Protein AF-M7ZWJ0-F1 (afdb_monomer_lite)

Foldseek 3Di:
DVVVVVVVVLVPPDDDDDDDDDDDDDDPPPDDVVVCVVVPPPPVFKDWPPPPPVPDDDPDDDDADAQKTKIWTDCVLLVVLVVLVVVLLVLLVVLLVVLVVFDDPVCNPLLVLLSVLSVVVSLLVCLQCLLQSTFMAMAGDLVSLCVVAPLLQAFAEEEEEEDEDCFLPPLLLLLLQVQQVQQFPHQQLRYAYEYEYLQLDVLNVVLVLLSVVLSLLLNLLCQVQVQFPSRPVVRVPDPDDPRPDPCVPLNVVSVVVNNVVVVVSVVCSVCSVVVQVVVQVVLQVVDPDDPDRFRADPVGDGRQEAGPPGDACRHNQHGAKDKDWSAARDDSDFDFDDQADPVRNDGRRSTRSDTHIYMYIYFHGDPPFDCQPPQNSQQLVLLLCLLAFLTQKYFYAYSFKHFRRSCLVVQCCSQLVGPPCNQQAFKEAEQEAEPLADPLNLQLQRVLCCRLRVQSSQQSPQHGFFQRHSMMGRSVLLQLDAGPVPDDPDPPCVVQVQQQFDQPSSSVSVVVSNDNSHGTDRDDDDPVSVVSSSLSRHSCRCPSHCRLPRHHFHGPFLRSRRLSRLSSQLSQGGHHYYDDPPGGMYGHTQQAPVLSLLVLLSQLLSLQVCCPDPNNLVNRDPSHTPSNSSNSNSSSCVLVSLVSLLSVLQVLLCLVPDLDDDSTPVRVVSLVSVVVSVVSVVVSVVSSCSNSVHDPSSVLSVLLSSLLCSQQRSVLSVVQSVCCVVPVDGDDRDNRRRDDPPPDPDSNLVHLDDDDDNSCVRVVVSLLSLLLSLLSLLLSCVQVPCPDPSNVSSVSVNVVSVVSNVSCLSVLLSNNRPCSVPSVVVVVVSVVSSPVSSVVSNVVRPDDDPPCPVVVVVVVVVVVVVVVVVVPPPDDDQPKDWDWDQDPNDTHDIDIDRDDDDPPPPCRQVVQVVLVLVLVVLVVVCLVVVLFAAPDCVVPPRHDAWDDDRLDIDGGGDPDVSSVVSSVVSQVVSCVVSVDDDDPVPDDDDDDDVVVVPVVPDPDDDDPDDDDDDPVQQCDDVVSVHVVDPDVVVVVLVVLLVVVQCLQVVVVDPNNVVCCVPFAPPHDPVPTDDDPPDGPSVVVSNVSVVVSQLQWEWDDDLQQRAFQAQGHHFPNHGNCVVCVVQCVQWPCRRDTPNQQPPDPVGPTDGVDDDPPPPVSVCVQPRDDDDDHPDDDDDDDDDDDDDPDGIHIDGDDD

pLDDT: mean 77.12, std 19.59, range [24.27, 98.12]

InterPro domains:
  IPR000477 Reverse transcriptase domain [PF00078] (886-990)
  IPR005150 Cellulose synthase [PF03552] (157-488)
  IPR005150 Cellulose synthase [PF03552] (498-846)
  IPR029044 Nucleotide-diphospho-sugar transferases [G3DSA:3.90.550.10] (343-510)
  IPR029044 Nucleotide-diphospho-sugar transferases [SSF53448] (172-653)
  IPR043502 DNA/RNA polymerase superfamily [SSF56672] (878-1023)

Radius of gyration: 44.46 Å; chains: 1; bounding box: 144×100×91 Å

Structure (mmCIF, N/CA/C/O backbone):
data_AF-M7ZWJ0-F1
#
_entry.id   AF-M7ZWJ0-F1
#
loop_
_atom_site.group_PDB
_atom_site.id
_atom_site.type_symbol
_atom_site.label_atom_id
_atom_site.label_alt_id
_atom_site.label_comp_id
_atom_site.label_asym_id
_atom_site.label_entity_id
_atom_site.label_seq_id
_atom_site.pdbx_PDB_ins_code
_atom_site.Cartn_x
_atom_site.Cartn_y
_atom_site.Cartn_z
_atom_site.occupancy
_atom_site.B_iso_or_equiv
_atom_site.auth_seq_id
_atom_site.auth_comp_id
_atom_site.auth_asym_id
_atom_site.auth_atom_id
_atom_site.pdbx_PDB_model_num
ATOM 1 N N . MET A 1 1 ? -34.391 -1.812 -7.771 1.00 27.19 1 MET A N 1
ATOM 2 C CA . MET A 1 1 ? -35.458 -2.843 -7.856 1.00 27.19 1 MET A CA 1
ATOM 3 C C . MET A 1 1 ? -35.209 -4.067 -6.967 1.00 27.19 1 MET A C 1
ATOM 5 O O . MET A 1 1 ? -36.185 -4.701 -6.596 1.00 27.19 1 MET A O 1
ATOM 9 N N . ALA A 1 2 ? -33.975 -4.344 -6.517 1.00 25.00 2 ALA A N 1
ATOM 10 C CA . ALA A 1 2 ? -33.710 -5.312 -5.437 1.00 25.00 2 ALA A CA 1
ATOM 11 C C . ALA A 1 2 ? -34.428 -4.961 -4.111 1.00 25.00 2 ALA A C 1
ATOM 13 O O . ALA A 1 2 ? -34.865 -5.850 -3.394 1.00 25.00 2 ALA A O 1
ATOM 14 N N . ALA A 1 3 ? -34.687 -3.668 -3.865 1.00 27.38 3 ALA A N 1
ATOM 15 C CA . ALA A 1 3 ? -35.490 -3.176 -2.741 1.00 27.38 3 ALA A CA 1
ATOM 16 C C . ALA A 1 3 ? -36.972 -3.618 -2.746 1.00 27.38 3 ALA A C 1
ATOM 18 O O . ALA A 1 3 ? -37.657 -3.429 -1.748 1.00 27.38 3 ALA A O 1
ATOM 19 N N . ALA A 1 4 ? -37.505 -4.166 -3.847 1.00 24.27 4 ALA A N 1
ATOM 20 C CA . ALA A 1 4 ? -38.908 -4.593 -3.911 1.00 24.27 4 ALA A CA 1
ATOM 21 C C . ALA A 1 4 ? -39.130 -6.006 -3.339 1.00 24.27 4 ALA A C 1
ATOM 23 O O . ALA A 1 4 ? -40.212 -6.289 -2.832 1.00 24.27 4 ALA A O 1
ATOM 24 N N . VAL A 1 5 ? -38.106 -6.867 -3.370 1.00 27.47 5 VAL A N 1
ATOM 25 C CA . VAL A 1 5 ? -38.174 -8.232 -2.818 1.00 27.47 5 VAL A CA 1
ATOM 26 C C . VAL A 1 5 ? -37.976 -8.202 -1.297 1.00 27.47 5 VAL A C 1
ATOM 28 O O . VAL A 1 5 ? -38.700 -8.875 -0.572 1.00 27.47 5 VAL A O 1
ATOM 31 N N . THR A 1 6 ? -37.119 -7.308 -0.793 1.00 32.00 6 THR A N 1
ATOM 32 C CA . THR A 1 6 ? -36.912 -7.072 0.649 1.00 32.00 6 THR A CA 1
ATOM 33 C C . THR A 1 6 ? -38.078 -6.340 1.326 1.00 32.00 6 THR A C 1
ATOM 35 O O . THR A 1 6 ? -38.303 -6.512 2.521 1.00 32.00 6 THR A O 1
ATOM 38 N N . ARG A 1 7 ? -38.876 -5.561 0.578 1.00 32.38 7 ARG A N 1
ATOM 39 C CA . ARG A 1 7 ? -40.046 -4.842 1.126 1.00 32.38 7 ARG A CA 1
ATOM 40 C C . ARG A 1 7 ? -41.186 -5.757 1.564 1.00 32.38 7 ARG A C 1
ATOM 42 O O . ARG A 1 7 ? -41.945 -5.374 2.447 1.00 32.38 7 ARG A O 1
ATOM 49 N N . ARG A 1 8 ? -41.328 -6.944 0.966 1.00 27.11 8 ARG A N 1
ATOM 50 C CA . ARG A 1 8 ? -42.468 -7.828 1.257 1.00 27.11 8 ARG A CA 1
ATOM 51 C C . ARG A 1 8 ? -42.261 -8.687 2.509 1.00 27.11 8 ARG A C 1
ATOM 53 O O . ARG A 1 8 ? -43.244 -9.033 3.145 1.00 27.11 8 ARG A O 1
ATOM 60 N N . ALA A 1 9 ? -41.013 -8.961 2.897 1.00 28.17 9 ALA A N 1
ATOM 61 C CA . ALA A 1 9 ? -40.705 -9.745 4.097 1.00 28.17 9 ALA A CA 1
ATOM 62 C C . ALA A 1 9 ? -40.868 -8.939 5.403 1.00 28.17 9 ALA A C 1
ATOM 64 O O . ALA A 1 9 ? -41.347 -9.478 6.395 1.00 28.17 9 ALA A O 1
ATOM 65 N N . ASN A 1 10 ? -40.556 -7.636 5.395 1.00 28.95 10 ASN A N 1
ATOM 66 C CA . ASN A 1 10 ? -40.705 -6.787 6.588 1.00 28.95 10 ASN A CA 1
ATOM 67 C C . ASN A 1 10 ? -42.113 -6.187 6.751 1.00 28.95 10 ASN A C 1
ATOM 69 O O . ASN A 1 10 ? -42.495 -5.855 7.866 1.00 28.95 10 ASN A O 1
ATOM 73 N N . ALA A 1 11 ? -42.912 -6.105 5.680 1.00 26.47 11 ALA A N 1
ATOM 74 C CA . ALA A 1 11 ? -44.313 -5.672 5.759 1.00 26.47 11 ALA A CA 1
ATOM 75 C C . ALA A 1 11 ? -45.277 -6.766 6.274 1.00 26.47 11 ALA A C 1
ATOM 77 O O . ALA A 1 11 ? -46.427 -6.463 6.562 1.00 26.47 11 ALA A O 1
ATOM 78 N N . LEU A 1 12 ? -44.821 -8.020 6.399 1.00 27.42 12 LEU A N 1
ATOM 79 C CA . LEU A 1 12 ? -45.609 -9.155 6.910 1.00 27.42 12 LEU A CA 1
ATOM 80 C C . LEU A 1 12 ? -45.294 -9.515 8.376 1.00 27.42 12 LEU A C 1
ATOM 82 O O . LEU A 1 12 ? -45.782 -10.523 8.871 1.00 27.42 12 LEU A O 1
ATOM 86 N N . ARG A 1 13 ? -44.470 -8.727 9.084 1.00 32.22 13 ARG A N 1
ATOM 87 C CA . ARG A 1 13 ? -44.009 -9.050 10.452 1.00 32.22 13 ARG A CA 1
ATOM 88 C C . ARG A 1 13 ? -44.774 -8.340 11.578 1.00 32.22 13 ARG A C 1
ATOM 90 O O . ARG A 1 13 ? -44.349 -8.412 12.727 1.00 32.22 13 ARG A O 1
ATOM 97 N N . VAL A 1 14 ? -45.906 -7.707 11.263 1.00 32.34 14 VAL A N 1
ATOM 98 C CA . VAL A 1 14 ? -46.846 -7.151 12.249 1.00 32.34 14 VAL A CA 1
ATOM 99 C C . VAL A 1 14 ? -48.243 -7.701 11.967 1.00 32.34 14 VAL A C 1
ATOM 101 O O . VAL A 1 14 ? -49.055 -7.022 11.355 1.00 32.34 14 VAL A O 1
ATOM 104 N N . GLU A 1 15 ? -48.530 -8.926 12.405 1.00 27.92 15 GLU A N 1
ATOM 105 C CA . GLU A 1 15 ? -49.907 -9.329 12.716 1.00 27.92 15 GLU A CA 1
ATOM 106 C C . GLU A 1 15 ? -49.937 -10.069 14.059 1.00 27.92 15 GLU A C 1
ATOM 108 O O . GLU A 1 15 ? -49.074 -10.891 14.374 1.00 27.92 15 GLU A O 1
ATOM 113 N N . ALA A 1 16 ? -50.905 -9.649 14.872 1.00 26.70 16 ALA A N 1
ATOM 114 C CA . ALA A 1 16 ? -51.219 -10.082 16.227 1.00 26.70 16 ALA A CA 1
ATOM 115 C C . ALA A 1 16 ? -51.865 -11.494 16.235 1.00 26.70 16 ALA A C 1
ATOM 117 O O . ALA A 1 16 ? -52.125 -12.047 15.165 1.00 26.70 16 ALA A O 1
ATOM 118 N N . PRO A 1 17 ? -52.102 -12.113 17.409 1.00 36.69 17 PRO A N 1
ATOM 119 C CA . PRO A 1 17 ? -52.532 -13.503 17.502 1.00 36.69 17 PRO A CA 1
ATOM 120 C C . PRO A 1 17 ? -54.035 -13.629 17.221 1.00 36.69 17 PRO A C 1
ATOM 122 O O . PRO A 1 17 ? -54.795 -12.785 17.680 1.00 36.69 17 PRO A O 1
ATOM 125 N N . ASP A 1 18 ? -54.446 -14.658 16.473 1.00 29.25 18 ASP A N 1
ATOM 126 C CA . ASP A 1 18 ? -55.583 -15.541 16.796 1.00 29.25 18 ASP A CA 1
ATOM 127 C C . ASP A 1 18 ? -55.954 -16.481 15.627 1.00 29.25 18 ASP A C 1
ATOM 129 O O . ASP A 1 18 ? -56.027 -16.076 14.472 1.00 29.25 18 ASP A O 1
ATOM 133 N N . GLY A 1 19 ? -56.232 -17.745 15.976 1.00 28.97 19 GLY A N 1
ATOM 134 C CA . GLY A 1 19 ? -57.338 -18.552 15.433 1.00 28.97 19 GLY A CA 1
ATOM 135 C C . GLY A 1 19 ? -57.305 -19.080 13.988 1.00 28.97 19 GLY A C 1
ATOM 136 O O . GLY A 1 19 ? -57.609 -18.363 13.048 1.00 28.97 19 GLY A O 1
ATOM 137 N N . ASN A 1 20 ? -57.108 -20.402 13.861 1.00 31.39 20 ASN A N 1
ATOM 138 C CA . ASN A 1 20 ? -57.691 -21.331 12.870 1.00 31.39 20 ASN A CA 1
ATOM 139 C C . ASN A 1 20 ? -58.040 -20.827 11.449 1.00 31.39 20 ASN A C 1
ATOM 141 O O . ASN A 1 20 ? -59.098 -20.236 11.252 1.00 31.39 20 ASN A O 1
ATOM 145 N N . ALA A 1 21 ? -57.306 -21.307 10.434 1.00 26.92 21 ALA A N 1
ATOM 146 C CA . ALA A 1 21 ? -57.909 -21.887 9.221 1.00 26.92 21 ALA A CA 1
ATOM 147 C C . ALA A 1 21 ? -56.872 -22.667 8.387 1.00 26.92 21 ALA A C 1
ATOM 149 O O . ALA A 1 21 ? -55.772 -22.185 8.121 1.00 26.92 21 ALA A O 1
ATOM 150 N N . GLU A 1 22 ? -57.243 -23.877 7.974 1.00 29.84 22 GLU A N 1
ATOM 151 C CA . GLU A 1 22 ? -56.468 -24.791 7.135 1.00 29.84 22 GLU A CA 1
ATOM 152 C C . GLU A 1 22 ? -56.309 -24.334 5.674 1.00 29.84 22 GLU A C 1
ATOM 154 O O . GLU A 1 22 ? -57.192 -23.723 5.082 1.00 29.84 22 GLU A O 1
ATOM 159 N N . SER A 1 23 ? -55.204 -24.806 5.085 1.00 34.62 23 SER A N 1
ATOM 160 C CA . SER A 1 23 ? -54.999 -25.199 3.681 1.00 34.62 23 SER A CA 1
ATOM 161 C C . SER A 1 23 ? -55.284 -24.185 2.558 1.00 34.62 23 SER A C 1
ATOM 163 O O . SER A 1 23 ? -56.415 -23.828 2.252 1.00 34.62 23 SER A O 1
ATOM 165 N N . GLY A 1 24 ? -54.220 -23.848 1.819 1.00 31.36 24 GLY A N 1
ATOM 166 C CA . GLY A 1 24 ? -54.336 -23.352 0.446 1.00 31.36 24 GLY A CA 1
ATOM 167 C C . GLY A 1 24 ? -53.503 -22.114 0.140 1.00 31.36 24 GLY A C 1
ATOM 168 O O . GLY A 1 24 ? -54.063 -21.044 -0.070 1.00 31.36 24 GLY A O 1
ATOM 169 N N . ARG A 1 25 ? -52.169 -22.241 0.055 1.00 26.36 25 ARG A N 1
ATOM 170 C CA . ARG A 1 25 ? -51.322 -21.266 -0.669 1.00 26.36 25 ARG A CA 1
ATOM 171 C C . ARG A 1 25 ? -49.925 -21.811 -0.990 1.00 26.36 25 ARG A C 1
ATOM 173 O O . ARG A 1 25 ? -48.910 -21.307 -0.532 1.00 26.36 25 ARG A O 1
ATOM 180 N N . ALA A 1 26 ? -49.880 -22.821 -1.854 1.00 28.41 26 ALA A N 1
ATOM 181 C CA . ALA A 1 26 ? -48.689 -23.184 -2.620 1.00 28.41 26 ALA A CA 1
ATOM 182 C C . ALA A 1 26 ? -49.004 -22.957 -4.106 1.00 28.41 26 ALA A C 1
ATOM 184 O O . ALA A 1 26 ? -49.601 -23.824 -4.728 1.00 28.41 26 ALA A O 1
ATOM 185 N N . SER A 1 27 ? -48.705 -21.765 -4.649 1.00 26.45 27 SER A N 1
ATOM 186 C CA . SER A 1 27 ? -48.689 -21.538 -6.116 1.00 26.45 27 SER A CA 1
ATOM 187 C C . SER A 1 27 ? -48.268 -20.131 -6.592 1.00 26.45 27 SER A C 1
ATOM 189 O O . SER A 1 27 ? -48.014 -19.977 -7.781 1.00 26.45 27 SER A O 1
ATOM 191 N N . LEU A 1 28 ? -48.141 -19.099 -5.746 1.00 25.66 28 LEU A N 1
ATOM 192 C CA . LEU A 1 28 ? -48.001 -17.708 -6.245 1.00 25.66 28 LEU A CA 1
ATOM 193 C C . LEU A 1 28 ? -46.632 -17.032 -6.027 1.00 25.66 28 LEU A C 1
ATOM 195 O O . LEU A 1 28 ? -46.498 -15.837 -6.280 1.00 25.66 28 LEU A O 1
ATOM 199 N N . ALA A 1 29 ? -45.601 -17.768 -5.601 1.00 26.94 29 ALA A N 1
ATOM 200 C CA . ALA A 1 29 ? -44.259 -17.210 -5.374 1.00 26.94 29 ALA A CA 1
ATOM 201 C C . ALA A 1 29 ? -43.279 -17.369 -6.560 1.00 26.94 29 ALA A C 1
ATOM 203 O O . ALA A 1 29 ? -42.190 -16.802 -6.518 1.00 26.94 29 ALA A O 1
ATOM 204 N N . ALA A 1 30 ? -43.647 -18.098 -7.623 1.00 25.75 30 ALA A N 1
ATOM 205 C CA . ALA A 1 30 ? -42.714 -18.473 -8.696 1.00 25.75 30 ALA A CA 1
ATOM 206 C C . ALA A 1 30 ? -42.725 -17.566 -9.948 1.00 25.75 30 ALA A C 1
ATOM 208 O O . ALA A 1 30 ? -41.811 -17.663 -10.763 1.00 25.75 30 ALA A O 1
ATOM 209 N N . ASP A 1 31 ? -43.685 -16.647 -10.101 1.00 24.95 31 ASP A N 1
ATOM 210 C CA . ASP A 1 31 ? -43.834 -15.851 -11.333 1.00 24.95 31 ASP A CA 1
ATOM 211 C C . ASP A 1 31 ? -43.717 -14.336 -11.104 1.00 24.95 31 ASP A C 1
ATOM 213 O O . ASP A 1 31 ? -44.630 -13.552 -11.351 1.00 24.95 31 ASP A O 1
ATOM 217 N N . SER A 1 32 ? -42.534 -13.898 -10.663 1.00 29.27 32 SER A N 1
ATOM 218 C CA . SER A 1 32 ? -42.113 -12.499 -10.806 1.00 29.27 32 SER A CA 1
ATOM 219 C C . SER A 1 32 ? -41.276 -12.333 -12.087 1.00 29.27 32 SER A C 1
ATOM 221 O O . SER A 1 32 ? -40.164 -12.870 -12.156 1.00 29.27 32 SER A O 1
ATOM 223 N N . PRO A 1 33 ? -41.722 -11.537 -13.083 1.00 26.84 33 PRO A N 1
ATOM 224 C CA . PRO A 1 33 ? -40.969 -11.278 -14.319 1.00 26.84 33 PRO A CA 1
ATOM 225 C C . PRO A 1 33 ? -39.592 -10.629 -14.084 1.00 26.84 33 PRO A C 1
ATOM 227 O O . PRO A 1 33 ? -38.728 -10.658 -14.957 1.00 26.84 33 PRO A O 1
ATOM 230 N N . ALA A 1 34 ? -39.373 -10.033 -12.906 1.00 29.20 34 ALA A N 1
ATOM 231 C CA . ALA A 1 34 ? -38.130 -9.359 -12.539 1.00 29.20 34 ALA A CA 1
ATOM 232 C C . ALA A 1 34 ? -37.066 -10.312 -11.961 1.00 29.20 34 ALA A C 1
ATOM 234 O O . ALA A 1 34 ? -35.877 -10.077 -12.169 1.00 29.20 34 ALA A O 1
ATOM 235 N N . ALA A 1 35 ? -37.478 -11.397 -11.289 1.00 28.06 35 ALA A N 1
ATOM 236 C CA . ALA A 1 35 ? -36.564 -12.449 -10.832 1.00 28.06 35 ALA A CA 1
ATOM 237 C C . ALA A 1 35 ? -36.045 -13.279 -12.017 1.00 28.06 35 ALA A C 1
ATOM 239 O O . ALA A 1 35 ? -34.858 -13.590 -12.072 1.00 28.06 35 ALA A O 1
ATOM 240 N N . LYS A 1 36 ? -36.906 -13.509 -13.022 1.00 26.97 36 LYS A N 1
ATOM 241 C CA . LYS A 1 36 ? -36.486 -14.011 -14.338 1.00 26.97 36 LYS A CA 1
ATOM 242 C C . LYS A 1 36 ? -35.532 -13.027 -15.028 1.00 26.97 36 LYS A C 1
ATOM 244 O O . LYS A 1 36 ? -34.427 -13.418 -15.346 1.00 26.97 36 LYS A O 1
ATOM 249 N N . ARG A 1 37 ? -35.822 -11.719 -15.112 1.00 26.23 37 ARG A N 1
ATOM 250 C CA . ARG A 1 37 ? -34.929 -10.744 -15.795 1.00 26.23 37 ARG A CA 1
ATOM 251 C C . ARG A 1 37 ? -33.526 -10.537 -15.197 1.00 26.23 37 ARG A C 1
ATOM 253 O O . ARG A 1 37 ? -32.631 -10.176 -15.954 1.00 26.23 37 ARG A O 1
ATOM 260 N N . ALA A 1 38 ? -33.311 -10.726 -13.893 1.00 31.05 38 ALA A N 1
ATOM 261 C CA . ALA A 1 38 ? -31.968 -10.635 -13.296 1.00 31.05 38 ALA A CA 1
ATOM 262 C C . ALA A 1 38 ? -31.160 -11.939 -13.445 1.00 31.05 38 ALA A C 1
ATOM 264 O O . ALA A 1 38 ? -29.934 -11.892 -13.491 1.00 31.05 38 ALA A O 1
ATOM 265 N N . ALA A 1 39 ? -31.845 -13.081 -13.559 1.00 29.83 39 ALA A N 1
ATOM 266 C CA . ALA A 1 39 ? -31.244 -14.365 -13.918 1.00 29.83 39 ALA A CA 1
ATOM 267 C C . ALA A 1 39 ? -31.079 -14.539 -15.448 1.00 29.83 39 ALA A C 1
ATOM 269 O O . ALA A 1 39 ? -30.184 -15.255 -15.882 1.00 29.83 39 ALA A O 1
ATOM 270 N N . ASP A 1 40 ? -31.892 -13.838 -16.250 1.00 27.02 40 ASP A N 1
ATOM 271 C CA . ASP A 1 40 ? -31.950 -13.905 -17.721 1.00 27.02 40 ASP A CA 1
ATOM 272 C C . ASP A 1 40 ? -31.157 -12.799 -18.432 1.00 27.02 40 ASP A C 1
ATOM 274 O O . ASP A 1 40 ? -31.117 -12.758 -19.666 1.00 27.02 40 ASP A O 1
ATOM 278 N N . ALA A 1 41 ? -30.478 -11.908 -17.703 1.00 35.12 41 ALA A N 1
ATOM 279 C CA . ALA A 1 41 ? -29.359 -11.195 -18.302 1.00 35.12 41 ALA A CA 1
ATOM 280 C C . ALA A 1 41 ? -28.272 -12.246 -18.541 1.00 35.12 41 ALA A C 1
ATOM 282 O O . ALA A 1 41 ? -27.483 -12.521 -17.643 1.00 35.12 41 ALA A O 1
ATOM 283 N N . LYS A 1 42 ? -28.292 -12.891 -19.718 1.00 41.19 42 LYS A N 1
ATOM 284 C CA . LYS A 1 42 ? -27.230 -13.791 -20.179 1.00 41.19 42 LYS A CA 1
ATOM 285 C C . LYS A 1 42 ? -25.901 -13.087 -19.918 1.00 41.19 42 LYS A C 1
ATOM 287 O O . LYS A 1 42 ? -25.524 -12.189 -20.665 1.00 41.19 42 LYS A O 1
ATOM 292 N N . ASP A 1 43 ? -25.214 -13.463 -18.841 1.00 61.47 43 ASP A N 1
ATOM 293 C CA . ASP A 1 43 ? -23.853 -13.008 -18.615 1.00 61.47 43 ASP A CA 1
ATOM 294 C C . ASP A 1 43 ? -23.053 -13.606 -19.770 1.00 61.47 43 ASP A C 1
ATOM 296 O O . ASP A 1 43 ? -22.934 -14.828 -19.937 1.00 61.47 43 ASP A O 1
ATOM 300 N N . ASP A 1 44 ? -22.604 -12.739 -20.673 1.00 72.31 44 ASP A N 1
ATOM 301 C CA . ASP A 1 44 ? -21.959 -13.171 -21.901 1.00 72.31 44 ASP A CA 1
ATOM 302 C C . ASP A 1 44 ? -20.601 -13.832 -21.640 1.00 72.31 44 ASP A C 1
ATOM 304 O O . ASP A 1 44 ? -20.058 -14.460 -22.552 1.00 72.31 44 ASP A O 1
ATOM 308 N N . VAL A 1 45 ? -20.101 -13.800 -20.399 1.00 87.00 45 VAL A N 1
ATOM 309 C CA . VAL A 1 45 ? -18.774 -14.287 -20.021 1.00 87.00 45 VAL A CA 1
ATOM 310 C C . VAL A 1 45 ? -18.813 -15.412 -18.985 1.00 87.00 45 VAL A C 1
ATOM 312 O O . VAL A 1 45 ? -18.048 -16.370 -19.120 1.00 87.00 45 VAL A O 1
ATOM 315 N N . TRP A 1 46 ? -19.683 -15.341 -17.979 1.00 89.56 46 TRP A N 1
ATOM 316 C CA . TRP A 1 46 ? -19.730 -16.314 -16.880 1.00 89.56 46 TRP A CA 1
ATOM 317 C C . TRP A 1 46 ? -20.863 -17.337 -17.055 1.00 89.56 46 TRP A C 1
ATOM 319 O O . TRP A 1 46 ? -21.962 -16.992 -17.472 1.00 89.56 46 TRP A O 1
ATOM 329 N N . VAL A 1 47 ? -20.603 -18.610 -16.737 1.00 90.56 47 VAL A N 1
ATOM 330 C CA . VAL A 1 47 ? -21.595 -19.706 -16.761 1.00 90.56 47 VAL A CA 1
ATOM 331 C C . VAL A 1 47 ? -21.604 -20.415 -15.415 1.00 90.56 47 VAL A C 1
ATOM 333 O O . VAL A 1 47 ? -20.546 -20.618 -14.811 1.00 90.56 47 VAL A O 1
ATOM 336 N N . ALA A 1 48 ? -22.797 -20.768 -14.935 1.00 86.19 48 ALA A N 1
ATOM 337 C CA . ALA A 1 48 ? -22.962 -21.519 -13.699 1.00 86.19 48 ALA A CA 1
ATOM 338 C C . ALA A 1 48 ? -22.251 -22.875 -13.811 1.00 86.19 48 ALA A C 1
ATOM 340 O O . ALA A 1 48 ? -22.383 -23.587 -14.802 1.00 86.19 48 ALA A O 1
ATOM 341 N N . ALA A 1 49 ? -21.468 -23.230 -12.797 1.00 79.88 49 ALA A N 1
ATOM 342 C CA . ALA A 1 49 ? -20.771 -24.511 -12.759 1.00 79.88 49 ALA A CA 1
ATOM 343 C C . ALA A 1 49 ? -21.725 -25.690 -12.476 1.00 79.88 49 ALA A C 1
ATOM 345 O O . ALA A 1 49 ? -21.353 -26.833 -12.724 1.00 79.88 49 ALA A O 1
ATOM 346 N N . ASP A 1 50 ? -22.927 -25.402 -11.970 1.00 56.50 50 ASP A N 1
ATOM 347 C CA . ASP A 1 50 ? -23.819 -26.357 -11.303 1.00 56.50 50 ASP A CA 1
ATOM 348 C C . ASP A 1 50 ? -24.796 -27.106 -12.247 1.00 56.50 50 ASP A C 1
ATOM 350 O O . ASP A 1 50 ? -25.618 -27.880 -11.768 1.00 56.50 50 ASP A O 1
ATOM 354 N N . GLU A 1 51 ? -24.709 -26.939 -13.575 1.00 47.12 51 GLU A N 1
ATOM 355 C CA . GLU A 1 51 ? -25.593 -27.635 -14.542 1.00 47.12 51 GLU A CA 1
ATOM 356 C C . GLU A 1 51 ? -25.046 -28.986 -15.067 1.00 47.12 51 GLU A C 1
ATOM 358 O O . GLU A 1 51 ? -25.755 -29.677 -15.793 1.00 47.12 51 GLU A O 1
ATOM 363 N N . GLY A 1 52 ? -23.814 -29.394 -14.720 1.00 38.00 52 GLY A N 1
ATOM 364 C CA . GLY A 1 52 ? -23.155 -30.557 -15.352 1.00 38.00 52 GLY A CA 1
ATOM 365 C C . GLY A 1 52 ? -22.588 -31.663 -14.450 1.00 38.00 52 GLY A C 1
ATOM 366 O O . GLY A 1 52 ? -22.303 -32.736 -14.966 1.00 38.00 52 GLY A O 1
ATOM 367 N N . ASP A 1 53 ? -22.421 -31.443 -13.139 1.00 33.81 53 ASP A N 1
ATOM 368 C CA . ASP A 1 53 ? -21.719 -32.388 -12.235 1.00 33.81 53 ASP A CA 1
ATOM 369 C C . ASP A 1 53 ? -22.607 -32.961 -11.103 1.00 33.81 53 ASP A C 1
ATOM 371 O O . ASP A 1 53 ? -22.146 -33.726 -10.254 1.00 33.81 53 ASP A O 1
ATOM 375 N N . THR A 1 54 ? -23.907 -32.650 -11.087 1.00 34.94 54 THR A N 1
ATOM 376 C CA . THR A 1 54 ? -24.885 -33.102 -10.072 1.00 34.94 54 THR A CA 1
ATOM 377 C C . THR A 1 54 ? -25.405 -34.531 -10.269 1.00 34.94 54 THR A C 1
ATOM 379 O O . THR A 1 54 ? -26.389 -34.919 -9.648 1.00 34.94 54 THR A O 1
ATOM 382 N N . SER A 1 55 ? -24.737 -35.356 -11.077 1.00 31.92 55 SER A N 1
ATOM 383 C CA . SER A 1 55 ? -25.032 -36.794 -11.190 1.00 31.92 55 SER A CA 1
ATOM 384 C C . SER A 1 55 ? -24.072 -37.694 -10.394 1.00 31.92 55 SER A C 1
ATOM 386 O O . SER A 1 55 ? -24.183 -38.913 -10.487 1.00 31.92 55 SER A O 1
ATOM 388 N N . GLY A 1 56 ? -23.133 -37.133 -9.615 1.00 35.25 56 GLY A N 1
ATOM 389 C CA . GLY A 1 56 ? -22.022 -37.911 -9.043 1.00 35.25 56 GLY A CA 1
ATOM 390 C C . GLY A 1 56 ? -21.882 -38.015 -7.519 1.00 35.25 56 GLY A C 1
ATOM 391 O O . GLY A 1 56 ? -21.162 -38.904 -7.071 1.00 35.25 56 GLY A O 1
ATOM 392 N N . ALA A 1 57 ? -22.497 -37.161 -6.694 1.00 35.12 57 ALA A N 1
ATOM 393 C CA . ALA A 1 57 ? -22.252 -37.227 -5.249 1.00 35.12 57 ALA A CA 1
ATOM 394 C C . ALA A 1 57 ? -23.402 -36.684 -4.393 1.00 35.12 57 ALA A C 1
ATOM 396 O O . ALA A 1 57 ? -23.885 -35.579 -4.618 1.00 35.12 57 ALA A O 1
ATOM 397 N N . ILE A 1 58 ? -23.693 -37.450 -3.334 1.00 37.25 58 ILE A N 1
ATOM 398 C CA . ILE A 1 58 ? -24.607 -37.201 -2.208 1.00 37.25 58 ILE A CA 1
ATOM 399 C C . ILE A 1 58 ? -26.043 -37.707 -2.434 1.00 37.25 58 ILE A C 1
ATOM 401 O O . ILE A 1 58 ? -26.984 -36.961 -2.685 1.00 37.25 58 ILE A O 1
ATOM 405 N N . ALA A 1 59 ? -26.203 -39.020 -2.250 1.00 36.72 59 ALA A N 1
ATOM 406 C CA . ALA A 1 59 ? -27.396 -39.565 -1.613 1.00 36.72 59 ALA A CA 1
ATOM 407 C C . ALA A 1 59 ? -27.210 -39.448 -0.082 1.00 36.72 59 ALA A C 1
ATOM 409 O O . ALA A 1 59 ? -26.263 -40.019 0.456 1.00 36.72 59 ALA A O 1
ATOM 410 N N . GLY A 1 60 ? -28.100 -38.693 0.578 1.00 36.62 60 GLY A N 1
ATOM 411 C CA . GLY A 1 60 ? -28.127 -38.404 2.026 1.00 36.62 60 GLY A CA 1
ATOM 412 C C . GLY A 1 60 ? -27.346 -37.130 2.372 1.00 36.62 60 GLY A C 1
ATOM 413 O O . GLY A 1 60 ? -26.131 -37.176 2.481 1.00 36.62 60 GLY A O 1
ATOM 414 N N . ASP A 1 61 ? -27.924 -35.933 2.457 1.00 36.72 61 ASP A N 1
ATOM 415 C CA . ASP A 1 61 ? -29.102 -35.502 3.219 1.00 36.72 61 ASP A CA 1
ATOM 416 C C . ASP A 1 61 ? -29.898 -34.424 2.431 1.00 36.72 61 ASP A C 1
ATOM 418 O O . ASP A 1 61 ? -29.344 -33.698 1.606 1.00 36.72 61 ASP A O 1
ATOM 422 N N . GLY A 1 62 ? -31.218 -34.379 2.607 1.00 41.25 62 GLY A N 1
ATOM 423 C CA . GLY A 1 62 ? -32.198 -33.925 1.607 1.00 41.25 62 GLY A CA 1
ATOM 424 C C . GLY A 1 62 ? -32.228 -32.438 1.190 1.00 41.25 62 GLY A C 1
ATOM 425 O O . GLY A 1 62 ? -32.312 -31.530 2.008 1.00 41.25 62 GLY A O 1
ATOM 426 N N . ASN A 1 63 ? -32.337 -32.225 -0.129 1.00 48.88 63 ASN A N 1
ATOM 427 C CA . ASN A 1 63 ? -33.197 -31.248 -0.830 1.00 48.88 63 ASN A CA 1
ATOM 428 C C . ASN A 1 63 ? -33.054 -29.729 -0.578 1.00 48.88 63 ASN A C 1
ATOM 430 O O . ASN A 1 63 ? -33.916 -28.971 -1.030 1.00 48.88 63 ASN A O 1
ATOM 434 N N . ARG A 1 64 ? -32.010 -29.245 0.103 1.00 63.59 64 ARG A N 1
ATOM 435 C CA . ARG A 1 64 ? -31.848 -27.800 0.350 1.00 63.59 64 ARG A CA 1
ATOM 436 C C . ARG A 1 64 ? -30.965 -27.097 -0.699 1.00 63.59 64 ARG A C 1
ATOM 438 O O . ARG A 1 64 ? -29.959 -27.667 -1.122 1.00 63.59 64 ARG A O 1
ATOM 445 N N . PRO A 1 65 ? -31.314 -25.867 -1.130 1.00 73.38 65 PRO A N 1
ATOM 446 C CA . PRO A 1 65 ? -30.563 -25.144 -2.156 1.00 73.38 65 PRO A CA 1
ATOM 447 C C . PRO A 1 65 ? -29.160 -24.735 -1.666 1.00 73.38 65 PRO A C 1
ATOM 449 O O . PRO A 1 65 ? -28.993 -24.406 -0.493 1.00 73.38 65 PRO A O 1
ATOM 452 N N . PRO A 1 66 ? -28.137 -24.702 -2.539 1.00 84.50 66 PRO A N 1
ATOM 453 C CA . PRO A 1 66 ? -26.800 -24.255 -2.152 1.00 84.50 66 PRO A CA 1
ATOM 454 C C . PRO A 1 66 ? -26.811 -22.786 -1.699 1.00 84.50 66 PRO A C 1
ATOM 456 O O . PRO A 1 66 ? -27.444 -21.943 -2.333 1.00 84.50 66 PRO A O 1
ATOM 459 N N . LEU A 1 67 ? -26.054 -22.457 -0.644 1.00 89.06 67 LEU A N 1
ATOM 460 C CA . LEU A 1 67 ? -26.001 -21.096 -0.083 1.00 89.06 67 LEU A CA 1
ATOM 461 C C . LEU A 1 67 ? -25.223 -20.102 -0.957 1.00 89.06 67 LEU A C 1
ATOM 463 O O . LEU A 1 67 ? -25.315 -18.890 -0.774 1.00 89.06 67 LEU A O 1
ATOM 467 N N . PHE A 1 68 ? -24.438 -20.589 -1.914 1.00 91.06 68 PHE A N 1
ATOM 468 C CA . PHE A 1 68 ? -23.772 -19.758 -2.909 1.00 91.06 68 PHE A CA 1
ATOM 469 C C . PHE A 1 68 ? -23.654 -20.492 -4.242 1.00 91.06 68 PHE A C 1
ATOM 471 O O . PHE A 1 68 ? -23.518 -21.720 -4.293 1.00 91.06 68 PHE A O 1
ATOM 478 N N . ARG A 1 69 ? -23.627 -19.709 -5.322 1.00 89.38 69 ARG A N 1
ATOM 479 C CA . ARG A 1 69 ? -23.483 -20.197 -6.697 1.00 89.38 69 ARG A CA 1
ATOM 480 C C . ARG A 1 69 ? -22.066 -19.975 -7.193 1.00 89.38 69 ARG A C 1
ATOM 482 O O . ARG A 1 69 ? -21.452 -18.935 -6.927 1.00 89.38 69 ARG A O 1
ATOM 489 N N . THR A 1 70 ? -21.548 -20.952 -7.929 1.00 90.69 70 THR A N 1
ATOM 490 C CA . THR A 1 70 ? -20.209 -20.881 -8.522 1.00 90.69 70 THR A CA 1
ATOM 491 C C . THR A 1 70 ? -20.317 -20.656 -10.021 1.00 90.69 70 THR A C 1
ATOM 493 O O . THR A 1 70 ? -21.025 -21.375 -10.714 1.00 90.69 70 THR A O 1
ATOM 496 N N . PHE A 1 71 ? -19.566 -19.688 -10.533 1.00 91.81 71 PHE A N 1
ATOM 497 C CA . PHE A 1 71 ? -19.505 -19.355 -11.947 1.00 91.81 71 PHE A CA 1
ATOM 498 C C . PHE A 1 71 ? -18.083 -19.533 -12.479 1.00 91.81 71 PHE A C 1
ATOM 500 O O . PHE A 1 71 ? -17.105 -19.081 -11.873 1.00 91.81 71 PHE A O 1
ATOM 507 N N . LYS A 1 72 ? -17.973 -20.177 -13.640 1.00 93.38 72 LYS A N 1
ATOM 508 C CA . LYS A 1 72 ? -16.729 -20.351 -14.397 1.00 93.38 72 LYS A CA 1
ATOM 509 C C . LYS A 1 72 ? -16.786 -19.506 -15.668 1.00 93.38 72 LYS A C 1
ATOM 511 O O . LYS A 1 72 ? -17.862 -19.237 -16.200 1.00 93.38 72 LYS A O 1
ATOM 516 N N . VAL A 1 73 ? -15.625 -19.090 -16.165 1.00 93.31 73 VAL A N 1
ATOM 517 C CA . VAL A 1 73 ? -15.530 -18.397 -17.458 1.00 93.31 73 VAL A CA 1
ATOM 518 C C . VAL A 1 73 ? -15.961 -19.352 -18.576 1.00 93.31 73 VAL A C 1
ATOM 520 O O . VAL A 1 73 ? -15.537 -20.510 -18.593 1.00 93.31 73 VAL A O 1
ATOM 523 N N . LYS A 1 74 ? -16.773 -18.876 -19.528 1.00 93.44 74 LYS A N 1
ATOM 524 C CA . LYS A 1 74 ? -17.198 -19.650 -20.706 1.00 93.44 74 LYS A CA 1
ATOM 525 C C . LYS A 1 74 ? -16.007 -20.277 -21.423 1.00 93.44 74 LYS A C 1
ATOM 527 O O . LYS A 1 74 ? -15.020 -19.597 -21.713 1.00 93.44 74 LYS A O 1
ATOM 532 N N . GLY A 1 75 ? -16.143 -21.548 -21.804 1.00 91.25 75 GLY A N 1
ATOM 533 C CA . GLY A 1 75 ? -15.112 -22.278 -22.550 1.00 91.25 75 GLY A CA 1
ATOM 534 C C . GLY A 1 75 ? -14.683 -21.570 -23.842 1.00 91.25 75 GLY A C 1
ATOM 535 O O . GLY A 1 75 ? -13.496 -21.543 -24.159 1.00 91.25 75 GLY A O 1
ATOM 536 N N . SER A 1 76 ? -15.610 -20.897 -24.534 1.00 91.94 76 SER A N 1
ATOM 537 C CA . SER A 1 76 ? -15.324 -20.113 -25.747 1.00 91.94 76 SER A CA 1
ATOM 538 C C . SER A 1 76 ? -14.369 -18.932 -25.529 1.00 91.94 76 SER A C 1
ATOM 540 O O . SER A 1 76 ? -13.743 -18.480 -26.481 1.00 91.94 76 SER A O 1
ATOM 542 N N . ILE A 1 77 ? -14.228 -18.437 -24.296 1.00 93.38 77 ILE A N 1
ATOM 543 C CA . ILE A 1 77 ? -13.274 -17.382 -23.919 1.00 93.38 77 ILE A CA 1
ATOM 544 C C . ILE A 1 77 ? -12.038 -18.010 -23.262 1.00 93.38 77 ILE A C 1
ATOM 546 O O . ILE A 1 77 ? -10.905 -17.649 -23.579 1.00 93.38 77 ILE A O 1
ATOM 550 N N . LEU A 1 78 ? -12.248 -18.985 -22.372 1.00 94.25 78 LEU A N 1
ATOM 551 C CA . LEU A 1 78 ? -11.196 -19.585 -21.555 1.00 94.25 78 LEU A CA 1
ATOM 552 C C . LEU A 1 78 ? -10.229 -20.472 -22.356 1.00 94.25 78 LEU A C 1
ATOM 554 O O . LEU A 1 78 ? -9.023 -20.422 -22.110 1.00 94.25 78 LEU A O 1
ATOM 558 N N . HIS A 1 79 ? -10.712 -21.279 -23.310 1.00 95.31 79 HIS A N 1
ATOM 559 C CA . HIS A 1 79 ? -9.839 -22.155 -24.103 1.00 95.31 79 HIS A CA 1
ATOM 560 C C . HIS A 1 79 ? -8.912 -21.367 -25.044 1.00 95.31 79 HIS A C 1
ATOM 562 O O . HIS A 1 79 ? -7.706 -21.624 -24.995 1.00 95.31 79 HIS A O 1
ATOM 568 N N . PRO A 1 80 ? -9.389 -20.368 -25.822 1.00 96.50 80 PRO A N 1
ATOM 569 C CA . PRO A 1 80 ? -8.499 -19.506 -26.600 1.00 96.50 80 PRO A CA 1
ATOM 570 C C . PRO A 1 80 ? -7.502 -18.736 -25.730 1.00 96.50 80 PRO A C 1
ATOM 572 O O . PRO A 1 80 ? -6.330 -18.656 -26.082 1.00 96.50 80 PRO A O 1
ATOM 575 N N . TYR A 1 81 ? -7.926 -18.237 -24.563 1.00 96.00 81 TYR A N 1
ATOM 576 C CA . TYR A 1 81 ? -7.032 -17.583 -23.604 1.00 96.00 81 TYR A CA 1
ATOM 577 C C . TYR A 1 81 ? -5.877 -18.502 -23.169 1.00 96.00 81 TYR A C 1
ATOM 579 O O . TYR A 1 81 ? -4.707 -18.134 -23.290 1.00 96.00 81 TYR A O 1
ATOM 587 N N . ARG A 1 82 ? -6.186 -19.735 -22.740 1.00 96.00 82 ARG A N 1
ATOM 588 C CA . ARG A 1 82 ? -5.176 -20.740 -22.358 1.00 96.00 82 ARG A CA 1
ATOM 589 C C . ARG A 1 82 ? -4.269 -21.126 -23.527 1.00 96.00 82 ARG A C 1
ATOM 591 O O . ARG A 1 82 ? -3.061 -21.259 -23.342 1.00 96.00 82 ARG A O 1
ATOM 598 N N . PHE A 1 83 ? -4.833 -21.273 -24.725 1.00 96.19 83 PHE A N 1
ATOM 599 C CA . PHE A 1 83 ? -4.062 -21.561 -25.932 1.00 96.19 83 PHE A CA 1
ATOM 600 C C . PHE A 1 83 ? -3.076 -20.432 -26.251 1.00 96.19 83 PHE A C 1
ATOM 602 O O . PHE A 1 83 ? -1.900 -20.700 -26.476 1.00 96.19 83 PHE A O 1
ATOM 609 N N . MET A 1 84 ? -3.501 -19.168 -26.177 1.00 96.00 84 MET A N 1
ATOM 610 C CA . MET A 1 84 ? -2.613 -18.023 -26.400 1.00 96.00 84 MET A CA 1
ATOM 611 C C . MET A 1 84 ? -1.491 -17.932 -25.356 1.00 96.00 84 MET A C 1
ATOM 613 O O . MET A 1 84 ? -0.366 -17.576 -25.706 1.00 96.00 84 MET A O 1
ATOM 617 N N . ILE A 1 85 ? -1.749 -18.302 -24.095 1.00 95.69 85 ILE A N 1
ATOM 618 C CA . ILE A 1 85 ? -0.701 -18.416 -23.065 1.00 95.69 85 ILE A CA 1
ATOM 619 C C . ILE A 1 85 ? 0.329 -19.487 -23.448 1.00 95.69 85 ILE A C 1
ATOM 621 O O . ILE A 1 85 ? 1.531 -19.245 -23.330 1.00 95.69 85 ILE A O 1
ATOM 625 N N . LEU A 1 86 ? -0.118 -20.645 -23.945 1.00 95.56 86 LEU A N 1
ATOM 626 C CA . LEU A 1 86 ? 0.775 -21.705 -24.419 1.00 95.56 86 LEU A CA 1
ATOM 627 C C . LEU A 1 86 ? 1.593 -21.255 -25.639 1.00 95.56 86 LEU A C 1
ATOM 629 O O . LEU A 1 86 ? 2.808 -21.437 -25.657 1.00 95.56 86 LEU A O 1
ATOM 633 N N . VAL A 1 87 ? 0.957 -20.611 -26.623 1.00 95.69 87 VAL A N 1
ATOM 634 C CA . VAL A 1 87 ? 1.639 -20.031 -27.794 1.00 95.69 87 VAL A CA 1
ATOM 635 C C . VAL A 1 87 ? 2.712 -19.041 -27.350 1.00 95.69 87 VAL A C 1
ATOM 637 O O . VAL A 1 87 ? 3.838 -19.082 -27.846 1.00 95.69 87 VAL A O 1
ATOM 640 N N . ARG A 1 88 ? 2.407 -18.189 -26.365 1.00 94.75 88 ARG A N 1
ATOM 641 C CA . ARG A 1 88 ? 3.382 -17.259 -25.793 1.00 94.75 88 ARG A CA 1
ATOM 642 C C . ARG A 1 88 ? 4.547 -17.980 -25.125 1.00 94.75 88 ARG A C 1
ATOM 644 O O . ARG A 1 88 ? 5.687 -17.571 -25.320 1.00 94.75 88 ARG A O 1
ATOM 651 N N . LEU A 1 89 ? 4.277 -19.030 -24.351 1.00 94.44 89 LEU A N 1
ATOM 652 C CA . LEU A 1 89 ? 5.320 -19.825 -23.706 1.00 94.44 89 LEU A CA 1
ATOM 653 C C . LEU A 1 89 ? 6.276 -20.419 -24.751 1.00 94.44 89 LEU A C 1
ATOM 655 O O . LEU A 1 89 ? 7.489 -20.275 -24.618 1.00 94.44 89 LEU A O 1
ATOM 659 N N . VAL A 1 90 ? 5.736 -21.009 -25.822 1.00 94.81 90 VAL A N 1
ATOM 660 C CA . VAL A 1 90 ? 6.530 -21.549 -26.939 1.00 94.81 90 VAL A CA 1
ATOM 661 C C . VAL A 1 90 ? 7.337 -20.446 -27.626 1.00 94.81 90 VAL A C 1
ATOM 663 O O . VAL A 1 90 ? 8.529 -20.628 -27.869 1.00 94.81 90 VAL A O 1
ATOM 666 N N . ALA A 1 91 ? 6.732 -19.283 -27.886 1.00 93.56 91 ALA A N 1
ATOM 667 C CA . ALA A 1 91 ? 7.421 -18.143 -28.488 1.00 93.56 91 ALA A CA 1
ATOM 668 C C . ALA A 1 91 ? 8.581 -17.630 -27.615 1.00 93.56 91 ALA A C 1
ATOM 670 O O . ALA A 1 91 ? 9.647 -17.327 -28.144 1.00 93.56 91 ALA A O 1
ATOM 671 N N . ILE A 1 92 ? 8.407 -17.582 -26.289 1.00 93.19 92 ILE A N 1
ATOM 672 C CA . ILE A 1 92 ? 9.456 -17.198 -25.332 1.00 93.19 92 ILE A CA 1
ATOM 673 C C . ILE A 1 92 ? 10.596 -18.227 -25.326 1.00 93.19 92 ILE A C 1
ATOM 675 O O . ILE A 1 92 ? 11.764 -17.846 -25.382 1.00 93.19 92 ILE A O 1
ATOM 679 N N . VAL A 1 93 ? 10.286 -19.527 -25.309 1.00 93.38 93 VAL A N 1
ATOM 680 C CA . VAL A 1 93 ? 11.307 -20.589 -25.372 1.00 93.38 93 VAL A CA 1
ATOM 681 C C . VAL A 1 93 ? 12.080 -20.527 -26.692 1.00 93.38 93 VAL A C 1
ATOM 683 O O . VAL A 1 93 ? 13.309 -20.582 -26.687 1.00 93.38 93 VAL A O 1
ATOM 686 N N . ALA A 1 94 ? 11.383 -20.345 -27.816 1.00 93.69 94 ALA A N 1
ATOM 687 C CA . ALA A 1 94 ? 12.005 -20.175 -29.127 1.00 93.69 94 ALA A CA 1
ATOM 688 C C . ALA A 1 94 ? 12.881 -18.914 -29.183 1.00 93.69 94 ALA A C 1
ATOM 690 O O . ALA A 1 94 ? 13.994 -18.964 -29.705 1.00 93.69 94 ALA A O 1
ATOM 691 N N . PHE A 1 95 ? 12.413 -17.806 -28.602 1.00 93.00 95 PHE A N 1
ATOM 692 C CA . PHE A 1 95 ? 13.179 -16.569 -28.477 1.00 93.00 95 PHE A CA 1
ATOM 693 C C . PHE A 1 95 ? 14.470 -16.782 -27.681 1.00 93.00 95 PHE A C 1
ATOM 695 O O . PHE A 1 95 ? 15.536 -16.375 -28.142 1.00 93.00 95 PHE A O 1
ATOM 702 N N . PHE A 1 96 ? 14.417 -17.474 -26.538 1.00 92.81 96 PHE A N 1
ATOM 703 C CA . PHE A 1 96 ? 15.611 -17.785 -25.750 1.00 92.81 96 PHE A CA 1
ATOM 704 C C . PHE A 1 96 ? 16.581 -18.709 -26.483 1.00 92.81 96 PHE A C 1
ATOM 706 O O . PHE A 1 96 ? 17.775 -18.413 -26.539 1.00 92.81 96 PHE A O 1
ATOM 713 N N . ALA A 1 97 ? 16.084 -19.785 -27.097 1.00 92.62 97 ALA A N 1
ATOM 714 C CA . ALA A 1 97 ? 16.911 -20.688 -27.893 1.00 92.62 97 ALA A CA 1
ATOM 715 C C . ALA A 1 97 ? 17.610 -19.936 -29.038 1.00 92.62 97 ALA A C 1
ATOM 717 O O . ALA A 1 97 ? 18.811 -20.101 -29.266 1.00 92.62 97 ALA A O 1
ATOM 718 N N . TRP A 1 98 ? 16.880 -19.045 -29.715 1.00 94.25 98 TRP A N 1
ATOM 719 C CA . TRP A 1 98 ? 17.431 -18.192 -30.760 1.00 94.25 98 TRP A CA 1
ATOM 720 C C . TRP A 1 98 ? 18.481 -17.207 -30.219 1.00 94.25 98 TRP A C 1
ATOM 722 O O . TRP A 1 98 ? 19.560 -17.102 -30.809 1.00 94.25 98 TRP A O 1
ATOM 732 N N . ARG A 1 99 ? 18.217 -16.538 -29.085 1.00 91.75 99 ARG A N 1
ATOM 733 C CA . ARG A 1 99 ? 19.144 -15.587 -28.439 1.00 91.75 99 ARG A CA 1
ATOM 734 C C . ARG A 1 99 ? 20.460 -16.245 -28.027 1.00 91.75 99 ARG A C 1
ATOM 736 O O . ARG A 1 99 ? 21.515 -15.647 -28.226 1.00 91.75 99 ARG A O 1
ATOM 743 N N . VAL A 1 100 ? 20.402 -17.459 -27.471 1.00 90.62 100 VAL A N 1
ATOM 744 C CA . VAL A 1 100 ? 21.587 -18.243 -27.073 1.00 90.62 100 VAL A CA 1
ATOM 745 C C . VAL A 1 100 ? 22.390 -18.680 -28.297 1.00 90.62 100 VAL A C 1
ATOM 747 O O . VAL A 1 100 ? 23.614 -18.561 -28.293 1.00 90.62 100 VAL A O 1
ATOM 750 N N . LYS A 1 101 ? 21.716 -19.120 -29.368 1.00 91.38 101 LYS A N 1
ATOM 751 C CA . LYS A 1 101 ? 22.369 -19.528 -30.622 1.00 91.38 101 LYS A CA 1
ATOM 752 C C . LYS A 1 101 ? 23.090 -18.371 -31.325 1.00 91.38 101 LYS A C 1
ATOM 754 O O . LYS A 1 101 ? 24.129 -18.594 -31.935 1.00 91.38 101 LYS A O 1
ATOM 759 N N . HIS A 1 102 ? 22.564 -17.150 -31.237 1.00 88.94 102 HIS A N 1
ATOM 760 C CA . HIS A 1 102 ? 23.111 -15.971 -31.921 1.00 88.94 102 HIS A CA 1
ATOM 761 C C . HIS A 1 102 ? 23.812 -15.015 -30.950 1.00 88.94 102 HIS A C 1
ATOM 763 O O . HIS A 1 102 ? 23.546 -13.817 -30.939 1.00 88.94 102 HIS A O 1
ATOM 769 N N . LYS A 1 103 ? 24.681 -15.529 -30.079 1.00 84.69 103 LYS A N 1
ATOM 770 C CA . LYS A 1 103 ? 25.364 -14.712 -29.068 1.00 84.69 103 LYS A CA 1
ATOM 771 C C . LYS A 1 103 ? 26.104 -13.521 -29.700 1.00 84.69 103 LYS A C 1
ATOM 773 O O . LYS A 1 103 ? 26.858 -13.681 -30.656 1.00 84.69 103 LYS A O 1
ATOM 778 N N . ASN A 1 104 ? 25.921 -12.325 -29.134 1.00 81.69 104 ASN A N 1
ATOM 779 C CA . ASN A 1 104 ? 26.691 -11.154 -29.549 1.00 81.69 104 ASN A CA 1
ATOM 780 C C . ASN A 1 104 ? 28.083 -11.183 -28.893 1.00 81.69 104 ASN A C 1
ATOM 782 O O . ASN A 1 104 ? 28.208 -10.956 -27.688 1.00 81.69 104 ASN A O 1
ATOM 786 N N . HIS A 1 105 ? 29.115 -11.480 -29.684 1.00 79.25 105 HIS A N 1
ATOM 787 C CA . HIS A 1 105 ? 30.501 -11.566 -29.216 1.00 79.25 105 HIS A CA 1
ATOM 788 C C . HIS A 1 105 ? 31.156 -10.193 -29.006 1.00 79.25 105 HIS A C 1
ATOM 790 O O . HIS A 1 105 ? 32.027 -10.076 -28.150 1.00 79.25 105 HIS A O 1
ATOM 796 N N . ASP A 1 106 ? 30.689 -9.152 -29.697 1.00 77.50 106 ASP A N 1
ATOM 797 C CA . ASP A 1 106 ? 31.267 -7.802 -29.612 1.00 77.50 106 ASP A CA 1
ATOM 798 C C . ASP A 1 106 ? 30.868 -7.084 -28.307 1.00 77.50 106 ASP A C 1
ATOM 800 O O . ASP A 1 106 ? 31.554 -6.184 -27.832 1.00 77.50 106 ASP A O 1
ATOM 804 N N . GLY A 1 107 ? 29.746 -7.494 -27.704 1.00 78.12 107 GLY A N 1
ATOM 805 C CA . GLY A 1 107 ? 29.141 -6.868 -26.525 1.00 78.12 107 GLY A CA 1
ATOM 806 C C . GLY A 1 107 ? 28.685 -7.884 -25.482 1.00 78.12 107 GLY A C 1
ATOM 807 O O . GLY A 1 107 ? 27.542 -7.821 -25.026 1.00 78.12 107 GLY A O 1
ATOM 808 N N . VAL A 1 108 ? 29.554 -8.833 -25.111 1.00 83.12 108 VAL A N 1
ATOM 809 C CA . VAL A 1 108 ? 29.201 -9.984 -24.251 1.00 83.12 108 VAL A CA 1
ATOM 810 C C . VAL A 1 108 ? 28.549 -9.565 -22.932 1.00 83.12 108 VAL A C 1
ATOM 812 O O . VAL A 1 108 ? 27.580 -10.195 -22.519 1.00 83.12 108 VAL A O 1
ATOM 815 N N . TRP A 1 109 ? 29.032 -8.499 -22.289 1.00 82.44 109 TRP A N 1
ATOM 816 C CA . TRP A 1 109 ? 28.477 -8.012 -21.021 1.00 82.44 109 TRP A CA 1
ATOM 817 C C . TRP A 1 109 ? 27.057 -7.457 -21.161 1.00 82.44 109 TRP A C 1
ATOM 819 O O . TRP A 1 109 ? 26.187 -7.787 -20.361 1.00 82.44 109 TRP A O 1
ATOM 829 N N . LEU A 1 110 ? 26.792 -6.660 -22.201 1.00 82.31 110 LEU A N 1
ATOM 830 C CA . LEU A 1 110 ? 25.453 -6.131 -22.484 1.00 82.31 110 LEU A CA 1
ATOM 831 C C . LEU A 1 110 ? 24.484 -7.256 -22.850 1.00 82.31 110 LEU A C 1
ATOM 833 O O . LEU A 1 110 ? 23.361 -7.309 -22.347 1.00 82.31 110 LEU A O 1
ATOM 837 N N . TRP A 1 111 ? 24.945 -8.194 -23.679 1.00 87.75 111 TRP A N 1
ATOM 838 C CA . TRP A 1 111 ? 24.181 -9.381 -24.026 1.00 87.75 111 TRP A CA 1
ATOM 839 C C . TRP A 1 111 ? 23.854 -10.220 -22.786 1.00 87.75 111 TRP A C 1
ATOM 841 O O . TRP A 1 111 ? 22.689 -10.550 -22.573 1.00 87.75 111 TRP A O 1
ATOM 851 N N . ALA A 1 112 ? 24.841 -10.506 -21.932 1.00 87.62 112 ALA A N 1
ATOM 852 C CA . ALA A 1 112 ? 24.656 -11.297 -20.718 1.00 87.62 112 ALA A CA 1
ATOM 853 C C . ALA A 1 112 ? 23.659 -10.634 -19.759 1.00 87.62 112 ALA A C 1
ATOM 855 O O . ALA A 1 112 ? 22.713 -11.285 -19.322 1.00 87.62 112 ALA A O 1
ATOM 856 N N . THR A 1 113 ? 23.802 -9.330 -19.507 1.00 86.94 113 THR A N 1
ATOM 857 C CA . THR A 1 113 ? 22.864 -8.566 -18.670 1.00 86.94 113 THR A CA 1
ATOM 858 C C . THR A 1 113 ? 21.446 -8.604 -19.239 1.00 86.94 113 THR A C 1
ATOM 860 O O . THR A 1 113 ? 20.499 -8.885 -18.506 1.00 86.94 113 THR A O 1
ATOM 863 N N . SER A 1 114 ? 21.289 -8.399 -20.553 1.00 89.00 114 SER A N 1
ATOM 864 C CA . SER A 1 114 ? 19.982 -8.504 -21.216 1.00 89.00 114 SER A CA 1
ATOM 865 C C . SER A 1 114 ? 19.385 -9.913 -21.097 1.00 89.00 114 SER A C 1
ATOM 867 O O . SER A 1 114 ? 18.181 -10.063 -20.925 1.00 89.00 114 SER A O 1
ATOM 869 N N . MET A 1 115 ? 20.214 -10.962 -21.181 1.00 91.19 115 MET A N 1
ATOM 870 C CA . MET A 1 115 ? 19.770 -12.357 -21.104 1.00 91.19 115 MET A CA 1
ATOM 871 C C . MET A 1 115 ? 19.240 -12.691 -19.715 1.00 91.19 115 MET A C 1
ATOM 873 O O . MET A 1 115 ? 18.150 -13.242 -19.596 1.00 91.19 115 MET A O 1
ATOM 877 N N . VAL A 1 116 ? 19.972 -12.316 -18.664 1.00 91.81 116 VAL A N 1
ATOM 878 C CA . VAL A 1 116 ? 19.527 -12.518 -17.277 1.00 91.81 116 VAL A CA 1
ATOM 879 C C . VAL A 1 116 ? 18.212 -11.778 -17.022 1.00 91.81 116 VAL A C 1
ATOM 881 O O . VAL A 1 116 ? 17.286 -12.342 -16.439 1.00 91.81 116 VAL A O 1
ATOM 884 N N . ALA A 1 117 ? 18.110 -10.540 -17.502 1.00 91.94 117 ALA A N 1
ATOM 885 C CA . ALA A 1 117 ? 16.906 -9.737 -17.370 1.00 91.94 117 ALA A CA 1
ATOM 886 C C . ALA A 1 117 ? 15.701 -10.356 -18.101 1.00 91.94 117 ALA A C 1
ATOM 888 O O . ALA A 1 117 ? 14.630 -10.475 -17.508 1.00 91.94 117 ALA A O 1
ATOM 889 N N . ASP A 1 118 ? 15.872 -10.840 -19.334 1.00 92.12 118 ASP A N 1
ATOM 890 C CA . ASP A 1 118 ? 14.783 -11.501 -20.061 1.00 92.12 118 ASP A CA 1
ATOM 891 C C . ASP A 1 118 ? 14.358 -12.817 -19.405 1.00 92.12 118 ASP A C 1
ATOM 893 O O . ASP A 1 118 ? 13.162 -13.102 -19.333 1.00 92.12 118 ASP A O 1
ATOM 897 N N . VAL A 1 119 ? 15.307 -13.611 -18.892 1.00 92.75 119 VAL A N 1
ATOM 898 C CA . VAL A 1 119 ? 14.999 -14.831 -18.128 1.00 92.75 119 VAL A CA 1
ATOM 899 C C . VAL A 1 119 ? 14.159 -14.485 -16.902 1.00 92.75 119 VAL A C 1
ATOM 901 O O . VAL A 1 119 ? 13.149 -15.145 -16.650 1.00 92.75 119 VAL A O 1
ATOM 904 N N . TRP A 1 120 ? 14.512 -13.419 -16.178 1.00 93.56 120 TRP A N 1
ATOM 905 C CA . TRP A 1 120 ? 13.713 -12.952 -15.049 1.00 93.56 120 TRP A CA 1
ATOM 906 C C . TRP A 1 120 ? 12.323 -12.474 -15.477 1.00 93.56 120 TRP A C 1
ATOM 908 O O . TRP A 1 120 ? 11.340 -12.797 -14.814 1.00 93.56 120 TRP A O 1
ATOM 918 N N . PHE A 1 121 ? 12.197 -11.748 -16.591 1.00 92.62 121 PHE A N 1
ATOM 919 C CA . PHE A 1 121 ? 10.891 -11.334 -17.111 1.00 92.62 121 PHE A CA 1
ATOM 920 C C . PHE A 1 121 ? 10.027 -12.523 -17.525 1.00 92.62 121 PHE A C 1
ATOM 922 O O . PHE A 1 121 ? 8.842 -12.548 -17.196 1.00 92.62 121 PHE A O 1
ATOM 929 N N . GLY A 1 122 ? 10.609 -13.526 -18.187 1.00 92.62 122 GLY A N 1
ATOM 930 C CA . GLY A 1 122 ? 9.927 -14.774 -18.524 1.00 92.62 122 GLY A CA 1
ATOM 931 C C . GLY A 1 122 ? 9.469 -15.531 -17.276 1.00 92.62 122 GLY A C 1
ATOM 932 O O . GLY A 1 122 ? 8.321 -15.968 -17.207 1.00 92.62 122 GLY A O 1
ATOM 933 N N . PHE A 1 123 ? 10.329 -15.620 -16.260 1.00 92.56 123 PHE A N 1
ATOM 934 C CA . PHE A 1 123 ? 10.007 -16.243 -14.979 1.00 92.56 123 PHE A CA 1
ATOM 935 C C . PHE A 1 123 ? 8.902 -15.490 -14.224 1.00 92.56 123 PHE A C 1
ATOM 937 O O . PHE A 1 123 ? 7.891 -16.089 -13.868 1.00 92.56 123 PHE A O 1
ATOM 944 N N . SER A 1 124 ? 9.043 -14.174 -14.044 1.00 92.94 124 SER A N 1
ATOM 945 C CA . SER A 1 124 ? 8.055 -13.304 -13.387 1.00 92.94 124 SER A CA 1
ATOM 946 C C . SER A 1 124 ? 6.695 -13.355 -14.090 1.00 92.94 124 SER A C 1
ATOM 948 O O . SER A 1 124 ? 5.652 -13.524 -13.456 1.00 92.94 124 SER A O 1
ATOM 950 N N . TRP A 1 125 ? 6.697 -13.315 -15.426 1.00 93.62 125 TRP A N 1
ATOM 951 C CA . TRP A 1 125 ? 5.490 -13.494 -16.225 1.00 93.62 125 TRP A CA 1
ATOM 952 C C . TRP A 1 125 ? 4.816 -14.843 -15.955 1.00 93.62 125 TRP A C 1
ATOM 954 O O . TRP A 1 125 ? 3.602 -14.884 -15.741 1.00 93.62 125 TRP A O 1
ATOM 964 N N . LEU A 1 126 ? 5.586 -15.933 -15.949 1.00 93.75 126 LEU A N 1
ATOM 965 C CA . LEU A 1 126 ? 5.062 -17.273 -15.716 1.00 93.75 126 LEU A CA 1
ATOM 966 C C . LEU A 1 126 ? 4.470 -17.399 -14.305 1.00 93.75 126 LEU A C 1
ATOM 968 O O . LEU A 1 126 ? 3.359 -17.910 -14.155 1.00 93.75 126 LEU A O 1
ATOM 972 N N . LEU A 1 127 ? 5.161 -16.872 -13.288 1.00 94.31 127 LEU A N 1
ATOM 973 C CA . LEU A 1 127 ? 4.660 -16.830 -11.912 1.00 94.31 127 LEU A CA 1
ATOM 974 C C . LEU A 1 127 ? 3.325 -16.078 -11.803 1.00 94.31 127 LEU A C 1
ATOM 976 O O . LEU A 1 127 ? 2.446 -16.494 -11.051 1.00 94.31 127 LEU A O 1
ATOM 980 N N . ASN A 1 128 ? 3.154 -14.993 -12.562 1.00 93.25 128 ASN A N 1
ATOM 981 C CA . ASN A 1 128 ? 1.918 -14.214 -12.576 1.00 93.25 128 ASN A CA 1
ATOM 982 C C . ASN A 1 128 ? 0.784 -14.882 -13.371 1.00 93.25 128 ASN A C 1
ATOM 984 O O . ASN A 1 128 ? -0.381 -14.753 -12.999 1.00 93.25 128 ASN A O 1
ATOM 988 N N . GLN A 1 129 ? 1.098 -15.581 -14.467 1.00 94.31 129 GLN A N 1
ATOM 989 C CA . GLN A 1 129 ? 0.082 -16.161 -15.350 1.00 94.31 129 GLN A CA 1
ATOM 990 C C . GLN A 1 129 ? -0.436 -17.527 -14.907 1.00 94.31 129 GLN A C 1
ATOM 992 O O . GLN A 1 129 ? -1.624 -17.801 -15.062 1.00 94.31 129 GLN A O 1
ATOM 997 N N . LEU A 1 130 ? 0.409 -18.395 -14.345 1.00 94.69 130 LEU A N 1
ATOM 998 C CA . LEU A 1 130 ? -0.021 -19.744 -13.957 1.00 94.69 130 LEU A CA 1
ATOM 999 C C . LEU A 1 130 ? -1.218 -19.754 -12.983 1.00 94.69 130 LEU A C 1
ATOM 1001 O O . LEU A 1 130 ? -2.139 -20.548 -13.197 1.00 94.69 130 LEU A O 1
ATOM 1005 N N . PRO A 1 131 ? -1.292 -18.874 -11.962 1.00 94.38 131 PRO A N 1
ATOM 1006 C CA . PRO A 1 131 ? -2.460 -18.807 -11.086 1.00 94.38 131 PRO A CA 1
ATOM 1007 C C . PRO A 1 131 ? -3.749 -18.345 -11.787 1.00 94.38 131 PRO A C 1
ATOM 1009 O O . PRO A 1 131 ? -4.835 -18.638 -11.295 1.00 94.38 131 PRO A O 1
ATOM 1012 N N . LYS A 1 132 ? -3.650 -17.659 -12.936 1.00 94.12 132 LYS A N 1
ATOM 1013 C CA . LYS A 1 132 ? -4.782 -17.109 -13.707 1.00 94.12 132 LYS A CA 1
ATOM 1014 C C . LYS A 1 132 ? -5.439 -18.097 -14.667 1.00 94.12 132 LYS A C 1
ATOM 1016 O O . LYS A 1 132 ? -6.415 -17.764 -15.330 1.00 94.12 132 LYS A O 1
ATOM 1021 N N . LEU A 1 133 ? -4.954 -19.337 -14.732 1.00 92.69 133 LEU A N 1
ATOM 1022 C CA . LEU A 1 133 ? -5.460 -20.323 -15.689 1.00 92.69 133 LEU A CA 1
ATOM 1023 C C . LEU A 1 133 ? -6.909 -20.756 -15.428 1.00 9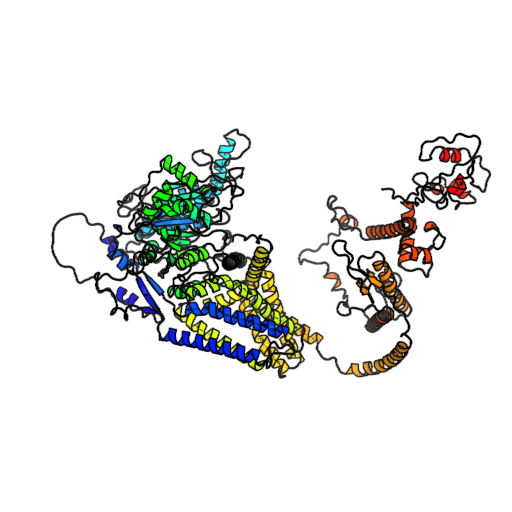2.69 133 LEU A C 1
ATOM 1025 O O . LEU A 1 133 ? -7.551 -21.251 -16.354 1.00 92.69 133 LEU A O 1
ATOM 1029 N N . ASN A 1 134 ? -7.438 -20.607 -14.210 1.00 92.12 134 ASN A N 1
ATOM 1030 C CA . ASN A 1 134 ? -8.798 -21.039 -13.870 1.00 92.12 134 ASN A CA 1
ATOM 1031 C C . ASN A 1 134 ? -9.560 -20.021 -12.996 1.00 92.12 134 ASN A C 1
ATOM 1033 O O . ASN A 1 134 ? -9.771 -20.288 -11.812 1.00 92.12 134 ASN A O 1
ATOM 1037 N N . PRO A 1 135 ? -9.981 -18.867 -13.548 1.00 94.00 135 PRO A N 1
ATOM 1038 C CA . PRO A 1 135 ? -10.744 -17.874 -12.797 1.00 94.00 135 PRO A CA 1
ATOM 1039 C C . PRO A 1 135 ? -12.134 -18.381 -12.406 1.00 94.00 135 PRO A C 1
ATOM 1041 O O . PRO A 1 135 ? -12.841 -18.976 -13.224 1.00 94.00 135 PRO A O 1
ATOM 1044 N N . VAL A 1 136 ? -12.536 -18.124 -11.157 1.00 93.31 136 VAL A N 1
ATOM 1045 C CA . VAL A 1 136 ? -13.829 -18.546 -10.601 1.00 93.31 136 VAL A CA 1
ATOM 1046 C C . VAL A 1 136 ? -14.481 -17.399 -9.831 1.00 93.31 136 VAL A C 1
ATOM 1048 O O . VAL A 1 136 ? -13.913 -16.855 -8.881 1.00 93.31 136 VAL A O 1
ATOM 1051 N N . LYS A 1 137 ? -15.724 -17.076 -10.192 1.00 92.56 137 LYS A N 1
ATOM 1052 C CA . LYS A 1 137 ? -16.568 -16.106 -9.487 1.00 92.56 137 LYS A CA 1
ATOM 1053 C C . LYS A 1 137 ? -17.548 -16.860 -8.591 1.00 92.56 137 LYS A C 1
ATOM 1055 O O . LYS A 1 137 ? -18.157 -17.834 -9.021 1.00 92.56 137 LYS A O 1
ATOM 1060 N N . ARG A 1 138 ? -17.698 -16.432 -7.337 1.00 90.25 138 ARG A N 1
ATOM 1061 C CA . ARG A 1 138 ? -18.692 -16.988 -6.409 1.00 90.25 138 ARG A CA 1
ATOM 1062 C C . ARG A 1 138 ? -19.601 -15.877 -5.909 1.00 90.25 138 ARG A C 1
ATOM 1064 O O . ARG A 1 138 ? -19.107 -14.816 -5.528 1.00 90.25 138 ARG A O 1
ATOM 1071 N N . VAL A 1 139 ? -20.904 -16.129 -5.936 1.00 91.62 139 VAL A N 1
ATOM 1072 C CA . VAL A 1 139 ? -21.938 -15.154 -5.569 1.00 91.62 139 VAL A CA 1
ATOM 1073 C C . VAL A 1 139 ? -22.803 -15.756 -4.456 1.00 91.62 139 VAL A C 1
ATOM 1075 O O . VAL A 1 139 ? -23.276 -16.883 -4.629 1.00 91.62 139 VAL A O 1
ATOM 1078 N N . PRO A 1 140 ? -22.984 -15.058 -3.320 1.00 92.69 140 PRO A N 1
ATOM 1079 C CA . PRO A 1 140 ? -23.820 -15.534 -2.220 1.00 92.69 140 PRO A CA 1
ATOM 1080 C C . PRO A 1 140 ? -25.307 -15.522 -2.600 1.00 92.69 140 PRO A C 1
ATOM 1082 O O . PRO A 1 140 ? -25.762 -14.616 -3.300 1.00 92.69 140 PRO A O 1
ATOM 1085 N N . ASP A 1 141 ? -26.069 -16.496 -2.104 1.00 90.25 141 ASP A N 1
ATOM 1086 C CA . ASP A 1 141 ? -27.525 -16.567 -2.242 1.00 90.25 141 ASP A CA 1
ATOM 1087 C C . ASP A 1 141 ? -28.183 -16.225 -0.895 1.00 90.25 141 ASP A C 1
ATOM 1089 O O . ASP A 1 141 ? -28.384 -17.066 -0.018 1.00 90.25 141 ASP A O 1
ATOM 1093 N N . LEU A 1 142 ? -28.481 -14.935 -0.710 1.00 90.00 142 LEU A N 1
ATOM 1094 C CA . LEU A 1 142 ? -29.047 -14.416 0.539 1.00 90.00 142 LEU A CA 1
ATOM 1095 C C . LEU A 1 142 ? -30.461 -14.947 0.820 1.00 90.00 142 LEU A C 1
ATOM 1097 O O . LEU A 1 142 ? -30.857 -15.005 1.982 1.00 90.00 142 LEU A O 1
ATOM 1101 N N . ALA A 1 143 ? -31.213 -15.325 -0.220 1.00 87.56 143 ALA A N 1
ATOM 1102 C CA . ALA A 1 143 ? -32.535 -15.922 -0.054 1.00 87.56 143 ALA A CA 1
ATOM 1103 C C . ALA A 1 143 ? -32.404 -17.347 0.495 1.00 87.56 143 ALA A C 1
ATOM 1105 O O . ALA A 1 143 ? -33.032 -17.673 1.498 1.00 87.56 143 ALA A O 1
ATOM 1106 N N . ALA A 1 144 ? -31.494 -18.145 -0.075 1.00 86.50 144 ALA A N 1
ATOM 1107 C CA . ALA A 1 144 ? -31.199 -19.479 0.440 1.00 86.50 144 ALA A CA 1
ATOM 1108 C C . ALA A 1 144 ? -30.695 -19.447 1.894 1.00 86.50 144 ALA A C 1
ATOM 1110 O O . ALA A 1 144 ? -31.056 -20.325 2.678 1.00 86.50 144 ALA A O 1
ATOM 1111 N N . LEU A 1 145 ? -29.899 -18.436 2.273 1.00 87.56 145 LEU A N 1
ATOM 1112 C CA . LEU A 1 145 ? -29.468 -18.242 3.662 1.00 87.56 145 LEU A CA 1
ATOM 1113 C C . LEU A 1 145 ? -30.650 -17.964 4.597 1.00 87.56 145 LEU A C 1
ATOM 1115 O O . LEU A 1 145 ? -30.706 -18.564 5.666 1.00 87.56 145 LEU A O 1
ATOM 1119 N N . ALA A 1 146 ? -31.576 -17.086 4.202 1.00 84.62 146 ALA A N 1
ATOM 1120 C CA . ALA A 1 146 ? -32.758 -16.768 5.002 1.00 84.62 146 ALA A CA 1
ATOM 1121 C C . ALA A 1 146 ? -33.667 -17.993 5.214 1.00 84.62 146 ALA A C 1
ATOM 1123 O O . ALA A 1 146 ? -34.217 -18.158 6.302 1.00 84.62 146 ALA A O 1
ATOM 1124 N N . ASP A 1 147 ? -33.770 -18.868 4.208 1.00 80.75 147 ASP A N 1
ATOM 1125 C CA . ASP A 1 147 ? -34.536 -20.117 4.289 1.00 80.75 147 ASP A CA 1
ATOM 1126 C C . ASP A 1 147 ? -33.838 -21.184 5.157 1.00 80.75 147 ASP A C 1
ATOM 1128 O O . ASP A 1 147 ? -34.498 -21.920 5.889 1.00 80.75 147 ASP A O 1
ATOM 1132 N N . HIS A 1 148 ? -32.502 -21.284 5.094 1.00 71.88 148 HIS A N 1
ATOM 1133 C CA . HIS A 1 148 ? -31.719 -22.241 5.895 1.00 71.88 148 HIS A CA 1
ATOM 1134 C C . HIS A 1 148 ? -31.630 -21.856 7.366 1.00 71.88 148 HIS A C 1
ATOM 1136 O O . HIS A 1 148 ? -31.761 -22.698 8.257 1.00 71.88 148 HIS A O 1
ATOM 1142 N N . SER A 1 149 ? -31.344 -20.582 7.595 1.00 64.44 149 SER A N 1
ATOM 1143 C CA . SER A 1 149 ? -31.032 -20.015 8.889 1.00 64.44 149 SER A CA 1
ATOM 1144 C C . SER A 1 149 ? -31.874 -18.761 9.034 1.00 64.44 149 SER A C 1
ATOM 1146 O O . SER A 1 149 ? -31.484 -17.682 8.587 1.00 64.44 149 SER A O 1
ATOM 1148 N N . GLY A 1 150 ? -33.030 -18.891 9.689 1.00 64.31 150 GLY A N 1
ATOM 1149 C CA . GLY A 1 150 ? -33.769 -17.715 10.140 1.00 64.31 150 GLY A CA 1
ATOM 1150 C C . GLY A 1 150 ? -32.872 -16.815 11.001 1.00 64.31 150 GLY A C 1
ATOM 1151 O O . GLY A 1 150 ? -31.862 -17.274 11.539 1.00 64.31 150 GLY A O 1
ATOM 1152 N N . ASP A 1 151 ? -33.240 -15.541 11.182 1.00 63.94 151 ASP A N 1
ATOM 1153 C CA . ASP A 1 151 ? -32.436 -14.563 11.946 1.00 63.94 151 ASP A CA 1
ATOM 1154 C C . ASP A 1 151 ? -31.990 -15.105 13.332 1.00 63.94 151 ASP A C 1
ATOM 1156 O O . ASP A 1 151 ? -30.884 -14.825 13.804 1.00 63.94 151 ASP A O 1
ATOM 1160 N N . ALA A 1 152 ? -32.807 -15.965 13.955 1.00 64.19 152 ALA A N 1
ATOM 1161 C CA . ALA A 1 152 ? -32.526 -16.637 15.227 1.00 64.19 152 ALA A CA 1
ATOM 1162 C C . ALA A 1 152 ? -31.359 -17.649 15.190 1.00 64.19 152 ALA A C 1
ATOM 1164 O O . ALA A 1 152 ? -30.718 -17.842 16.219 1.00 64.19 152 ALA A O 1
ATOM 1165 N N . ASN A 1 153 ? -30.997 -18.194 14.026 1.00 76.50 153 ASN A N 1
ATOM 1166 C CA . ASN A 1 153 ? -29.936 -19.202 13.863 1.00 76.50 153 ASN A CA 1
ATOM 1167 C C . ASN A 1 153 ? -28.629 -18.630 13.289 1.00 76.50 153 ASN A C 1
ATOM 1169 O O . ASN A 1 153 ? -27.653 -19.355 13.115 1.00 76.50 153 ASN A O 1
ATOM 1173 N N . LEU A 1 154 ? -28.589 -17.332 12.973 1.00 89.56 154 LEU A N 1
ATOM 1174 C CA . LEU A 1 154 ? -27.355 -16.677 12.537 1.00 89.56 154 LEU A CA 1
ATOM 1175 C C . LEU A 1 154 ? -26.311 -16.634 13.676 1.00 89.56 154 LEU A C 1
ATOM 1177 O O . LEU A 1 154 ? -26.696 -16.465 14.832 1.00 89.56 154 LEU A O 1
ATOM 1181 N N . PRO A 1 155 ? -25.009 -16.773 13.387 1.00 91.44 155 PRO A N 1
ATOM 1182 C CA . PRO A 1 155 ? -23.964 -16.806 14.410 1.00 91.44 155 PRO A CA 1
ATOM 1183 C C . PRO A 1 155 ? -23.531 -15.405 14.866 1.00 91.44 155 PRO A C 1
ATOM 1185 O O . PRO A 1 155 ? -23.791 -14.409 14.185 1.00 91.44 155 PRO A O 1
ATOM 1188 N N . GLY A 1 156 ? -22.835 -15.323 16.002 1.00 92.44 156 GLY A N 1
ATOM 1189 C CA . GLY A 1 156 ? -22.237 -14.074 16.482 1.00 92.44 156 GLY A CA 1
ATOM 1190 C C . GLY A 1 156 ? -21.116 -13.538 15.572 1.00 92.44 156 GLY A C 1
ATOM 1191 O O . GLY A 1 156 ? -20.359 -14.324 14.991 1.00 92.44 156 GLY A O 1
ATOM 1192 N N . ILE A 1 157 ? -20.959 -12.210 15.495 1.00 95.56 157 ILE A N 1
ATOM 1193 C CA . ILE A 1 157 ? -19.882 -11.520 14.760 1.00 95.56 157 ILE A CA 1
ATOM 1194 C C . ILE A 1 157 ? -19.245 -10.411 15.610 1.00 95.56 157 ILE A C 1
ATOM 1196 O O . ILE A 1 157 ? -19.922 -9.470 16.012 1.00 95.56 157 ILE A O 1
ATOM 1200 N N . ASP A 1 158 ? -17.925 -10.433 15.770 1.00 96.69 158 ASP A N 1
ATOM 1201 C CA . ASP A 1 158 ? -17.183 -9.277 16.284 1.00 96.69 158 ASP A CA 1
ATOM 1202 C C . ASP A 1 158 ? -16.606 -8.456 15.140 1.00 96.69 158 ASP A C 1
ATOM 1204 O O . ASP A 1 158 ? -16.000 -9.002 14.223 1.00 96.69 158 ASP A O 1
ATOM 1208 N N . ILE A 1 159 ? -16.771 -7.141 15.180 1.00 97.75 159 ILE A N 1
ATOM 1209 C CA . ILE A 1 159 ? -16.302 -6.227 14.141 1.00 97.75 159 ILE A CA 1
ATOM 1210 C C . ILE A 1 159 ? -15.193 -5.359 14.722 1.00 97.75 159 ILE A C 1
ATOM 1212 O O . ILE A 1 159 ? -15.420 -4.607 15.662 1.00 97.75 159 ILE A O 1
ATOM 1216 N N . PHE A 1 160 ? -13.992 -5.466 14.167 1.00 98.12 160 PHE A N 1
ATOM 1217 C CA . PHE A 1 160 ? -12.794 -4.767 14.616 1.00 98.12 160 PHE A CA 1
ATOM 1218 C C . PHE A 1 160 ? -12.479 -3.603 13.689 1.00 98.12 160 PHE A C 1
ATOM 1220 O O . PHE A 1 160 ? -12.228 -3.809 12.502 1.00 98.12 160 PHE A O 1
ATOM 1227 N N . VAL A 1 161 ? -12.424 -2.400 14.247 1.00 97.31 161 VAL A N 1
ATOM 1228 C CA . VAL A 1 161 ? -12.012 -1.175 13.562 1.00 97.31 161 VAL A CA 1
ATOM 1229 C C . VAL A 1 161 ? -10.743 -0.662 14.229 1.00 97.31 161 VAL A C 1
ATOM 1231 O O . VAL A 1 161 ? -10.689 -0.521 15.449 1.00 97.31 161 VAL A O 1
ATOM 1234 N N . THR A 1 162 ? -9.703 -0.387 13.447 1.00 94.38 162 THR A N 1
ATOM 1235 C CA . THR A 1 162 ? -8.452 0.200 13.955 1.00 94.38 162 THR A CA 1
ATOM 1236 C C . THR A 1 162 ? -8.273 1.621 13.437 1.00 94.38 162 THR A C 1
ATOM 1238 O O . THR A 1 162 ? -8.409 1.833 12.233 1.00 94.38 162 THR A O 1
ATOM 1241 N N . THR A 1 163 ? -7.915 2.550 14.326 1.00 91.56 163 THR A N 1
ATOM 1242 C CA . THR A 1 163 ? -7.536 3.940 14.006 1.00 91.56 163 THR A CA 1
ATOM 1243 C C . THR A 1 163 ? -6.172 4.263 14.615 1.00 91.56 163 THR A C 1
ATOM 1245 O O . THR A 1 163 ? -5.828 3.736 15.678 1.00 91.56 163 THR A O 1
ATOM 1248 N N . VAL A 1 164 ? -5.365 5.081 13.935 1.00 85.56 164 VAL A N 1
ATOM 1249 C CA . VAL A 1 164 ? -3.997 5.404 14.377 1.00 85.56 164 VAL A CA 1
ATOM 1250 C C . VAL A 1 164 ? -3.969 6.580 15.340 1.00 85.56 164 VAL A C 1
ATOM 1252 O O . VAL A 1 164 ? -3.459 6.436 16.446 1.00 85.56 164 VAL A O 1
ATOM 1255 N N . ASP A 1 165 ? -4.433 7.747 14.901 1.00 81.75 165 ASP A N 1
ATOM 1256 C CA . ASP A 1 165 ? -4.551 8.972 15.690 1.00 81.75 165 ASP A CA 1
ATOM 1257 C C . ASP A 1 165 ? -5.410 9.995 14.914 1.00 81.75 165 ASP A C 1
ATOM 1259 O O . ASP A 1 165 ? -5.503 9.897 13.688 1.00 81.75 165 ASP A O 1
ATOM 1263 N N . PRO A 1 166 ? -6.040 10.974 15.595 1.00 79.12 166 PRO A N 1
ATOM 1264 C CA . PRO A 1 166 ? -6.999 11.878 14.955 1.00 79.12 166 PRO A CA 1
ATOM 1265 C C . PRO A 1 166 ? -6.343 12.955 14.070 1.00 79.12 166 PRO A C 1
ATOM 1267 O O . PRO A 1 166 ? -7.048 13.775 13.483 1.00 79.12 166 PRO A O 1
ATOM 1270 N N . VAL A 1 167 ? -5.006 13.008 14.006 1.00 72.75 167 VAL A N 1
ATOM 1271 C CA . VAL A 1 167 ? -4.251 13.945 13.163 1.00 72.75 167 VAL A CA 1
ATOM 1272 C C . VAL A 1 167 ? -3.934 13.288 11.823 1.00 72.75 167 VAL A C 1
ATOM 1274 O O . VAL A 1 167 ? -4.243 13.854 10.776 1.00 72.75 167 VAL A O 1
ATOM 1277 N N . ASP A 1 168 ? -3.330 12.102 11.839 1.00 68.31 168 ASP A N 1
ATOM 1278 C CA . ASP A 1 168 ? -2.952 11.362 10.634 1.00 68.31 168 ASP A CA 1
ATOM 1279 C C . ASP A 1 168 ? -4.185 10.808 9.891 1.00 68.31 168 ASP A C 1
ATOM 1281 O O . ASP A 1 168 ? -4.183 10.738 8.654 1.00 68.31 168 ASP A O 1
ATOM 1285 N N . GLU A 1 169 ? -5.249 10.472 10.630 1.00 74.44 169 GLU A N 1
ATOM 1286 C CA . GLU A 1 169 ? -6.520 9.962 10.111 1.00 74.44 169 GLU A CA 1
ATOM 1287 C C . GLU A 1 169 ? -7.685 10.877 10.539 1.00 74.44 169 GLU A C 1
ATOM 1289 O O . GLU A 1 169 ? -7.955 11.015 11.733 1.00 74.44 169 GLU A O 1
ATOM 1294 N N . PRO A 1 170 ? -8.405 11.515 9.592 1.00 80.81 170 PRO A N 1
ATOM 1295 C CA . PRO A 1 170 ? -9.525 12.385 9.932 1.00 80.81 170 PRO A CA 1
ATOM 1296 C C . PRO A 1 170 ? -10.620 11.653 10.710 1.00 80.81 170 PRO A C 1
ATOM 1298 O O . PRO A 1 170 ? -11.206 10.681 10.228 1.00 80.81 170 PRO A O 1
ATOM 1301 N N . LEU A 1 171 ? -10.952 12.192 11.884 1.00 88.69 171 LEU A N 1
ATOM 1302 C CA . LEU A 1 171 ? -11.959 11.653 12.800 1.00 88.69 171 LEU A CA 1
ATOM 1303 C C . LEU A 1 171 ? -13.317 11.410 12.124 1.00 88.69 171 LEU A C 1
ATOM 1305 O O . LEU A 1 171 ? -13.993 10.426 12.427 1.00 88.69 171 LEU A O 1
ATOM 1309 N N . LEU A 1 172 ? -13.684 12.275 11.170 1.00 90.19 172 LEU A N 1
ATOM 1310 C CA . LEU A 1 172 ? -14.936 12.184 10.423 1.00 90.19 172 LEU A CA 1
ATOM 1311 C C . LEU A 1 172 ? -15.072 10.859 9.649 1.00 90.19 172 LEU A C 1
ATOM 1313 O O . LEU A 1 172 ? -16.177 10.324 9.551 1.00 90.19 172 LEU A O 1
ATOM 1317 N N . TYR A 1 173 ? -13.978 10.296 9.127 1.00 89.81 173 TYR A N 1
ATOM 1318 C CA . TYR A 1 173 ? -14.031 8.997 8.450 1.00 89.81 173 TYR A CA 1
ATOM 1319 C C . TYR A 1 173 ? -14.315 7.872 9.446 1.00 89.81 173 TYR A C 1
ATOM 1321 O O . TYR A 1 173 ? -15.239 7.088 9.230 1.00 89.81 173 TYR A O 1
ATOM 1329 N N . THR A 1 174 ? -13.609 7.860 10.578 1.00 93.06 174 THR A N 1
ATOM 1330 C CA . THR A 1 174 ? -13.784 6.852 11.631 1.00 93.06 174 THR A CA 1
ATOM 1331 C C . THR A 1 174 ? -15.212 6.849 12.177 1.00 93.06 174 THR A C 1
ATOM 1333 O O . THR A 1 174 ? -15.829 5.788 12.265 1.00 93.06 174 THR A O 1
ATOM 1336 N N . VAL A 1 175 ? -15.790 8.017 12.485 1.00 95.56 175 VAL A N 1
ATOM 1337 C CA . VAL A 1 175 ? -17.171 8.089 13.002 1.00 95.56 175 VAL A CA 1
ATOM 1338 C C . VAL A 1 175 ? -18.204 7.603 11.980 1.00 95.56 175 VAL A C 1
ATOM 1340 O O . VAL A 1 175 ? -19.136 6.890 12.347 1.00 95.56 175 VAL A O 1
ATOM 1343 N N . ASN A 1 176 ? -18.023 7.913 10.692 1.00 95.69 176 ASN A N 1
ATOM 1344 C CA . ASN A 1 176 ? -18.916 7.454 9.625 1.00 95.69 176 ASN A CA 1
ATOM 1345 C C . ASN A 1 176 ? -18.803 5.944 9.382 1.00 95.69 176 ASN A C 1
ATOM 1347 O O . ASN A 1 176 ? -19.817 5.273 9.175 1.00 95.69 176 ASN A O 1
ATOM 1351 N N . THR A 1 177 ? -17.590 5.395 9.467 1.00 95.94 177 THR A N 1
ATOM 1352 C CA . THR A 1 177 ? -17.345 3.951 9.437 1.00 95.94 177 THR A CA 1
ATOM 1353 C C . THR A 1 177 ? -18.112 3.252 10.558 1.00 95.94 177 THR A C 1
ATOM 1355 O O . THR A 1 177 ? -18.894 2.340 10.279 1.00 95.94 177 THR A O 1
ATOM 1358 N N . ILE A 1 178 ? -17.986 3.723 11.804 1.00 97.81 178 ILE A N 1
ATOM 1359 C CA . ILE A 1 178 ? -18.697 3.143 12.953 1.00 97.81 178 ILE A CA 1
ATOM 1360 C C . ILE A 1 178 ? -20.216 3.275 12.785 1.00 97.81 178 ILE A C 1
ATOM 1362 O O . ILE A 1 178 ? -20.923 2.278 12.908 1.00 97.81 178 ILE A O 1
ATOM 1366 N N . LEU A 1 179 ? -20.734 4.449 12.407 1.00 98.00 179 LEU A N 1
ATOM 1367 C CA . LEU A 1 179 ? -22.170 4.643 12.149 1.00 98.00 179 LEU A CA 1
ATOM 1368 C C . LEU A 1 179 ? -22.707 3.691 11.072 1.00 98.00 179 LEU A C 1
ATOM 1370 O O . LEU A 1 179 ? -23.805 3.151 11.220 1.00 98.00 179 LEU A O 1
ATOM 1374 N N . SER A 1 180 ? -21.925 3.438 10.017 1.00 97.31 180 SER A N 1
ATOM 1375 C CA . SER A 1 180 ? -22.298 2.481 8.971 1.00 97.31 180 SER A CA 1
ATOM 1376 C C . SER A 1 180 ? -22.381 1.044 9.494 1.00 97.31 180 SER A C 1
ATOM 1378 O O . SER A 1 180 ? -23.287 0.309 9.105 1.00 97.31 180 SER A O 1
ATOM 1380 N N . ILE A 1 181 ? -21.489 0.669 10.420 1.00 97.56 181 ILE A N 1
ATOM 1381 C CA . ILE A 1 181 ? -21.469 -0.643 11.073 1.00 97.56 181 ILE A CA 1
ATOM 1382 C C . ILE A 1 181 ? -22.689 -0.804 11.984 1.00 97.56 181 ILE A C 1
ATOM 1384 O O . ILE A 1 181 ? -23.414 -1.796 11.870 1.00 97.56 181 ILE A O 1
ATOM 1388 N N . LEU A 1 182 ? -22.973 0.191 12.829 1.00 97.25 182 LEU A N 1
ATOM 1389 C CA . LEU A 1 182 ? -24.121 0.173 13.742 1.00 97.25 182 LEU A CA 1
ATOM 1390 C C . LEU A 1 182 ? -25.467 0.084 12.994 1.00 97.25 182 LEU A C 1
ATOM 1392 O O . LEU A 1 182 ? -26.417 -0.494 13.517 1.00 97.25 182 LEU A O 1
ATOM 1396 N N . ALA A 1 183 ? -25.539 0.598 11.761 1.00 96.19 183 ALA A N 1
ATOM 1397 C CA . ALA A 1 183 ? -26.738 0.611 10.915 1.00 96.19 183 ALA A CA 1
ATOM 1398 C C . ALA A 1 183 ? -26.876 -0.593 9.953 1.00 96.19 183 ALA A C 1
ATOM 1400 O O . ALA A 1 183 ? -27.701 -0.557 9.034 1.00 96.19 183 ALA A O 1
ATOM 1401 N N . THR A 1 184 ? -26.072 -1.644 10.124 1.00 94.50 184 THR A N 1
ATOM 1402 C CA . THR A 1 184 ? -26.082 -2.825 9.241 1.00 94.50 184 THR A CA 1
ATOM 1403 C C . THR A 1 184 ? -27.313 -3.707 9.461 1.00 94.50 184 THR A C 1
ATOM 1405 O O . THR A 1 184 ? -27.863 -3.759 10.558 1.00 94.50 184 THR A O 1
ATOM 1408 N N . ASP A 1 185 ? -27.746 -4.430 8.422 1.00 91.75 185 ASP A N 1
ATOM 1409 C CA . ASP A 1 185 ? -28.884 -5.352 8.506 1.00 91.75 185 ASP A CA 1
ATOM 1410 C C . ASP A 1 185 ? -28.422 -6.756 8.934 1.00 91.75 185 ASP A C 1
ATOM 1412 O O . ASP A 1 185 ? -28.257 -7.675 8.127 1.00 91.75 185 ASP A O 1
ATOM 1416 N N . TYR A 1 186 ? -28.155 -6.882 10.232 1.00 92.94 186 TYR A N 1
ATOM 1417 C CA . TYR A 1 186 ? -27.870 -8.131 10.938 1.00 92.94 186 TYR A CA 1
ATOM 1418 C C . TYR A 1 186 ? -28.587 -8.098 12.300 1.00 92.94 186 TYR A C 1
ATOM 1420 O O . TYR A 1 186 ? -28.828 -7.000 12.812 1.00 92.94 186 TYR A O 1
ATOM 1428 N N . PRO A 1 187 ? -28.946 -9.244 12.913 1.00 91.81 187 PRO A N 1
ATOM 1429 C CA . PRO A 1 187 ? -29.567 -9.236 14.236 1.00 91.81 187 PRO A CA 1
ATOM 1430 C C . PRO A 1 187 ? -28.686 -8.509 15.258 1.00 91.81 187 PRO A C 1
ATOM 1432 O O . PRO A 1 187 ? -27.530 -8.874 15.463 1.00 91.81 187 PRO A O 1
ATOM 1435 N N . VAL A 1 188 ? -29.222 -7.452 15.868 1.00 91.06 188 VAL A N 1
ATOM 1436 C CA . VAL A 1 188 ? -28.477 -6.498 16.715 1.00 91.06 188 VAL A CA 1
ATOM 1437 C C . VAL A 1 188 ? -27.829 -7.126 17.943 1.00 91.06 188 VAL A C 1
ATOM 1439 O O . VAL A 1 188 ? -26.803 -6.649 18.406 1.00 91.06 188 VAL A O 1
ATOM 1442 N N . ASP A 1 189 ? -28.413 -8.204 18.453 1.00 89.38 189 ASP A N 1
ATOM 1443 C CA . ASP A 1 189 ? -27.923 -9.009 19.573 1.00 89.38 189 ASP A CA 1
ATOM 1444 C C . ASP A 1 189 ? -26.821 -9.996 19.172 1.00 89.38 189 ASP A C 1
ATOM 1446 O O . ASP A 1 189 ? -26.311 -10.734 20.009 1.00 89.38 189 ASP A O 1
ATOM 1450 N N . LYS A 1 190 ? -26.443 -10.023 17.891 1.00 91.31 190 LYS A N 1
ATOM 1451 C CA . LYS A 1 190 ? -25.490 -10.988 17.337 1.00 91.31 190 LYS A CA 1
ATOM 1452 C C . LYS A 1 190 ? -24.256 -10.359 16.735 1.00 91.31 190 LYS A C 1
ATOM 1454 O O . LYS A 1 190 ? -23.431 -11.082 16.183 1.00 91.31 190 LYS A O 1
ATOM 1459 N N . TYR A 1 191 ? -24.097 -9.045 16.819 1.00 94.06 191 TYR A N 1
ATOM 1460 C CA . TYR A 1 191 ? -22.828 -8.436 16.466 1.00 94.06 191 TYR A CA 1
ATOM 1461 C C . TYR A 1 191 ? -22.419 -7.335 17.430 1.00 94.06 191 TYR A C 1
ATOM 1463 O O . TYR A 1 191 ? -23.252 -6.636 18.005 1.00 94.06 191 TYR A O 1
ATOM 1471 N N . ALA A 1 192 ? -21.109 -7.197 17.592 1.00 95.31 192 ALA A N 1
ATOM 1472 C CA . ALA A 1 192 ? -20.488 -6.210 18.455 1.00 95.31 192 ALA A CA 1
ATOM 1473 C C . ALA A 1 192 ? -19.392 -5.465 17.695 1.00 95.31 192 ALA A C 1
ATOM 1475 O O . ALA A 1 192 ? -18.638 -6.062 16.928 1.00 95.31 192 ALA A O 1
ATOM 1476 N N . CYS A 1 193 ? -19.303 -4.155 17.898 1.00 97.38 193 CYS A N 1
ATOM 1477 C CA . CYS A 1 193 ? -18.320 -3.290 17.264 1.00 97.38 193 CYS A CA 1
ATOM 1478 C C . CYS A 1 193 ? -17.242 -2.882 18.273 1.00 97.38 193 CYS A C 1
ATOM 1480 O O . CYS A 1 193 ? -17.548 -2.358 19.341 1.00 97.38 193 CYS A O 1
ATOM 1482 N N . TYR A 1 194 ? -15.980 -3.074 17.907 1.00 97.88 194 TYR A N 1
ATOM 1483 C CA . TYR A 1 194 ? -14.803 -2.726 18.694 1.00 97.88 194 TYR A CA 1
ATOM 1484 C C . TYR A 1 194 ? -13.969 -1.710 17.921 1.00 97.88 194 TYR A C 1
ATOM 1486 O O . TYR A 1 194 ? -13.512 -2.003 16.815 1.00 97.88 194 TYR A O 1
ATOM 1494 N N . LEU A 1 195 ? -13.750 -0.531 18.500 1.00 97.44 195 LEU A N 1
ATOM 1495 C CA . LEU A 1 195 ? -12.806 0.458 17.986 1.00 97.44 195 LEU A CA 1
ATOM 1496 C C . LEU A 1 195 ? -11.531 0.427 18.829 1.00 97.44 195 LEU A C 1
ATOM 1498 O O . LEU A 1 195 ? -11.579 0.711 20.022 1.00 97.44 195 LEU A O 1
ATOM 1502 N N . SER A 1 196 ? -10.389 0.148 18.204 1.00 95.94 196 SER A N 1
ATOM 1503 C CA . SER A 1 196 ? -9.070 0.297 18.823 1.00 95.94 196 SER A CA 1
ATOM 1504 C C . SER A 1 196 ? -8.407 1.599 18.375 1.00 95.94 196 SER A C 1
ATOM 1506 O O . SER A 1 196 ? -8.016 1.715 17.212 1.00 95.94 196 SER A O 1
ATOM 1508 N N . ASP A 1 197 ? -8.225 2.533 19.311 1.00 94.25 197 ASP A N 1
ATOM 1509 C CA . ASP A 1 197 ? -7.451 3.768 19.148 1.00 94.25 197 ASP A CA 1
ATOM 1510 C C . ASP A 1 197 ? -5.992 3.557 19.563 1.00 94.25 197 ASP A C 1
ATOM 1512 O O . ASP A 1 197 ? -5.660 3.417 20.746 1.00 94.25 197 ASP A O 1
ATOM 1516 N N . ASP A 1 198 ? -5.100 3.562 18.577 1.00 91.62 198 ASP A N 1
ATOM 1517 C CA . ASP A 1 198 ? -3.663 3.454 18.797 1.00 91.62 198 ASP A CA 1
ATOM 1518 C C . ASP A 1 198 ? -3.029 4.771 19.294 1.00 91.62 198 ASP A C 1
ATOM 1520 O O . ASP A 1 198 ? -1.896 4.759 19.785 1.00 91.62 198 ASP A O 1
ATOM 1524 N N . GLY A 1 199 ? -3.729 5.900 19.199 1.00 89.31 199 GLY A N 1
ATOM 1525 C CA . GLY A 1 199 ? -3.301 7.196 19.716 1.00 89.31 199 GLY A CA 1
ATOM 1526 C C . GLY A 1 199 ? -3.623 7.368 21.200 1.00 89.31 199 GLY A C 1
ATOM 1527 O O . GLY A 1 199 ? -2.955 8.148 21.885 1.00 89.31 199 GLY A O 1
ATOM 1528 N N . GLY A 1 200 ? -4.616 6.631 21.703 1.00 92.38 200 GLY A N 1
ATOM 1529 C CA . GLY A 1 200 ? -5.074 6.694 23.091 1.00 92.38 200 GLY A CA 1
ATOM 1530 C C . GLY A 1 200 ? -5.583 8.082 23.482 1.00 92.38 200 GLY A C 1
ATOM 1531 O O . GLY A 1 200 ? -5.365 8.521 24.611 1.00 92.38 200 GLY A O 1
ATOM 1532 N N . THR A 1 201 ? -6.192 8.813 22.547 1.00 92.31 201 THR A N 1
ATOM 1533 C CA . THR A 1 201 ? -6.573 10.223 22.729 1.00 92.31 201 THR A CA 1
ATOM 1534 C C . THR A 1 201 ? -8.000 10.362 23.251 1.00 92.31 201 THR A C 1
ATOM 1536 O O . THR A 1 201 ? -8.905 9.673 22.787 1.00 92.31 201 THR A O 1
ATOM 1539 N N . LEU A 1 202 ? -8.234 11.323 24.152 1.00 94.69 202 LEU A N 1
ATOM 1540 C CA . LEU A 1 202 ? -9.586 11.605 24.659 1.00 94.69 202 LEU A CA 1
ATOM 1541 C C . LEU A 1 202 ? -10.565 12.021 23.542 1.00 94.69 202 LEU A C 1
ATOM 1543 O O . LEU A 1 202 ? -11.754 11.729 23.623 1.00 94.69 202 LEU A O 1
ATOM 1547 N N . VAL A 1 203 ? -10.061 12.652 22.475 1.00 94.25 203 VAL A N 1
ATOM 1548 C CA . VAL A 1 203 ? -10.866 13.092 21.322 1.00 94.25 203 VAL A CA 1
ATOM 1549 C C . VAL A 1 203 ? -11.584 11.916 20.653 1.00 94.25 203 VAL A C 1
ATOM 1551 O O . VAL A 1 203 ? -12.774 12.024 20.374 1.00 94.25 203 VAL A O 1
ATOM 1554 N N . HIS A 1 204 ? -10.906 10.785 20.426 1.00 93.19 204 HIS A N 1
ATOM 1555 C CA . HIS A 1 204 ? -11.546 9.601 19.841 1.00 93.19 204 HIS A CA 1
ATOM 1556 C C . HIS A 1 204 ? -12.620 9.015 20.756 1.00 93.19 204 HIS A C 1
ATOM 1558 O O . HIS A 1 204 ? -13.684 8.630 20.276 1.00 93.19 204 HIS A O 1
ATOM 1564 N N . TYR A 1 205 ? -12.357 8.965 22.063 1.00 95.56 205 TYR A N 1
ATOM 1565 C CA . TYR A 1 205 ? -13.321 8.463 23.037 1.00 95.56 205 TYR A CA 1
ATOM 1566 C C . TYR A 1 205 ? -14.603 9.311 23.063 1.00 95.56 205 TYR A C 1
ATOM 1568 O O . TYR A 1 205 ? -15.694 8.770 22.894 1.00 95.56 205 TYR A O 1
ATOM 1576 N N . GLU A 1 206 ? -14.490 10.639 23.185 1.00 95.88 206 GLU A N 1
ATOM 1577 C CA . GLU A 1 206 ? -15.665 11.526 23.184 1.00 95.88 206 GLU A CA 1
ATOM 1578 C C . GLU A 1 206 ? -16.386 11.542 21.831 1.00 95.88 206 GLU A C 1
ATOM 1580 O O . GLU A 1 206 ? -17.614 11.594 21.787 1.00 95.88 206 GLU A O 1
ATOM 1585 N N . ALA A 1 207 ? -15.661 11.386 20.721 1.00 96.00 207 ALA A N 1
ATOM 1586 C CA . ALA A 1 207 ? -16.283 11.221 19.411 1.00 96.00 207 ALA A CA 1
ATOM 1587 C C . ALA A 1 207 ? -17.142 9.952 19.327 1.00 96.00 207 ALA A C 1
ATOM 1589 O O . ALA A 1 207 ? -18.182 9.962 18.673 1.00 96.00 207 ALA A O 1
ATOM 1590 N N . MET A 1 208 ? -16.748 8.864 19.996 1.00 96.94 208 MET A N 1
ATOM 1591 C CA . MET A 1 208 ? -17.569 7.652 20.053 1.00 96.94 208 MET A CA 1
ATOM 1592 C C . MET A 1 208 ? -18.819 7.819 20.922 1.00 96.94 208 MET A C 1
ATOM 1594 O O . MET A 1 208 ? -19.842 7.203 20.624 1.00 96.94 208 MET A O 1
ATOM 1598 N N . ILE A 1 209 ? -18.778 8.680 21.944 1.00 96.31 209 ILE A N 1
ATOM 1599 C CA . ILE A 1 209 ? -19.976 9.073 22.703 1.00 96.31 209 ILE A CA 1
ATOM 1600 C C . ILE A 1 209 ? -20.935 9.858 21.797 1.00 96.31 209 ILE A C 1
ATOM 1602 O O . ILE A 1 209 ? -22.121 9.542 21.734 1.00 96.31 209 ILE A O 1
ATOM 1606 N N . GLU A 1 210 ? -20.428 10.825 21.027 1.00 96.81 210 GLU A N 1
ATOM 1607 C CA . GLU A 1 210 ? -21.238 11.551 20.038 1.00 96.81 210 GLU A CA 1
ATOM 1608 C C . GLU A 1 210 ? -21.825 10.612 18.971 1.00 96.81 210 GLU A C 1
ATOM 1610 O O . GLU A 1 210 ? -22.988 10.752 18.588 1.00 96.81 210 GLU A O 1
ATOM 1615 N N . VAL A 1 211 ? -21.054 9.615 18.519 1.00 97.81 211 VAL A N 1
ATOM 1616 C CA . VAL A 1 211 ? -21.539 8.566 17.607 1.00 97.81 211 VAL A CA 1
ATOM 1617 C C . VAL A 1 211 ? -22.671 7.770 18.238 1.00 97.81 211 VAL A C 1
ATOM 1619 O O . VAL A 1 211 ? -23.684 7.558 17.578 1.00 97.81 211 VAL A O 1
ATOM 1622 N N . ALA A 1 212 ? -22.530 7.345 19.494 1.00 97.06 212 ALA A N 1
ATOM 1623 C CA . ALA A 1 212 ? -23.572 6.614 20.207 1.00 97.06 212 ALA A CA 1
ATOM 1624 C C . ALA A 1 212 ? -24.867 7.438 20.309 1.00 97.06 212 ALA A C 1
ATOM 1626 O O . ALA A 1 212 ? -25.943 6.918 20.014 1.00 97.06 212 ALA A O 1
ATOM 1627 N N . ASN A 1 213 ? -24.757 8.734 20.616 1.00 96.50 213 ASN A N 1
ATOM 1628 C CA . ASN A 1 213 ? -25.895 9.653 20.679 1.00 96.50 213 ASN A CA 1
ATOM 1629 C C . ASN A 1 213 ? -26.584 9.816 19.315 1.00 96.50 213 ASN A C 1
ATOM 1631 O O . ASN A 1 213 ? -27.808 9.719 19.217 1.00 96.50 213 ASN A O 1
ATOM 1635 N N . PHE A 1 214 ? -25.816 10.020 18.240 1.00 97.50 214 PHE A N 1
ATOM 1636 C CA . PHE A 1 214 ? -26.377 10.171 16.895 1.00 97.50 214 PHE A CA 1
ATOM 1637 C C . PHE A 1 214 ? -26.918 8.848 16.323 1.00 97.50 214 PHE A C 1
ATOM 1639 O O . PHE A 1 214 ? -27.901 8.845 15.576 1.00 97.50 214 PHE A O 1
ATOM 1646 N N . ALA A 1 215 ? -26.338 7.703 16.698 1.00 96.94 215 ALA A N 1
ATOM 1647 C CA . ALA A 1 215 ? -26.774 6.383 16.247 1.00 96.94 215 ALA A CA 1
ATOM 1648 C C . ALA A 1 215 ? -28.225 6.072 16.648 1.00 96.94 215 ALA A C 1
ATOM 1650 O O . ALA A 1 215 ? -28.938 5.446 15.861 1.00 96.94 215 ALA A O 1
ATOM 1651 N N . VAL A 1 216 ? -28.689 6.570 17.804 1.00 94.62 216 VAL A N 1
ATOM 1652 C CA . VAL A 1 216 ? -30.091 6.451 18.259 1.00 94.62 216 VAL A CA 1
ATOM 1653 C C . VAL A 1 216 ? -31.073 7.036 17.237 1.00 94.62 216 VAL A C 1
ATOM 1655 O O . VAL A 1 216 ? -32.190 6.545 17.103 1.00 94.62 216 VAL A O 1
ATOM 1658 N N . LEU A 1 217 ? -30.655 8.049 16.475 1.00 94.69 217 LEU A N 1
ATOM 1659 C CA . LEU A 1 217 ? -31.445 8.643 15.399 1.00 94.69 217 LEU A CA 1
ATOM 1660 C C . LEU A 1 217 ? -31.178 7.971 14.042 1.00 94.69 217 LEU A C 1
ATOM 1662 O O . LEU A 1 217 ? -32.110 7.630 13.308 1.00 94.69 217 LEU A O 1
ATOM 1666 N N . TRP A 1 218 ? -29.902 7.794 13.693 1.00 96.00 218 TRP A N 1
ATOM 1667 C CA . TRP A 1 218 ? -29.479 7.321 12.374 1.00 96.00 218 TRP A CA 1
ATOM 1668 C C . TRP A 1 218 ? -29.886 5.874 12.092 1.00 96.00 218 TRP A C 1
ATOM 1670 O O . TRP A 1 218 ? -30.356 5.565 10.995 1.00 96.00 218 TRP A O 1
ATOM 1680 N N . VAL A 1 219 ? -29.729 4.981 13.072 1.00 95.50 219 VAL A N 1
ATOM 1681 C CA . VAL A 1 219 ? -29.969 3.544 12.892 1.00 95.50 219 VAL A CA 1
ATOM 1682 C C . VAL A 1 219 ? -31.456 3.244 12.653 1.00 95.50 219 VAL A C 1
ATOM 1684 O O . VAL A 1 219 ? -31.760 2.580 11.654 1.00 95.50 219 VAL A O 1
ATOM 1687 N N . PRO A 1 220 ? -32.413 3.763 13.452 1.00 93.31 220 PRO A N 1
ATOM 1688 C CA . PRO A 1 220 ? -33.837 3.590 13.161 1.00 93.31 220 PRO A CA 1
ATOM 1689 C C . PRO A 1 220 ? -34.253 4.221 11.830 1.00 93.31 220 PRO A C 1
ATOM 1691 O O . PRO A 1 220 ? -34.989 3.596 11.068 1.00 93.31 220 PRO A O 1
ATOM 1694 N N . PHE A 1 221 ? -33.732 5.405 11.484 1.00 92.81 221 PHE A N 1
ATOM 1695 C CA . PHE A 1 221 ? -33.971 6.030 10.177 1.00 92.81 221 PHE A CA 1
ATOM 1696 C C . PHE A 1 221 ? -33.508 5.128 9.019 1.00 92.81 221 PHE A C 1
ATOM 1698 O O . PHE A 1 221 ? -34.249 4.885 8.061 1.00 92.81 221 PHE A O 1
ATOM 1705 N N . CYS A 1 222 ? -32.308 4.557 9.147 1.00 92.88 222 CYS A N 1
ATOM 1706 C CA . CYS A 1 222 ? -31.742 3.595 8.211 1.00 92.88 222 CYS A CA 1
ATOM 1707 C C . CYS A 1 222 ? -32.610 2.342 8.040 1.00 92.88 222 CYS A C 1
ATOM 1709 O O . CYS A 1 222 ? -32.769 1.856 6.914 1.00 92.88 222 CYS A O 1
ATOM 1711 N N . ARG A 1 223 ? -33.156 1.807 9.137 1.00 90.38 223 ARG A N 1
ATOM 1712 C CA . ARG A 1 223 ? -34.035 0.627 9.132 1.00 90.38 223 ARG A CA 1
ATOM 1713 C C . ARG A 1 223 ? -35.395 0.944 8.512 1.00 90.38 223 ARG A C 1
ATOM 1715 O O . ARG A 1 223 ? -35.817 0.225 7.609 1.00 90.38 223 ARG A O 1
ATOM 1722 N N . LYS A 1 224 ? -36.020 2.056 8.919 1.00 89.31 224 LYS A N 1
ATOM 1723 C CA . LYS A 1 224 ? -37.333 2.525 8.441 1.00 89.31 224 LYS A CA 1
ATOM 1724 C C . LYS A 1 224 ? -37.371 2.705 6.925 1.00 89.31 224 LYS A C 1
ATOM 1726 O O . LYS A 1 224 ? -38.306 2.257 6.269 1.00 89.31 224 LYS A O 1
ATOM 1731 N N . TYR A 1 225 ? -36.348 3.351 6.367 1.00 88.12 225 TYR A N 1
ATOM 1732 C CA . TYR A 1 225 ? -36.329 3.737 4.953 1.00 88.12 225 TYR A CA 1
ATOM 1733 C C . TYR A 1 225 ? -35.415 2.881 4.071 1.00 88.12 225 TYR A C 1
ATOM 1735 O O . TYR A 1 225 ? -35.320 3.144 2.872 1.00 88.12 225 TYR A O 1
ATOM 1743 N N . CYS A 1 226 ? -34.765 1.858 4.637 1.00 87.75 226 CYS A N 1
ATOM 1744 C CA . CYS A 1 226 ? -33.797 1.000 3.942 1.00 87.75 226 CYS A CA 1
ATOM 1745 C C . CYS A 1 226 ? -32.720 1.814 3.196 1.00 87.75 226 CYS A C 1
ATOM 1747 O O . CYS A 1 226 ? -32.472 1.606 2.009 1.00 87.75 226 CYS A O 1
ATOM 1749 N N . VAL A 1 227 ? -32.127 2.781 3.898 1.00 87.88 227 VAL A N 1
ATOM 1750 C CA . VAL A 1 227 ? -31.149 3.734 3.351 1.00 87.88 227 VAL A CA 1
ATOM 1751 C C . VAL A 1 227 ? -29.859 3.031 2.933 1.00 87.88 227 VAL A C 1
ATOM 1753 O O . VAL A 1 227 ? -29.300 2.279 3.722 1.00 87.88 227 VAL A O 1
ATOM 1756 N N . GLU A 1 228 ? -29.350 3.318 1.734 1.00 89.06 228 GLU A N 1
ATOM 1757 C CA . GLU A 1 228 ? -28.010 2.912 1.292 1.00 89.06 228 GLU A CA 1
ATOM 1758 C C . GLU A 1 228 ? -27.317 4.073 0.550 1.00 89.06 228 GLU A C 1
ATOM 1760 O O . GLU A 1 228 ? -27.991 4.769 -0.220 1.00 89.06 228 GLU A O 1
ATOM 1765 N N . PRO A 1 229 ? -25.998 4.296 0.740 1.00 92.31 229 PRO A N 1
ATOM 1766 C CA . PRO A 1 229 ? -25.094 3.601 1.671 1.00 92.31 229 PRO A CA 1
ATOM 1767 C C . PRO A 1 229 ? -25.402 3.866 3.154 1.00 92.31 229 PRO A C 1
ATOM 1769 O O . PRO A 1 229 ? -26.134 4.795 3.481 1.00 92.31 229 PRO A O 1
ATOM 1772 N N . ARG A 1 230 ? -24.837 3.055 4.065 1.00 93.31 230 ARG A N 1
ATOM 1773 C CA . ARG A 1 230 ? -25.056 3.198 5.523 1.00 93.31 230 ARG A CA 1
ATOM 1774 C C . ARG A 1 230 ? -24.188 4.270 6.186 1.00 93.31 230 ARG A C 1
ATOM 1776 O O . ARG A 1 230 ? -24.448 4.627 7.331 1.00 93.31 230 ARG A O 1
ATOM 1783 N N . SER A 1 231 ? -23.185 4.787 5.477 1.00 94.56 231 SER A N 1
ATOM 1784 C CA . SER A 1 231 ? -22.411 5.960 5.900 1.00 94.56 231 SER A CA 1
ATOM 1785 C C . SER A 1 231 ? -23.214 7.245 5.635 1.00 94.56 231 SER A C 1
ATOM 1787 O O . SER A 1 231 ? -23.543 7.499 4.469 1.00 94.56 231 SER A O 1
ATOM 1789 N N . PRO A 1 232 ? -23.534 8.058 6.662 1.00 94.62 232 PRO A N 1
ATOM 1790 C CA . PRO A 1 232 ? -24.317 9.277 6.477 1.00 94.62 232 PRO A CA 1
ATOM 1791 C C . PRO A 1 232 ? -23.597 10.327 5.619 1.00 94.62 232 PRO A C 1
ATOM 1793 O O . PRO A 1 232 ? -24.249 10.920 4.758 1.00 94.62 232 PRO A O 1
ATOM 1796 N N . GLU A 1 233 ? -22.274 10.505 5.756 1.00 92.88 233 GLU A N 1
ATOM 1797 C CA . GLU A 1 233 ? -21.499 11.422 4.898 1.00 92.88 233 GLU A CA 1
ATOM 1798 C C . GLU A 1 233 ? -21.684 11.083 3.417 1.00 92.88 233 GLU A C 1
ATOM 1800 O O . GLU A 1 233 ? -22.011 11.941 2.593 1.00 92.88 233 GLU A O 1
ATOM 1805 N N . ASN A 1 234 ? -21.521 9.803 3.080 1.00 90.44 234 ASN A N 1
ATOM 1806 C CA . ASN A 1 234 ? -21.626 9.339 1.704 1.00 90.44 234 ASN A CA 1
ATOM 1807 C C . ASN A 1 234 ? -23.075 9.408 1.218 1.00 90.44 234 ASN A C 1
ATOM 1809 O O . ASN A 1 234 ? -23.309 9.848 0.096 1.00 90.44 234 ASN A O 1
ATOM 1813 N N . TYR A 1 235 ? -24.045 9.032 2.054 1.00 91.00 235 TYR A N 1
ATOM 1814 C CA . TYR A 1 235 ? -25.465 9.071 1.710 1.00 91.00 235 TYR A CA 1
ATOM 1815 C C . TYR A 1 235 ? -25.955 10.493 1.396 1.00 91.00 235 TYR A C 1
ATOM 1817 O O . TYR A 1 235 ? -26.558 10.725 0.344 1.00 91.00 235 TYR A O 1
ATOM 1825 N N . PHE A 1 236 ? -25.666 11.465 2.267 1.00 91.69 236 PHE A N 1
ATOM 1826 C CA . PHE A 1 236 ? -26.082 12.856 2.064 1.00 91.69 236 PHE A CA 1
ATOM 1827 C C . PHE A 1 236 ? -25.248 13.590 1.003 1.00 91.69 236 PHE A C 1
ATOM 1829 O O . PHE A 1 236 ? -25.717 14.587 0.445 1.00 91.69 236 PHE A O 1
ATOM 1836 N N . GLY A 1 237 ? -24.049 13.089 0.683 1.00 85.38 237 GLY A N 1
ATOM 1837 C CA . GLY A 1 237 ? -23.190 13.594 -0.390 1.00 85.38 237 GLY A CA 1
ATOM 1838 C C . GLY A 1 237 ? -23.591 13.160 -1.811 1.00 85.38 237 GLY A C 1
ATOM 1839 O O . GLY A 1 237 ? -23.079 13.715 -2.789 1.00 85.38 237 GLY A O 1
ATOM 1840 N N . MET A 1 238 ? -24.501 12.191 -1.973 1.00 81.44 238 MET A N 1
ATOM 1841 C CA . MET A 1 238 ? -24.938 11.717 -3.295 1.00 81.44 238 MET A CA 1
ATOM 1842 C C . MET A 1 238 ? -25.780 12.765 -4.042 1.00 81.44 238 MET A C 1
ATOM 1844 O O . MET A 1 238 ? -26.787 13.256 -3.541 1.00 81.44 238 MET A O 1
ATOM 1848 N N . LYS A 1 239 ? -25.415 13.054 -5.303 1.00 66.75 239 LYS A N 1
ATOM 1849 C CA . LYS A 1 239 ? -26.129 14.024 -6.164 1.00 66.75 239 LYS A CA 1
ATOM 1850 C C . LYS A 1 239 ? -27.509 13.551 -6.635 1.00 66.75 239 LYS A C 1
ATOM 1852 O O . LYS A 1 239 ? -28.344 14.376 -6.992 1.00 66.75 239 LYS A O 1
ATOM 1857 N N . THR A 1 240 ? -27.742 12.241 -6.690 1.00 58.78 240 THR A N 1
ATOM 1858 C CA . THR A 1 240 ? -28.999 11.657 -7.175 1.00 58.78 240 THR A CA 1
ATOM 1859 C C . THR A 1 240 ? -29.453 10.586 -6.199 1.00 58.78 240 THR A C 1
ATOM 1861 O O . THR A 1 240 ? -28.788 9.564 -6.040 1.00 58.78 240 THR A O 1
ATOM 1864 N N . GLN A 1 241 ? -30.583 10.827 -5.543 1.00 62.34 241 GLN A N 1
ATOM 1865 C CA . GLN A 1 241 ? -31.183 9.886 -4.604 1.00 62.34 241 GLN A CA 1
ATOM 1866 C C . GLN A 1 241 ? -32.269 9.082 -5.320 1.00 62.34 241 GLN A C 1
ATOM 1868 O O . GLN A 1 241 ? -33.229 9.644 -5.843 1.00 62.34 241 GLN A O 1
ATOM 1873 N N . GLN A 1 242 ? -32.135 7.757 -5.344 1.00 53.03 242 GLN A N 1
ATOM 1874 C CA . GLN A 1 242 ? -33.190 6.872 -5.839 1.00 53.03 242 GLN A CA 1
ATOM 1875 C C . GLN A 1 242 ? -34.162 6.547 -4.697 1.00 53.03 242 GLN A C 1
ATOM 1877 O O . GLN A 1 242 ? -34.088 5.479 -4.095 1.00 53.03 242 GLN A O 1
ATOM 1882 N N . TYR A 1 243 ? -35.085 7.459 -4.380 1.00 61.00 243 TYR A N 1
ATOM 1883 C CA . TYR A 1 243 ? -36.209 7.125 -3.502 1.00 61.00 243 TYR A CA 1
ATOM 1884 C C . TYR A 1 243 ? -37.338 6.503 -4.328 1.00 61.00 243 TYR A C 1
ATOM 1886 O O . TYR A 1 243 ? -37.937 7.155 -5.176 1.00 61.00 243 TYR A O 1
ATOM 1894 N N . ALA A 1 244 ? -37.628 5.226 -4.082 1.00 50.84 244 ALA A N 1
ATOM 1895 C CA . ALA A 1 244 ? -38.699 4.483 -4.753 1.00 50.84 244 ALA A CA 1
ATOM 1896 C C . ALA A 1 244 ? -39.846 4.115 -3.789 1.00 50.84 244 ALA A C 1
ATOM 1898 O O . ALA A 1 244 ? -40.485 3.078 -3.970 1.00 50.84 244 ALA A O 1
ATOM 1899 N N . GLY A 1 245 ? -40.012 4.848 -2.683 1.00 60.59 245 GLY A N 1
ATOM 1900 C CA . GLY A 1 245 ? -41.031 4.581 -1.658 1.00 60.59 245 GLY A CA 1
ATOM 1901 C C . GLY A 1 245 ? -42.358 5.301 -1.924 1.00 60.59 245 GLY A C 1
ATOM 1902 O O . GLY A 1 245 ? -42.405 6.278 -2.666 1.00 60.59 245 GLY A O 1
ATOM 1903 N N . SER A 1 246 ? -43.441 4.810 -1.317 1.00 51.41 246 SER A N 1
ATOM 1904 C CA . SER A 1 246 ? -44.810 5.335 -1.472 1.00 51.41 246 SER A CA 1
ATOM 1905 C C . SER A 1 246 ? -45.111 6.573 -0.614 1.00 51.41 246 SER A C 1
ATOM 1907 O O . SER A 1 246 ? -46.113 7.240 -0.849 1.00 51.41 246 SER A O 1
ATOM 1909 N N . MET A 1 247 ? -44.254 6.909 0.358 1.00 61.00 247 MET A N 1
ATOM 1910 C CA . MET A 1 247 ? -44.471 7.976 1.348 1.00 61.00 247 MET A CA 1
ATOM 1911 C C . MET A 1 247 ? -43.440 9.103 1.215 1.00 61.00 247 MET A C 1
ATOM 1913 O O . MET A 1 247 ? -42.725 9.445 2.158 1.00 61.00 247 MET A O 1
ATOM 1917 N N . ALA A 1 248 ? -43.367 9.702 0.024 1.00 68.44 248 ALA A N 1
ATOM 1918 C CA . ALA A 1 248 ? -42.385 10.742 -0.285 1.00 68.44 248 ALA A CA 1
ATOM 1919 C C . ALA A 1 248 ? -42.448 11.947 0.678 1.00 68.44 248 ALA A C 1
ATOM 1921 O O . ALA A 1 248 ? -41.412 12.508 1.020 1.00 68.44 248 ALA A O 1
ATOM 1922 N N . GLY A 1 249 ? -43.637 12.332 1.156 1.00 77.12 249 GLY A N 1
ATOM 1923 C CA . GLY A 1 249 ? -43.807 13.492 2.040 1.00 77.12 249 GLY A CA 1
ATOM 1924 C C . GLY A 1 249 ? -43.211 13.313 3.442 1.00 77.12 249 GLY A C 1
ATOM 1925 O O . GLY A 1 249 ? -42.520 14.207 3.927 1.00 77.12 249 GLY A O 1
ATOM 1926 N N . GLU A 1 250 ? -43.455 12.167 4.083 1.00 83.00 250 GLU A N 1
ATOM 1927 C CA . GLU A 1 250 ? -42.890 11.845 5.401 1.00 83.00 250 GLU A CA 1
ATOM 1928 C C . GLU A 1 250 ? -41.384 11.631 5.310 1.00 83.00 250 GLU A C 1
ATOM 1930 O O . GLU A 1 250 ? -40.628 12.288 6.021 1.00 83.00 250 GLU A O 1
ATOM 1935 N N . PHE A 1 251 ? -40.944 10.839 4.328 1.00 85.31 251 PHE A N 1
ATOM 1936 C CA . PHE A 1 251 ? -39.526 10.630 4.069 1.00 85.31 251 PHE A CA 1
ATOM 1937 C C . PHE A 1 251 ? -38.776 11.954 3.871 1.00 85.31 251 PHE A C 1
ATOM 1939 O O . PHE A 1 251 ? -37.732 12.152 4.477 1.00 85.31 251 PHE A O 1
ATOM 1946 N N . MET A 1 252 ? -39.306 12.901 3.087 1.00 84.56 252 MET A N 1
ATOM 1947 C CA . MET A 1 252 ? -38.647 14.196 2.852 1.00 84.56 252 MET A CA 1
ATOM 1948 C C . MET A 1 252 ? -38.601 15.101 4.094 1.00 84.56 252 MET A C 1
ATOM 1950 O O . MET A 1 252 ? -37.729 15.972 4.186 1.00 84.56 252 MET A O 1
ATOM 1954 N N . ARG A 1 253 ? -39.536 14.956 5.042 1.00 86.06 253 ARG A N 1
ATOM 1955 C CA . ARG A 1 253 ? -39.465 15.654 6.338 1.00 86.06 253 ARG A CA 1
ATOM 1956 C C . ARG A 1 253 ? -38.400 15.017 7.223 1.00 86.06 253 ARG A C 1
ATOM 1958 O O . ARG A 1 253 ? -37.495 15.731 7.656 1.00 86.06 253 ARG A O 1
ATOM 1965 N N . ASP A 1 254 ? -38.461 13.700 7.396 1.00 89.69 254 ASP A N 1
ATOM 1966 C CA . ASP A 1 254 ? -37.522 12.931 8.214 1.00 89.69 254 ASP A CA 1
ATOM 1967 C C . ASP A 1 254 ? -36.092 13.096 7.691 1.00 89.69 254 ASP A C 1
ATOM 1969 O O . ASP A 1 254 ? -35.191 13.457 8.439 1.00 89.69 254 ASP A O 1
ATOM 1973 N N . HIS A 1 255 ? -35.898 12.959 6.378 1.00 90.62 255 HIS A N 1
ATOM 1974 C CA . HIS A 1 255 ? -34.616 13.138 5.702 1.00 90.62 255 HIS A CA 1
ATOM 1975 C C . HIS A 1 255 ? -34.018 14.529 5.945 1.00 90.62 255 HIS A C 1
ATOM 1977 O O . HIS A 1 255 ? -32.835 14.642 6.257 1.00 90.62 255 HIS A O 1
ATOM 1983 N N . ARG A 1 256 ? -34.808 15.608 5.815 1.00 90.00 256 ARG A N 1
ATOM 1984 C CA . ARG A 1 256 ? -34.317 16.975 6.075 1.00 90.00 256 ARG A CA 1
ATOM 1985 C C . ARG A 1 256 ? -33.921 17.173 7.534 1.00 90.00 256 ARG A C 1
ATOM 1987 O O . ARG A 1 256 ? -32.935 17.859 7.790 1.00 90.00 256 ARG A O 1
ATOM 1994 N N . ARG A 1 257 ? -34.674 16.586 8.466 1.00 91.12 257 ARG A N 1
ATOM 1995 C CA . ARG A 1 257 ? -34.368 16.658 9.896 1.00 91.12 257 ARG A CA 1
ATOM 1996 C C . ARG A 1 257 ? -33.092 15.888 10.221 1.00 91.12 257 ARG A C 1
ATOM 1998 O O . ARG A 1 257 ? -32.170 16.485 10.754 1.00 91.12 257 ARG A O 1
ATOM 2005 N N . VAL A 1 258 ? -32.997 14.620 9.820 1.00 94.06 258 VAL A N 1
ATOM 2006 C CA . VAL A 1 258 ? -31.809 13.783 10.061 1.00 94.06 258 VAL A CA 1
ATOM 2007 C C . VAL A 1 258 ? -30.565 14.380 9.405 1.00 94.06 258 VAL A C 1
ATOM 2009 O O . VAL A 1 258 ? -29.499 14.357 10.008 1.00 94.06 258 VAL A O 1
ATOM 2012 N N . ARG A 1 259 ? -30.689 14.980 8.213 1.00 94.50 259 ARG A N 1
ATOM 2013 C CA . ARG A 1 259 ? -29.583 15.710 7.580 1.00 94.50 259 ARG A CA 1
ATOM 2014 C C . ARG A 1 259 ? -29.104 16.889 8.428 1.00 94.50 259 ARG A C 1
ATOM 2016 O O . ARG A 1 259 ? -27.904 17.048 8.592 1.00 94.50 259 ARG A O 1
ATOM 2023 N N . ARG A 1 260 ? -30.022 17.692 8.978 1.00 94.62 260 ARG A N 1
ATOM 2024 C CA . ARG A 1 260 ? -29.665 18.809 9.865 1.00 94.62 260 ARG A CA 1
ATOM 2025 C C . ARG A 1 260 ? -28.961 18.315 11.129 1.00 94.62 260 ARG A C 1
ATOM 2027 O O . ARG A 1 260 ? -27.912 18.839 11.469 1.00 94.62 260 ARG A O 1
ATOM 2034 N N . GLU A 1 261 ? -29.506 17.287 11.774 1.00 95.56 261 GLU A N 1
ATOM 2035 C CA . GLU A 1 261 ? -28.902 16.669 12.964 1.00 95.56 261 GLU A CA 1
ATOM 2036 C C . GLU A 1 261 ? -27.509 16.100 12.662 1.00 95.56 261 GLU A C 1
ATOM 2038 O O . GLU A 1 261 ? -26.604 16.187 13.489 1.00 95.56 261 GLU A O 1
ATOM 2043 N N . TYR A 1 262 ? -27.314 15.552 11.458 1.00 96.69 262 TYR A N 1
ATOM 2044 C CA . TYR A 1 262 ? -26.010 15.095 10.991 1.00 96.69 262 TYR A CA 1
ATOM 2045 C C . TYR A 1 262 ? -25.031 16.258 10.775 1.00 96.69 262 TYR A C 1
ATOM 2047 O O . TYR A 1 262 ? -23.884 16.178 11.209 1.00 96.69 262 TYR A O 1
ATOM 2055 N N . ASP A 1 263 ? -25.473 17.353 10.153 1.00 95.94 263 ASP A N 1
ATOM 2056 C CA . ASP A 1 263 ? -24.648 18.553 9.973 1.00 95.94 263 ASP A CA 1
ATOM 2057 C C . ASP A 1 263 ? -24.240 19.154 11.337 1.00 95.94 263 ASP A C 1
ATOM 2059 O O . ASP A 1 263 ? -23.085 19.534 11.529 1.00 95.94 263 ASP A O 1
ATOM 2063 N N . GLU A 1 264 ? -25.142 19.166 12.325 1.00 96.19 264 GLU A N 1
ATOM 2064 C CA . GLU A 1 264 ? -24.836 19.578 13.703 1.00 96.19 264 GLU A CA 1
ATOM 2065 C C . GLU A 1 264 ? -23.884 18.604 14.413 1.00 96.19 264 GLU A C 1
ATOM 2067 O O . GLU A 1 264 ? -22.961 19.032 15.108 1.00 96.19 264 GLU A O 1
ATOM 2072 N N . PHE A 1 265 ? -24.066 17.295 14.214 1.00 96.44 265 PHE A N 1
ATOM 2073 C CA . PHE A 1 265 ? -23.147 16.264 14.696 1.00 96.44 265 PHE A CA 1
ATOM 2074 C C . PHE A 1 265 ? -21.726 16.478 14.155 1.00 96.44 265 PHE A C 1
ATOM 2076 O O . PHE A 1 265 ? -20.775 16.437 14.934 1.00 96.44 265 PHE A O 1
ATOM 2083 N N . LYS A 1 266 ? -21.566 16.786 12.860 1.00 95.00 266 LYS A N 1
ATOM 2084 C CA . LYS A 1 266 ? -20.254 17.101 12.265 1.00 95.00 266 LYS A CA 1
ATOM 2085 C C . LYS A 1 266 ? -19.589 18.283 12.961 1.00 95.00 266 LYS A C 1
ATOM 2087 O O . LYS A 1 266 ? -18.430 18.183 13.348 1.00 95.00 266 LYS A O 1
ATOM 2092 N N . VAL A 1 267 ? -20.336 19.366 13.184 1.00 94.75 267 VAL A N 1
ATOM 2093 C CA . VAL A 1 267 ? -19.827 20.549 13.895 1.00 94.75 267 VAL A CA 1
ATOM 2094 C C . VAL A 1 267 ? -19.384 20.195 15.316 1.00 94.75 267 VAL A C 1
ATOM 2096 O O . VAL A 1 267 ? -18.310 20.627 15.738 1.00 94.75 267 VAL A O 1
ATOM 2099 N N . ARG A 1 268 ? -20.159 19.378 16.048 1.00 94.69 268 ARG A N 1
ATOM 2100 C CA . ARG A 1 268 ? -19.762 18.908 17.385 1.00 94.69 268 ARG A CA 1
ATOM 2101 C C . ARG A 1 268 ? -18.455 18.124 17.327 1.00 94.69 268 ARG A C 1
ATOM 2103 O O . ARG A 1 268 ? -17.526 18.487 18.045 1.00 94.69 268 ARG A O 1
ATOM 2110 N N . VAL A 1 269 ? -18.353 17.139 16.434 1.00 93.69 269 VAL A N 1
ATOM 2111 C CA . VAL A 1 269 ? -17.148 16.315 16.250 1.00 93.69 269 VAL A CA 1
ATOM 2112 C C . VAL A 1 269 ? -15.922 17.163 15.896 1.00 93.69 269 VAL A C 1
ATOM 2114 O O . VAL A 1 269 ? -14.878 17.006 16.528 1.00 93.69 269 VAL A O 1
ATOM 2117 N N . ASP A 1 270 ? -16.046 18.103 14.957 1.00 91.06 270 ASP A N 1
ATOM 2118 C CA . ASP A 1 270 ? -14.946 18.991 14.555 1.00 91.06 270 ASP A CA 1
ATOM 2119 C C . ASP A 1 270 ? -14.501 19.910 15.710 1.00 91.06 270 ASP A C 1
ATOM 2121 O O . ASP A 1 270 ? -13.309 20.180 15.894 1.00 91.06 270 ASP A O 1
ATOM 2125 N N . SER A 1 271 ? -15.448 20.350 16.546 1.00 93.38 271 SER A N 1
ATOM 2126 C CA . SER A 1 271 ? -15.174 21.215 17.698 1.00 93.38 271 SER A CA 1
ATOM 2127 C C . SER A 1 271 ? -14.568 20.490 18.909 1.00 93.38 271 SER A C 1
ATOM 2129 O O . SER A 1 271 ? -13.966 21.155 19.756 1.00 93.38 271 SER A O 1
ATOM 2131 N N . LEU A 1 272 ? -14.652 19.151 18.998 1.00 93.25 272 LEU A N 1
ATOM 2132 C CA . LEU A 1 272 ? -14.224 18.369 20.175 1.00 93.25 272 LEU A CA 1
ATOM 2133 C C . LEU A 1 272 ? -12.796 18.694 20.617 1.00 93.25 272 LEU A C 1
ATOM 2135 O O . LEU A 1 272 ? -12.541 18.904 21.801 1.00 93.25 272 LEU A O 1
ATOM 2139 N N . SER A 1 273 ? -11.866 18.789 19.664 1.00 90.94 273 SER A N 1
ATOM 2140 C CA . SER A 1 273 ? -10.461 19.108 19.946 1.00 90.94 273 SER A CA 1
ATOM 2141 C C . SER A 1 273 ? -10.298 20.436 20.702 1.00 90.94 273 SER A C 1
ATOM 2143 O O . SER A 1 273 ? -9.495 20.538 21.633 1.00 90.94 273 SER A O 1
ATOM 2145 N N . THR A 1 274 ? -11.097 21.443 20.343 1.00 92.38 274 THR A N 1
ATOM 2146 C CA . THR A 1 274 ? -11.098 22.762 20.987 1.00 92.38 274 THR A CA 1
ATOM 2147 C C . THR A 1 274 ? -11.832 22.743 22.324 1.00 92.38 274 THR A C 1
ATOM 2149 O O . THR A 1 274 ? -11.309 23.270 23.307 1.00 92.38 274 THR A O 1
ATOM 2152 N N . THR A 1 275 ? -12.981 22.069 22.395 1.00 93.81 275 THR A N 1
ATOM 2153 C CA . THR A 1 275 ? -13.805 21.949 23.605 1.00 93.81 275 THR A CA 1
ATOM 2154 C C . THR A 1 275 ? -13.057 21.227 24.725 1.00 93.81 275 THR A C 1
ATOM 2156 O O . THR A 1 275 ? -12.994 21.721 25.850 1.00 93.81 275 THR A O 1
ATOM 2159 N N . ILE A 1 276 ? -12.410 20.097 24.418 1.00 94.12 276 ILE A N 1
ATOM 2160 C CA . ILE A 1 276 ? -11.613 19.324 25.383 1.00 94.12 276 ILE A CA 1
ATOM 2161 C C . ILE A 1 276 ? -10.451 20.163 25.919 1.00 94.12 276 ILE A C 1
ATOM 2163 O O . ILE A 1 276 ? -10.154 20.123 27.118 1.00 94.12 276 ILE A O 1
ATOM 2167 N N . ARG A 1 277 ? -9.801 20.949 25.053 1.00 92.94 277 ARG A N 1
ATOM 2168 C CA . ARG A 1 277 ? -8.700 21.833 25.445 1.00 92.94 277 ARG A CA 1
ATOM 2169 C C . ARG A 1 277 ? -9.173 22.928 26.399 1.00 92.94 277 ARG A C 1
ATOM 2171 O O . ARG A 1 277 ? -8.597 23.066 27.472 1.00 92.94 277 ARG A O 1
ATOM 2178 N N . GLN A 1 278 ? -10.246 23.640 26.054 1.00 93.50 278 GLN A N 1
ATOM 2179 C CA . GLN A 1 278 ? -10.825 24.688 26.903 1.00 93.50 278 GLN A CA 1
ATOM 2180 C C . GLN A 1 278 ? -11.284 24.141 28.260 1.00 93.50 278 GLN A C 1
ATOM 2182 O O . GLN A 1 278 ? -10.985 24.730 29.298 1.00 93.50 278 GLN A O 1
ATOM 2187 N N . ARG A 1 279 ? -11.959 22.983 28.266 1.00 94.38 279 ARG A N 1
ATOM 2188 C CA . ARG A 1 279 ? -12.374 22.294 29.495 1.00 94.38 279 ARG A CA 1
ATOM 2189 C C . ARG A 1 279 ? -11.171 21.926 30.359 1.00 94.38 279 ARG A C 1
ATOM 2191 O O . ARG A 1 279 ? -11.172 22.185 31.559 1.00 94.38 279 ARG A O 1
ATOM 2198 N N . SER A 1 280 ? -10.136 21.349 29.752 1.00 93.06 280 SER A N 1
ATOM 2199 C CA . SER A 1 280 ? -8.917 20.963 30.468 1.00 93.06 280 SER A CA 1
ATOM 2200 C C . SER A 1 280 ? -8.195 22.182 31.043 1.00 93.06 280 SER A C 1
ATOM 2202 O O . SER A 1 280 ? -7.753 22.138 32.187 1.00 93.06 280 SER A O 1
ATOM 2204 N N . ASP A 1 281 ? -8.125 23.288 30.298 1.00 91.12 281 ASP A N 1
ATOM 2205 C CA . ASP A 1 281 ? -7.566 24.550 30.785 1.00 91.12 281 ASP A CA 1
ATOM 2206 C C . ASP A 1 281 ? -8.348 25.092 31.990 1.00 91.12 281 ASP A C 1
ATOM 2208 O O . ASP A 1 281 ? -7.733 25.454 32.991 1.00 91.12 281 ASP A O 1
ATOM 2212 N N . ALA A 1 282 ? -9.684 25.059 31.957 1.00 90.38 282 ALA A N 1
ATOM 2213 C CA . ALA A 1 282 ? -10.520 25.480 33.082 1.00 90.38 282 ALA A CA 1
ATOM 2214 C C . ALA A 1 282 ? -10.280 24.634 34.349 1.00 90.38 282 ALA A C 1
ATOM 2216 O O . ALA A 1 282 ? -10.080 25.188 35.434 1.00 90.38 282 ALA A O 1
ATOM 2217 N N . TYR A 1 283 ? -10.229 23.302 34.223 1.00 89.56 283 TYR A N 1
ATOM 2218 C CA . TYR A 1 283 ? -9.926 22.421 35.357 1.00 89.56 283 TYR A CA 1
ATOM 2219 C C . TYR A 1 283 ? -8.513 22.647 35.900 1.00 89.56 283 TYR A C 1
ATOM 2221 O O . TYR A 1 283 ? -8.344 22.783 37.114 1.00 89.56 283 TYR A O 1
ATOM 2229 N N . ASN A 1 284 ? -7.516 22.765 35.020 1.00 89.38 284 ASN A N 1
ATOM 2230 C CA . ASN A 1 284 ? -6.130 23.032 35.409 1.00 89.38 284 ASN A CA 1
ATOM 2231 C C . ASN A 1 284 ? -5.969 24.402 36.091 1.00 89.38 284 ASN A C 1
ATOM 2233 O O . ASN A 1 284 ? -5.195 24.518 37.034 1.00 89.38 284 ASN A O 1
ATOM 2237 N N . SER A 1 285 ? -6.716 25.431 35.677 1.00 85.75 285 SER A N 1
ATOM 2238 C CA . SER A 1 285 ? -6.725 26.733 36.360 1.00 85.75 285 SER A CA 1
ATOM 2239 C C . SER A 1 285 ? -7.422 26.688 37.723 1.00 85.75 285 SER A C 1
ATOM 2241 O O . SER A 1 285 ? -7.040 27.425 38.631 1.00 85.75 285 SER A O 1
ATOM 2243 N N . SER A 1 286 ? -8.436 25.831 37.885 1.00 80.81 286 SER A N 1
ATOM 2244 C CA . SER A 1 286 ? -9.180 25.695 39.145 1.00 80.81 286 SER A CA 1
ATOM 2245 C C . SER A 1 286 ? -8.416 24.920 40.227 1.00 80.81 286 SER A C 1
ATOM 2247 O O . SER A 1 286 ? -8.584 25.191 41.418 1.00 80.81 286 SER A O 1
ATOM 2249 N N . LYS A 1 287 ? -7.558 23.967 39.840 1.00 74.19 287 LYS A N 1
ATOM 2250 C CA . LYS A 1 287 ? -6.790 23.131 40.769 1.00 74.19 287 LYS A CA 1
ATOM 2251 C C . LYS A 1 287 ? -5.360 23.666 40.905 1.00 74.19 287 LYS A C 1
ATOM 2253 O O . LYS A 1 287 ? -4.549 23.509 40.002 1.00 74.19 287 LYS A O 1
ATOM 2258 N N . LYS A 1 288 ? -5.031 24.277 42.052 1.00 57.50 288 LYS A N 1
ATOM 2259 C CA . LYS A 1 288 ? -3.653 24.679 42.407 1.00 57.50 288 LYS A CA 1
ATOM 2260 C C . LYS A 1 288 ? -2.776 23.429 42.603 1.00 57.50 288 LYS A C 1
ATOM 2262 O O . LYS A 1 288 ? -2.720 22.904 43.710 1.00 57.50 288 LYS A O 1
ATOM 2267 N N . GLY A 1 289 ? -2.147 22.935 41.537 1.00 60.34 289 GLY A N 1
ATOM 2268 C CA . GLY A 1 289 ? -1.248 21.770 41.552 1.00 60.34 289 GLY A CA 1
ATOM 2269 C C . GLY A 1 289 ? 0.114 22.039 40.897 1.00 60.34 289 GLY A C 1
ATOM 2270 O O . GLY A 1 289 ? 0.328 23.129 40.369 1.00 60.34 289 GLY A O 1
ATOM 2271 N N . ASP A 1 290 ? 0.996 21.028 40.932 1.00 57.41 290 ASP A N 1
ATOM 2272 C CA . ASP A 1 290 ? 2.449 20.981 40.615 1.00 57.41 290 ASP A CA 1
ATOM 2273 C C . ASP A 1 290 ? 2.901 21.422 39.196 1.00 57.41 290 ASP A C 1
ATOM 2275 O O . ASP A 1 290 ? 3.931 20.988 38.686 1.00 57.41 290 ASP A O 1
ATOM 2279 N N . GLY A 1 291 ? 2.154 22.285 38.505 1.00 66.62 291 GLY A N 1
ATOM 2280 C CA . GLY A 1 291 ? 2.519 22.804 37.181 1.00 66.62 291 GLY A CA 1
ATOM 2281 C C . GLY A 1 291 ? 2.285 21.833 36.016 1.00 66.62 291 GLY A C 1
ATOM 2282 O O . GLY A 1 291 ? 2.492 22.212 34.867 1.00 66.62 291 GLY A O 1
ATOM 2283 N N . VAL A 1 292 ? 1.806 20.614 36.281 1.00 75.81 292 VAL A N 1
ATOM 2284 C CA . VAL A 1 292 ? 1.469 19.617 35.254 1.00 75.81 292 VAL A CA 1
ATOM 2285 C C . VAL A 1 292 ? 0.040 19.836 34.740 1.00 75.81 292 VAL A C 1
ATOM 2287 O O . VAL A 1 292 ? -0.919 19.770 35.510 1.00 75.81 292 VAL A O 1
ATOM 2290 N N . ARG A 1 293 ? -0.125 20.073 33.431 1.00 85.31 293 ARG A N 1
ATOM 2291 C CA . ARG A 1 293 ? -1.439 20.311 32.805 1.00 85.31 293 ARG A CA 1
ATOM 2292 C C . ARG A 1 293 ? -2.080 19.000 32.348 1.00 85.31 293 ARG A C 1
ATOM 2294 O O . ARG A 1 293 ? -1.782 18.484 31.274 1.00 85.31 293 ARG A O 1
ATOM 2301 N N . ALA A 1 294 ? -2.991 18.474 33.162 1.00 89.62 294 ALA A N 1
ATOM 2302 C CA . ALA A 1 294 ? -3.708 17.242 32.852 1.00 89.62 294 ALA A CA 1
ATOM 2303 C C . ALA A 1 294 ? -4.772 17.436 31.761 1.00 89.62 294 ALA A C 1
ATOM 2305 O O . ALA A 1 294 ? -5.316 18.530 31.584 1.00 89.62 294 ALA A O 1
ATOM 2306 N N . THR A 1 295 ? -5.089 16.360 31.035 1.00 92.94 295 THR A N 1
ATOM 2307 C CA . THR A 1 295 ? -6.256 16.317 30.139 1.00 92.94 295 THR A CA 1
ATOM 2308 C C . THR A 1 295 ? -7.451 15.765 30.907 1.00 92.94 295 THR A C 1
ATOM 2310 O O . THR A 1 295 ? -7.380 14.662 31.450 1.00 92.94 295 THR A O 1
ATOM 2313 N N . TRP A 1 296 ? -8.538 16.532 30.964 1.00 93.38 296 TRP A N 1
ATOM 2314 C CA . TRP A 1 296 ? -9.682 16.243 31.831 1.00 93.38 296 TRP A CA 1
ATOM 2315 C C . TRP A 1 296 ? -10.889 15.750 31.044 1.00 93.38 296 TRP A C 1
ATOM 2317 O O . TRP A 1 296 ? -11.240 16.320 30.005 1.00 93.38 296 TRP A O 1
ATOM 2327 N N . MET A 1 297 ? -11.548 14.725 31.576 1.00 93.94 297 MET A N 1
ATOM 2328 C CA . MET A 1 297 ? -12.826 14.205 31.094 1.00 93.94 297 MET A CA 1
ATOM 2329 C C . MET A 1 297 ? -13.994 15.095 31.550 1.00 93.94 297 MET A C 1
ATOM 2331 O O . MET A 1 297 ? -13.838 15.972 32.402 1.00 93.94 297 MET A O 1
ATOM 2335 N N . ALA A 1 298 ? -15.175 14.892 30.962 1.00 90.38 298 ALA A N 1
ATOM 2336 C CA . ALA A 1 298 ? -16.380 15.655 31.300 1.00 90.38 298 ALA A CA 1
ATOM 2337 C C . ALA A 1 298 ? -16.884 15.421 32.740 1.00 90.38 298 ALA A C 1
ATOM 2339 O O . ALA A 1 298 ? -17.525 16.299 33.309 1.00 90.38 298 ALA A O 1
ATOM 2340 N N . ASP A 1 299 ? -16.569 14.273 33.338 1.00 90.56 299 ASP A N 1
ATOM 2341 C CA . ASP A 1 299 ? -16.915 13.917 34.720 1.00 90.56 299 ASP A CA 1
ATOM 2342 C C . ASP A 1 299 ? -15.949 14.502 35.772 1.00 90.56 299 ASP A C 1
ATOM 2344 O O . ASP A 1 299 ? -16.126 14.295 36.972 1.00 90.56 299 ASP A O 1
ATOM 2348 N N . GLY A 1 300 ? -14.926 15.249 35.342 1.00 88.00 300 GLY A N 1
ATOM 2349 C CA . GLY A 1 300 ? -13.913 15.817 36.226 1.00 88.00 300 GLY A CA 1
ATOM 2350 C C . GLY A 1 300 ? -12.816 14.837 36.652 1.00 88.00 300 GLY A C 1
ATOM 2351 O O . GLY A 1 300 ? -12.052 15.167 37.559 1.00 88.00 300 GLY A O 1
ATOM 2352 N N . THR A 1 301 ? -12.698 13.666 36.017 1.00 92.19 301 THR A N 1
ATOM 2353 C CA . THR A 1 301 ? -11.558 12.745 36.173 1.00 92.19 301 THR A CA 1
ATOM 2354 C C . THR A 1 301 ? -10.449 13.024 35.147 1.00 92.19 301 THR A C 1
ATOM 2356 O O . THR A 1 301 ? -10.656 13.698 34.132 1.00 92.19 301 THR A O 1
ATOM 2359 N N . GLN A 1 302 ? -9.228 12.553 35.425 1.00 93.12 302 GLN A N 1
ATOM 2360 C CA . GLN A 1 302 ? -8.096 12.680 34.499 1.00 93.12 302 GLN A CA 1
ATOM 2361 C C . GLN A 1 302 ? -8.108 11.547 33.472 1.00 93.12 302 GLN A C 1
ATOM 2363 O O . GLN A 1 302 ? -8.320 10.388 33.823 1.00 93.12 302 GLN A O 1
ATOM 2368 N N . TRP A 1 303 ? -7.829 11.866 32.207 1.00 94.88 303 TRP A N 1
ATOM 2369 C CA . TRP A 1 303 ? -7.783 10.861 31.148 1.00 94.88 303 TRP A CA 1
ATOM 2370 C C . TRP A 1 303 ? -6.606 9.887 31.357 1.00 94.88 303 TRP A C 1
ATOM 2372 O O . TRP A 1 303 ? -5.466 10.338 31.430 1.00 94.88 303 TRP A O 1
ATOM 2382 N N . PRO A 1 304 ? -6.814 8.559 31.399 1.00 92.75 304 PRO A N 1
ATOM 2383 C CA . PRO A 1 304 ? -5.720 7.602 31.601 1.00 92.75 304 PRO A CA 1
ATOM 2384 C C . PRO A 1 304 ? -4.794 7.436 30.384 1.00 92.75 304 PRO A C 1
ATOM 2386 O O . PRO A 1 304 ? -3.698 6.895 30.517 1.00 92.75 304 PRO A O 1
ATOM 2389 N N . GLY A 1 305 ? -5.220 7.875 29.196 1.00 93.31 305 GLY A N 1
ATOM 2390 C CA . GLY A 1 305 ? -4.460 7.736 27.953 1.00 93.31 305 GLY A CA 1
ATOM 2391 C C . GLY A 1 305 ? -3.489 8.885 27.690 1.00 93.31 305 GLY A C 1
ATOM 2392 O O . GLY A 1 305 ? -2.948 9.503 28.605 1.00 93.31 305 GLY A O 1
ATOM 2393 N N . THR A 1 306 ? -3.287 9.187 26.409 1.00 93.06 306 THR A N 1
ATOM 2394 C CA . THR A 1 306 ? -2.412 10.266 25.941 1.00 93.06 306 THR A CA 1
ATOM 2395 C C . THR A 1 306 ? -3.035 11.635 26.208 1.00 93.06 306 THR A C 1
ATOM 2397 O O . THR A 1 306 ? -4.166 11.907 25.795 1.00 93.06 306 THR A O 1
ATOM 2400 N N . TRP A 1 307 ? -2.277 12.514 26.860 1.00 93.38 307 TRP A N 1
ATOM 2401 C CA . TRP A 1 307 ? -2.679 13.894 27.135 1.00 93.38 307 TRP A CA 1
ATOM 2402 C C . TRP A 1 307 ? -2.343 14.846 25.982 1.00 93.38 307 TRP A C 1
ATOM 2404 O O . TRP A 1 307 ? -1.449 14.578 25.176 1.00 93.38 307 TRP A O 1
ATOM 2414 N N . ILE A 1 308 ? -3.052 15.981 25.922 1.00 89.25 308 ILE A N 1
ATOM 2415 C CA . ILE A 1 308 ? -2.762 17.080 24.983 1.00 89.25 308 ILE A CA 1
ATOM 2416 C C . ILE A 1 308 ? -1.334 17.590 25.208 1.00 89.25 308 ILE A C 1
ATOM 2418 O O . ILE A 1 308 ? -0.554 17.696 24.262 1.00 89.25 308 ILE A O 1
ATOM 2422 N N . GLU A 1 309 ? -0.994 17.878 26.464 1.00 88.31 309 GLU A N 1
ATOM 2423 C CA . GLU A 1 309 ? 0.376 18.138 26.891 1.00 88.31 309 GLU A CA 1
ATOM 2424 C C . GLU A 1 309 ? 0.966 16.831 27.421 1.00 88.31 309 GLU A C 1
ATOM 2426 O O . GLU A 1 309 ? 0.603 16.345 28.490 1.00 88.31 309 GLU A O 1
ATOM 2431 N N . GLN A 1 310 ? 1.811 16.208 26.601 1.00 88.19 310 GLN A N 1
ATOM 2432 C CA . GLN A 1 310 ? 2.328 14.871 26.864 1.00 88.19 310 GLN A CA 1
ATOM 2433 C C . GLN A 1 310 ? 3.321 14.879 28.028 1.00 88.19 310 GLN A C 1
ATOM 2435 O O . GLN A 1 310 ? 4.301 15.621 28.011 1.00 88.19 310 GLN A O 1
ATOM 2440 N N . VAL A 1 311 ? 3.103 13.983 28.988 1.00 88.94 311 VAL A N 1
ATOM 2441 C CA . VAL A 1 311 ? 3.976 13.769 30.151 1.00 88.94 311 VAL A CA 1
ATOM 2442 C C . VAL A 1 311 ? 4.288 12.286 30.319 1.00 88.94 311 VAL A C 1
ATOM 2444 O O . VAL A 1 311 ? 3.689 11.434 29.656 1.00 88.94 311 VAL A O 1
ATOM 2447 N N . ASP A 1 312 ? 5.247 11.950 31.181 1.00 84.88 312 ASP A N 1
ATOM 2448 C CA . ASP A 1 312 ? 5.551 10.549 31.472 1.00 84.88 312 ASP A CA 1
ATOM 2449 C C . ASP A 1 312 ? 4.295 9.821 31.986 1.00 84.88 312 ASP A C 1
ATOM 2451 O O . ASP A 1 312 ? 3.508 10.370 32.752 1.00 84.88 312 ASP A O 1
ATOM 2455 N N . ASN A 1 313 ? 4.085 8.588 31.512 1.00 86.94 313 ASN A N 1
ATOM 2456 C CA . ASN A 1 313 ? 2.866 7.775 31.692 1.00 86.94 313 ASN A CA 1
ATOM 2457 C C . ASN A 1 313 ? 1.589 8.249 30.966 1.00 86.94 313 ASN A C 1
ATOM 2459 O O . ASN A 1 313 ? 0.626 7.487 30.934 1.00 86.94 313 ASN A O 1
ATOM 2463 N N . HIS A 1 314 ? 1.601 9.418 30.315 1.00 91.31 314 HIS A N 1
ATOM 2464 C CA . HIS A 1 314 ? 0.476 9.951 29.527 1.00 91.31 314 HIS A CA 1
ATOM 2465 C C . HIS A 1 314 ? 0.925 10.538 28.178 1.00 91.31 314 HIS A C 1
ATOM 2467 O O . HIS A 1 314 ? 0.419 11.565 27.712 1.00 91.31 314 HIS A O 1
ATOM 2473 N N . ARG A 1 315 ? 1.901 9.898 27.528 1.00 89.88 315 ARG A N 1
ATOM 2474 C CA . ARG A 1 315 ? 2.447 10.334 26.231 1.00 89.88 315 ARG A CA 1
ATOM 2475 C C . ARG A 1 315 ? 2.204 9.301 25.145 1.00 89.88 315 ARG A C 1
ATOM 2477 O O . ARG A 1 315 ? 1.959 8.125 25.416 1.00 89.88 315 ARG A O 1
ATOM 2484 N N . ARG A 1 316 ? 2.342 9.716 23.885 1.00 85.19 316 ARG A N 1
ATOM 2485 C CA . ARG A 1 316 ? 2.179 8.800 22.752 1.00 85.19 316 ARG A CA 1
ATOM 2486 C C . ARG A 1 316 ? 3.205 7.665 22.862 1.00 85.19 316 ARG A C 1
ATOM 2488 O O . ARG A 1 316 ? 4.406 7.911 22.904 1.00 85.19 316 ARG A O 1
ATOM 2495 N N . GLY A 1 317 ? 2.728 6.420 22.904 1.00 86.12 317 GLY A N 1
ATOM 2496 C CA . GLY A 1 317 ? 3.586 5.243 23.103 1.00 86.12 317 GLY A CA 1
ATOM 2497 C C . GLY A 1 317 ? 3.911 4.910 24.567 1.00 86.12 317 GLY A C 1
ATOM 2498 O O . GLY A 1 317 ? 4.673 3.978 24.813 1.00 86.12 317 GLY A O 1
ATOM 2499 N N . GLN A 1 318 ? 3.338 5.629 25.536 1.00 92.12 318 GLN A N 1
ATOM 2500 C CA . GLN A 1 318 ? 3.423 5.307 26.959 1.00 92.12 318 GLN A CA 1
ATOM 2501 C C . GLN A 1 318 ? 2.149 5.741 27.695 1.00 92.12 318 GLN A C 1
ATOM 2503 O O . GLN A 1 318 ? 2.040 6.895 28.110 1.00 92.12 318 GLN A O 1
ATOM 2508 N N . HIS A 1 319 ? 1.215 4.808 27.860 1.00 93.06 319 HIS A N 1
ATOM 2509 C CA . HIS A 1 319 ? -0.013 4.978 28.639 1.00 93.06 319 HIS A CA 1
ATOM 2510 C C . HIS A 1 319 ? -0.608 3.613 29.012 1.00 93.06 319 HIS A C 1
ATOM 2512 O O . HIS A 1 319 ? -0.310 2.596 28.375 1.00 93.06 319 HIS A O 1
ATOM 2518 N N . ALA A 1 320 ? -1.470 3.600 30.030 1.00 91.75 320 ALA A N 1
ATOM 2519 C CA . ALA A 1 320 ? -2.197 2.405 30.447 1.00 91.75 320 ALA A CA 1
ATOM 2520 C C . ALA A 1 320 ? -3.202 1.937 29.378 1.00 91.75 320 ALA A C 1
ATOM 2522 O O . ALA A 1 320 ? -3.602 2.699 28.491 1.00 91.75 320 ALA A O 1
ATOM 2523 N N . GLY A 1 321 ? -3.612 0.670 29.467 1.00 93.12 321 GLY A N 1
ATOM 2524 C CA . GLY A 1 321 ? -4.710 0.136 28.667 1.00 93.12 321 GLY A CA 1
ATOM 2525 C C . GLY A 1 321 ? -6.066 0.710 29.098 1.00 93.12 321 GLY A C 1
ATOM 2526 O O . GLY A 1 321 ? -6.306 0.907 30.284 1.00 93.12 321 GLY A O 1
ATOM 2527 N N . ILE A 1 322 ? -6.952 0.969 28.138 1.00 94.25 322 ILE A N 1
ATOM 2528 C CA . ILE A 1 322 ? -8.290 1.539 28.331 1.00 94.25 322 ILE A CA 1
ATOM 2529 C C . ILE A 1 322 ? -9.315 0.669 27.600 1.00 94.25 322 ILE A C 1
ATOM 2531 O O . ILE A 1 322 ? -9.183 0.459 26.396 1.00 94.25 322 ILE A O 1
ATOM 2535 N N . VAL A 1 323 ? -10.360 0.218 28.294 1.00 93.94 323 VAL A N 1
ATOM 2536 C CA . VAL A 1 323 ? -11.555 -0.401 27.692 1.00 93.94 323 VAL A CA 1
ATOM 2537 C C . VAL A 1 323 ? -12.773 0.301 28.245 1.00 93.94 323 VAL A C 1
ATOM 2539 O O . VAL A 1 323 ? -12.892 0.447 29.457 1.00 93.94 323 VAL A O 1
ATOM 2542 N N . GLN A 1 324 ? -13.669 0.729 27.365 1.00 92.62 324 GLN A N 1
ATOM 2543 C CA . GLN A 1 324 ? -14.934 1.346 27.736 1.00 92.62 324 GLN A CA 1
ATOM 2544 C C . GLN A 1 324 ? -16.048 0.783 26.857 1.00 92.62 324 GLN A C 1
ATOM 2546 O O . GLN A 1 324 ? -15.976 0.851 25.629 1.00 92.62 324 GLN A O 1
ATOM 2551 N N . VAL A 1 325 ? -17.084 0.224 27.481 1.00 93.19 325 VAL A N 1
ATOM 2552 C CA . VAL A 1 325 ? -18.298 -0.212 26.782 1.00 93.19 325 VAL A CA 1
ATOM 2553 C C . VAL A 1 325 ? -19.228 0.995 26.681 1.00 93.19 325 VAL A C 1
ATOM 2555 O O . VAL A 1 325 ? -19.814 1.412 27.673 1.00 93.19 325 VAL A O 1
ATOM 2558 N N . ILE A 1 326 ? -19.326 1.583 25.488 1.00 94.69 326 ILE A N 1
ATOM 2559 C CA . ILE A 1 326 ? -20.094 2.813 25.233 1.00 94.69 326 ILE A CA 1
ATOM 2560 C C . ILE A 1 326 ? -21.572 2.487 25.024 1.00 94.69 326 ILE A C 1
ATOM 2562 O O . ILE A 1 326 ? -22.446 3.140 25.586 1.00 94.69 326 ILE A O 1
ATOM 2566 N N . LEU A 1 327 ? -21.850 1.457 24.223 1.00 93.75 327 LEU A N 1
ATOM 2567 C CA . LEU A 1 327 ? -23.184 0.883 24.071 1.00 93.75 327 LEU A CA 1
ATOM 2568 C C . LEU A 1 327 ? -23.128 -0.548 24.589 1.00 93.75 327 LEU A C 1
ATOM 2570 O O . LEU A 1 327 ? -22.329 -1.339 24.090 1.00 93.75 327 LEU A O 1
ATOM 2574 N N . GLY A 1 328 ? -23.947 -0.865 25.591 1.00 89.38 328 GLY A N 1
ATOM 2575 C CA . GLY A 1 328 ? -24.040 -2.209 26.161 1.00 89.38 328 GLY A CA 1
ATOM 2576 C C . GLY A 1 328 ? -24.668 -3.220 25.201 1.00 89.38 328 GLY A C 1
ATOM 2577 O O . GLY A 1 328 ? -25.239 -2.860 24.171 1.00 89.38 328 GLY A O 1
ATOM 2578 N N . HIS A 1 329 ? -24.582 -4.504 25.550 1.00 87.94 329 HIS A N 1
ATOM 2579 C CA . HIS A 1 329 ? -25.206 -5.556 24.754 1.00 87.94 329 HIS A CA 1
ATOM 2580 C C . HIS A 1 329 ? -26.737 -5.381 24.721 1.00 87.94 329 HIS A C 1
ATOM 2582 O O . HIS A 1 329 ? -27.359 -5.319 25.787 1.00 87.94 329 HIS A O 1
ATOM 2588 N N . PRO A 1 330 ? -27.377 -5.331 23.538 1.00 87.44 330 PRO A N 1
ATOM 2589 C CA . PRO A 1 330 ? -28.826 -5.186 23.465 1.00 87.44 330 PRO A CA 1
ATOM 2590 C C . PRO A 1 330 ? -29.535 -6.457 23.953 1.00 87.44 330 PRO A C 1
ATOM 2592 O O . PRO A 1 330 ? -29.015 -7.568 23.848 1.00 87.44 330 PRO A O 1
ATOM 2595 N N . SER A 1 331 ? -30.757 -6.316 24.471 1.00 83.56 331 SER A N 1
ATOM 2596 C CA . SER A 1 331 ? -31.592 -7.468 24.845 1.00 83.56 331 SER A CA 1
ATOM 2597 C C . SER A 1 331 ? -31.944 -8.311 23.619 1.00 83.56 331 SER A C 1
ATOM 2599 O O . SER A 1 331 ? -32.143 -7.729 22.561 1.00 83.56 331 SER A O 1
ATOM 2601 N N . CYS A 1 332 ? -32.163 -9.625 23.745 1.00 78.62 332 CYS A N 1
ATOM 2602 C CA . CYS A 1 332 ? -32.495 -10.488 22.594 1.00 78.62 332 CYS A CA 1
ATOM 2603 C C . CYS A 1 332 ? -33.856 -10.176 21.935 1.00 78.62 332 CYS A C 1
ATOM 2605 O O . CYS A 1 332 ? -34.059 -10.474 20.759 1.00 78.62 332 CYS A O 1
ATOM 2607 N N . LYS A 1 333 ? -34.799 -9.560 22.663 1.00 82.19 333 LYS A N 1
ATOM 2608 C CA . LYS A 1 333 ? -36.122 -9.189 22.131 1.00 82.19 333 LYS A CA 1
ATOM 2609 C C . LYS A 1 333 ? -36.081 -7.817 21.434 1.00 82.19 333 LYS A C 1
ATOM 2611 O O . LYS A 1 333 ? -35.484 -6.906 22.012 1.00 82.19 333 LYS A O 1
ATOM 2616 N N . PRO A 1 334 ? -36.715 -7.650 20.253 1.00 84.88 334 PRO A N 1
ATOM 2617 C CA . PRO A 1 334 ? -36.893 -6.349 19.600 1.00 84.88 334 PRO A CA 1
ATOM 2618 C C . PRO A 1 334 ? -37.515 -5.305 20.527 1.00 84.88 334 PRO A C 1
ATOM 2620 O O . PRO A 1 334 ? -38.461 -5.619 21.248 1.00 84.88 334 PRO A O 1
ATOM 2623 N N . GLN A 1 335 ? -36.998 -4.074 20.492 1.00 88.50 335 GLN A N 1
ATOM 2624 C CA . GLN A 1 335 ? -37.582 -2.937 21.209 1.00 88.50 335 GLN A CA 1
ATOM 2625 C C . GLN A 1 335 ? -38.054 -1.919 20.179 1.00 88.50 335 GLN A C 1
ATOM 2627 O O . GLN A 1 335 ? -37.247 -1.354 19.445 1.00 88.50 335 GLN A O 1
ATOM 2632 N N . LEU A 1 336 ? -39.368 -1.733 20.091 1.00 89.44 336 LEU A N 1
ATOM 2633 C CA . LEU A 1 336 ? -39.966 -0.784 19.161 1.00 89.44 336 LEU A CA 1
ATOM 2634 C C . LEU A 1 336 ? -39.829 0.649 19.687 1.00 89.44 336 LEU A C 1
ATOM 2636 O O . LEU A 1 336 ? -39.866 0.882 20.896 1.00 89.44 336 LEU A O 1
ATOM 2640 N N . GLY A 1 337 ? -39.636 1.600 18.774 1.00 84.88 337 GLY A N 1
ATOM 2641 C CA . GLY A 1 337 ? -39.505 3.014 19.108 1.00 84.88 337 GLY A CA 1
ATOM 2642 C C . GLY A 1 337 ? -40.813 3.672 19.544 1.00 84.88 337 GLY A C 1
ATOM 2643 O O . GLY A 1 337 ? -41.888 3.079 19.512 1.00 84.88 337 GLY A O 1
ATOM 2644 N N . SER A 1 338 ? -40.718 4.940 19.933 1.00 84.12 338 SER A N 1
ATOM 2645 C CA . SER A 1 338 ? -41.889 5.749 20.275 1.00 84.12 338 SER A CA 1
ATOM 2646 C C . SER A 1 338 ? -42.600 6.277 19.018 1.00 84.12 338 SER A C 1
ATOM 2648 O O . SER A 1 338 ? -41.940 6.521 17.999 1.00 84.12 338 SER A O 1
ATOM 2650 N N . PRO A 1 339 ? -43.928 6.499 19.077 1.00 83.19 339 PRO A N 1
ATOM 2651 C CA . PRO A 1 339 ? -44.642 7.246 18.046 1.00 83.19 339 PRO A CA 1
ATOM 2652 C C . PRO A 1 339 ? -44.194 8.714 18.025 1.00 83.19 339 PRO A C 1
ATOM 2654 O O . PRO A 1 339 ? -43.624 9.216 18.998 1.00 83.19 339 PRO A O 1
ATOM 2657 N N . ALA A 1 340 ? -44.482 9.412 16.924 1.00 80.06 340 ALA A N 1
ATOM 2658 C CA . ALA A 1 340 ? -44.173 10.834 16.802 1.00 80.06 340 ALA A CA 1
ATOM 2659 C C . ALA A 1 340 ? -44.855 11.652 17.919 1.00 80.06 340 ALA A C 1
ATOM 2661 O O . ALA A 1 340 ? -46.056 11.520 18.159 1.00 80.06 340 ALA A O 1
ATOM 2662 N N . SER A 1 341 ? -44.090 12.521 18.579 1.00 79.25 341 SER A N 1
ATOM 2663 C CA . SER A 1 341 ? -44.546 13.418 19.646 1.00 79.25 341 SER A CA 1
ATOM 2664 C C . SER A 1 341 ? -44.174 14.877 19.353 1.00 79.25 341 SER A C 1
ATOM 2666 O O . SER A 1 341 ? -43.485 15.167 18.373 1.00 79.25 341 SER A O 1
ATOM 2668 N N . ALA A 1 342 ? -44.623 15.809 20.205 1.00 67.00 342 ALA A N 1
ATOM 2669 C CA . ALA A 1 342 ? -44.257 17.225 20.097 1.00 67.00 342 ALA A CA 1
ATOM 2670 C C . ALA A 1 342 ? -42.733 17.446 20.207 1.00 67.00 342 ALA A C 1
ATOM 2672 O O . ALA A 1 342 ? -42.184 18.270 19.477 1.00 67.00 342 ALA A O 1
ATOM 2673 N N . ASP A 1 343 ? -42.055 16.657 21.049 1.00 67.00 343 ASP A N 1
ATOM 2674 C CA . ASP A 1 343 ? -40.604 16.733 21.274 1.00 67.00 343 ASP A CA 1
ATOM 2675 C C . ASP A 1 343 ? -39.802 15.902 20.254 1.00 67.00 343 ASP A C 1
ATOM 2677 O O . ASP A 1 343 ? -38.681 16.256 19.880 1.00 67.00 343 ASP A O 1
ATOM 2681 N N . ASN A 1 344 ? -40.381 14.809 19.739 1.00 72.69 344 ASN A N 1
ATOM 2682 C CA . ASN A 1 344 ? -39.781 14.011 18.674 1.00 72.69 344 ASN A CA 1
ATOM 2683 C C . ASN A 1 344 ? -40.783 13.703 17.548 1.00 72.69 344 ASN A C 1
ATOM 2685 O O . ASN A 1 344 ? -41.417 12.650 17.566 1.00 72.69 344 ASN A O 1
ATOM 2689 N N . PRO A 1 345 ? -40.886 14.556 16.512 1.00 74.50 345 PRO A N 1
ATOM 2690 C CA . PRO A 1 345 ? -41.807 14.343 15.393 1.00 74.50 345 PRO A CA 1
ATOM 2691 C C . PRO A 1 345 ? -41.482 13.146 14.478 1.00 74.50 345 PRO A C 1
ATOM 2693 O O . PRO A 1 345 ? -42.156 12.975 13.464 1.00 74.50 345 PRO A O 1
ATOM 2696 N N . LEU A 1 346 ? -40.457 12.340 14.778 1.00 83.31 346 LEU A N 1
ATOM 2697 C CA . LEU A 1 346 ? -40.132 11.131 14.016 1.00 83.31 346 LEU A CA 1
ATOM 2698 C C . LEU A 1 346 ? -40.891 9.933 14.582 1.00 83.31 346 LEU A C 1
ATOM 2700 O O . LEU A 1 346 ? -40.732 9.595 15.751 1.00 83.31 346 LEU A O 1
ATOM 2704 N N . ASP A 1 347 ? -41.675 9.271 13.735 1.00 84.88 347 ASP A N 1
ATOM 2705 C CA . ASP A 1 347 ? -42.372 8.043 14.107 1.00 84.88 347 ASP A CA 1
ATOM 2706 C C . ASP A 1 347 ? -41.468 6.816 13.912 1.00 84.88 347 ASP A C 1
ATOM 2708 O O . ASP A 1 347 ? -41.135 6.453 12.775 1.00 84.88 347 ASP A O 1
ATOM 2712 N N . PHE A 1 348 ? -41.086 6.176 15.020 1.00 88.00 348 PHE A N 1
ATOM 2713 C CA . PHE A 1 348 ? -40.335 4.918 15.047 1.00 88.00 348 PHE A CA 1
ATOM 2714 C C . PHE A 1 348 ? -41.126 3.767 15.691 1.00 88.00 348 PHE A C 1
ATOM 2716 O O . PHE A 1 348 ? -40.538 2.735 16.012 1.00 88.00 348 PHE A O 1
ATOM 2723 N N . SER A 1 349 ? -42.449 3.904 15.832 1.00 86.00 349 SER A N 1
ATOM 2724 C CA . SER A 1 349 ? -43.335 2.920 16.483 1.00 86.00 349 SER A CA 1
ATOM 2725 C C . SER A 1 349 ? -43.244 1.497 15.922 1.00 86.00 349 SER A C 1
ATOM 2727 O O . SER A 1 349 ? -43.426 0.532 16.655 1.00 86.00 349 SER A O 1
ATOM 2729 N N . ASN A 1 350 ? -42.908 1.351 14.638 1.00 85.50 350 ASN A N 1
ATOM 2730 C CA . ASN A 1 350 ? -42.782 0.059 13.952 1.00 85.50 350 ASN A CA 1
ATOM 2731 C C . ASN A 1 350 ? -41.326 -0.329 13.640 1.00 85.50 350 ASN A C 1
ATOM 2733 O O . ASN A 1 350 ? -41.071 -1.155 12.764 1.00 85.50 350 ASN A O 1
ATOM 2737 N N . VAL A 1 351 ? -40.353 0.300 14.302 1.00 88.62 351 VAL A N 1
ATOM 2738 C CA . VAL A 1 351 ? -38.926 0.124 14.015 1.00 88.62 351 VAL A CA 1
ATOM 2739 C C . VAL A 1 351 ? -38.203 -0.325 15.274 1.00 88.62 351 VAL A C 1
ATOM 2741 O O . VAL A 1 351 ? -38.352 0.285 16.327 1.00 88.62 351 VAL A O 1
ATOM 2744 N N . ASP A 1 352 ? -37.383 -1.368 15.151 1.00 89.38 352 ASP A N 1
ATOM 2745 C CA . ASP A 1 352 ? -36.473 -1.771 16.221 1.00 89.38 352 ASP A CA 1
ATOM 2746 C C . ASP A 1 352 ? -35.421 -0.676 16.438 1.00 89.38 352 ASP A C 1
ATOM 2748 O O . ASP A 1 352 ? -34.669 -0.345 15.514 1.00 89.38 352 ASP A O 1
ATOM 2752 N N . THR A 1 353 ? -35.370 -0.106 17.638 1.00 91.69 353 THR A N 1
ATOM 2753 C CA . THR A 1 353 ? -34.470 0.999 18.003 1.00 91.69 353 THR A CA 1
ATOM 2754 C C . THR A 1 353 ? -33.205 0.540 18.715 1.00 91.69 353 THR A C 1
ATOM 2756 O O . THR A 1 353 ? -32.315 1.354 18.961 1.00 91.69 353 THR A O 1
ATOM 2759 N N . ARG A 1 354 ? -33.071 -0.763 18.996 1.00 93.06 354 ARG A N 1
ATOM 2760 C CA . ARG A 1 354 ? -31.876 -1.327 19.635 1.00 93.06 354 ARG A CA 1
ATOM 2761 C C . ARG A 1 354 ? -30.615 -1.055 18.817 1.00 93.06 354 ARG A C 1
ATOM 2763 O O . ARG A 1 354 ? -30.609 -1.188 17.586 1.00 93.06 354 ARG A O 1
ATOM 2770 N N . LEU A 1 355 ? -29.527 -0.768 19.519 1.00 94.75 355 LEU A N 1
ATOM 2771 C CA . LEU A 1 355 ? -28.194 -0.608 18.948 1.00 94.75 355 LEU A CA 1
ATOM 2772 C C . LEU A 1 355 ? -27.316 -1.809 19.326 1.00 94.75 355 LEU A C 1
ATOM 2774 O O . LEU A 1 355 ? -27.475 -2.345 20.423 1.00 94.75 355 LEU A O 1
ATOM 2778 N N . PRO A 1 356 ? -26.412 -2.251 18.438 1.00 94.56 356 PRO A N 1
ATOM 2779 C CA . PRO A 1 356 ? -25.430 -3.277 18.776 1.00 94.56 356 PRO A CA 1
ATOM 2780 C C . PRO A 1 356 ? -24.408 -2.737 19.788 1.00 94.56 356 PRO A C 1
ATOM 2782 O O . PRO A 1 356 ? -24.230 -1.522 19.927 1.00 94.56 356 PRO A O 1
ATOM 2785 N N . MET A 1 357 ? -23.703 -3.649 20.460 1.00 94.94 357 MET A N 1
ATOM 2786 C CA . MET A 1 357 ? -22.664 -3.286 21.425 1.00 94.94 357 MET A CA 1
ATOM 2787 C C . MET A 1 357 ? -21.544 -2.485 20.740 1.00 94.94 357 MET A C 1
ATOM 2789 O O . MET A 1 357 ? -21.086 -2.861 19.659 1.00 94.94 357 MET A O 1
ATOM 2793 N N . LEU A 1 358 ? -21.078 -1.410 21.381 1.00 96.94 358 LEU A N 1
ATOM 2794 C CA . LEU A 1 358 ? -19.951 -0.589 20.927 1.00 96.94 358 LEU A CA 1
ATOM 2795 C C . LEU A 1 358 ? -18.924 -0.473 22.050 1.00 96.94 358 LEU A C 1
ATOM 2797 O O . LEU A 1 358 ? -19.229 0.050 23.121 1.00 96.94 358 LEU A O 1
ATOM 2801 N N . VAL A 1 359 ? -17.703 -0.927 21.786 1.00 96.12 359 VAL A N 1
ATOM 2802 C CA . VAL A 1 359 ? -16.593 -0.925 22.741 1.00 96.12 359 VAL A CA 1
ATOM 2803 C C . VAL A 1 359 ? -15.460 -0.062 22.198 1.00 96.12 359 VAL A C 1
ATOM 2805 O O . VAL A 1 359 ? -14.952 -0.299 21.102 1.00 96.12 359 VAL A O 1
ATOM 2808 N N . TYR A 1 360 ? -15.049 0.932 22.977 1.00 96.88 360 TYR A N 1
ATOM 2809 C CA . TYR A 1 360 ? -13.837 1.702 22.743 1.00 96.88 360 TYR A CA 1
ATOM 2810 C C . TYR A 1 360 ? -12.669 1.061 23.484 1.00 96.88 360 TYR A C 1
ATOM 2812 O O . TYR A 1 360 ? -12.779 0.702 24.658 1.00 96.88 360 TYR A O 1
ATOM 2820 N N . MET A 1 361 ? -11.536 0.938 22.804 1.00 95.81 361 MET A N 1
ATOM 2821 C CA . MET A 1 361 ? -10.331 0.340 23.345 1.00 95.81 361 MET A CA 1
ATOM 2822 C C . MET A 1 361 ? -9.095 1.158 22.986 1.00 95.81 361 MET A C 1
ATOM 2824 O O . MET A 1 361 ? -8.965 1.667 21.878 1.00 95.81 361 MET A O 1
ATOM 2828 N N . SER A 1 362 ? -8.130 1.199 23.895 1.00 95.25 362 SER A N 1
ATOM 2829 C CA . SER A 1 362 ? -6.760 1.609 23.606 1.00 95.25 362 SER A CA 1
ATOM 2830 C C . SER A 1 362 ? -5.813 0.717 24.392 1.00 95.25 362 SER A C 1
ATOM 2832 O O . SER A 1 362 ? -5.892 0.637 25.610 1.00 95.25 362 SER A O 1
ATOM 2834 N N . ARG A 1 363 ? -4.952 -0.024 23.702 1.00 94.75 363 ARG A N 1
ATOM 2835 C CA . ARG A 1 363 ? -4.023 -0.979 24.330 1.00 94.75 363 ARG A CA 1
ATOM 2836 C C . ARG A 1 363 ? -2.943 -0.292 25.160 1.00 94.75 363 ARG A C 1
ATOM 2838 O O . ARG A 1 363 ? -2.578 0.843 24.868 1.00 94.75 363 ARG A O 1
ATOM 2845 N N . GLU A 1 364 ? -2.381 -1.008 26.133 1.00 94.94 364 GLU A N 1
ATOM 2846 C CA . GLU A 1 364 ? -1.243 -0.490 26.890 1.00 94.94 364 GLU A CA 1
ATOM 2847 C C . GLU A 1 364 ? -0.037 -0.277 25.966 1.00 94.94 364 GLU A C 1
ATOM 2849 O O . GLU A 1 364 ? 0.289 -1.113 25.113 1.00 94.94 364 GLU A O 1
ATOM 2854 N N . LYS A 1 365 ? 0.654 0.846 26.160 1.00 93.81 365 LYS A N 1
ATOM 2855 C CA . LYS A 1 365 ? 1.927 1.135 25.503 1.00 93.81 365 LYS A CA 1
ATOM 2856 C C . LYS A 1 365 ? 2.965 1.500 26.554 1.00 93.81 365 LYS A C 1
ATOM 2858 O O . LYS A 1 365 ? 2.663 2.209 27.510 1.00 93.81 365 LYS A O 1
ATOM 2863 N N . ARG A 1 366 ? 4.193 1.014 26.377 1.00 92.19 366 ARG A N 1
ATOM 2864 C CA . ARG A 1 366 ? 5.342 1.280 27.249 1.00 92.19 366 ARG A CA 1
ATOM 2865 C C . ARG A 1 366 ? 6.607 1.480 26.413 1.00 92.19 366 ARG A C 1
ATOM 2867 O O . ARG A 1 366 ? 6.795 0.756 25.431 1.00 92.19 366 ARG A O 1
ATOM 2874 N N . PRO A 1 367 ? 7.516 2.383 26.822 1.00 89.06 367 PRO A N 1
ATOM 2875 C CA . PRO A 1 367 ? 8.816 2.529 26.183 1.00 89.06 367 PRO A CA 1
ATOM 2876 C C . PRO A 1 367 ? 9.583 1.203 26.202 1.00 89.06 367 PRO A C 1
ATOM 2878 O O . PRO A 1 367 ? 9.583 0.494 27.204 1.00 89.06 367 PRO A O 1
ATOM 2881 N N . GLY A 1 368 ? 10.242 0.870 25.092 1.00 84.25 368 GLY A N 1
ATOM 2882 C CA . GLY A 1 368 ? 11.034 -0.358 24.957 1.00 84.25 368 GLY A CA 1
ATOM 2883 C C . GLY A 1 368 ? 10.263 -1.579 24.442 1.00 84.25 368 GLY A C 1
ATOM 2884 O O . GLY A 1 368 ? 10.899 -2.511 23.958 1.00 84.25 368 GLY A O 1
ATOM 2885 N N . TYR A 1 369 ? 8.926 -1.556 24.440 1.00 86.94 369 TYR A N 1
ATOM 2886 C CA . TYR A 1 369 ? 8.110 -2.611 23.831 1.00 86.94 369 TYR A CA 1
ATOM 2887 C C . TYR A 1 369 ? 7.713 -2.232 22.401 1.00 86.94 369 TYR A C 1
ATOM 2889 O O . TYR A 1 369 ? 7.208 -1.141 22.145 1.00 86.94 369 TYR A O 1
ATOM 2897 N N . ASN A 1 370 ? 7.910 -3.140 21.442 1.00 86.69 370 ASN A N 1
ATOM 2898 C CA . ASN A 1 370 ? 7.416 -2.930 20.082 1.00 86.69 370 ASN A CA 1
ATOM 2899 C C . ASN A 1 370 ? 5.927 -3.280 20.013 1.00 86.69 370 ASN A C 1
ATOM 2901 O O . ASN A 1 370 ? 5.553 -4.441 20.134 1.00 86.69 370 ASN A O 1
ATOM 2905 N N . HIS A 1 371 ? 5.082 -2.286 19.751 1.00 87.50 371 HIS A N 1
ATOM 2906 C CA . HIS A 1 371 ? 3.632 -2.472 19.699 1.00 87.50 371 HIS A CA 1
ATOM 2907 C C . HIS A 1 371 ? 3.121 -3.068 18.377 1.00 87.50 371 HIS A C 1
ATOM 2909 O O . HIS A 1 371 ? 1.926 -3.276 18.237 1.00 87.50 371 HIS A O 1
ATOM 2915 N N . GLN A 1 372 ? 3.958 -3.330 17.368 1.00 89.25 372 GLN A N 1
ATOM 2916 C CA . GLN A 1 372 ? 3.539 -4.058 16.151 1.00 89.25 372 GLN A CA 1
ATOM 2917 C C . GLN A 1 372 ? 2.389 -3.406 15.350 1.00 89.25 372 GLN A C 1
ATOM 2919 O O . GLN A 1 372 ? 1.705 -4.075 14.576 1.00 89.25 372 GLN A O 1
ATOM 2924 N N . LYS A 1 373 ? 2.176 -2.089 15.512 1.00 89.12 373 LYS A N 1
ATOM 2925 C CA . LYS A 1 373 ? 1.184 -1.289 14.764 1.00 89.12 373 LYS A CA 1
ATOM 2926 C C . LYS A 1 373 ? -0.196 -1.983 14.732 1.00 89.12 373 LYS A C 1
ATOM 2928 O O . LYS A 1 373 ? -0.645 -2.481 15.763 1.00 89.12 373 LYS A O 1
ATOM 2933 N N . LYS A 1 374 ? -0.852 -2.040 13.569 1.00 91.25 374 LYS A N 1
ATOM 2934 C CA . LYS A 1 374 ? -2.196 -2.598 13.380 1.00 91.25 374 LYS A CA 1
ATOM 2935 C C . LYS A 1 374 ? -2.318 -4.068 13.804 1.00 91.25 374 LYS A C 1
ATOM 2937 O O . LYS A 1 374 ? -3.308 -4.427 14.437 1.00 91.25 374 LYS A O 1
ATOM 2942 N N . ALA A 1 375 ? -1.310 -4.903 13.528 1.00 93.50 375 ALA A N 1
ATOM 2943 C CA . ALA A 1 375 ? -1.320 -6.322 13.899 1.00 93.50 375 ALA A CA 1
ATOM 2944 C C . ALA A 1 375 ? -1.498 -6.516 15.411 1.00 93.50 375 ALA A C 1
ATOM 2946 O O . ALA A 1 375 ? -2.352 -7.286 15.849 1.00 93.50 375 ALA A O 1
ATOM 2947 N N . GLY A 1 376 ? -0.728 -5.773 16.213 1.00 94.38 376 GLY A N 1
ATOM 2948 C CA . GLY A 1 376 ? -0.829 -5.850 17.668 1.00 94.38 376 GLY A CA 1
ATOM 2949 C C . GLY A 1 376 ? -2.163 -5.310 18.199 1.00 94.38 376 GLY A C 1
ATOM 2950 O O . GLY A 1 376 ? -2.698 -5.854 19.158 1.00 94.38 376 GLY A O 1
ATOM 2951 N N . ALA A 1 377 ? -2.737 -4.279 17.566 1.00 95.00 377 ALA A N 1
ATOM 2952 C CA . ALA A 1 377 ? -4.045 -3.747 17.954 1.00 95.00 377 ALA A CA 1
ATOM 2953 C C . ALA A 1 377 ? -5.152 -4.790 17.738 1.00 95.00 377 ALA A C 1
ATOM 2955 O O . ALA A 1 377 ? -5.955 -5.050 18.633 1.00 95.00 377 ALA A O 1
ATOM 2956 N N . MET A 1 378 ? -5.140 -5.464 16.583 1.00 96.50 378 MET A N 1
ATOM 2957 C CA . MET A 1 378 ? -6.091 -6.537 16.280 1.00 96.50 378 MET A CA 1
ATOM 2958 C C . MET A 1 378 ? -5.897 -7.770 17.173 1.00 96.50 378 MET A C 1
ATOM 2960 O O . MET A 1 378 ? -6.884 -8.384 17.572 1.00 96.50 378 MET A O 1
ATOM 2964 N N . ASN A 1 379 ? -4.660 -8.114 17.547 1.00 96.81 379 ASN A N 1
ATOM 2965 C CA . ASN A 1 379 ? -4.398 -9.205 18.492 1.00 96.81 379 ASN A CA 1
ATOM 2966 C C . ASN A 1 379 ? -4.931 -8.906 19.899 1.00 96.81 379 ASN A C 1
ATOM 2968 O O . ASN A 1 379 ? -5.553 -9.776 20.505 1.00 96.81 379 ASN A O 1
ATOM 2972 N N . VAL A 1 380 ? -4.758 -7.677 20.398 1.00 96.44 380 VAL A N 1
ATOM 2973 C CA . VAL A 1 380 ? -5.338 -7.252 21.683 1.00 96.44 380 VAL A CA 1
ATOM 2974 C C . VAL A 1 380 ? -6.870 -7.296 21.629 1.00 96.44 380 VAL A C 1
ATOM 2976 O O . VAL A 1 380 ? -7.491 -7.871 22.522 1.00 96.44 380 VAL A O 1
ATOM 2979 N N . MET A 1 381 ? -7.489 -6.777 20.560 1.00 96.75 381 MET A N 1
ATOM 2980 C CA . MET A 1 381 ? -8.944 -6.877 20.365 1.00 96.75 381 MET A CA 1
ATOM 2981 C C . MET A 1 381 ? -9.422 -8.332 20.304 1.00 96.75 381 MET A C 1
ATOM 2983 O O . MET A 1 381 ? -10.461 -8.660 20.874 1.00 96.75 381 MET A O 1
ATOM 2987 N N . LEU A 1 382 ? -8.663 -9.236 19.676 1.00 96.25 382 LEU A N 1
ATOM 2988 C CA . LEU A 1 382 ? -9.005 -10.660 19.616 1.00 96.25 382 LEU A CA 1
ATOM 2989 C C . LEU A 1 382 ? -9.052 -11.309 21.005 1.00 96.25 382 LEU A C 1
ATOM 2991 O O . LEU A 1 382 ? -9.921 -12.149 21.244 1.00 96.25 382 LEU A O 1
ATOM 2995 N N . ARG A 1 383 ? -8.146 -10.913 21.908 1.00 95.31 383 ARG A N 1
ATOM 2996 C CA . ARG A 1 383 ? -8.127 -11.371 23.306 1.00 95.31 383 ARG A CA 1
ATOM 2997 C C . ARG A 1 383 ? -9.290 -10.798 24.108 1.00 95.31 383 ARG A C 1
ATOM 2999 O O . ARG A 1 383 ? -10.033 -11.552 24.720 1.00 95.31 383 ARG A O 1
ATOM 3006 N N . VAL A 1 384 ? -9.477 -9.482 24.058 1.00 95.12 384 VAL A N 1
ATOM 3007 C CA . VAL A 1 384 ? -10.517 -8.780 24.829 1.00 95.12 384 VAL A CA 1
ATOM 3008 C C . VAL A 1 384 ? -11.925 -9.176 24.383 1.00 95.12 384 VAL A C 1
ATOM 3010 O O . VAL A 1 384 ? -12.773 -9.487 25.215 1.00 95.12 384 VAL A O 1
ATOM 3013 N N . SER A 1 385 ? -12.174 -9.250 23.074 1.00 94.69 385 SER A N 1
ATOM 3014 C CA . SER A 1 385 ? -13.470 -9.701 22.544 1.00 94.69 385 SER A CA 1
ATOM 3015 C C . SER A 1 385 ? -13.818 -11.129 22.963 1.00 94.69 385 SER A C 1
ATOM 3017 O O . SER A 1 385 ? -14.991 -11.421 23.151 1.00 94.69 385 SER A O 1
ATOM 3019 N N . ALA A 1 386 ? -12.833 -12.011 23.178 1.00 92.44 386 ALA A N 1
ATOM 3020 C CA . ALA A 1 386 ? -13.092 -13.377 23.637 1.00 92.44 386 ALA A CA 1
ATOM 3021 C C . ALA A 1 386 ? -13.704 -13.433 25.048 1.00 92.44 386 ALA A C 1
ATOM 3023 O O . ALA A 1 386 ? -14.413 -14.384 25.356 1.00 92.44 386 ALA A O 1
ATOM 3024 N N . LEU A 1 387 ? -13.467 -12.413 25.881 1.00 91.56 387 LEU A N 1
ATOM 3025 C CA . LEU A 1 387 ? -14.087 -12.304 27.203 1.00 91.56 387 LEU A CA 1
ATOM 3026 C C . LEU A 1 387 ? -15.392 -11.496 27.203 1.00 91.56 387 LEU A C 1
ATOM 3028 O O . LEU A 1 387 ? -16.231 -11.712 28.069 1.00 91.56 387 LEU A O 1
ATOM 3032 N N . LEU A 1 388 ? -15.568 -10.571 26.254 1.00 90.94 388 LEU A N 1
ATOM 3033 C CA . LEU A 1 388 ? -16.742 -9.692 26.208 1.00 90.94 388 LEU A CA 1
ATOM 3034 C C . LEU A 1 388 ? -17.914 -10.282 25.414 1.00 90.94 388 LEU A C 1
ATOM 3036 O O . LEU A 1 388 ? -19.042 -10.263 25.891 1.00 90.94 388 LEU A O 1
ATOM 3040 N N . SER A 1 389 ? -17.665 -10.782 24.205 1.00 90.75 389 SER A N 1
ATOM 3041 C CA . SER A 1 389 ? -18.707 -11.257 23.279 1.00 90.75 389 SER A CA 1
ATOM 3042 C C . SER A 1 389 ? -18.487 -12.694 22.805 1.00 90.75 389 SER A C 1
ATOM 3044 O O . SER A 1 389 ? -19.443 -13.437 22.580 1.00 90.75 389 SER A O 1
ATOM 3046 N N . ASN A 1 390 ? -17.218 -13.080 22.657 1.00 91.50 390 ASN A N 1
ATOM 3047 C CA . ASN A 1 390 ? -16.730 -14.374 22.198 1.00 91.50 390 ASN A CA 1
ATOM 3048 C C . ASN A 1 390 ? -17.384 -14.875 20.898 1.00 91.50 390 ASN A C 1
ATOM 3050 O O . ASN A 1 390 ? -17.742 -16.050 20.775 1.00 91.50 390 ASN A O 1
ATOM 3054 N N . ALA A 1 391 ? -17.560 -13.989 19.914 1.00 92.75 391 ALA A N 1
ATOM 3055 C CA . ALA A 1 391 ? -18.212 -14.352 18.662 1.00 92.75 391 ALA A CA 1
ATOM 3056 C C . ALA A 1 391 ? -17.363 -15.335 17.827 1.00 92.75 391 ALA A C 1
ATOM 3058 O O . ALA A 1 391 ? -16.162 -15.114 17.664 1.00 92.75 391 ALA A O 1
ATOM 3059 N N . PRO A 1 392 ? -17.939 -16.378 17.203 1.00 93.25 392 PRO A N 1
ATOM 3060 C CA . PRO A 1 392 ? -17.174 -17.348 16.408 1.00 93.25 392 PRO A CA 1
ATOM 3061 C C . PRO A 1 392 ? -16.553 -16.758 15.127 1.00 93.25 392 PRO A C 1
ATOM 3063 O O . PRO A 1 392 ? -15.607 -17.333 14.568 1.00 93.25 392 PRO A O 1
ATOM 3066 N N . PHE A 1 393 ? -17.055 -15.610 14.663 1.00 96.06 393 PHE A N 1
ATOM 3067 C CA . PHE A 1 393 ? -16.555 -14.898 13.491 1.00 96.06 393 PHE A CA 1
ATOM 3068 C C . PHE A 1 393 ? -16.094 -13.485 13.844 1.00 96.06 393 PHE A C 1
ATOM 3070 O O . PHE A 1 393 ? -16.676 -12.823 14.698 1.00 96.06 393 PHE A O 1
ATOM 3077 N N . VAL A 1 394 ? -15.051 -13.021 13.157 1.00 97.06 394 VAL A N 1
ATOM 3078 C CA . VAL A 1 394 ? -14.449 -11.698 13.355 1.00 97.06 394 VAL A CA 1
ATOM 3079 C C . VAL A 1 394 ? -14.330 -10.998 12.008 1.00 97.06 394 VAL A C 1
ATOM 3081 O O . VAL A 1 394 ? -13.726 -11.548 11.094 1.00 97.06 394 VAL A O 1
ATOM 3084 N N . VAL A 1 395 ? -14.868 -9.794 11.859 1.00 97.44 395 VAL A N 1
ATOM 3085 C CA . VAL A 1 395 ? -14.714 -8.961 10.661 1.00 97.44 395 VAL A CA 1
ATOM 3086 C C . VAL A 1 395 ? -13.773 -7.817 10.970 1.00 97.44 395 VAL A C 1
ATOM 3088 O O . VAL A 1 395 ? -13.898 -7.192 12.013 1.00 97.44 395 VAL A O 1
ATOM 3091 N N . ASN A 1 396 ? -12.845 -7.512 10.073 1.00 96.06 396 ASN A N 1
ATOM 3092 C CA . ASN A 1 396 ? -11.898 -6.428 10.289 1.00 96.06 396 ASN A CA 1
ATOM 3093 C C . ASN A 1 396 ? -12.090 -5.274 9.285 1.00 96.06 396 ASN A C 1
ATOM 3095 O O . ASN A 1 396 ? -12.366 -5.504 8.105 1.00 96.06 396 ASN A O 1
ATOM 3099 N N . PHE A 1 397 ? -11.899 -4.044 9.756 1.00 92.81 397 PHE A N 1
ATOM 3100 C CA . PHE A 1 397 ? -12.037 -2.804 8.998 1.00 92.81 397 PHE A CA 1
ATOM 3101 C C . PHE A 1 397 ? -10.899 -1.830 9.302 1.00 92.81 397 PHE A C 1
ATOM 3103 O O . PHE A 1 397 ? -10.402 -1.740 10.427 1.00 92.81 397 PHE A O 1
ATOM 3110 N N . ASP A 1 398 ? -10.535 -1.063 8.280 1.00 90.62 398 ASP A N 1
ATOM 3111 C CA . ASP A 1 398 ? -9.800 0.190 8.443 1.00 90.62 398 ASP A CA 1
ATOM 3112 C C . ASP A 1 398 ? -10.770 1.322 8.810 1.00 90.62 398 ASP A C 1
ATOM 3114 O O . ASP A 1 398 ? -11.930 1.296 8.394 1.00 90.62 398 ASP A O 1
ATOM 3118 N N . GLY A 1 399 ? -10.299 2.333 9.550 1.00 86.81 399 GLY A N 1
ATOM 3119 C CA . GLY A 1 399 ? -11.117 3.483 9.968 1.00 86.81 399 GLY A CA 1
ATOM 3120 C C . GLY A 1 399 ? -11.727 4.295 8.815 1.00 86.81 399 GLY A C 1
ATOM 3121 O O . GLY A 1 399 ? -12.679 5.043 9.020 1.00 86.81 399 GLY A O 1
ATOM 3122 N N . ASP A 1 400 ? -11.241 4.111 7.590 1.00 86.75 400 ASP A N 1
ATOM 3123 C CA . ASP A 1 400 ? -11.698 4.791 6.378 1.00 86.75 400 ASP A CA 1
ATOM 3124 C C . ASP A 1 400 ? -12.557 3.921 5.442 1.00 86.75 400 ASP A C 1
ATOM 3126 O O . ASP A 1 400 ? -12.848 4.350 4.324 1.00 86.75 400 ASP A O 1
ATOM 3130 N N . HIS A 1 401 ? -12.939 2.709 5.859 1.00 91.50 401 HIS A N 1
ATOM 3131 C CA . HIS A 1 401 ? -13.786 1.801 5.083 1.00 91.50 401 HIS A CA 1
ATOM 3132 C C . HIS A 1 401 ? -15.149 1.612 5.742 1.00 91.50 401 HIS A C 1
ATOM 3134 O O . HIS A 1 401 ? -15.244 1.095 6.849 1.00 91.50 401 HIS A O 1
ATOM 3140 N N . TYR A 1 402 ? -16.217 1.927 5.014 1.00 93.94 402 TYR A N 1
ATOM 3141 C CA . TYR A 1 402 ? -17.589 1.870 5.506 1.00 93.94 402 TYR A CA 1
ATOM 3142 C C . TYR A 1 402 ? -18.427 0.795 4.796 1.00 93.94 402 TYR A C 1
ATOM 3144 O O . TYR A 1 402 ? -18.101 0.308 3.705 1.00 93.94 402 TYR A O 1
ATOM 3152 N N . ILE A 1 403 ? -19.555 0.441 5.416 1.00 95.06 403 ILE A N 1
ATOM 3153 C CA . ILE A 1 403 ? -20.537 -0.495 4.864 1.00 95.06 403 ILE A CA 1
ATOM 3154 C C . ILE A 1 403 ? -21.425 0.227 3.850 1.00 95.06 403 ILE A C 1
ATOM 3156 O O . ILE A 1 403 ? -22.256 1.076 4.181 1.00 95.06 403 ILE A O 1
ATOM 3160 N N . ASN A 1 404 ? -21.237 -0.120 2.580 1.00 93.50 404 ASN A N 1
ATOM 3161 C CA . ASN A 1 404 ? -22.002 0.431 1.470 1.00 93.50 404 ASN A CA 1
ATOM 3162 C C . ASN A 1 404 ? -23.324 -0.328 1.276 1.00 93.50 404 ASN A C 1
ATOM 3164 O O . ASN A 1 404 ? -24.369 0.295 1.129 1.00 93.50 404 ASN A O 1
ATOM 3168 N N . ASN A 1 405 ? -23.290 -1.661 1.325 1.00 92.62 405 ASN A N 1
ATOM 3169 C CA . ASN A 1 405 ? -24.478 -2.510 1.218 1.00 92.62 405 ASN A CA 1
ATOM 3170 C C . ASN A 1 405 ? -24.793 -3.144 2.577 1.00 92.62 405 ASN A C 1
ATOM 3172 O O . ASN A 1 405 ? -23.944 -3.810 3.168 1.00 92.62 405 ASN A O 1
ATOM 3176 N N . SER A 1 406 ? -26.024 -2.985 3.057 1.00 92.12 406 SER A N 1
ATOM 3177 C CA . SER A 1 406 ? -26.418 -3.478 4.386 1.00 92.12 406 SER A CA 1
ATOM 3178 C C . SER A 1 406 ? -26.394 -4.984 4.580 1.00 92.12 406 SER A C 1
ATOM 3180 O O . SER A 1 406 ? -26.335 -5.439 5.718 1.00 92.12 406 SER A O 1
ATOM 3182 N N . GLN A 1 407 ? -26.409 -5.762 3.502 1.00 92.69 407 GLN A N 1
ATOM 3183 C CA . GLN A 1 407 ? -26.335 -7.221 3.577 1.00 92.69 407 GLN A CA 1
ATOM 3184 C C . GLN A 1 407 ? -24.888 -7.734 3.702 1.00 92.69 407 GLN A C 1
ATOM 3186 O O . GLN A 1 407 ? -24.657 -8.944 3.665 1.00 92.69 407 GLN A O 1
ATOM 3191 N N . ALA A 1 408 ? -23.901 -6.842 3.854 1.00 93.62 408 ALA A N 1
ATOM 3192 C CA . ALA A 1 408 ? -22.480 -7.187 3.883 1.00 93.62 408 ALA A CA 1
ATOM 3193 C C . ALA A 1 408 ? -22.081 -8.171 4.998 1.00 93.62 408 ALA A C 1
ATOM 3195 O O . ALA A 1 408 ? -21.099 -8.886 4.828 1.00 93.62 408 ALA A O 1
ATOM 3196 N N . LEU A 1 409 ? -22.827 -8.249 6.109 1.00 94.75 409 LEU A N 1
ATOM 3197 C CA . LEU A 1 409 ? -22.575 -9.225 7.182 1.00 94.75 409 LEU A CA 1
ATOM 3198 C C . LEU A 1 409 ? -23.271 -10.577 6.959 1.00 94.75 409 LEU A C 1
ATOM 3200 O O . LEU A 1 409 ? -22.780 -11.597 7.435 1.00 94.75 409 LEU A O 1
ATOM 3204 N N . ARG A 1 410 ? -24.361 -10.618 6.179 1.00 94.62 410 ARG A N 1
ATOM 3205 C CA . ARG A 1 410 ? -25.062 -11.863 5.803 1.00 94.62 410 ARG A CA 1
ATOM 3206 C C . ARG A 1 410 ? -24.405 -12.569 4.614 1.00 94.62 410 ARG A C 1
ATOM 3208 O O . ARG A 1 410 ? -24.286 -13.790 4.598 1.00 94.62 410 ARG A O 1
ATOM 3215 N N . ALA A 1 411 ? -23.907 -11.811 3.639 1.00 94.38 411 ALA A N 1
ATOM 3216 C CA . ALA A 1 411 ? -23.234 -12.344 2.454 1.00 94.38 411 ALA A CA 1
ATOM 3217 C C . ALA A 1 411 ? -22.082 -13.342 2.737 1.00 94.38 411 ALA A C 1
ATOM 3219 O O . ALA A 1 411 ? -22.054 -14.401 2.112 1.00 94.38 411 ALA A O 1
ATOM 3220 N N . PRO A 1 412 ? -21.137 -13.086 3.663 1.00 95.19 412 PRO A N 1
ATOM 3221 C CA . PRO A 1 412 ? -20.046 -14.013 3.941 1.00 95.19 412 PRO A CA 1
ATOM 3222 C C . PRO A 1 412 ? -20.513 -15.256 4.715 1.00 95.19 412 PRO A C 1
ATOM 3224 O O . PRO A 1 412 ? -19.888 -16.310 4.587 1.00 95.19 412 PRO A O 1
ATOM 3227 N N . MET A 1 413 ? -21.637 -15.179 5.442 1.00 93.88 413 MET A N 1
ATOM 3228 C CA . MET A 1 413 ? -22.226 -16.335 6.134 1.00 93.88 413 MET A CA 1
ATOM 3229 C C . MET A 1 413 ? -22.661 -17.428 5.165 1.00 93.88 413 MET A C 1
ATOM 3231 O O . MET A 1 413 ? -22.511 -18.605 5.478 1.00 93.88 413 MET A O 1
ATOM 3235 N N . CYS A 1 414 ? -23.071 -17.053 3.951 1.00 93.25 414 CYS A N 1
ATOM 3236 C CA . CYS A 1 414 ? -23.362 -18.002 2.877 1.00 93.25 414 CYS A CA 1
ATOM 3237 C C . CYS A 1 414 ? -22.176 -18.930 2.571 1.00 93.25 414 CYS A C 1
ATOM 3239 O O . CYS A 1 414 ? -22.378 -20.069 2.176 1.00 93.25 414 CYS A O 1
ATOM 3241 N N . PHE A 1 415 ? -20.939 -18.459 2.756 1.00 94.19 415 PHE A N 1
ATOM 3242 C CA . PHE A 1 415 ? -19.732 -19.262 2.543 1.00 94.19 415 PHE A CA 1
ATOM 3243 C C . PHE A 1 415 ? -19.278 -19.974 3.816 1.00 94.19 415 PHE A C 1
ATOM 3245 O O . PHE A 1 415 ? -18.814 -21.107 3.748 1.00 94.19 415 PHE A O 1
ATOM 3252 N N . MET A 1 416 ? -19.394 -19.317 4.973 1.00 93.06 416 MET A N 1
ATOM 3253 C CA . MET A 1 416 ? -18.945 -19.866 6.257 1.00 93.06 416 MET A CA 1
ATOM 3254 C C . MET A 1 416 ? -19.817 -21.018 6.763 1.00 93.06 416 MET A C 1
ATOM 3256 O O . MET A 1 416 ? -19.298 -21.904 7.446 1.00 93.06 416 MET A O 1
ATOM 3260 N N . LEU A 1 417 ? -21.113 -20.990 6.438 1.00 90.81 417 LEU A N 1
ATOM 3261 C CA . LEU A 1 417 ? -22.120 -21.959 6.876 1.00 90.81 417 LEU A CA 1
ATOM 3262 C C . LEU A 1 417 ? -22.489 -22.978 5.788 1.00 90.81 417 LEU A C 1
ATOM 3264 O O . LEU A 1 417 ? -23.319 -23.847 6.034 1.00 90.81 417 LEU A O 1
ATOM 3268 N N . ASP A 1 418 ? -21.895 -22.892 4.592 1.00 88.44 418 ASP A N 1
ATOM 3269 C CA . ASP A 1 418 ? -22.192 -23.840 3.515 1.00 88.44 418 ASP A CA 1
ATOM 3270 C C . ASP A 1 418 ? -21.811 -25.274 3.935 1.00 88.44 418 ASP A C 1
ATOM 3272 O O . ASP A 1 418 ? -20.652 -25.506 4.307 1.00 88.44 418 ASP A O 1
ATOM 3276 N N . PRO A 1 419 ? -22.735 -26.250 3.845 1.00 83.12 419 PRO A N 1
ATOM 3277 C CA . PRO A 1 419 ? -22.476 -27.620 4.286 1.00 83.12 419 PRO A CA 1
ATOM 3278 C C . PRO A 1 419 ? -21.327 -28.322 3.548 1.00 83.12 419 PRO A C 1
ATOM 3280 O O . PRO A 1 419 ? -20.739 -29.255 4.089 1.00 83.12 419 PRO A O 1
ATOM 3283 N N . ARG A 1 420 ? -20.983 -27.893 2.323 1.00 84.31 420 ARG A N 1
ATOM 3284 C CA . ARG A 1 420 ? -19.981 -28.571 1.484 1.00 84.31 420 ARG A CA 1
ATOM 3285 C C . ARG A 1 420 ? -18.553 -28.272 1.932 1.00 84.31 420 ARG A C 1
ATOM 3287 O O . ARG A 1 420 ? -17.717 -29.170 1.940 1.00 84.31 420 ARG A O 1
ATOM 3294 N N . ASP A 1 421 ? -18.246 -27.011 2.249 1.00 79.94 421 ASP A N 1
ATOM 3295 C CA . ASP A 1 421 ? -16.862 -26.581 2.535 1.00 79.94 421 ASP A CA 1
ATOM 3296 C C . ASP A 1 421 ? -16.739 -25.435 3.562 1.00 79.94 421 ASP A C 1
ATOM 3298 O O . ASP A 1 421 ? -15.634 -24.957 3.843 1.00 79.94 421 ASP A O 1
ATOM 3302 N N . GLY A 1 422 ? -17.845 -24.984 4.167 1.00 87.62 422 GLY A N 1
ATOM 3303 C CA . GLY A 1 422 ? -17.841 -23.865 5.116 1.00 87.62 422 GLY A CA 1
ATOM 3304 C C . GLY A 1 422 ? -16.946 -24.116 6.334 1.00 87.62 422 GLY A C 1
ATOM 3305 O O . GLY A 1 422 ? -16.180 -23.241 6.751 1.00 87.62 422 GLY A O 1
ATOM 3306 N N . GLN A 1 423 ? -16.918 -25.359 6.824 1.00 88.00 423 GLN A N 1
ATOM 3307 C CA . GLN A 1 423 ? -16.073 -25.812 7.939 1.00 88.00 423 GLN A CA 1
ATOM 3308 C C . GLN A 1 423 ? -14.559 -25.658 7.685 1.00 88.00 423 GLN A C 1
ATOM 3310 O O . GLN A 1 423 ? -13.784 -25.494 8.629 1.00 88.00 423 GLN A O 1
ATOM 3315 N N . ASN A 1 424 ? -14.121 -25.677 6.420 1.00 91.62 424 ASN A N 1
ATOM 3316 C CA . ASN A 1 424 ? -12.710 -25.539 6.031 1.00 91.62 424 ASN A CA 1
ATOM 3317 C C . ASN A 1 424 ? -12.348 -24.125 5.551 1.00 91.62 424 ASN A C 1
ATOM 3319 O O . ASN A 1 424 ? -11.198 -23.877 5.167 1.00 91.62 424 ASN A O 1
ATOM 3323 N N . THR A 1 425 ? -13.308 -23.199 5.566 1.00 95.31 425 THR A N 1
ATOM 3324 C CA . THR A 1 425 ? -13.087 -21.798 5.212 1.00 95.31 425 THR A CA 1
ATOM 3325 C C . THR A 1 425 ? -12.584 -21.041 6.442 1.00 95.31 425 THR A C 1
ATOM 3327 O O . THR A 1 425 ? -13.263 -20.973 7.468 1.00 95.31 425 THR A O 1
ATOM 3330 N N . ALA A 1 426 ? -11.367 -20.497 6.352 1.00 96.25 426 ALA A N 1
ATOM 3331 C CA . ALA A 1 426 ? -10.786 -19.644 7.388 1.00 96.25 426 ALA A CA 1
ATOM 3332 C C . ALA A 1 426 ? -11.276 -18.208 7.278 1.00 96.25 426 ALA A C 1
ATOM 3334 O O . ALA A 1 426 ? -11.519 -17.578 8.302 1.00 96.25 426 ALA A O 1
ATOM 3335 N N . PHE A 1 427 ? -11.383 -17.679 6.058 1.00 97.94 427 PHE A N 1
ATOM 3336 C CA . PHE A 1 427 ? -11.825 -16.308 5.853 1.00 97.94 427 PHE A CA 1
ATOM 3337 C C . PHE A 1 427 ? -12.515 -16.076 4.506 1.00 97.94 427 PHE A C 1
ATOM 3339 O O . PHE A 1 427 ? -12.242 -16.763 3.518 1.00 97.94 427 PHE A O 1
ATOM 3346 N N . VAL A 1 428 ? -13.393 -15.075 4.473 1.00 97.88 428 VAL A N 1
ATOM 3347 C CA . VAL A 1 428 ? -14.074 -14.567 3.279 1.00 97.88 428 VAL A CA 1
ATOM 3348 C C . VAL A 1 428 ? -13.613 -13.131 3.038 1.00 97.88 428 VAL A C 1
ATOM 3350 O O . VAL A 1 428 ? -13.875 -12.252 3.858 1.00 97.88 428 VAL A O 1
ATOM 3353 N N . GLN A 1 429 ? -12.919 -12.900 1.925 1.00 97.50 429 GLN A N 1
ATOM 3354 C CA . GLN A 1 429 ? -12.410 -11.590 1.512 1.00 97.50 429 GLN A CA 1
ATOM 3355 C C . GLN A 1 429 ? -13.405 -10.918 0.562 1.00 97.50 429 GLN A C 1
ATOM 3357 O O . GLN A 1 429 ? -13.862 -11.531 -0.407 1.00 97.50 429 GLN A O 1
ATOM 3362 N N . PHE A 1 430 ? -13.684 -9.637 0.796 1.00 95.69 430 PHE A N 1
ATOM 3363 C CA . PHE A 1 430 ? -14.433 -8.798 -0.138 1.00 95.69 430 PHE A CA 1
ATOM 3364 C C . PHE A 1 430 ? -13.510 -7.966 -1.040 1.00 95.69 430 PHE A C 1
ATOM 3366 O O . PHE A 1 430 ? -12.384 -7.647 -0.645 1.00 95.69 430 PHE A O 1
ATOM 3373 N N . PRO A 1 431 ? -13.962 -7.578 -2.247 1.00 92.50 431 PRO A N 1
ATOM 3374 C CA . PRO A 1 431 ? -13.286 -6.561 -3.046 1.00 92.50 431 PRO A CA 1
ATOM 3375 C C . PRO A 1 431 ? -13.241 -5.223 -2.308 1.00 92.50 431 PRO A C 1
ATOM 3377 O O . PRO A 1 431 ? -14.283 -4.716 -1.894 1.00 92.50 431 PRO A O 1
ATOM 3380 N N . GLN A 1 432 ? -12.061 -4.606 -2.225 1.00 89.94 432 GLN A N 1
ATOM 3381 C CA . GLN A 1 432 ? -11.959 -3.211 -1.800 1.00 89.94 432 GLN A CA 1
ATOM 3382 C C . GLN A 1 432 ? -12.333 -2.311 -2.975 1.00 89.94 432 GLN A C 1
ATOM 3384 O O . GLN A 1 432 ? -11.891 -2.519 -4.111 1.00 89.94 432 GLN A O 1
ATOM 3389 N N . ARG A 1 433 ? -13.186 -1.326 -2.707 1.00 90.94 433 ARG A N 1
ATOM 3390 C CA . ARG A 1 433 ? -13.619 -0.310 -3.667 1.00 90.94 433 ARG A CA 1
ATOM 3391 C C . ARG A 1 433 ? -13.380 1.052 -3.051 1.00 90.94 433 ARG A C 1
ATOM 3393 O O . ARG A 1 433 ? -13.590 1.217 -1.855 1.00 90.94 433 ARG A O 1
ATOM 3400 N N . PHE A 1 434 ? -12.966 2.006 -3.869 1.00 89.50 434 PHE A N 1
ATOM 3401 C CA . PHE A 1 434 ? -12.628 3.337 -3.396 1.00 89.50 434 PHE A CA 1
ATOM 3402 C C . PHE A 1 434 ? -13.551 4.378 -4.012 1.00 89.50 434 PHE A C 1
ATOM 3404 O O . PHE A 1 434 ? -13.857 4.310 -5.203 1.00 89.50 434 PHE A O 1
ATOM 3411 N N . ASP A 1 435 ? -13.983 5.319 -3.184 1.00 84.50 435 ASP A N 1
ATOM 3412 C CA . ASP A 1 435 ? -14.621 6.553 -3.613 1.00 84.50 435 ASP A CA 1
ATOM 3413 C C . ASP A 1 435 ? -13.553 7.619 -3.914 1.00 84.50 435 ASP A C 1
ATOM 3415 O O . ASP A 1 435 ? -12.373 7.467 -3.588 1.00 84.50 435 ASP A O 1
ATOM 3419 N N . ASP A 1 436 ? -13.984 8.704 -4.557 1.00 74.56 436 ASP A N 1
ATOM 3420 C CA . ASP A 1 436 ? -13.196 9.927 -4.774 1.00 74.56 436 ASP A CA 1
ATOM 3421 C C . ASP A 1 436 ? -11.880 9.744 -5.540 1.00 74.56 436 ASP A C 1
ATOM 3423 O O . ASP A 1 436 ? -10.969 10.571 -5.481 1.00 74.56 436 ASP A O 1
ATOM 3427 N N . VAL A 1 437 ? -11.818 8.692 -6.353 1.00 78.62 437 VAL A N 1
ATOM 3428 C CA . VAL A 1 437 ? -10.769 8.510 -7.351 1.00 78.62 437 VAL A CA 1
ATOM 3429 C C . VAL A 1 437 ? -11.014 9.449 -8.537 1.00 78.62 437 VAL A C 1
ATOM 3431 O O . VAL A 1 437 ? -12.148 9.647 -8.978 1.00 78.62 437 VAL A O 1
ATOM 3434 N N . ASP A 1 438 ? -9.935 10.028 -9.064 1.00 75.75 438 ASP A N 1
ATOM 3435 C CA . ASP A 1 438 ? -9.936 10.783 -10.321 1.00 75.75 438 ASP A CA 1
ATOM 3436 C C . ASP A 1 438 ? -10.684 10.019 -11.436 1.00 75.75 438 ASP A C 1
ATOM 3438 O O . ASP A 1 438 ? -10.401 8.836 -11.637 1.00 75.75 438 ASP A O 1
ATOM 3442 N N . PRO A 1 439 ? -11.568 10.670 -12.218 1.00 76.25 439 PRO A N 1
ATOM 3443 C CA . PRO A 1 439 ? -12.256 10.035 -13.344 1.00 76.25 439 PRO A CA 1
ATOM 3444 C C . PRO A 1 439 ? -11.339 9.340 -14.360 1.00 76.25 439 PRO A C 1
ATOM 3446 O O . PRO A 1 439 ? -11.775 8.401 -15.020 1.00 76.25 439 PRO A O 1
ATOM 3449 N N . THR A 1 440 ? -10.085 9.788 -14.516 1.00 80.75 440 THR A N 1
ATOM 3450 C CA . THR A 1 440 ? -9.118 9.144 -15.429 1.00 80.75 440 THR A CA 1
ATOM 3451 C C . THR A 1 440 ? -8.256 8.059 -14.779 1.00 80.75 440 THR A C 1
ATOM 3453 O O . THR A 1 440 ? -7.393 7.489 -15.460 1.00 80.75 440 THR A O 1
ATOM 3456 N N . ASP A 1 441 ? -8.475 7.816 -13.483 1.00 86.00 441 ASP A N 1
ATOM 3457 C CA . ASP A 1 441 ? -7.704 6.965 -12.577 1.00 86.00 441 ASP A CA 1
ATOM 3458 C C . ASP A 1 441 ? -6.195 7.009 -12.850 1.00 86.00 441 ASP A C 1
ATOM 3460 O O . ASP A 1 441 ? -5.530 5.996 -13.087 1.00 86.00 441 ASP A O 1
ATOM 3464 N N . ARG A 1 442 ? -5.644 8.229 -12.874 1.00 85.06 442 ARG A N 1
ATOM 3465 C CA . ARG A 1 442 ? -4.252 8.486 -13.273 1.00 85.06 442 ARG A CA 1
ATOM 3466 C C . ARG A 1 442 ? -3.226 7.630 -12.523 1.00 85.06 442 ARG A C 1
ATOM 3468 O O . ARG A 1 442 ? -2.194 7.290 -13.100 1.00 85.06 442 ARG A O 1
ATOM 3475 N N . TYR A 1 443 ? -3.488 7.312 -11.256 1.00 85.81 443 TYR A N 1
ATOM 3476 C CA . TYR A 1 443 ? -2.582 6.561 -10.378 1.00 85.81 443 TYR A CA 1
ATOM 3477 C C . TYR A 1 443 ? -3.043 5.118 -10.109 1.00 85.81 443 TYR A C 1
ATOM 3479 O O . TYR A 1 443 ? -2.530 4.479 -9.187 1.00 85.81 443 TYR A O 1
ATOM 3487 N N . ALA A 1 444 ? -3.985 4.604 -10.912 1.00 89.56 444 ALA A N 1
ATOM 3488 C CA . ALA A 1 444 ? -4.524 3.246 -10.812 1.00 89.56 444 ALA A CA 1
ATOM 3489 C C . ALA A 1 444 ? -4.966 2.882 -9.378 1.00 89.56 444 ALA A C 1
ATOM 3491 O O . ALA A 1 444 ? -4.676 1.797 -8.862 1.00 89.56 444 ALA A O 1
ATOM 3492 N N . ASN A 1 445 ? -5.637 3.819 -8.707 1.00 87.88 445 ASN A N 1
ATOM 3493 C CA . ASN A 1 445 ? -6.087 3.694 -7.327 1.00 87.88 445 ASN A CA 1
ATOM 3494 C C . ASN A 1 445 ? -7.221 2.675 -7.180 1.00 87.88 445 ASN A C 1
ATOM 3496 O O . ASN A 1 445 ? -7.281 2.005 -6.150 1.00 87.88 445 ASN A O 1
ATOM 3500 N N . HIS A 1 446 ? -8.072 2.476 -8.196 1.00 87.38 446 HIS A N 1
ATOM 3501 C CA . HIS A 1 446 ? -9.096 1.427 -8.117 1.00 87.38 446 HIS A CA 1
ATOM 3502 C C . HIS A 1 446 ? -8.496 0.015 -8.113 1.00 87.38 446 HIS A C 1
ATOM 3504 O O . HIS A 1 446 ? -9.151 -0.921 -7.654 1.00 87.38 446 HIS A O 1
ATOM 3510 N N . ASN A 1 447 ? -7.280 -0.153 -8.651 1.00 89.81 447 ASN A N 1
ATOM 3511 C CA . ASN A 1 447 ? -6.541 -1.418 -8.706 1.00 89.81 447 ASN A CA 1
ATOM 3512 C C . ASN A 1 447 ? -7.389 -2.615 -9.207 1.00 89.81 447 ASN A C 1
ATOM 3514 O O . ASN A 1 447 ? -7.301 -3.739 -8.702 1.00 89.81 447 ASN A O 1
ATOM 3518 N N . ARG A 1 448 ? -8.252 -2.364 -10.205 1.00 90.00 448 ARG A N 1
ATOM 3519 C CA . ARG A 1 448 ? -9.246 -3.324 -10.727 1.00 90.00 448 ARG A CA 1
ATOM 3520 C C . ARG A 1 448 ? -8.607 -4.602 -11.265 1.00 90.00 448 ARG A C 1
ATOM 3522 O O . ARG A 1 448 ? -9.137 -5.682 -11.044 1.00 90.00 448 ARG A O 1
ATOM 3529 N N . VAL A 1 449 ? -7.439 -4.510 -11.906 1.00 92.06 449 VAL A N 1
ATOM 3530 C CA . VAL A 1 449 ? -6.710 -5.682 -12.432 1.00 92.06 449 VAL A CA 1
ATOM 3531 C C . VAL A 1 449 ? -6.384 -6.686 -11.319 1.00 92.06 449 VAL A C 1
ATOM 3533 O O . VAL A 1 449 ? -6.511 -7.896 -11.508 1.00 92.06 449 VAL A O 1
ATOM 3536 N N . PHE A 1 450 ? -6.007 -6.202 -10.134 1.00 93.12 450 PHE A N 1
ATOM 3537 C CA . PHE A 1 450 ? -5.709 -7.060 -8.993 1.00 93.12 450 PHE A CA 1
ATOM 3538 C C . PHE A 1 450 ? -6.979 -7.631 -8.347 1.00 93.12 450 PHE A C 1
ATOM 3540 O O . PHE A 1 450 ? -7.077 -8.847 -8.168 1.00 93.12 450 PHE A O 1
ATOM 3547 N N . PHE A 1 451 ? -7.958 -6.778 -8.022 1.00 92.62 451 PHE A N 1
ATOM 3548 C CA . PHE A 1 451 ? -9.180 -7.210 -7.333 1.00 92.62 451 PHE A CA 1
ATOM 3549 C C . PHE A 1 451 ? -10.093 -8.071 -8.215 1.00 92.62 451 PHE A C 1
ATOM 3551 O O . PHE A 1 451 ? -10.640 -9.058 -7.742 1.00 92.62 451 PHE A O 1
ATOM 3558 N N . ASP A 1 452 ? -10.231 -7.747 -9.497 1.00 91.56 452 ASP A N 1
ATOM 3559 C CA . ASP A 1 452 ? -11.181 -8.412 -10.395 1.00 91.56 452 ASP A CA 1
ATOM 3560 C C . ASP A 1 452 ? -10.509 -9.406 -11.352 1.00 91.56 452 ASP A C 1
ATOM 3562 O O . ASP A 1 452 ? -11.164 -10.305 -11.865 1.00 91.56 452 ASP A O 1
ATOM 3566 N N . GLY A 1 453 ? -9.191 -9.325 -11.549 1.00 92.12 453 GLY A N 1
ATOM 3567 C CA . GLY A 1 453 ? -8.427 -10.332 -12.291 1.00 92.12 453 GLY A CA 1
ATOM 3568 C C . GLY A 1 453 ? -7.774 -11.359 -11.364 1.00 92.12 453 GLY A C 1
ATOM 3569 O O . GLY A 1 453 ? -8.121 -12.546 -11.352 1.00 92.12 453 GLY A O 1
ATOM 3570 N N . THR A 1 454 ? -6.807 -10.903 -10.565 1.00 93.88 454 THR A N 1
ATOM 3571 C CA . THR A 1 454 ? -5.980 -11.789 -9.730 1.00 93.88 454 THR A CA 1
ATOM 3572 C C . THR A 1 454 ? -6.786 -12.467 -8.620 1.00 93.88 454 THR A C 1
ATOM 3574 O O . THR A 1 454 ? -6.668 -13.679 -8.462 1.00 93.88 454 THR A O 1
ATOM 3577 N N . MET A 1 455 ? -7.641 -11.759 -7.870 1.00 94.62 455 MET A N 1
ATOM 3578 C CA . MET A 1 455 ? -8.390 -12.403 -6.772 1.00 94.62 455 MET A CA 1
ATOM 3579 C C . MET A 1 455 ? -9.414 -13.432 -7.266 1.00 94.62 455 MET A C 1
ATOM 3581 O O . MET A 1 455 ? -9.516 -14.502 -6.667 1.00 94.62 455 MET A O 1
ATOM 3585 N N . LEU A 1 456 ? -10.109 -13.176 -8.385 1.00 93.94 456 LEU A N 1
ATOM 3586 C CA . LEU A 1 456 ? -10.996 -14.172 -9.012 1.00 93.94 456 LEU A CA 1
ATOM 3587 C C . LEU A 1 456 ? -10.231 -15.416 -9.476 1.00 93.94 456 LEU A C 1
ATOM 3589 O O . LEU A 1 456 ? -10.739 -16.534 -9.397 1.00 93.94 456 LEU A O 1
ATOM 3593 N N . SER A 1 457 ? -8.990 -15.232 -9.921 1.00 94.50 457 SER A N 1
ATOM 3594 C CA . SER A 1 457 ? -8.096 -16.330 -10.287 1.00 94.50 457 SER A CA 1
ATOM 3595 C C . SER A 1 457 ? -7.715 -17.191 -9.083 1.00 94.50 457 SER A C 1
ATOM 3597 O O . SER A 1 457 ? -7.880 -18.409 -9.109 1.00 94.50 457 SER A O 1
ATOM 3599 N N . LEU A 1 458 ? -7.293 -16.563 -7.981 1.00 96.00 458 LEU A N 1
ATOM 3600 C CA . LEU A 1 458 ? -6.949 -17.273 -6.742 1.00 96.00 458 LEU A CA 1
ATOM 3601 C C . LEU A 1 458 ? -8.153 -17.975 -6.105 1.00 96.00 458 LEU A C 1
ATOM 3603 O O . LEU A 1 458 ? -8.006 -19.034 -5.493 1.00 96.00 458 LEU A O 1
ATOM 3607 N N . ASN A 1 459 ? -9.356 -17.430 -6.293 1.00 94.56 459 ASN A N 1
ATOM 3608 C CA . ASN A 1 459 ? -10.604 -18.040 -5.842 1.00 94.56 459 ASN A CA 1
ATOM 3609 C C . ASN A 1 459 ? -10.848 -19.421 -6.491 1.00 94.56 459 ASN A C 1
ATOM 3611 O O . ASN A 1 459 ? -11.478 -20.288 -5.881 1.00 94.56 459 ASN A O 1
ATOM 3615 N N . GLY A 1 460 ? -10.313 -19.661 -7.694 1.00 91.44 460 GLY A N 1
ATOM 3616 C CA . GLY A 1 460 ? -10.345 -20.962 -8.369 1.00 91.44 460 GLY A CA 1
ATOM 3617 C C . GLY A 1 460 ? -9.332 -21.992 -7.853 1.00 91.44 460 GLY A C 1
ATOM 3618 O O . GLY A 1 460 ? -9.379 -23.144 -8.281 1.00 91.44 460 GLY A O 1
ATOM 3619 N N . LEU A 1 461 ? -8.433 -21.596 -6.945 1.00 94.25 461 LEU A N 1
ATOM 3620 C CA . LEU A 1 461 ? -7.395 -22.438 -6.344 1.00 94.25 461 LEU A CA 1
ATOM 3621 C C . LEU A 1 461 ? -7.740 -22.756 -4.874 1.00 94.25 461 LEU A C 1
ATOM 3623 O O . LEU A 1 461 ? -8.761 -23.383 -4.574 1.00 94.25 461 LEU A O 1
ATOM 3627 N N . GLN A 1 462 ? -6.884 -22.332 -3.939 1.00 95.12 462 GLN A N 1
ATOM 3628 C CA . GLN A 1 462 ? -7.102 -22.480 -2.499 1.00 95.12 462 GLN A CA 1
ATOM 3629 C C . GLN A 1 462 ? -7.891 -21.304 -1.894 1.00 95.12 462 GLN A C 1
ATOM 3631 O O . GLN A 1 462 ? -8.460 -21.459 -0.812 1.00 95.12 462 GLN A O 1
ATOM 3636 N N . GLY A 1 463 ? -7.964 -20.173 -2.605 1.00 95.00 463 GLY A N 1
ATOM 3637 C CA . GLY A 1 463 ? -8.704 -18.979 -2.207 1.00 95.00 463 GLY A CA 1
ATOM 3638 C C . GLY A 1 463 ? -7.892 -17.681 -2.331 1.00 95.00 463 GLY A C 1
ATOM 3639 O O . GLY A 1 463 ? -6.668 -17.730 -2.496 1.00 95.00 463 GLY A O 1
ATOM 3640 N N . PRO A 1 464 ? -8.548 -16.507 -2.253 1.00 95.81 464 PRO A N 1
ATOM 3641 C CA . PRO A 1 464 ? -7.881 -15.205 -2.271 1.00 95.81 464 PRO A CA 1
ATOM 3642 C C . PRO A 1 464 ? -6.970 -14.989 -1.054 1.00 95.81 464 PRO A C 1
ATOM 3644 O O . PRO A 1 464 ? -7.200 -15.540 0.026 1.00 95.81 464 PRO A O 1
ATOM 3647 N N . SER A 1 465 ? -5.962 -14.135 -1.212 1.00 94.81 465 SER A N 1
ATOM 3648 C CA . SER A 1 465 ? -5.143 -13.647 -0.096 1.00 94.81 465 SER A CA 1
ATOM 3649 C C . SER A 1 465 ? -5.932 -12.658 0.771 1.00 94.81 465 SER A C 1
ATOM 3651 O O . SER A 1 465 ? -6.850 -12.002 0.281 1.00 94.81 465 SER A O 1
ATOM 3653 N N . TYR A 1 466 ? -5.563 -12.537 2.047 1.00 96.62 466 TYR A N 1
ATOM 3654 C CA . TYR A 1 466 ? -6.085 -11.496 2.937 1.00 96.62 466 TYR A CA 1
ATOM 3655 C C . TYR A 1 466 ? -5.401 -10.152 2.635 1.00 96.62 466 TYR A C 1
ATOM 3657 O O . TYR A 1 466 ? -4.181 -10.114 2.483 1.00 96.62 466 TYR A O 1
ATOM 3665 N N . LEU A 1 467 ? -6.191 -9.077 2.524 1.00 92.88 467 LEU A N 1
ATOM 3666 C CA . LEU A 1 467 ? -5.757 -7.753 2.046 1.00 92.88 467 LEU A CA 1
ATOM 3667 C C . LEU A 1 467 ? -5.974 -6.616 3.060 1.00 92.88 467 LEU A C 1
ATOM 3669 O O . LEU A 1 467 ? -6.075 -5.450 2.684 1.00 92.88 467 LEU A O 1
ATOM 3673 N N . GLY A 1 468 ? -6.121 -6.947 4.341 1.00 91.50 468 GLY A N 1
ATOM 3674 C CA . GLY A 1 468 ? -6.060 -5.964 5.422 1.00 91.50 468 GLY A CA 1
ATOM 3675 C C . GLY A 1 468 ? -7.390 -5.351 5.863 1.00 91.50 468 GLY A C 1
ATOM 3676 O O . GLY A 1 468 ? -7.442 -4.842 6.975 1.00 91.50 468 GLY A O 1
ATOM 3677 N N . THR A 1 469 ? -8.472 -5.421 5.086 1.00 93.62 469 THR A N 1
ATOM 3678 C CA . THR A 1 469 ? -9.793 -4.861 5.456 1.00 93.62 469 THR A CA 1
ATOM 3679 C C . THR A 1 469 ? -10.928 -5.590 4.732 1.00 93.62 469 THR A C 1
ATOM 3681 O O . THR A 1 469 ? -10.689 -6.285 3.734 1.00 93.62 469 THR A O 1
ATOM 3684 N N . GLY A 1 470 ? -12.157 -5.471 5.242 1.00 94.31 470 GLY A N 1
ATOM 3685 C CA . GLY A 1 470 ? -13.359 -6.059 4.652 1.00 94.31 470 GLY A CA 1
ATOM 3686 C C . GLY A 1 470 ? -13.279 -7.582 4.569 1.00 94.31 470 GLY A C 1
ATOM 3687 O O . GLY A 1 470 ? -13.607 -8.163 3.535 1.00 94.31 470 GLY A O 1
ATOM 3688 N N . THR A 1 471 ? -12.759 -8.229 5.614 1.00 97.38 471 THR A N 1
ATOM 3689 C CA . THR A 1 471 ? -12.559 -9.685 5.649 1.00 97.38 471 THR A CA 1
ATOM 3690 C C . THR A 1 471 ? -13.225 -10.282 6.872 1.00 97.38 471 THR A C 1
ATOM 3692 O O . THR A 1 471 ? -12.974 -9.836 7.987 1.00 97.38 471 THR A O 1
ATOM 3695 N N . MET A 1 472 ? -14.047 -11.311 6.666 1.00 97.75 472 MET A N 1
ATOM 3696 C CA . MET A 1 472 ? -14.620 -12.103 7.753 1.00 97.75 472 MET A CA 1
ATOM 3697 C C . MET A 1 472 ? -13.747 -13.323 8.011 1.00 97.75 472 MET A C 1
ATOM 3699 O O . MET A 1 472 ? -13.601 -14.165 7.132 1.00 97.75 472 MET A O 1
ATOM 3703 N N . PHE A 1 473 ? -13.212 -13.441 9.215 1.00 97.81 473 PHE A N 1
ATOM 3704 C CA . PHE A 1 473 ? -12.424 -14.558 9.704 1.00 97.81 473 PHE A CA 1
ATOM 3705 C C . PHE A 1 473 ? -13.250 -15.473 10.592 1.00 97.81 473 PHE A C 1
ATOM 3707 O O . PHE A 1 473 ? -14.111 -15.041 11.352 1.00 97.81 473 PHE A O 1
ATOM 3714 N N . ARG A 1 474 ? -12.893 -16.748 10.569 1.00 94.88 474 ARG A N 1
ATOM 3715 C CA . ARG A 1 474 ? -13.234 -17.712 11.601 1.00 94.88 474 ARG A CA 1
ATOM 3716 C C . ARG A 1 474 ? -12.263 -17.547 12.773 1.00 94.88 474 ARG A C 1
ATOM 3718 O O . ARG A 1 474 ? -11.053 -17.708 12.594 1.00 94.88 474 ARG A O 1
ATOM 3725 N N . ARG A 1 475 ? -12.776 -17.292 13.979 1.00 94.50 475 ARG A N 1
ATOM 3726 C CA . ARG A 1 475 ? -11.974 -17.011 15.187 1.00 94.50 475 ARG A CA 1
ATOM 3727 C C . ARG A 1 475 ? -10.931 -18.096 15.479 1.00 94.50 475 ARG A C 1
ATOM 3729 O O . ARG A 1 475 ? -9.760 -17.793 15.686 1.00 94.50 475 ARG A O 1
ATOM 3736 N N . VAL A 1 476 ? -11.303 -19.373 15.379 1.00 91.75 476 VAL A N 1
ATOM 3737 C CA . VAL A 1 476 ? -10.358 -20.485 15.611 1.00 91.75 476 VAL A CA 1
ATOM 3738 C C . VAL A 1 476 ? -9.209 -20.559 14.600 1.00 91.75 476 VAL A C 1
ATOM 3740 O O . VAL A 1 476 ? -8.133 -21.044 14.942 1.00 91.75 476 VAL A O 1
ATOM 3743 N N . ALA A 1 477 ? -9.395 -20.061 13.373 1.00 93.38 477 ALA A N 1
ATOM 3744 C CA . ALA A 1 477 ? -8.303 -19.975 12.404 1.00 93.38 477 ALA A CA 1
ATOM 3745 C C . ALA A 1 477 ? -7.293 -18.887 12.814 1.00 93.38 477 ALA A C 1
ATOM 3747 O O . ALA A 1 477 ? -6.082 -19.078 12.679 1.00 93.38 477 ALA A O 1
ATOM 3748 N N . LEU A 1 478 ? -7.771 -17.774 13.391 1.00 95.19 478 LEU A N 1
ATOM 3749 C CA . LEU A 1 478 ? -6.902 -16.744 13.970 1.00 95.19 478 LEU A CA 1
ATOM 3750 C C . LEU A 1 478 ? -6.095 -17.302 15.144 1.00 95.19 478 LEU A C 1
ATOM 3752 O O . LEU A 1 478 ? -4.893 -17.060 15.196 1.00 95.19 478 LEU A O 1
ATOM 3756 N N . TYR A 1 479 ? -6.683 -18.154 15.988 1.00 92.38 479 TYR A N 1
ATOM 3757 C CA . TYR A 1 479 ? -5.958 -18.861 17.054 1.00 92.38 479 TYR A CA 1
ATOM 3758 C C . TYR A 1 479 ? -4.905 -19.873 16.565 1.00 92.38 479 TYR A C 1
ATOM 3760 O O . TYR A 1 479 ? -4.212 -20.476 17.378 1.00 92.38 479 TYR A O 1
ATOM 3768 N N . GLY A 1 480 ? -4.755 -20.065 15.250 1.00 88.94 480 GLY A N 1
ATOM 3769 C CA . GLY A 1 480 ? -3.751 -20.964 14.680 1.00 88.94 480 GLY A CA 1
ATOM 3770 C C . GLY A 1 480 ? -4.129 -22.440 14.758 1.00 88.94 480 GLY A C 1
ATOM 3771 O O . GLY A 1 480 ? -3.259 -23.301 14.631 1.00 88.94 480 GLY A O 1
ATOM 3772 N N . MET A 1 481 ? -5.417 -22.734 14.943 1.00 87.44 481 MET A N 1
ATOM 3773 C CA . MET A 1 481 ? -5.938 -24.098 14.933 1.00 87.44 481 MET A CA 1
ATOM 3774 C C . MET A 1 481 ? -6.029 -24.634 13.503 1.00 87.44 481 MET A C 1
ATOM 3776 O O . MET A 1 481 ? -6.268 -23.884 12.557 1.00 87.44 481 MET A O 1
ATOM 3780 N N . GLU A 1 482 ? -5.889 -25.948 13.342 1.00 87.44 482 GLU A N 1
ATOM 3781 C CA . GLU A 1 482 ? -6.026 -26.613 12.042 1.00 87.44 482 GLU A CA 1
ATOM 3782 C C . GLU A 1 482 ? -7.496 -26.653 11.569 1.00 87.44 482 GLU A C 1
ATOM 3784 O O . GLU A 1 482 ? -8.413 -26.639 12.408 1.00 87.44 482 GLU A O 1
ATOM 3789 N N . PRO A 1 483 ? -7.750 -26.695 10.243 1.00 88.38 483 PRO A N 1
ATOM 3790 C CA . PRO A 1 483 ? -9.103 -26.828 9.698 1.00 88.38 483 PRO A CA 1
ATOM 3791 C C . PRO A 1 483 ? -9.743 -28.153 10.106 1.00 88.38 483 PRO A C 1
ATOM 3793 O O . PRO A 1 483 ? -9.036 -29.129 10.355 1.00 88.38 483 PRO A O 1
ATOM 3796 N N . ALA A 1 484 ? -11.079 -28.199 10.116 1.00 82.69 484 ALA A N 1
ATOM 3797 C CA . ALA A 1 484 ? -11.848 -29.369 10.546 1.00 82.69 484 ALA A CA 1
ATOM 3798 C C . ALA A 1 484 ? -11.382 -30.668 9.862 1.00 82.69 484 ALA A C 1
ATOM 3800 O O . ALA A 1 484 ? -11.149 -31.659 10.541 1.00 82.69 484 ALA A O 1
ATOM 3801 N N . ARG A 1 485 ? -11.103 -30.629 8.550 1.00 82.12 485 ARG A N 1
ATOM 3802 C CA . ARG A 1 485 ? -10.592 -31.778 7.775 1.00 82.12 485 ARG A CA 1
ATOM 3803 C C . ARG A 1 485 ? -9.274 -32.402 8.262 1.00 82.12 485 ARG A C 1
ATOM 3805 O O . ARG A 1 485 ? -8.970 -33.523 7.878 1.00 82.12 485 ARG A O 1
ATOM 3812 N N . TYR A 1 486 ? -8.459 -31.668 9.020 1.00 77.88 486 TYR A N 1
ATOM 3813 C CA . TYR A 1 486 ? -7.186 -32.155 9.574 1.00 77.88 486 TYR A CA 1
ATOM 3814 C C . TYR A 1 486 ? -7.212 -32.245 11.104 1.00 77.88 486 TYR A C 1
ATOM 3816 O O . TYR A 1 486 ? -6.231 -32.665 11.713 1.00 77.88 486 TYR A O 1
ATOM 3824 N N . ARG A 1 487 ? -8.322 -31.851 11.734 1.00 71.56 487 ARG A N 1
ATOM 3825 C CA . ARG A 1 487 ? -8.459 -31.797 13.185 1.00 71.56 487 ARG A CA 1
ATOM 3826 C C . ARG A 1 487 ? -8.941 -33.150 13.718 1.00 71.56 487 ARG A C 1
ATOM 3828 O O . ARG A 1 487 ? -9.825 -33.763 13.133 1.00 71.56 487 ARG A O 1
ATOM 3835 N N . ALA A 1 488 ? -8.395 -33.590 14.852 1.00 57.91 488 ALA A N 1
ATOM 3836 C CA . ALA A 1 488 ? -8.988 -34.680 15.631 1.00 57.91 488 ALA A CA 1
ATOM 3837 C C . ALA A 1 488 ? -10.321 -34.222 16.260 1.00 57.91 488 ALA A C 1
ATOM 3839 O O . ALA A 1 488 ? -10.461 -33.046 16.591 1.00 57.91 488 ALA A O 1
ATOM 3840 N N . GLU A 1 489 ? -11.275 -35.136 16.461 1.00 53.97 489 GLU A N 1
ATOM 3841 C CA . GLU A 1 489 ? -12.658 -34.831 16.892 1.00 53.97 489 GLU A CA 1
ATOM 3842 C C . GLU A 1 489 ? -12.758 -33.981 18.176 1.00 53.97 489 GLU A C 1
ATOM 3844 O O . GLU A 1 489 ? -13.702 -33.213 18.330 1.00 53.97 489 GLU A O 1
ATOM 3849 N N . ASN A 1 490 ? -11.745 -34.023 19.051 1.00 55.75 490 ASN A N 1
ATOM 3850 C CA . ASN A 1 490 ? -11.662 -33.194 20.254 1.00 55.75 490 ASN A CA 1
ATOM 3851 C C . ASN A 1 490 ? -10.557 -32.130 20.133 1.00 55.75 490 ASN A C 1
ATOM 3853 O O . ASN A 1 490 ? -9.379 -32.463 19.961 1.00 55.75 490 ASN A O 1
ATOM 3857 N N . ILE A 1 491 ? -10.909 -30.846 20.300 1.00 60.34 491 ILE A N 1
ATOM 3858 C CA . ILE A 1 491 ? -9.938 -29.749 20.446 1.00 60.34 491 ILE A CA 1
ATOM 3859 C C . ILE A 1 491 ? -9.177 -29.947 21.768 1.00 60.34 491 ILE A C 1
ATOM 3861 O O . ILE A 1 491 ? -9.605 -29.502 22.829 1.00 60.34 491 ILE A O 1
ATOM 3865 N N . LYS A 1 492 ? -8.029 -30.628 21.727 1.00 55.78 492 LYS A N 1
ATOM 3866 C CA . LYS A 1 492 ? -7.143 -30.759 22.893 1.00 55.78 492 LYS A CA 1
ATOM 3867 C C . LYS A 1 492 ? -6.341 -29.468 23.085 1.00 55.78 492 LYS A C 1
ATOM 3869 O O . LYS A 1 492 ? -5.215 -29.357 22.610 1.00 55.78 492 LYS A O 1
ATOM 3874 N N . LEU A 1 493 ? -6.918 -28.497 23.796 1.00 60.53 493 LEU A N 1
ATOM 3875 C CA . LEU A 1 493 ? -6.241 -27.242 24.165 1.00 60.53 493 LEU A CA 1
ATOM 3876 C C . LEU A 1 493 ? -5.110 -27.461 25.196 1.00 60.53 493 LEU A C 1
ATOM 3878 O O . LEU A 1 493 ? -4.181 -26.662 25.282 1.00 60.53 493 LEU A O 1
ATOM 3882 N N . ALA A 1 494 ? -5.150 -28.586 25.922 1.00 50.03 494 ALA A N 1
ATOM 3883 C CA . ALA A 1 494 ? -4.237 -28.929 27.017 1.00 50.03 494 ALA A CA 1
ATOM 3884 C C . ALA A 1 494 ? -2.742 -28.961 26.633 1.00 50.03 494 ALA A C 1
ATOM 3886 O O . ALA A 1 494 ? -1.894 -28.742 27.489 1.00 50.03 494 ALA A O 1
ATOM 3887 N N . GLY A 1 495 ? -2.402 -29.194 25.358 1.00 55.84 495 GLY A N 1
ATOM 3888 C CA . GLY A 1 495 ? -1.011 -29.183 24.880 1.00 55.84 495 GLY A CA 1
ATOM 3889 C C . GLY A 1 495 ? -0.480 -27.808 24.450 1.00 55.84 495 GLY A C 1
ATOM 3890 O O . GLY A 1 495 ? 0.703 -27.697 24.150 1.00 55.84 495 GLY A O 1
ATOM 3891 N N . LYS A 1 496 ? -1.338 -26.777 24.389 1.00 65.12 496 LYS A N 1
ATOM 3892 C CA . LYS A 1 496 ? -1.032 -25.453 23.809 1.00 65.12 496 LYS A CA 1
ATOM 3893 C C . LYS A 1 496 ? -1.259 -24.274 24.757 1.00 65.12 496 LYS A C 1
ATOM 3895 O O . LYS A 1 496 ? -1.161 -23.132 24.334 1.00 65.12 496 LYS A O 1
ATOM 3900 N N . VAL A 1 497 ? -1.548 -24.520 26.033 1.00 71.00 497 VAL A N 1
ATOM 3901 C CA . VAL A 1 497 ? -1.880 -23.473 27.021 1.00 71.00 497 VAL A CA 1
ATOM 3902 C C . VAL A 1 497 ? -0.801 -22.379 27.071 1.00 71.00 497 VAL A C 1
ATOM 3904 O O . VAL A 1 497 ? -1.119 -21.198 26.960 1.00 71.00 497 VAL A O 1
ATOM 3907 N N . ASN A 1 498 ? 0.478 -22.772 27.083 1.00 77.00 498 ASN A N 1
ATOM 3908 C CA . ASN A 1 498 ? 1.611 -21.838 27.094 1.00 77.00 498 ASN A CA 1
ATOM 3909 C C . ASN A 1 498 ? 1.739 -21.002 25.799 1.00 77.00 498 ASN A C 1
ATOM 3911 O O . ASN A 1 498 ? 2.383 -19.958 25.815 1.00 77.00 498 ASN A O 1
ATOM 3915 N N . GLU A 1 499 ? 1.130 -21.419 24.679 1.00 84.56 499 GLU A N 1
ATOM 3916 C CA . GLU A 1 499 ? 1.143 -20.652 23.420 1.00 84.56 499 GLU A CA 1
ATOM 3917 C C . GLU A 1 499 ? 0.252 -19.396 23.501 1.00 84.56 499 GLU A C 1
ATOM 3919 O O . GLU A 1 499 ? 0.506 -18.424 22.786 1.00 84.56 499 GLU A O 1
ATOM 3924 N N . PHE A 1 500 ? -0.778 -19.398 24.358 1.00 88.31 500 PHE A N 1
ATOM 3925 C CA . PHE A 1 500 ? -1.840 -18.380 24.379 1.00 88.31 500 PHE A CA 1
ATOM 3926 C C . PHE A 1 500 ? -1.670 -17.289 25.449 1.00 88.31 500 PHE A C 1
ATOM 3928 O O . PHE A 1 500 ? -2.342 -16.253 25.361 1.00 88.31 500 PHE A O 1
ATOM 3935 N N . GLY A 1 501 ? -0.767 -17.487 26.411 1.00 87.44 501 GLY A N 1
ATOM 3936 C CA . GLY A 1 501 ? -0.469 -16.550 27.500 1.00 87.44 501 GLY A CA 1
ATOM 3937 C C . GLY A 1 501 ? -0.886 -17.076 28.876 1.00 87.44 501 GLY A C 1
ATOM 3938 O O . GLY A 1 501 ? -1.145 -18.265 29.042 1.00 87.44 501 GLY A O 1
ATOM 3939 N N . SER A 1 502 ? -0.920 -16.193 29.875 1.00 86.25 502 SER A N 1
ATOM 3940 C CA . SER A 1 502 ? -1.117 -16.553 31.289 1.00 86.25 502 SER A CA 1
ATOM 3941 C C . SER A 1 502 ? -2.566 -16.476 31.789 1.00 86.25 502 SER A C 1
ATOM 3943 O O . SER A 1 502 ? -2.848 -16.971 32.878 1.00 86.25 502 SER A O 1
ATOM 3945 N N . SER A 1 503 ? -3.495 -15.872 31.035 1.00 89.12 503 SER A N 1
ATOM 3946 C CA . SER A 1 503 ? -4.887 -15.699 31.483 1.00 89.12 503 SER A CA 1
ATOM 3947 C C . SER A 1 503 ? -5.693 -16.993 31.342 1.00 89.12 503 SER A C 1
ATOM 3949 O O . SER A 1 503 ? -6.002 -17.438 30.234 1.00 89.12 503 SER A O 1
ATOM 3951 N N . THR A 1 504 ? -6.086 -17.577 32.473 1.00 87.56 504 THR A N 1
ATOM 3952 C CA . THR A 1 504 ? -6.926 -18.782 32.524 1.00 87.56 504 THR A CA 1
ATOM 3953 C C . THR A 1 504 ? -8.337 -18.515 32.003 1.00 87.56 504 THR A C 1
ATOM 3955 O O . THR A 1 504 ? -8.849 -19.323 31.231 1.00 87.56 504 THR A O 1
ATOM 3958 N N . SER A 1 505 ? -8.935 -17.369 32.347 1.00 88.19 505 SER A N 1
ATOM 3959 C CA . SER A 1 505 ? -10.250 -16.934 31.852 1.00 88.19 505 SER A CA 1
ATOM 3960 C C . SER A 1 505 ? -10.285 -16.886 30.324 1.00 88.19 505 SER A C 1
ATOM 3962 O O . SER A 1 505 ? -11.183 -17.453 29.699 1.00 88.19 505 SER A O 1
ATOM 3964 N N . PHE A 1 506 ? -9.260 -16.292 29.701 1.00 89.56 506 PHE A N 1
ATOM 3965 C CA . PHE A 1 506 ? -9.148 -16.246 28.243 1.00 89.56 506 PHE A CA 1
ATOM 3966 C C . PHE A 1 506 ? -9.016 -17.645 27.638 1.00 89.56 506 PHE A C 1
ATOM 3968 O O . PHE A 1 506 ? -9.760 -17.986 26.721 1.00 89.56 506 PHE A O 1
ATOM 3975 N N . ILE A 1 507 ? -8.126 -18.484 28.167 1.00 88.12 507 ILE A N 1
ATOM 3976 C CA . ILE A 1 507 ? -7.892 -19.835 27.636 1.00 88.12 507 ILE A CA 1
ATOM 3977 C C . ILE A 1 507 ? -9.154 -20.701 27.754 1.00 88.12 507 ILE A C 1
ATOM 3979 O O . ILE A 1 507 ? -9.508 -21.404 26.806 1.00 88.12 507 ILE A O 1
ATOM 3983 N N . ASN A 1 508 ? -9.881 -20.595 28.867 1.00 87.38 508 ASN A N 1
ATOM 3984 C CA . ASN A 1 508 ? -11.136 -21.311 29.088 1.00 87.38 508 ASN A CA 1
ATOM 3985 C C . ASN A 1 508 ? -12.269 -20.830 28.165 1.00 87.38 508 ASN A C 1
ATOM 3987 O O . ASN A 1 508 ? -13.155 -21.616 27.844 1.00 87.38 508 ASN A O 1
ATOM 3991 N N . SER A 1 509 ? -12.223 -19.583 27.682 1.00 87.12 509 SER A N 1
ATOM 3992 C CA . SER A 1 509 ? -13.195 -19.049 26.712 1.00 87.12 509 SER A CA 1
ATOM 3993 C C . SER A 1 509 ? -12.976 -19.542 25.270 1.00 87.12 509 SER A C 1
ATOM 3995 O O . SER A 1 509 ? -13.860 -19.421 24.420 1.00 87.12 509 SER A O 1
ATOM 3997 N N . MET A 1 510 ? -11.811 -20.111 24.943 1.00 86.12 510 MET A N 1
ATOM 3998 C CA . MET A 1 510 ? -11.471 -20.466 23.558 1.00 86.12 510 MET A CA 1
ATOM 3999 C C . MET A 1 510 ? -12.282 -21.634 22.957 1.00 86.12 510 MET A C 1
ATOM 4001 O O . MET A 1 510 ? -12.656 -21.523 21.785 1.00 86.12 510 MET A O 1
ATOM 4005 N N . PRO A 1 511 ? -12.555 -22.750 23.672 1.00 82.25 511 PRO A N 1
ATOM 4006 C CA . PRO A 1 511 ? -13.380 -23.845 23.143 1.00 82.25 511 PRO A CA 1
ATOM 4007 C C . PRO A 1 511 ? -14.796 -23.376 22.797 1.00 82.25 511 PRO A C 1
ATOM 4009 O O . PRO A 1 511 ? -15.362 -23.746 21.773 1.00 82.25 511 PRO A O 1
ATOM 4012 N N . ASP A 1 512 ? -15.311 -22.482 23.625 1.00 75.44 512 ASP A N 1
ATOM 4013 C CA . ASP A 1 512 ? -16.606 -21.835 23.508 1.00 75.44 512 ASP A CA 1
ATOM 4014 C C . ASP A 1 512 ? -16.746 -21.014 22.215 1.00 75.44 512 ASP A C 1
ATOM 4016 O O . ASP A 1 512 ? -17.743 -21.138 21.501 1.00 75.44 512 ASP A O 1
ATOM 4020 N N . GLY A 1 513 ? -15.711 -20.248 21.856 1.00 67.88 513 GLY A N 1
ATOM 4021 C CA . GLY A 1 513 ? -15.628 -19.505 20.593 1.00 67.88 513 GLY A CA 1
ATOM 4022 C C . GLY A 1 513 ? -15.390 -20.385 19.353 1.00 67.88 513 GLY A C 1
ATOM 4023 O O . GLY A 1 513 ? -15.354 -19.877 18.229 1.00 67.88 513 GLY A O 1
ATOM 4024 N N . ALA A 1 514 ? -15.207 -21.702 19.523 1.00 70.75 514 ALA A N 1
ATOM 4025 C CA . ALA A 1 514 ? -15.125 -22.664 18.422 1.00 70.75 514 ALA A CA 1
ATOM 4026 C C . ALA A 1 514 ? -16.500 -23.178 17.964 1.00 70.75 514 ALA A C 1
ATOM 4028 O O . ALA A 1 514 ? -16.600 -23.726 16.861 1.00 70.75 514 ALA A O 1
ATOM 4029 N N . ILE A 1 515 ? -17.540 -22.995 18.784 1.00 75.25 515 ILE A N 1
ATOM 4030 C CA . ILE A 1 515 ? -18.912 -23.409 18.487 1.00 75.25 515 ILE A CA 1
ATOM 4031 C C . ILE A 1 515 ? -19.520 -22.413 17.499 1.00 75.25 515 ILE A C 1
ATOM 4033 O O . ILE A 1 515 ? -19.704 -21.239 17.805 1.00 75.25 515 ILE A O 1
ATOM 4037 N N . GLN A 1 516 ? -19.828 -22.879 16.289 1.00 69.62 516 GLN A N 1
ATOM 4038 C CA . GLN A 1 516 ? -20.217 -21.989 15.189 1.00 69.62 516 GLN A CA 1
ATOM 4039 C C . GLN A 1 516 ? -21.593 -21.372 15.364 1.00 69.62 516 GLN A C 1
ATOM 4041 O O . GLN A 1 516 ? -21.787 -20.237 14.957 1.00 69.62 516 GLN A O 1
ATOM 4046 N N . GLU A 1 517 ? -22.520 -22.100 15.976 1.00 65.25 517 GLU A N 1
ATOM 4047 C CA . GLU A 1 517 ? -23.910 -21.678 16.183 1.00 65.25 517 GLU A CA 1
ATOM 4048 C C . GLU A 1 517 ? -24.067 -20.739 17.389 1.00 65.25 517 GLU A C 1
ATOM 4050 O O . GLU A 1 517 ? -25.173 -20.323 17.729 1.00 65.25 517 GLU A O 1
ATOM 4055 N N . ARG A 1 518 ? -22.960 -20.393 18.059 1.00 69.75 518 ARG A N 1
ATOM 4056 C CA . ARG A 1 518 ? -22.984 -19.576 19.266 1.00 69.75 518 ARG A CA 1
ATOM 4057 C C . ARG A 1 518 ? -23.414 -18.138 18.955 1.00 69.75 518 ARG A C 1
ATOM 4059 O O . ARG A 1 518 ? -22.855 -17.473 18.078 1.00 69.75 518 ARG A O 1
ATOM 4066 N N . SER A 1 519 ? -24.385 -17.656 19.730 1.00 65.31 519 SER A N 1
ATOM 4067 C CA . SER A 1 519 ? -24.759 -16.240 19.801 1.00 65.31 519 SER A CA 1
ATOM 4068 C C . SER A 1 519 ? -23.854 -15.489 20.779 1.00 65.31 519 SER A C 1
ATOM 4070 O O . SER A 1 519 ? -23.249 -16.097 21.663 1.00 65.31 519 SER A O 1
ATOM 4072 N N . ILE A 1 520 ? -23.782 -14.166 20.645 1.00 74.44 520 ILE A N 1
ATOM 4073 C CA . ILE A 1 520 ? -23.054 -13.331 21.603 1.00 74.44 520 ILE A CA 1
ATOM 4074 C C . ILE A 1 520 ? -23.740 -13.434 22.969 1.00 74.44 520 ILE A C 1
ATOM 4076 O O . ILE A 1 520 ? -24.964 -13.336 23.078 1.00 74.44 520 ILE A O 1
ATOM 4080 N N . THR A 1 521 ? -22.950 -13.687 24.011 1.00 63.62 521 THR A N 1
ATOM 4081 C CA . THR A 1 521 ? -23.439 -13.736 25.390 1.00 63.62 521 THR A CA 1
ATOM 4082 C C . THR A 1 521 ? -23.291 -12.360 26.035 1.00 63.62 521 THR A C 1
ATOM 4084 O O . THR A 1 521 ? -22.184 -11.825 26.013 1.00 63.62 521 THR A O 1
ATOM 4087 N N . PRO A 1 522 ? -24.352 -11.781 26.627 1.00 61.94 522 PRO A N 1
ATOM 4088 C CA . PRO A 1 522 ? -24.229 -10.538 27.376 1.00 61.94 522 PRO A CA 1
ATOM 4089 C C . PRO A 1 522 ? -23.379 -10.780 28.627 1.00 61.94 522 PRO A C 1
ATOM 4091 O O . PRO A 1 522 ? -23.697 -11.653 29.435 1.00 61.94 522 PRO A O 1
ATOM 4094 N N . VAL A 1 523 ? -22.306 -10.006 28.789 1.00 67.56 523 VAL A N 1
ATOM 4095 C CA . VAL A 1 523 ? -21.431 -10.067 29.965 1.00 67.56 523 VAL A CA 1
ATOM 4096 C C . VAL A 1 523 ? -21.575 -8.772 30.761 1.00 67.56 523 VAL A C 1
ATOM 4098 O O . VAL A 1 523 ? -21.421 -7.677 30.220 1.00 67.56 523 VAL A O 1
ATOM 4101 N N . LEU A 1 524 ? -21.896 -8.900 32.051 1.00 66.19 524 LEU A N 1
ATOM 4102 C CA . LEU A 1 524 ? -21.811 -7.797 33.006 1.00 66.19 524 LEU A CA 1
ATOM 4103 C C . LEU A 1 524 ? -20.337 -7.582 33.343 1.00 66.19 524 LEU A C 1
ATOM 4105 O O . LEU A 1 524 ? -19.662 -8.509 33.785 1.00 66.19 524 LEU A O 1
ATOM 4109 N N . VAL A 1 525 ? -19.843 -6.368 33.110 1.00 72.25 525 VAL A N 1
ATOM 4110 C CA . VAL A 1 525 ? -18.467 -6.006 33.452 1.00 72.25 525 VAL A CA 1
ATOM 4111 C C . VAL A 1 525 ? -18.387 -5.807 34.963 1.00 72.25 525 VAL A C 1
ATOM 4113 O O . VAL A 1 525 ? -18.768 -4.757 35.473 1.00 72.25 525 VAL A O 1
ATOM 4116 N N . ASP A 1 526 ? -17.946 -6.841 35.674 1.00 80.38 526 ASP A N 1
ATOM 4117 C CA . ASP A 1 526 ? -17.618 -6.773 37.096 1.00 80.38 526 ASP A CA 1
ATOM 4118 C C . ASP A 1 526 ? -16.134 -6.409 37.311 1.00 80.38 526 ASP A C 1
ATOM 4120 O O . ASP A 1 526 ? -15.356 -6.212 36.368 1.00 80.38 526 ASP A O 1
ATOM 4124 N N . GLU A 1 527 ? -15.734 -6.261 38.573 1.00 78.75 527 GLU A N 1
ATOM 4125 C CA . GLU A 1 527 ? -14.366 -5.877 38.938 1.00 78.75 527 GLU A CA 1
ATOM 4126 C C . GLU A 1 527 ? -13.341 -6.965 38.562 1.00 78.75 527 GLU A C 1
ATOM 4128 O O . GLU A 1 527 ? -12.230 -6.657 38.126 1.00 78.75 527 GLU A O 1
ATOM 4133 N N . ALA A 1 528 ? -13.726 -8.243 38.653 1.00 82.44 528 ALA A N 1
ATOM 4134 C CA . ALA A 1 528 ? -12.874 -9.374 38.293 1.00 82.44 528 ALA A CA 1
ATOM 4135 C C . ALA A 1 528 ? -12.583 -9.408 36.785 1.00 82.44 528 ALA A C 1
ATOM 4137 O O . ALA A 1 528 ? -11.422 -9.493 36.379 1.00 82.44 528 ALA A O 1
ATOM 4138 N N . LEU A 1 529 ? -13.615 -9.253 35.952 1.00 85.88 529 LEU A N 1
ATOM 4139 C CA . LEU A 1 529 ? -13.480 -9.164 34.503 1.00 85.88 529 LEU A CA 1
ATOM 4140 C C . LEU A 1 529 ? -12.667 -7.934 34.098 1.00 85.88 529 LEU A C 1
ATOM 4142 O O . LEU A 1 529 ? -11.838 -8.018 33.196 1.00 85.88 529 LEU A O 1
ATOM 4146 N N . SER A 1 530 ? -12.867 -6.800 34.771 1.00 85.88 530 SER A N 1
ATOM 4147 C CA . SER A 1 530 ? -12.111 -5.571 34.503 1.00 85.88 530 SER A CA 1
ATOM 4148 C C . SER A 1 530 ? -10.605 -5.762 34.724 1.00 85.88 530 SER A C 1
ATOM 4150 O O . SER A 1 530 ? -9.800 -5.336 33.892 1.00 85.88 530 SER A O 1
ATOM 4152 N N . ASN A 1 531 ? -10.218 -6.465 35.793 1.00 86.44 531 ASN A N 1
ATOM 4153 C CA . ASN A 1 531 ? -8.821 -6.806 36.079 1.00 86.44 531 ASN A CA 1
ATOM 4154 C C . ASN A 1 531 ? -8.233 -7.790 35.049 1.00 86.44 531 ASN A C 1
ATOM 4156 O O . ASN A 1 531 ? -7.093 -7.620 34.597 1.00 86.44 531 ASN A O 1
ATOM 4160 N N . ASP A 1 532 ? -9.013 -8.784 34.619 1.00 89.56 532 ASP A N 1
ATOM 4161 C CA . ASP A 1 532 ? -8.607 -9.717 33.562 1.00 89.56 532 ASP A CA 1
ATOM 4162 C C . ASP A 1 532 ? -8.422 -9.002 32.214 1.00 89.56 532 ASP A C 1
ATOM 4164 O O . ASP A 1 532 ? -7.418 -9.209 31.526 1.00 89.56 532 ASP A O 1
ATOM 4168 N N . LEU A 1 533 ? -9.339 -8.101 31.849 1.00 92.31 533 LEU A N 1
ATOM 4169 C CA . LEU A 1 533 ? -9.247 -7.282 30.638 1.00 92.31 533 LEU A CA 1
ATOM 4170 C C . LEU A 1 533 ? -8.007 -6.385 30.652 1.00 92.31 533 LEU A C 1
ATOM 4172 O O . LEU A 1 533 ? -7.282 -6.334 29.655 1.00 92.31 533 LEU A O 1
ATOM 4176 N N . ALA A 1 534 ? -7.725 -5.732 31.784 1.00 90.38 534 ALA A N 1
ATOM 4177 C CA . ALA A 1 534 ? -6.514 -4.937 31.957 1.00 90.38 534 ALA A CA 1
ATOM 4178 C C . ALA A 1 534 ? -5.254 -5.788 31.725 1.00 90.38 534 ALA A C 1
ATOM 4180 O O . ALA A 1 534 ? -4.352 -5.365 31.001 1.00 90.38 534 ALA A O 1
ATOM 4181 N N . THR A 1 535 ? -5.230 -7.020 32.247 1.00 92.31 535 THR A N 1
ATOM 4182 C CA . THR A 1 535 ? -4.119 -7.970 32.068 1.00 92.31 535 THR A CA 1
ATOM 4183 C C . THR A 1 535 ? -3.921 -8.364 30.598 1.00 92.31 535 THR A C 1
ATOM 4185 O O . THR A 1 535 ? -2.795 -8.318 30.097 1.00 92.31 535 THR A O 1
ATOM 4188 N N . LEU A 1 536 ? -4.998 -8.694 29.871 1.00 93.44 536 LEU A N 1
ATOM 4189 C CA . LEU A 1 536 ? -4.949 -9.099 28.452 1.00 93.44 536 LEU A CA 1
ATOM 4190 C C . LEU A 1 536 ? -4.431 -8.008 27.505 1.00 93.44 536 LEU A C 1
ATOM 4192 O O . LEU A 1 536 ? -3.969 -8.300 26.392 1.00 93.44 536 LEU A O 1
ATOM 4196 N N . MET A 1 537 ? -4.543 -6.754 27.929 1.00 93.69 537 MET A N 1
ATOM 4197 C CA . MET A 1 537 ? -4.114 -5.584 27.173 1.00 93.69 537 MET A CA 1
ATOM 4198 C C . MET A 1 537 ? -2.691 -5.146 27.463 1.00 93.69 537 MET A C 1
ATOM 4200 O O . MET A 1 537 ? -2.206 -4.234 26.784 1.00 93.69 537 MET A O 1
ATOM 4204 N N . THR A 1 538 ? -2.040 -5.764 28.450 1.00 92.75 538 THR A N 1
ATOM 4205 C CA . THR A 1 538 ? -0.678 -5.390 28.800 1.00 92.75 538 THR A CA 1
ATOM 4206 C C . THR A 1 538 ? 0.289 -5.699 27.669 1.00 92.75 538 THR A C 1
ATOM 4208 O O . THR A 1 538 ? 0.147 -6.696 26.954 1.00 92.75 538 THR A O 1
ATOM 4211 N N . CYS A 1 539 ? 1.311 -4.859 27.507 1.00 89.12 539 CYS A N 1
ATOM 4212 C CA . CYS A 1 539 ? 2.323 -5.098 26.477 1.00 89.12 539 CYS A CA 1
ATOM 4213 C C . CYS A 1 539 ? 3.171 -6.351 26.764 1.00 89.12 539 CYS A C 1
ATOM 4215 O O . CYS A 1 539 ? 3.647 -6.981 25.825 1.00 89.12 539 CYS A O 1
ATOM 4217 N N . ALA A 1 540 ? 3.309 -6.724 28.041 1.00 90.25 540 ALA A N 1
ATOM 4218 C CA . ALA A 1 540 ? 4.043 -7.906 28.492 1.00 90.25 540 ALA A CA 1
ATOM 4219 C C . ALA A 1 540 ? 3.235 -9.214 28.378 1.00 90.25 540 ALA A C 1
ATOM 4221 O O . ALA A 1 540 ? 3.806 -10.293 28.508 1.00 90.25 540 ALA A O 1
ATOM 4222 N N . TYR A 1 541 ? 1.921 -9.158 28.105 1.00 91.69 541 TYR A N 1
ATOM 4223 C CA . TYR A 1 541 ? 1.085 -10.364 27.973 1.00 91.69 541 TYR A CA 1
ATOM 4224 C C . TYR A 1 541 ? 1.607 -11.333 26.899 1.00 91.69 541 TYR A C 1
ATOM 4226 O O . TYR A 1 541 ? 1.402 -12.544 26.966 1.00 91.69 541 TYR A O 1
ATOM 4234 N N . GLU A 1 542 ? 2.261 -10.788 25.876 1.00 90.69 542 GLU A N 1
ATOM 4235 C CA . GLU A 1 542 ? 2.736 -11.543 24.720 1.00 90.69 542 GLU A CA 1
ATOM 4236 C C . GLU A 1 542 ? 4.116 -12.179 24.957 1.00 90.69 542 GLU A C 1
ATOM 4238 O O . GLU A 1 542 ? 4.532 -13.036 24.169 1.00 90.69 542 GLU A O 1
ATOM 4243 N N . ASP A 1 543 ? 4.799 -11.829 26.050 1.00 89.19 543 ASP A N 1
ATOM 4244 C CA . ASP A 1 543 ? 6.130 -12.334 26.374 1.00 89.19 543 ASP A CA 1
ATOM 4245 C C . ASP A 1 543 ? 6.093 -13.842 26.659 1.00 89.19 543 ASP A C 1
ATOM 4247 O O . ASP A 1 543 ? 5.283 -14.347 27.433 1.00 89.19 543 ASP A O 1
ATOM 4251 N N . GLY A 1 544 ? 6.967 -14.595 25.986 1.00 85.06 544 GLY A N 1
ATOM 4252 C CA . GLY A 1 544 ? 7.018 -16.059 26.095 1.00 85.06 544 GLY A CA 1
ATOM 4253 C C . GLY A 1 544 ? 5.867 -16.806 25.404 1.00 85.06 544 GLY A C 1
ATOM 4254 O O . GLY A 1 544 ? 5.903 -18.034 25.349 1.00 85.06 544 GLY A O 1
ATOM 4255 N N . SER A 1 545 ? 4.894 -16.097 24.825 1.00 91.19 545 SER A N 1
ATOM 4256 C CA . SER A 1 545 ? 3.760 -16.683 24.102 1.00 91.19 545 SER A CA 1
ATOM 4257 C C . SER A 1 545 ? 4.037 -16.866 22.597 1.00 91.19 545 SER A C 1
ATOM 4259 O O . SER A 1 545 ? 5.096 -16.503 22.066 1.00 91.19 545 SER A O 1
ATOM 4261 N N . SER A 1 546 ? 3.066 -17.421 21.870 1.00 92.31 546 SER A N 1
ATOM 4262 C CA . SER A 1 546 ? 3.103 -17.573 20.407 1.00 92.31 546 SER A CA 1
ATOM 4263 C C . SER A 1 546 ? 2.335 -16.474 19.655 1.00 92.31 546 SER A C 1
ATOM 4265 O O . SER A 1 546 ? 2.198 -16.557 18.426 1.00 92.31 546 SER A O 1
ATOM 4267 N N . TRP A 1 547 ? 1.852 -15.437 20.353 1.00 93.88 547 TRP A N 1
ATOM 4268 C CA . TRP A 1 547 ? 1.177 -14.289 19.740 1.00 93.88 547 TRP A CA 1
ATOM 4269 C C . TRP A 1 547 ? 2.072 -13.588 18.716 1.00 93.88 547 TRP A C 1
ATOM 4271 O O . TRP A 1 547 ? 3.261 -13.363 18.936 1.00 93.88 547 TRP A O 1
ATOM 4281 N N . GLY A 1 548 ? 1.508 -13.305 17.542 1.00 91.19 548 GLY A N 1
ATOM 4282 C CA . GLY A 1 548 ? 2.228 -12.688 16.433 1.00 91.19 548 GLY A CA 1
ATOM 4283 C C . GLY A 1 548 ? 3.185 -13.601 15.668 1.00 91.19 548 GLY A C 1
ATOM 4284 O O . GLY A 1 548 ? 3.689 -13.200 14.617 1.00 91.19 548 GLY A O 1
ATOM 4285 N N . ARG A 1 549 ? 3.423 -14.829 16.145 1.00 89.25 549 ARG A N 1
ATOM 4286 C CA . ARG A 1 549 ? 4.184 -15.862 15.426 1.00 89.25 549 ARG A CA 1
ATOM 4287 C C . ARG A 1 549 ? 3.243 -16.894 14.816 1.00 89.25 549 ARG A C 1
ATOM 4289 O O . ARG A 1 549 ? 3.104 -16.955 13.596 1.00 89.25 549 ARG A O 1
ATOM 4296 N N . ASP A 1 550 ? 2.546 -17.638 15.671 1.00 89.06 550 ASP A N 1
ATOM 4297 C CA . ASP A 1 550 ? 1.643 -18.725 15.270 1.00 89.06 550 ASP A CA 1
ATOM 4298 C C . ASP A 1 550 ? 0.170 -18.432 15.593 1.00 89.06 550 ASP A C 1
ATOM 4300 O O . ASP A 1 550 ? -0.723 -19.043 14.998 1.00 89.06 550 ASP A O 1
ATOM 4304 N N . VAL A 1 551 ? -0.084 -17.465 16.481 1.00 93.25 551 VAL A N 1
ATOM 4305 C CA . VAL A 1 551 ? -1.414 -17.055 16.954 1.00 93.25 551 VAL A CA 1
ATOM 4306 C C . VAL A 1 551 ? -1.688 -15.603 16.554 1.00 93.25 551 VAL A C 1
ATOM 4308 O O . VAL A 1 551 ? -0.837 -14.729 16.717 1.00 93.25 551 VAL A O 1
ATOM 4311 N N . GLY A 1 552 ? -2.894 -15.341 16.051 1.00 94.94 552 GLY A N 1
ATOM 4312 C CA . GLY A 1 552 ? -3.362 -14.014 15.658 1.00 94.94 552 GLY A CA 1
ATOM 4313 C C . GLY A 1 552 ? -2.810 -13.526 14.313 1.00 94.94 552 GLY A C 1
ATOM 4314 O O . GLY A 1 552 ? -2.494 -14.317 13.413 1.00 94.94 552 GLY A O 1
ATOM 4315 N N . TRP A 1 553 ? -2.729 -12.204 14.173 1.00 96.69 553 TRP A N 1
ATOM 4316 C CA . TRP A 1 553 ? -2.060 -11.512 13.073 1.00 96.69 553 TRP A CA 1
ATOM 4317 C C . TRP A 1 553 ? -0.549 -11.503 13.286 1.00 96.69 553 TRP A C 1
ATOM 4319 O O . TRP A 1 553 ? -0.079 -11.255 14.394 1.00 96.69 553 TRP A O 1
ATOM 4329 N N . VAL A 1 554 ? 0.198 -11.778 12.217 1.00 94.38 554 VAL A N 1
ATOM 4330 C CA . VAL A 1 554 ? 1.654 -11.991 12.249 1.00 94.38 554 VAL A CA 1
ATOM 4331 C C . VAL A 1 554 ? 2.423 -10.675 12.429 1.00 94.38 554 VAL A C 1
ATOM 4333 O O . VAL A 1 554 ? 2.072 -9.653 11.845 1.00 94.38 554 VAL A O 1
ATOM 4336 N N . TYR A 1 555 ? 3.500 -10.708 13.214 1.00 92.31 555 TYR A N 1
ATOM 4337 C CA . TYR A 1 555 ? 4.342 -9.555 13.556 1.00 92.31 555 TYR A CA 1
ATOM 4338 C C . TYR A 1 555 ? 5.593 -9.409 12.684 1.00 92.31 555 TYR A C 1
ATOM 4340 O O . TYR A 1 555 ? 5.979 -10.316 11.949 1.00 92.31 555 TYR A O 1
ATOM 4348 N N . ASN A 1 556 ? 6.270 -8.260 12.824 1.00 86.12 556 ASN A N 1
ATOM 4349 C CA . ASN A 1 556 ? 7.584 -7.949 12.238 1.00 86.12 556 ASN A CA 1
ATOM 4350 C C . ASN A 1 556 ? 7.666 -7.943 10.697 1.00 86.12 556 ASN A C 1
ATOM 4352 O O . ASN A 1 556 ? 8.766 -7.843 10.147 1.00 86.12 556 ASN A O 1
ATOM 4356 N N . ILE A 1 557 ? 6.526 -8.013 10.009 1.00 86.50 557 ILE A N 1
ATOM 4357 C CA . ILE A 1 557 ? 6.405 -7.903 8.553 1.00 86.50 557 ILE A CA 1
ATOM 4358 C C . ILE A 1 557 ? 5.427 -6.766 8.255 1.00 86.50 557 ILE A C 1
ATOM 4360 O O . ILE A 1 557 ? 4.324 -6.744 8.794 1.00 86.50 557 ILE A O 1
ATOM 4364 N N . ALA A 1 558 ? 5.830 -5.812 7.415 1.00 84.88 558 ALA A N 1
ATOM 4365 C CA . ALA A 1 558 ? 5.056 -4.601 7.128 1.00 84.88 558 ALA A CA 1
ATOM 4366 C C . ALA A 1 558 ? 3.741 -4.853 6.365 1.00 84.88 558 ALA A C 1
ATOM 4368 O O . ALA A 1 558 ? 2.881 -3.976 6.342 1.00 84.88 558 ALA A O 1
ATOM 4369 N N . THR A 1 559 ? 3.619 -6.010 5.714 1.00 86.06 559 THR A N 1
ATOM 4370 C CA . THR A 1 559 ? 2.390 -6.533 5.098 1.00 86.06 559 THR A CA 1
ATOM 4371 C C . THR A 1 559 ? 1.867 -7.689 5.946 1.00 86.06 559 THR A C 1
ATOM 4373 O O . THR A 1 559 ? 1.925 -8.851 5.528 1.00 86.06 559 THR A O 1
ATOM 4376 N N . GLU A 1 560 ? 1.440 -7.386 7.177 1.00 92.06 560 GLU A N 1
ATOM 4377 C CA . GLU A 1 560 ? 0.935 -8.378 8.135 1.00 92.06 560 GLU A CA 1
ATOM 4378 C C . GLU A 1 560 ? -0.281 -9.137 7.592 1.00 92.06 560 GLU A C 1
ATOM 4380 O O . GLU A 1 560 ? -0.542 -10.281 7.965 1.00 92.06 560 GLU A O 1
ATOM 4385 N N . ASP A 1 561 ? -1.024 -8.499 6.696 1.00 93.94 561 ASP A N 1
ATOM 4386 C CA . ASP A 1 561 ? -2.208 -9.015 6.039 1.00 93.94 561 ASP A CA 1
ATOM 4387 C C . ASP A 1 561 ? -1.900 -10.240 5.169 1.00 93.94 561 ASP A C 1
ATOM 4389 O O . ASP A 1 561 ? -2.331 -11.360 5.473 1.00 93.94 561 ASP A O 1
ATOM 4393 N N . VAL A 1 562 ? -1.080 -10.070 4.135 1.00 94.88 562 VAL A N 1
ATOM 4394 C CA . VAL A 1 562 ? -0.761 -11.130 3.174 1.00 94.88 562 VAL A CA 1
ATOM 4395 C C . VAL A 1 562 ? -0.109 -12.317 3.881 1.00 94.88 562 VAL A C 1
ATOM 4397 O O . VAL A 1 562 ? -0.463 -13.468 3.605 1.00 94.88 562 VAL A O 1
ATOM 4400 N N . VAL A 1 563 ? 0.795 -12.057 4.834 1.00 95.25 563 VAL A N 1
ATOM 4401 C CA . VAL A 1 563 ? 1.485 -13.126 5.567 1.00 95.25 563 VAL A CA 1
ATOM 4402 C C . VAL A 1 563 ? 0.563 -13.865 6.545 1.00 95.25 563 VAL A C 1
ATOM 4404 O O . VAL A 1 563 ? 0.693 -15.081 6.696 1.00 95.25 563 VAL A O 1
ATOM 4407 N N . THR A 1 564 ? -0.417 -13.189 7.156 1.00 96.38 564 THR A N 1
ATOM 4408 C CA . THR A 1 564 ? -1.417 -13.849 8.014 1.00 96.38 564 THR A CA 1
ATOM 4409 C C . THR A 1 564 ? -2.314 -14.768 7.182 1.00 96.38 564 THR A C 1
ATOM 4411 O O . THR A 1 564 ? -2.535 -15.921 7.562 1.00 96.38 564 THR A O 1
ATOM 4414 N N . GLY A 1 565 ? -2.755 -14.317 6.002 1.00 96.50 565 GLY A N 1
ATOM 4415 C CA . GLY A 1 565 ? -3.489 -15.165 5.056 1.00 96.50 565 GLY A CA 1
ATOM 4416 C C . GLY A 1 565 ? -2.661 -16.369 4.585 1.00 96.50 565 GLY A C 1
ATOM 4417 O O . GLY A 1 565 ? -3.144 -17.503 4.598 1.00 96.50 565 GLY A O 1
ATOM 4418 N N . PHE A 1 566 ? -1.383 -16.144 4.256 1.00 96.31 566 PHE A N 1
ATOM 4419 C CA . PHE A 1 566 ? -0.445 -17.207 3.885 1.00 96.31 566 PHE A CA 1
ATOM 4420 C C . PHE A 1 566 ? -0.269 -18.247 4.996 1.00 96.31 566 PHE A C 1
ATOM 4422 O O . PHE A 1 566 ? -0.296 -19.446 4.712 1.00 96.31 566 PHE A O 1
ATOM 4429 N N . ARG A 1 567 ? -0.127 -17.818 6.260 1.00 94.88 567 ARG A N 1
ATOM 4430 C CA . ARG A 1 567 ? -0.019 -18.718 7.421 1.00 94.88 567 ARG A CA 1
ATOM 4431 C C . ARG A 1 567 ? -1.219 -19.663 7.489 1.00 94.88 567 ARG A C 1
ATOM 4433 O O . ARG A 1 567 ? -1.032 -20.876 7.592 1.00 94.88 567 ARG A O 1
ATOM 4440 N N . MET A 1 568 ? -2.434 -19.131 7.356 1.00 95.38 568 MET A N 1
ATOM 4441 C CA . MET A 1 568 ? -3.661 -19.936 7.362 1.00 95.38 568 MET A CA 1
ATOM 4442 C C . MET A 1 568 ? -3.705 -20.920 6.182 1.00 95.38 568 MET A C 1
ATOM 4444 O O . MET A 1 568 ? -3.975 -22.109 6.370 1.00 95.38 568 MET A O 1
ATOM 4448 N N . HIS A 1 569 ? -3.375 -20.477 4.964 1.00 96.38 569 HIS A N 1
ATOM 4449 C CA . HIS A 1 569 ? -3.325 -21.366 3.792 1.00 96.38 569 HIS A CA 1
ATOM 4450 C C . HIS A 1 569 ? -2.256 -22.457 3.921 1.00 96.38 569 HIS A C 1
ATOM 4452 O O . HIS A 1 569 ? -2.511 -23.610 3.569 1.00 96.38 569 HIS A O 1
ATOM 4458 N N . ARG A 1 570 ? -1.083 -22.140 4.482 1.00 93.75 570 ARG A N 1
ATOM 4459 C CA . ARG A 1 570 ? -0.010 -23.108 4.763 1.00 93.75 570 ARG A CA 1
ATOM 4460 C C . ARG A 1 570 ? -0.447 -24.177 5.769 1.00 93.75 570 ARG A C 1
ATOM 4462 O O . ARG A 1 570 ? -0.025 -25.325 5.641 1.00 93.75 570 ARG A O 1
ATOM 4469 N N . GLN A 1 571 ? -1.300 -23.832 6.734 1.00 91.75 571 GLN A N 1
ATOM 4470 C CA . GLN A 1 571 ? -1.904 -24.792 7.671 1.00 91.75 571 GLN A CA 1
ATOM 4471 C C . GLN A 1 571 ? -2.964 -25.688 7.007 1.00 91.75 571 GLN A C 1
ATOM 4473 O O . GLN A 1 571 ? -3.342 -26.718 7.567 1.00 91.75 571 GLN A O 1
ATOM 4478 N N . GLY A 1 572 ? -3.392 -25.345 5.790 1.00 93.06 572 GLY A N 1
ATOM 4479 C CA . GLY A 1 572 ? -4.373 -26.087 5.012 1.00 93.06 572 GLY A CA 1
ATOM 4480 C C . GLY A 1 572 ? -5.777 -25.494 5.064 1.00 93.06 572 GLY A C 1
ATOM 4481 O O . GLY A 1 572 ? -6.708 -26.173 4.645 1.00 93.06 572 GLY A O 1
ATOM 4482 N N . TRP A 1 573 ? -5.971 -24.271 5.549 1.00 95.50 573 TRP A N 1
ATOM 4483 C CA . TRP A 1 573 ? -7.261 -23.594 5.418 1.00 95.50 573 TRP A CA 1
ATOM 4484 C C . TRP A 1 573 ? -7.531 -23.144 3.978 1.00 95.50 573 TRP A C 1
ATOM 4486 O O . TRP A 1 573 ? -6.598 -22.948 3.192 1.00 95.50 573 TRP A O 1
ATOM 4496 N N . ARG A 1 574 ? -8.808 -22.948 3.642 1.00 96.12 574 ARG A N 1
ATOM 4497 C CA . ARG A 1 574 ? -9.246 -22.283 2.408 1.00 96.12 574 ARG A CA 1
ATOM 4498 C C . ARG A 1 574 ? -9.752 -20.878 2.705 1.00 96.12 574 ARG A C 1
ATOM 4500 O O . ARG A 1 574 ? -10.106 -20.565 3.841 1.00 96.12 574 ARG A O 1
ATOM 4507 N N . SER A 1 575 ? -9.816 -20.045 1.679 1.00 97.56 575 SER A N 1
ATOM 4508 C CA . SER A 1 575 ? -10.521 -18.763 1.737 1.00 97.56 575 SER A CA 1
ATOM 4509 C C . SER A 1 575 ? -11.462 -18.608 0.549 1.00 97.56 575 SER A C 1
ATOM 4511 O O . SER A 1 575 ? -11.318 -19.290 -0.467 1.00 97.56 575 SER A O 1
ATOM 4513 N N . MET A 1 576 ? -12.429 -17.703 0.675 1.00 96.19 576 MET A N 1
ATOM 4514 C CA . MET A 1 576 ? -13.412 -17.420 -0.371 1.00 96.19 576 MET A CA 1
ATOM 4515 C C . MET A 1 576 ? -13.398 -15.938 -0.737 1.00 96.19 576 MET A C 1
ATOM 4517 O O . MET A 1 576 ? -13.173 -15.084 0.118 1.00 96.19 576 MET A O 1
ATOM 4521 N N . TYR A 1 577 ? -13.644 -15.631 -2.009 1.00 95.56 577 TYR A N 1
ATOM 4522 C CA . TYR A 1 577 ? -13.826 -14.264 -2.491 1.00 95.56 577 TYR A CA 1
ATOM 4523 C C . TYR A 1 577 ? -15.310 -13.989 -2.737 1.00 95.56 577 TYR A C 1
ATOM 4525 O O . TYR A 1 577 ? -15.913 -14.624 -3.607 1.00 95.56 577 TYR A O 1
ATOM 4533 N N . CYS A 1 578 ? -15.895 -13.069 -1.969 1.00 92.69 578 CYS A N 1
ATOM 4534 C CA . CYS A 1 578 ? -17.319 -12.752 -2.051 1.00 92.69 578 CYS A CA 1
ATOM 4535 C C . CYS A 1 578 ? -17.571 -11.639 -3.073 1.00 92.69 578 CYS A C 1
ATOM 4537 O O . CYS A 1 578 ? -17.193 -10.483 -2.864 1.00 92.69 578 CYS A O 1
ATOM 4539 N N . SER A 1 579 ? -18.227 -11.986 -4.183 1.00 85.50 579 SER A N 1
ATOM 4540 C CA . SER A 1 579 ? -18.677 -11.021 -5.184 1.00 85.50 579 SER A CA 1
ATOM 4541 C C . SER A 1 579 ? -20.143 -10.673 -4.937 1.00 85.50 579 SER A C 1
ATOM 4543 O O . SER A 1 579 ? -21.006 -11.544 -5.021 1.00 85.50 579 SER A O 1
ATOM 4545 N N . MET A 1 580 ? -20.422 -9.404 -4.635 1.00 85.56 580 MET A N 1
ATOM 4546 C CA . MET A 1 580 ? -21.782 -8.893 -4.454 1.00 85.56 580 MET A CA 1
ATOM 4547 C C . MET A 1 580 ? -21.965 -7.527 -5.117 1.00 85.56 580 MET A C 1
ATOM 4549 O O . MET A 1 580 ? -21.035 -6.716 -5.157 1.00 85.56 580 MET A O 1
ATOM 4553 N N . GLU A 1 581 ? -23.177 -7.285 -5.614 1.00 83.56 581 GLU A N 1
ATOM 4554 C CA . GLU A 1 581 ? -23.593 -6.035 -6.245 1.00 83.56 581 GLU A CA 1
ATOM 4555 C C . GLU A 1 581 ? -24.892 -5.521 -5.597 1.00 83.56 581 GLU A C 1
ATOM 4557 O O . GLU A 1 581 ? -25.860 -6.279 -5.512 1.00 83.56 581 GLU A O 1
ATOM 4562 N N . PRO A 1 582 ? -24.956 -4.249 -5.152 1.00 86.94 582 PRO A N 1
ATOM 4563 C CA . PRO A 1 582 ? -23.856 -3.285 -5.027 1.00 86.94 582 PRO A CA 1
ATOM 4564 C C . PRO A 1 582 ? -22.734 -3.768 -4.092 1.00 86.94 582 PRO A C 1
ATOM 4566 O O . PRO A 1 582 ? -22.970 -4.606 -3.222 1.00 86.94 582 PRO A O 1
ATOM 4569 N N . ALA A 1 583 ? -21.520 -3.230 -4.269 1.00 89.62 583 ALA A N 1
ATOM 4570 C CA . ALA A 1 583 ? -20.341 -3.626 -3.492 1.00 89.62 583 ALA A CA 1
ATOM 4571 C C . ALA A 1 583 ? -20.580 -3.522 -1.974 1.00 89.62 583 ALA A C 1
ATOM 4573 O O . ALA A 1 583 ? -21.205 -2.567 -1.513 1.00 89.62 583 ALA A O 1
ATOM 4574 N N . ALA A 1 584 ? -20.051 -4.484 -1.213 1.00 92.25 584 ALA A N 1
ATOM 4575 C CA . ALA A 1 584 ? -20.216 -4.565 0.242 1.00 92.25 584 ALA A CA 1
ATOM 4576 C C . ALA A 1 584 ? -19.650 -3.340 0.962 1.00 92.25 584 ALA A C 1
ATOM 4578 O O . ALA A 1 584 ? -20.331 -2.697 1.759 1.00 92.25 584 ALA A O 1
ATOM 4579 N N . PHE A 1 585 ? -18.399 -3.021 0.633 1.00 93.00 585 PHE A N 1
ATOM 4580 C CA . PHE A 1 585 ? -17.582 -2.037 1.324 1.00 93.00 585 PHE A CA 1
ATOM 4581 C C . PHE A 1 585 ? -17.016 -1.032 0.334 1.00 93.00 585 PHE A C 1
ATOM 4583 O O . PHE A 1 585 ? -16.709 -1.373 -0.816 1.00 93.00 585 PHE A O 1
ATOM 4590 N N . ARG A 1 586 ? -16.866 0.202 0.805 1.00 92.38 586 ARG A N 1
ATOM 4591 C CA . ARG A 1 586 ? -16.188 1.287 0.101 1.00 92.38 586 ARG A CA 1
ATOM 4592 C C . ARG A 1 586 ? -15.294 2.037 1.079 1.00 92.38 586 ARG A C 1
ATOM 4594 O O . ARG A 1 586 ? -15.610 2.096 2.260 1.00 92.38 586 ARG A O 1
ATOM 4601 N N . GLY A 1 587 ? -14.185 2.577 0.597 1.00 89.00 587 GLY A N 1
ATOM 4602 C CA . GLY A 1 587 ? -13.280 3.402 1.393 1.00 89.00 587 GLY A CA 1
ATOM 4603 C C . GLY A 1 587 ? -12.712 4.569 0.600 1.00 89.00 587 GLY A C 1
ATOM 4604 O O . GLY A 1 587 ? -13.119 4.807 -0.538 1.00 89.00 587 GLY A O 1
ATOM 4605 N N . THR A 1 588 ? -11.762 5.298 1.175 1.00 81.69 588 THR A N 1
ATOM 4606 C CA . THR A 1 588 ? -11.129 6.448 0.513 1.00 81.69 588 THR A CA 1
ATOM 4607 C C . THR A 1 588 ? -9.745 6.085 -0.034 1.00 81.69 588 THR A C 1
ATOM 4609 O O . THR A 1 588 ? -8.919 5.447 0.625 1.00 81.69 588 THR A O 1
ATOM 4612 N N . ALA A 1 589 ? -9.478 6.454 -1.289 1.00 76.25 589 ALA A N 1
ATOM 4613 C CA . ALA A 1 589 ? -8.169 6.240 -1.906 1.00 76.25 589 ALA A CA 1
ATOM 4614 C C . ALA A 1 589 ? -7.174 7.359 -1.535 1.00 76.25 589 ALA A C 1
ATOM 4616 O O . ALA A 1 589 ? -7.580 8.502 -1.323 1.00 76.25 589 ALA A O 1
ATOM 4617 N N . PRO A 1 590 ? -5.853 7.086 -1.529 1.00 68.19 590 PRO A N 1
ATOM 4618 C CA . PRO A 1 590 ? -4.846 8.140 -1.457 1.00 68.19 590 PRO A CA 1
ATOM 4619 C C . PRO A 1 590 ? -4.984 9.112 -2.630 1.00 68.19 590 PRO A C 1
ATOM 4621 O O . PRO A 1 590 ? -5.064 8.695 -3.787 1.00 68.19 590 PRO A O 1
ATOM 4624 N N . ILE A 1 591 ? -4.966 10.409 -2.331 1.00 70.00 591 ILE A N 1
ATOM 4625 C CA . ILE A 1 591 ? -5.384 11.417 -3.307 1.00 70.00 591 ILE A CA 1
ATOM 4626 C C . ILE A 1 591 ? -4.228 11.838 -4.217 1.00 70.00 591 ILE A C 1
ATOM 4628 O O . ILE A 1 591 ? -4.447 12.021 -5.404 1.00 70.00 591 ILE A O 1
ATOM 4632 N N . ASN A 1 592 ? -2.989 11.947 -3.721 1.00 78.62 592 ASN A N 1
ATOM 4633 C CA . ASN A 1 592 ? -1.844 12.426 -4.512 1.00 78.62 592 ASN A CA 1
ATOM 4634 C C . ASN A 1 592 ? -0.804 11.335 -4.832 1.00 78.62 592 ASN A C 1
ATOM 4636 O O . ASN A 1 592 ? -0.757 10.276 -4.200 1.00 78.62 592 ASN A O 1
ATOM 4640 N N . LEU A 1 593 ? 0.061 11.618 -5.818 1.00 84.31 593 LEU A N 1
ATOM 4641 C CA . LEU A 1 593 ? 1.094 10.687 -6.289 1.00 84.31 593 LEU A CA 1
ATOM 4642 C C . LEU A 1 593 ? 2.037 10.262 -5.158 1.00 84.31 593 LEU A C 1
ATOM 4644 O O . LEU A 1 593 ? 2.353 9.084 -5.030 1.00 84.31 593 LEU A O 1
ATOM 4648 N N . THR A 1 594 ? 2.489 11.206 -4.333 1.00 84.06 594 THR A N 1
ATOM 4649 C CA . THR A 1 594 ? 3.500 10.948 -3.303 1.00 84.06 594 THR A CA 1
ATOM 4650 C C . THR A 1 594 ? 2.995 9.977 -2.235 1.00 84.06 594 THR A C 1
ATOM 4652 O O . THR A 1 594 ? 3.689 9.009 -1.922 1.00 84.06 594 THR A O 1
ATOM 4655 N N . GLU A 1 595 ? 1.785 10.184 -1.713 1.00 82.81 595 GLU A N 1
ATOM 4656 C CA . GLU A 1 595 ? 1.179 9.279 -0.725 1.00 82.81 595 GLU A CA 1
ATOM 4657 C C . GLU A 1 595 ? 0.949 7.887 -1.325 1.00 82.81 595 GLU A C 1
ATOM 4659 O O . GLU A 1 595 ? 1.252 6.867 -0.699 1.00 82.81 595 GLU A O 1
ATOM 4664 N N . ARG A 1 596 ? 0.515 7.826 -2.589 1.00 86.19 596 ARG A N 1
ATOM 4665 C CA . ARG A 1 596 ? 0.358 6.559 -3.307 1.00 86.19 596 ARG A CA 1
ATOM 4666 C C . ARG A 1 596 ? 1.691 5.811 -3.467 1.00 86.19 596 ARG A C 1
ATOM 4668 O O . ARG A 1 596 ? 1.733 4.600 -3.257 1.00 86.19 596 ARG A O 1
ATOM 4675 N N . LEU A 1 597 ? 2.796 6.498 -3.767 1.00 89.19 597 LEU A N 1
ATOM 4676 C CA . LEU A 1 597 ? 4.122 5.868 -3.866 1.00 89.19 597 LEU A CA 1
ATOM 4677 C C . LEU A 1 597 ? 4.633 5.354 -2.510 1.00 89.19 597 LEU A C 1
ATOM 4679 O O . LEU A 1 597 ? 5.193 4.259 -2.457 1.00 89.19 597 LEU A O 1
ATOM 4683 N N . TYR A 1 598 ? 4.406 6.080 -1.409 1.00 86.56 598 TYR A N 1
ATOM 4684 C CA . TYR A 1 598 ? 4.748 5.592 -0.064 1.00 86.56 598 TYR A CA 1
ATOM 4685 C C . TYR A 1 598 ? 3.930 4.362 0.341 1.00 86.56 598 TYR A C 1
ATOM 4687 O O . TYR A 1 598 ? 4.467 3.444 0.968 1.00 86.56 598 TYR A O 1
ATOM 4695 N N . GLN A 1 599 ? 2.655 4.295 -0.054 1.00 86.31 599 GLN A N 1
ATOM 4696 C CA . GLN A 1 599 ? 1.833 3.102 0.149 1.00 86.31 599 GLN A CA 1
ATOM 4697 C C . GLN A 1 599 ? 2.440 1.888 -0.568 1.00 86.31 599 GLN A C 1
ATOM 4699 O O . GLN A 1 599 ? 2.645 0.841 0.046 1.00 86.31 599 GLN A O 1
ATOM 4704 N N . VAL A 1 600 ? 2.795 2.047 -1.846 1.00 90.81 600 VAL A N 1
ATOM 4705 C CA . VAL A 1 600 ? 3.421 0.981 -2.644 1.00 90.81 600 VAL A CA 1
ATOM 4706 C C . VAL A 1 600 ? 4.801 0.610 -2.098 1.00 90.81 600 VAL A C 1
ATOM 4708 O O . VAL A 1 600 ? 5.175 -0.563 -2.153 1.00 90.81 600 VAL A O 1
ATOM 4711 N N . LEU A 1 601 ? 5.552 1.562 -1.529 1.00 90.75 601 LEU A N 1
ATOM 4712 C CA . LEU A 1 601 ? 6.849 1.287 -0.903 1.00 90.75 601 LEU A CA 1
ATOM 4713 C C . LEU A 1 601 ? 6.687 0.320 0.267 1.00 90.75 601 LEU A C 1
ATOM 4715 O O . LEU A 1 601 ? 7.420 -0.663 0.350 1.00 90.75 601 LEU A O 1
ATOM 4719 N N . ARG A 1 602 ? 5.712 0.576 1.142 1.00 89.06 602 ARG A N 1
ATOM 4720 C CA . ARG A 1 602 ? 5.412 -0.284 2.292 1.00 89.06 602 ARG A CA 1
ATOM 4721 C C . ARG A 1 602 ? 4.973 -1.680 1.854 1.00 89.06 602 ARG A C 1
ATOM 4723 O O . ARG A 1 602 ? 5.476 -2.658 2.398 1.00 89.06 602 ARG A O 1
ATOM 4730 N N . TRP A 1 603 ? 4.105 -1.778 0.846 1.00 91.50 603 TRP A N 1
ATOM 4731 C CA . TRP A 1 603 ? 3.687 -3.069 0.286 1.00 91.50 603 TRP A CA 1
ATOM 4732 C C . TRP A 1 603 ? 4.861 -3.854 -0.304 1.00 91.50 603 TRP A C 1
ATOM 4734 O O . TRP A 1 603 ? 5.023 -5.040 -0.029 1.00 91.50 603 TRP A O 1
ATOM 4744 N N . SER A 1 604 ? 5.726 -3.179 -1.059 1.00 93.38 604 SER A N 1
ATOM 4745 C CA . SER A 1 604 ? 6.884 -3.802 -1.708 1.00 93.38 604 SER A CA 1
ATOM 4746 C C . SER A 1 604 ? 7.950 -4.216 -0.694 1.00 93.38 604 SER A C 1
ATOM 4748 O O . SER A 1 604 ? 8.515 -5.301 -0.801 1.00 93.38 604 SER A O 1
ATOM 4750 N N . GLY A 1 605 ? 8.191 -3.384 0.323 1.00 91.38 605 GLY A N 1
ATOM 4751 C CA . GLY A 1 605 ? 9.074 -3.704 1.441 1.00 91.38 605 GLY A CA 1
ATOM 4752 C C . GLY A 1 605 ? 8.587 -4.923 2.223 1.00 91.38 605 GLY A C 1
ATOM 4753 O O . GLY A 1 605 ? 9.350 -5.871 2.384 1.00 91.38 605 GLY A O 1
ATOM 4754 N N . GLY A 1 606 ? 7.313 -4.941 2.630 1.00 90.88 606 GLY A N 1
ATOM 4755 C CA . GLY A 1 606 ? 6.717 -6.075 3.347 1.00 90.88 606 GLY A CA 1
ATOM 4756 C C . GLY A 1 606 ? 6.683 -7.368 2.526 1.00 90.88 606 GLY A C 1
ATOM 4757 O O . GLY A 1 606 ? 6.960 -8.442 3.053 1.00 90.88 606 GLY A O 1
ATOM 4758 N N . SER A 1 607 ? 6.464 -7.268 1.212 1.00 94.12 607 SER A N 1
ATOM 4759 C CA . SER A 1 607 ? 6.525 -8.417 0.296 1.00 94.12 607 SER A CA 1
ATOM 4760 C C . SER A 1 607 ? 7.916 -9.060 0.271 1.00 94.12 607 SER A C 1
ATOM 4762 O O . SER A 1 607 ? 8.043 -10.282 0.377 1.00 94.12 607 SER A O 1
ATOM 4764 N N . LEU A 1 608 ? 8.973 -8.240 0.214 1.00 94.19 608 LEU A N 1
ATOM 4765 C CA . LEU A 1 608 ? 10.349 -8.730 0.305 1.00 94.19 608 LEU A CA 1
ATOM 4766 C C . LEU A 1 608 ? 10.677 -9.259 1.710 1.00 94.19 608 LEU A C 1
ATOM 4768 O O . LEU A 1 608 ? 11.366 -10.269 1.826 1.00 94.19 608 LEU A O 1
ATOM 4772 N N . GLU A 1 609 ? 10.178 -8.625 2.778 1.00 92.25 609 GLU A N 1
ATOM 4773 C CA . GLU A 1 609 ? 10.333 -9.139 4.149 1.00 92.25 609 GLU A CA 1
ATOM 4774 C C . GLU A 1 609 ? 9.727 -10.534 4.275 1.00 92.25 609 GLU A C 1
ATOM 4776 O O . GLU A 1 609 ? 10.360 -11.430 4.827 1.00 92.25 609 GLU A O 1
ATOM 4781 N N . MET A 1 610 ? 8.539 -10.744 3.705 1.00 92.38 610 MET A N 1
ATOM 4782 C CA . MET A 1 610 ? 7.906 -12.054 3.651 1.00 92.38 610 MET A CA 1
ATOM 4783 C C . MET A 1 610 ? 8.793 -13.068 2.914 1.00 92.38 610 MET A C 1
ATOM 4785 O O . MET A 1 610 ? 9.012 -14.157 3.447 1.00 92.38 610 MET A O 1
ATOM 4789 N N . PHE A 1 611 ? 9.358 -12.711 1.753 1.00 94.50 611 PHE A N 1
ATOM 4790 C CA . PHE A 1 611 ? 10.254 -13.591 0.992 1.00 94.50 611 PHE A CA 1
ATOM 4791 C C . PHE A 1 611 ? 11.514 -13.991 1.777 1.00 94.50 611 PHE A C 1
ATOM 4793 O O . PHE A 1 611 ? 11.898 -15.158 1.769 1.00 94.50 611 PHE A O 1
ATOM 4800 N N . PHE A 1 612 ? 12.146 -13.057 2.488 1.00 91.81 612 PHE A N 1
ATOM 4801 C CA . PHE A 1 612 ? 13.368 -13.326 3.258 1.00 91.81 612 PHE A CA 1
ATOM 4802 C C . PHE A 1 612 ? 13.117 -13.799 4.703 1.00 91.81 612 PHE A C 1
ATOM 4804 O O . PHE A 1 612 ? 14.062 -13.953 5.473 1.00 91.81 612 PHE A O 1
ATOM 4811 N N . SER A 1 613 ? 11.863 -14.055 5.083 1.00 89.56 613 SER A N 1
ATOM 4812 C CA . SER A 1 613 ? 11.486 -14.567 6.408 1.00 89.56 613 SER A CA 1
ATOM 4813 C C . SER A 1 613 ? 11.182 -16.074 6.403 1.00 89.56 613 SER A C 1
ATOM 4815 O O . SER A 1 613 ? 11.135 -16.728 5.360 1.00 89.56 613 SER A O 1
ATOM 4817 N N . HIS A 1 614 ? 10.857 -16.629 7.578 1.00 86.69 614 HIS A N 1
ATOM 4818 C CA . HIS A 1 614 ? 10.310 -17.988 7.716 1.00 86.69 614 HIS A CA 1
ATOM 4819 C C . HIS A 1 614 ? 8.964 -18.201 6.996 1.00 86.69 614 HIS A C 1
ATOM 4821 O O . HIS A 1 614 ? 8.530 -19.342 6.817 1.00 86.69 614 HIS A O 1
ATOM 4827 N N . SER A 1 615 ? 8.318 -17.122 6.551 1.00 88.12 615 SER A N 1
ATOM 4828 C CA . SER A 1 615 ? 7.066 -17.142 5.793 1.00 88.12 615 SER A CA 1
ATOM 4829 C C . SER A 1 615 ? 7.267 -17.193 4.271 1.00 88.12 615 SER A C 1
ATOM 4831 O O . SER A 1 615 ? 6.343 -16.889 3.519 1.00 88.12 615 SER A O 1
ATOM 4833 N N . ASN A 1 616 ? 8.447 -17.599 3.790 1.00 91.62 616 ASN A N 1
ATOM 4834 C CA . ASN A 1 616 ? 8.693 -17.793 2.362 1.00 91.62 616 ASN A CA 1
ATOM 4835 C C . ASN A 1 616 ? 7.831 -18.936 1.791 1.00 91.62 616 ASN A C 1
ATOM 4837 O O . ASN A 1 616 ? 7.829 -20.061 2.302 1.00 91.62 616 ASN A O 1
ATOM 4841 N N . ALA A 1 617 ? 7.153 -18.675 0.671 1.00 92.25 617 ALA A N 1
ATOM 4842 C CA . ALA A 1 617 ? 6.320 -19.655 -0.022 1.00 92.25 617 ALA A CA 1
ATOM 4843 C C . ALA A 1 617 ? 7.090 -20.914 -0.471 1.00 92.25 617 ALA A C 1
ATOM 4845 O O . ALA A 1 617 ? 6.512 -22.001 -0.502 1.00 92.25 617 ALA A O 1
ATOM 4846 N N . LEU A 1 618 ? 8.388 -20.805 -0.772 1.00 91.62 618 LEU A N 1
ATOM 4847 C CA . LEU A 1 618 ? 9.242 -21.935 -1.158 1.00 91.62 618 LEU A CA 1
ATOM 4848 C C . LEU A 1 618 ? 9.400 -22.969 -0.035 1.00 91.62 618 LEU A C 1
ATOM 4850 O O . LEU A 1 618 ? 9.556 -24.154 -0.318 1.00 91.62 618 LEU A O 1
ATOM 4854 N N . MET A 1 619 ? 9.304 -22.537 1.226 1.00 89.38 619 MET A N 1
ATOM 4855 C CA . MET A 1 619 ? 9.408 -23.400 2.408 1.00 89.38 619 MET A CA 1
ATOM 4856 C C . MET A 1 619 ? 8.056 -23.995 2.840 1.00 89.38 619 MET A C 1
ATOM 4858 O O . MET A 1 619 ? 7.973 -24.698 3.847 1.00 89.38 619 MET A O 1
ATOM 4862 N N . ALA A 1 620 ? 6.968 -23.714 2.115 1.00 88.69 620 ALA A N 1
ATOM 4863 C CA . ALA A 1 620 ? 5.643 -24.195 2.483 1.00 88.69 620 ALA A CA 1
ATOM 4864 C C . ALA A 1 620 ? 5.497 -25.715 2.282 1.00 88.69 620 ALA A C 1
ATOM 4866 O O . ALA A 1 620 ? 5.907 -26.276 1.265 1.00 88.69 620 ALA A O 1
ATOM 4867 N N . GLY A 1 621 ? 4.827 -26.376 3.230 1.00 86.12 621 GLY A N 1
ATOM 4868 C CA . GLY A 1 621 ? 4.538 -27.811 3.174 1.00 86.12 621 GLY A CA 1
ATOM 4869 C C . GLY A 1 621 ? 3.521 -28.212 2.094 1.00 86.12 621 GLY A C 1
ATOM 4870 O O . GLY A 1 621 ? 3.054 -27.400 1.292 1.00 86.12 621 GLY A O 1
ATOM 4871 N N . ARG A 1 622 ? 3.140 -29.497 2.090 1.00 89.12 622 ARG A N 1
ATOM 4872 C CA . ARG A 1 622 ? 2.231 -30.100 1.089 1.00 89.12 622 ARG A CA 1
ATOM 4873 C C . ARG A 1 622 ? 0.777 -29.609 1.163 1.00 89.12 622 ARG A C 1
ATOM 4875 O O . ARG A 1 622 ? 0.032 -29.805 0.214 1.00 89.12 622 ARG A O 1
ATOM 4882 N N . ARG A 1 623 ? 0.374 -28.971 2.269 1.00 92.62 623 ARG A N 1
ATOM 4883 C CA . ARG A 1 623 ? -0.998 -28.470 2.476 1.00 92.62 623 ARG A CA 1
ATOM 4884 C C . ARG A 1 623 ? -1.318 -27.192 1.684 1.00 92.62 623 ARG A C 1
ATOM 4886 O O . ARG A 1 623 ? -2.492 -26.853 1.560 1.00 92.62 623 ARG A O 1
ATOM 4893 N N . LEU A 1 624 ? -0.302 -26.504 1.151 1.00 94.81 624 LEU A N 1
ATOM 4894 C CA . LEU A 1 624 ? -0.466 -25.347 0.269 1.00 94.81 624 LEU A CA 1
ATOM 4895 C C . LEU A 1 624 ? -0.531 -25.814 -1.190 1.00 94.81 624 LEU A C 1
ATOM 4897 O O . LEU A 1 624 ? 0.402 -26.462 -1.670 1.00 94.81 624 LEU A O 1
ATOM 4901 N N . HIS A 1 625 ? -1.602 -25.459 -1.899 1.00 94.31 625 HIS A N 1
ATOM 4902 C CA . HIS A 1 625 ? -1.791 -25.839 -3.299 1.00 94.31 625 HIS A CA 1
ATOM 4903 C C . HIS A 1 625 ? -0.606 -25.359 -4.170 1.00 94.31 625 HIS A C 1
ATOM 4905 O O . HIS A 1 625 ? -0.194 -24.205 -4.030 1.00 94.31 625 HIS A O 1
ATOM 4911 N N . PRO A 1 626 ? -0.062 -26.167 -5.105 1.00 94.56 626 PRO A N 1
ATOM 4912 C CA . PRO A 1 626 ? 1.134 -25.795 -5.871 1.00 94.56 626 PRO A CA 1
ATOM 4913 C C . PRO A 1 626 ? 1.011 -24.463 -6.625 1.00 94.56 626 PRO A C 1
ATOM 4915 O O . PRO A 1 626 ? 1.906 -23.625 -6.550 1.00 94.56 626 PRO A O 1
ATOM 4918 N N . LEU A 1 627 ? -0.128 -24.210 -7.282 1.00 95.38 627 LEU A N 1
ATOM 4919 C CA . LEU A 1 627 ? -0.370 -22.923 -7.951 1.00 95.38 627 LEU A CA 1
ATOM 4920 C C . LEU A 1 627 ? -0.586 -21.765 -6.958 1.00 95.38 627 LEU A C 1
ATOM 4922 O O . LEU A 1 627 ? -0.251 -20.628 -7.274 1.00 95.38 627 LEU A O 1
ATOM 4926 N N . GLN A 1 628 ? -1.078 -22.044 -5.743 1.00 95.94 628 GLN A N 1
ATOM 4927 C CA . GLN A 1 628 ? -1.183 -21.033 -4.682 1.00 95.94 628 GLN A CA 1
ATOM 4928 C C . GLN A 1 628 ? 0.210 -20.665 -4.157 1.00 95.94 628 GLN A C 1
ATOM 4930 O O . GLN A 1 628 ? 0.495 -19.501 -3.896 1.00 95.94 628 GLN A O 1
ATOM 4935 N N . ARG A 1 629 ? 1.113 -21.649 -4.059 1.00 95.69 629 ARG A N 1
ATOM 4936 C CA . ARG A 1 629 ? 2.523 -21.423 -3.724 1.00 95.69 629 ARG A CA 1
ATOM 4937 C C . ARG A 1 629 ? 3.198 -20.512 -4.748 1.00 95.69 629 ARG A C 1
ATOM 4939 O O . ARG A 1 629 ? 3.893 -19.583 -4.355 1.00 95.69 629 ARG A O 1
ATOM 4946 N N . ILE A 1 630 ? 2.952 -20.750 -6.037 1.00 95.62 630 ILE A N 1
ATOM 4947 C CA . ILE A 1 630 ? 3.429 -19.891 -7.131 1.00 95.62 630 ILE A CA 1
ATOM 4948 C C . ILE A 1 630 ? 2.859 -18.470 -7.005 1.00 95.62 630 ILE A C 1
ATOM 4950 O O . ILE A 1 630 ? 3.609 -17.506 -7.138 1.00 95.62 630 ILE A O 1
ATOM 4954 N N . ALA A 1 631 ? 1.571 -18.328 -6.682 1.00 95.75 631 ALA A N 1
ATOM 4955 C CA . ALA A 1 631 ? 0.953 -17.020 -6.471 1.00 95.75 631 ALA A CA 1
ATOM 4956 C C . ALA A 1 631 ? 1.592 -16.240 -5.309 1.00 95.75 631 ALA A C 1
ATOM 4958 O O . ALA A 1 631 ? 1.933 -15.071 -5.476 1.00 95.75 631 ALA A O 1
ATOM 4959 N N . TYR A 1 632 ? 1.807 -16.882 -4.156 1.00 96.50 632 TYR A N 1
ATOM 4960 C CA . TYR A 1 632 ? 2.483 -16.246 -3.020 1.00 96.50 632 TYR A CA 1
ATOM 4961 C C . TYR A 1 632 ? 3.946 -15.924 -3.313 1.00 96.50 632 TYR A C 1
ATOM 4963 O O . TYR A 1 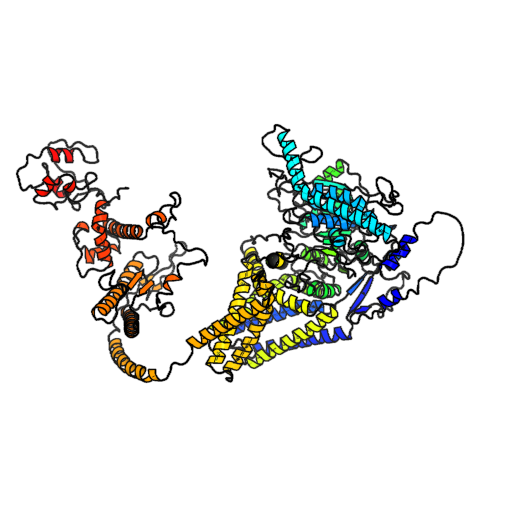632 ? 4.427 -14.867 -2.907 1.00 96.50 632 TYR A O 1
ATOM 4971 N N . LEU A 1 633 ? 4.643 -16.788 -4.058 1.00 95.19 633 LEU A N 1
ATOM 4972 C CA . LEU A 1 633 ? 5.993 -16.495 -4.524 1.00 95.19 633 LEU A CA 1
ATOM 4973 C C . LEU A 1 633 ? 5.994 -15.211 -5.363 1.00 95.19 633 LEU A C 1
ATOM 4975 O O . LEU A 1 633 ? 6.722 -14.285 -5.019 1.00 95.19 633 LEU A O 1
ATOM 4979 N N . ASN A 1 634 ? 5.105 -15.107 -6.360 1.00 95.06 634 ASN A N 1
ATOM 4980 C CA . ASN A 1 634 ? 4.941 -13.907 -7.185 1.00 95.06 634 ASN A CA 1
ATOM 4981 C C . ASN A 1 634 ? 4.676 -12.648 -6.340 1.00 95.06 634 ASN A C 1
ATOM 4983 O O . ASN A 1 634 ? 5.354 -11.635 -6.499 1.00 95.06 634 ASN A O 1
ATOM 4987 N N . MET A 1 635 ? 3.728 -12.733 -5.399 1.00 92.62 635 MET A N 1
ATOM 4988 C CA . MET A 1 635 ? 3.383 -11.633 -4.489 1.00 92.62 635 MET A CA 1
ATOM 4989 C C . MET A 1 635 ? 4.559 -11.194 -3.612 1.00 92.62 635 MET A C 1
ATOM 4991 O O . MET A 1 635 ? 4.629 -10.029 -3.250 1.00 92.62 635 MET A O 1
ATOM 4995 N N . SER A 1 636 ? 5.490 -12.093 -3.289 1.00 94.00 636 SER A N 1
ATOM 4996 C CA . SER A 1 636 ? 6.651 -11.784 -2.447 1.00 94.00 636 SER A CA 1
ATOM 4997 C C . SER A 1 636 ? 7.875 -11.281 -3.235 1.00 94.00 636 SER A C 1
ATOM 4999 O O . SER A 1 636 ? 8.645 -10.468 -2.727 1.00 94.00 636 SER A O 1
ATOM 5001 N N . THR A 1 637 ? 8.053 -11.706 -4.495 1.00 94.25 637 THR A N 1
ATOM 5002 C CA . THR A 1 637 ? 9.260 -11.412 -5.295 1.00 94.25 637 THR A CA 1
ATOM 5003 C C . THR A 1 637 ? 9.083 -10.331 -6.358 1.00 94.25 637 THR A C 1
ATOM 5005 O O . THR A 1 637 ? 10.078 -9.930 -6.964 1.00 94.25 637 THR A O 1
ATOM 5008 N N . TYR A 1 638 ? 7.862 -9.842 -6.612 1.00 93.88 638 TYR A N 1
ATOM 5009 C CA . TYR A 1 638 ? 7.621 -8.865 -7.682 1.00 93.88 638 TYR A CA 1
ATOM 5010 C C . TYR A 1 638 ? 8.534 -7.620 -7.639 1.00 93.88 638 TYR A C 1
ATOM 5012 O O . TYR A 1 638 ? 8.942 -7.194 -8.720 1.00 93.88 638 TYR A O 1
ATOM 5020 N N . PRO A 1 639 ? 8.950 -7.051 -6.479 1.00 95.75 639 PRO A N 1
ATOM 5021 C CA . PRO A 1 639 ? 9.780 -5.843 -6.477 1.00 95.75 639 PRO A CA 1
ATOM 5022 C C . PRO A 1 639 ? 11.174 -6.052 -7.086 1.00 95.75 639 PRO A C 1
ATOM 5024 O O . PRO A 1 639 ? 11.760 -5.106 -7.605 1.00 95.75 639 PRO A O 1
ATOM 5027 N N . ILE A 1 640 ? 11.698 -7.286 -7.082 1.00 94.19 640 ILE A N 1
ATOM 5028 C CA . ILE A 1 640 ? 13.037 -7.627 -7.603 1.00 94.19 640 ILE A CA 1
ATOM 5029 C C . ILE A 1 640 ? 13.160 -7.293 -9.100 1.00 94.19 640 ILE A C 1
ATOM 5031 O O . ILE A 1 640 ? 14.246 -6.971 -9.582 1.00 94.19 640 ILE A O 1
ATOM 5035 N N . VAL A 1 641 ? 12.036 -7.273 -9.828 1.00 93.56 641 VAL A N 1
ATOM 5036 C CA . VAL A 1 641 ? 11.970 -6.923 -11.256 1.00 93.56 641 VAL A CA 1
ATOM 5037 C C . VAL A 1 641 ? 12.606 -5.565 -11.584 1.00 93.56 641 VAL A C 1
ATOM 5039 O O . VAL A 1 641 ? 13.082 -5.360 -12.700 1.00 93.56 641 VAL A O 1
ATOM 5042 N N . THR A 1 642 ? 12.667 -4.655 -10.607 1.00 94.81 642 THR A N 1
ATOM 5043 C CA . THR A 1 642 ? 13.251 -3.317 -10.747 1.00 94.81 642 THR A CA 1
ATOM 5044 C C . THR A 1 642 ? 14.710 -3.329 -11.193 1.00 94.81 642 THR A C 1
ATOM 5046 O O . THR A 1 642 ? 15.089 -2.511 -12.027 1.00 94.81 642 THR A O 1
ATOM 5049 N N . VAL A 1 643 ? 15.509 -4.294 -10.717 1.00 91.31 643 VAL A N 1
ATOM 5050 C CA . VAL A 1 643 ? 16.939 -4.409 -11.054 1.00 91.31 643 VAL A CA 1
ATOM 5051 C C . VAL A 1 643 ? 17.114 -4.562 -12.566 1.00 91.31 643 VAL A C 1
ATOM 5053 O O . VAL A 1 643 ? 18.013 -3.980 -13.167 1.00 91.31 643 VAL A O 1
ATOM 5056 N N . PHE A 1 644 ? 16.197 -5.298 -13.190 1.00 92.25 644 PHE A N 1
ATOM 5057 C CA . PHE A 1 644 ? 16.208 -5.600 -14.614 1.00 92.25 644 PHE A CA 1
ATOM 5058 C C . PHE A 1 644 ? 15.510 -4.518 -15.445 1.00 92.25 644 PHE A C 1
ATOM 5060 O O . PHE A 1 644 ? 16.031 -4.113 -16.483 1.00 92.25 644 PHE A O 1
ATOM 5067 N N . ILE A 1 645 ? 14.359 -4.009 -14.983 1.00 92.12 645 ILE A N 1
ATOM 5068 C CA . ILE A 1 645 ? 13.620 -2.939 -15.675 1.00 92.12 645 ILE A CA 1
ATOM 5069 C C . ILE A 1 645 ? 14.447 -1.654 -15.738 1.00 92.12 645 ILE A C 1
ATOM 5071 O O . ILE A 1 645 ? 14.508 -1.031 -16.795 1.00 92.12 645 ILE A O 1
ATOM 5075 N N . LEU A 1 646 ? 15.121 -1.264 -14.650 1.00 91.69 646 LEU A N 1
ATOM 5076 C CA . LEU A 1 646 ? 15.975 -0.075 -14.658 1.00 91.69 646 LEU A CA 1
ATOM 5077 C C . LEU A 1 646 ? 17.137 -0.208 -15.642 1.00 91.69 646 LEU A C 1
ATOM 5079 O O . LEU A 1 646 ? 17.420 0.748 -16.358 1.00 91.69 646 LEU A O 1
ATOM 5083 N N . ALA A 1 647 ? 17.772 -1.381 -15.724 1.00 87.75 647 ALA A N 1
ATOM 5084 C CA . ALA A 1 647 ? 18.829 -1.620 -16.702 1.00 87.75 647 ALA A CA 1
ATOM 5085 C C . ALA A 1 647 ? 18.309 -1.402 -18.134 1.00 87.75 647 ALA A C 1
ATOM 5087 O O . ALA A 1 647 ? 18.870 -0.596 -18.875 1.00 87.75 647 ALA A O 1
ATOM 5088 N N . TYR A 1 648 ? 17.181 -2.029 -18.486 1.00 87.88 648 TYR A N 1
ATOM 5089 C CA . TYR A 1 648 ? 16.557 -1.874 -19.803 1.00 87.88 648 TYR A CA 1
ATOM 5090 C C . TYR A 1 648 ? 16.143 -0.438 -20.120 1.00 87.88 648 TYR A C 1
ATOM 5092 O O . TYR A 1 648 ? 16.383 0.040 -21.226 1.00 87.88 648 TYR A O 1
ATOM 5100 N N . ASN A 1 649 ? 15.569 0.264 -19.145 1.00 90.69 649 ASN A N 1
ATOM 5101 C CA . ASN A 1 649 ? 15.111 1.639 -19.309 1.00 90.69 649 ASN A CA 1
ATOM 5102 C C . ASN A 1 649 ? 16.260 2.657 -19.398 1.00 90.69 649 ASN A C 1
ATOM 5104 O O . ASN A 1 649 ? 16.034 3.779 -19.854 1.00 90.69 649 ASN A O 1
ATOM 5108 N N . LEU A 1 650 ? 17.472 2.286 -18.971 1.00 88.94 650 LEU A N 1
ATOM 5109 C CA . LEU A 1 650 ? 18.672 3.123 -19.036 1.00 88.94 650 LEU A CA 1
ATOM 5110 C C . LEU A 1 650 ? 19.617 2.747 -20.181 1.00 88.94 650 LEU A C 1
ATOM 5112 O O . LEU A 1 650 ? 20.430 3.584 -20.565 1.00 88.94 650 LEU A O 1
ATOM 5116 N N . PHE A 1 651 ? 19.486 1.565 -20.797 1.00 85.50 651 PHE A N 1
ATOM 5117 C CA . PHE A 1 651 ? 20.208 1.228 -22.033 1.00 85.50 651 PHE A CA 1
ATOM 5118 C C . PHE A 1 651 ? 20.103 2.296 -23.129 1.00 85.50 651 PHE A C 1
ATOM 5120 O O . PHE A 1 651 ? 21.102 2.496 -23.827 1.00 85.50 651 PHE A O 1
ATOM 5127 N N . PRO A 1 652 ? 18.986 3.043 -23.272 1.00 84.19 652 PRO A N 1
ATOM 5128 C CA . PRO A 1 652 ? 18.905 4.097 -24.264 1.00 84.19 652 PRO A CA 1
ATOM 5129 C C . PRO A 1 652 ? 19.940 5.216 -24.115 1.00 84.19 652 PRO A C 1
ATOM 5131 O O . PRO A 1 652 ? 20.217 5.903 -25.094 1.00 84.19 652 PRO A O 1
ATOM 5134 N N . VAL A 1 653 ? 20.579 5.366 -22.948 1.00 83.12 653 VAL A N 1
ATOM 5135 C CA . VAL A 1 653 ? 21.697 6.304 -22.756 1.00 83.12 653 VAL A CA 1
ATOM 5136 C C . VAL A 1 653 ? 22.837 6.054 -23.748 1.00 83.12 653 VAL A C 1
ATOM 5138 O O . VAL A 1 653 ? 23.525 6.983 -24.160 1.00 83.12 653 VAL A O 1
ATOM 5141 N N . LEU A 1 654 ? 23.011 4.807 -24.194 1.00 78.31 654 LEU A N 1
ATOM 5142 C CA . LEU A 1 654 ? 24.052 4.423 -25.144 1.00 78.31 654 LEU A CA 1
ATOM 5143 C C . LEU A 1 654 ? 23.809 5.024 -26.535 1.00 78.31 654 LEU A C 1
ATOM 5145 O O . LEU A 1 654 ? 24.775 5.289 -27.251 1.00 78.31 654 LEU A O 1
ATOM 5149 N N . TRP A 1 655 ? 22.555 5.343 -26.886 1.00 73.25 655 TRP A N 1
ATOM 5150 C CA . TRP A 1 655 ? 22.238 6.081 -28.114 1.00 73.25 655 TRP A CA 1
ATOM 5151 C C . TRP A 1 655 ? 22.768 7.513 -28.103 1.00 73.25 655 TRP A C 1
ATOM 5153 O O . TRP A 1 655 ? 22.898 8.094 -29.176 1.00 73.25 655 TRP A O 1
ATOM 5163 N N . LEU A 1 656 ? 23.097 8.087 -26.943 1.00 75.06 656 LEU A N 1
ATOM 5164 C CA . LEU A 1 656 ? 23.674 9.431 -26.868 1.00 75.06 656 LEU A CA 1
ATOM 5165 C C . LEU A 1 656 ? 25.153 9.449 -27.272 1.00 75.06 656 LEU A C 1
ATOM 5167 O O . LEU A 1 656 ? 25.605 10.428 -27.855 1.00 75.06 656 LEU A O 1
ATOM 5171 N N . PHE A 1 657 ? 25.891 8.367 -27.004 1.00 73.75 657 PHE A N 1
ATOM 5172 C CA . PHE A 1 657 ? 27.356 8.353 -27.113 1.00 73.75 657 PHE A CA 1
ATOM 5173 C C . PHE A 1 657 ? 27.900 7.427 -28.204 1.00 73.75 657 PHE A C 1
ATOM 5175 O O . PHE A 1 657 ? 28.974 7.683 -28.734 1.00 73.75 657 PHE A O 1
ATOM 5182 N N . SER A 1 658 ? 27.192 6.347 -28.545 1.00 70.06 658 SER A N 1
ATOM 5183 C CA . SER A 1 658 ? 27.679 5.346 -29.502 1.00 70.06 658 SER A CA 1
ATOM 5184 C C . SER A 1 658 ? 27.066 5.527 -30.890 1.00 70.06 658 SER A C 1
ATOM 5186 O O . SER A 1 658 ? 25.855 5.721 -31.020 1.00 70.06 658 SER A O 1
ATOM 5188 N N . GLU A 1 659 ? 27.881 5.430 -31.942 1.00 64.38 659 GLU A N 1
ATOM 5189 C CA . GLU A 1 659 ? 27.414 5.443 -33.336 1.00 64.38 659 GLU A CA 1
ATOM 5190 C C . GLU A 1 659 ? 26.748 4.122 -33.754 1.00 64.38 659 GLU A C 1
ATOM 5192 O O . GLU A 1 659 ? 25.875 4.124 -34.618 1.00 64.38 659 GLU A O 1
ATOM 5197 N N . GLN A 1 660 ? 27.086 3.000 -33.105 1.00 63.22 660 GLN A N 1
ATOM 5198 C CA . GLN A 1 660 ? 26.471 1.695 -33.359 1.00 63.22 660 GLN A CA 1
ATOM 5199 C C . GLN A 1 660 ? 26.199 0.935 -32.056 1.00 63.22 660 GLN A C 1
ATOM 5201 O O . GLN A 1 660 ? 27.120 0.452 -31.400 1.00 63.22 660 GLN A O 1
ATOM 5206 N N . PHE A 1 661 ? 24.919 0.766 -31.710 1.00 63.84 661 PHE A N 1
ATOM 5207 C CA . PHE A 1 661 ? 24.486 0.033 -30.520 1.00 63.84 661 PHE A CA 1
ATOM 5208 C C . PHE A 1 661 ? 23.586 -1.152 -30.890 1.00 63.84 661 PHE A C 1
ATOM 5210 O O . PHE A 1 661 ? 22.512 -0.973 -31.460 1.00 63.84 661 PHE A O 1
ATOM 5217 N N . TYR A 1 662 ? 24.004 -2.370 -30.526 1.00 67.56 662 TYR A N 1
ATOM 5218 C CA . TYR A 1 662 ? 23.215 -3.587 -30.730 1.00 67.56 662 TYR A CA 1
ATOM 5219 C C . TYR A 1 662 ? 23.236 -4.469 -29.477 1.00 67.56 662 TYR A C 1
ATOM 5221 O O . TYR A 1 662 ? 24.272 -5.025 -29.116 1.00 67.56 662 TYR A O 1
ATOM 5229 N N . ILE A 1 663 ? 22.072 -4.657 -28.847 1.00 73.88 663 ILE A N 1
ATOM 5230 C CA . ILE A 1 663 ? 21.893 -5.616 -27.737 1.00 73.88 663 ILE A CA 1
ATOM 5231 C C . ILE A 1 663 ? 22.061 -7.060 -28.244 1.00 73.88 663 ILE A C 1
ATOM 5233 O O . ILE A 1 663 ? 22.624 -7.916 -27.563 1.00 73.88 663 ILE A O 1
ATOM 5237 N N . GLN A 1 664 ? 21.597 -7.323 -29.468 1.00 81.75 664 GLN A N 1
ATOM 5238 C CA . GLN A 1 664 ? 21.548 -8.642 -30.090 1.00 81.75 664 GLN A CA 1
ATOM 5239 C C . GLN A 1 664 ? 21.716 -8.507 -31.610 1.00 81.75 664 GLN A C 1
ATOM 5241 O O . GLN A 1 664 ? 21.151 -7.594 -32.215 1.00 81.75 664 GLN A O 1
ATOM 5246 N N . ARG A 1 665 ? 22.453 -9.434 -32.234 1.00 78.31 665 ARG A N 1
ATOM 5247 C CA . ARG A 1 665 ? 22.587 -9.546 -33.695 1.00 78.31 665 ARG A CA 1
ATOM 5248 C C . ARG A 1 665 ? 22.079 -10.919 -34.172 1.00 78.31 665 ARG A C 1
ATOM 5250 O O . ARG A 1 665 ? 22.291 -11.891 -33.451 1.00 78.31 665 ARG A O 1
ATOM 5257 N N . PRO A 1 666 ? 21.438 -11.028 -35.354 1.00 86.50 666 PRO A N 1
ATOM 5258 C CA . PRO A 1 666 ? 20.905 -9.941 -36.185 1.00 86.50 666 PRO A CA 1
ATOM 5259 C C . PRO A 1 666 ? 19.804 -9.133 -35.475 1.00 86.50 666 PRO A C 1
ATOM 5261 O O . PRO A 1 666 ? 18.867 -9.696 -34.908 1.00 86.50 666 PRO A O 1
ATOM 5264 N N . PHE A 1 667 ? 19.909 -7.801 -35.511 1.00 78.94 667 PHE A N 1
ATOM 5265 C CA . PHE A 1 667 ? 19.031 -6.909 -34.742 1.00 78.94 667 PHE A CA 1
ATOM 5266 C C . PHE A 1 667 ? 17.581 -6.921 -35.242 1.00 78.94 667 PHE A C 1
ATOM 5268 O O . PHE A 1 667 ? 16.655 -6.940 -34.437 1.00 78.94 667 PHE A O 1
ATOM 5275 N N . GLY A 1 668 ? 17.363 -7.000 -36.560 1.00 81.50 668 GLY A N 1
ATOM 5276 C CA . GLY A 1 668 ? 16.014 -7.075 -37.135 1.00 81.50 668 GLY A CA 1
ATOM 5277 C C . GLY A 1 668 ? 15.213 -8.274 -36.616 1.00 81.50 668 GLY A C 1
ATOM 5278 O O . GLY A 1 668 ? 14.077 -8.116 -36.177 1.00 81.50 668 GLY A O 1
ATOM 5279 N N . THR A 1 669 ? 15.822 -9.463 -36.572 1.00 86.56 669 THR A N 1
ATOM 5280 C CA . THR A 1 669 ? 15.178 -10.678 -36.044 1.00 86.56 669 THR A CA 1
ATOM 5281 C C . THR A 1 669 ? 14.853 -10.555 -34.555 1.00 86.56 669 THR A C 1
ATOM 5283 O O . THR A 1 669 ? 13.773 -10.958 -34.131 1.00 86.56 669 THR A O 1
ATOM 5286 N N . TYR A 1 670 ? 15.746 -9.953 -33.763 1.00 86.38 670 TYR A N 1
ATOM 5287 C CA . TYR A 1 670 ? 15.493 -9.680 -32.346 1.00 86.38 670 TYR A CA 1
ATOM 5288 C C . TYR A 1 670 ? 14.247 -8.803 -32.151 1.00 86.38 670 TYR A C 1
ATOM 5290 O O . TYR A 1 670 ? 13.364 -9.147 -31.368 1.00 86.38 670 TYR A O 1
ATOM 5298 N N . ILE A 1 671 ? 14.138 -7.714 -32.916 1.00 83.06 671 ILE A N 1
ATOM 5299 C CA . ILE A 1 671 ? 12.988 -6.802 -32.868 1.00 83.06 671 ILE A CA 1
ATOM 5300 C C . ILE A 1 671 ? 11.702 -7.511 -33.303 1.00 83.06 671 ILE A C 1
ATOM 5302 O O . ILE A 1 671 ? 10.672 -7.339 -32.656 1.00 83.06 671 ILE A O 1
ATOM 5306 N N . MET A 1 672 ? 11.755 -8.361 -34.333 1.00 86.38 672 MET A N 1
ATOM 5307 C CA . MET A 1 672 ? 10.600 -9.159 -34.764 1.00 86.38 672 MET A CA 1
ATOM 5308 C C . MET A 1 672 ? 10.083 -10.080 -33.655 1.00 86.38 672 MET A C 1
ATOM 5310 O O . MET A 1 672 ? 8.875 -10.128 -33.424 1.00 86.38 672 MET A O 1
ATOM 5314 N N . TYR A 1 673 ? 10.974 -10.764 -32.926 1.00 89.56 673 TYR A N 1
ATOM 5315 C CA . TYR A 1 673 ? 10.572 -11.557 -31.761 1.00 89.56 673 TYR A CA 1
ATOM 5316 C C . TYR A 1 673 ? 9.929 -10.692 -30.674 1.00 89.56 673 TYR A C 1
ATOM 5318 O O . TYR A 1 673 ? 8.888 -11.074 -30.142 1.00 89.56 673 TYR A O 1
ATOM 5326 N N . LEU A 1 674 ? 10.502 -9.524 -30.362 1.00 86.12 674 LEU A N 1
ATOM 5327 C CA . LEU A 1 674 ? 9.930 -8.616 -29.364 1.00 86.12 674 LEU A CA 1
ATOM 5328 C C . LEU A 1 674 ? 8.537 -8.130 -29.769 1.00 86.12 674 LEU A C 1
ATOM 5330 O O . LEU A 1 674 ? 7.614 -8.212 -28.965 1.00 86.12 674 LEU A O 1
ATOM 5334 N N . VAL A 1 675 ? 8.358 -7.677 -31.011 1.00 86.69 675 VAL A N 1
ATOM 5335 C CA . VAL A 1 675 ? 7.057 -7.222 -31.526 1.00 86.69 675 VAL A CA 1
ATOM 5336 C C . VAL A 1 675 ? 6.037 -8.359 -31.502 1.00 86.69 675 VAL A C 1
ATOM 5338 O O . VAL A 1 675 ? 4.906 -8.147 -31.062 1.00 86.69 675 VAL A O 1
ATOM 5341 N N . ALA A 1 676 ? 6.423 -9.573 -31.906 1.00 90.56 676 ALA A N 1
ATOM 5342 C CA . ALA A 1 676 ? 5.548 -10.740 -31.856 1.00 90.56 676 ALA A CA 1
ATOM 5343 C C . ALA A 1 676 ? 5.131 -11.075 -30.414 1.00 90.56 676 ALA A C 1
ATOM 5345 O O . ALA A 1 676 ? 3.940 -11.217 -30.134 1.00 90.56 676 ALA A O 1
ATOM 5346 N N . VAL A 1 677 ? 6.086 -11.135 -29.479 1.00 89.44 677 VAL A N 1
ATOM 5347 C CA . VAL A 1 677 ? 5.803 -11.396 -28.060 1.00 89.44 677 VAL A CA 1
ATOM 5348 C C . VAL A 1 677 ? 4.907 -10.302 -27.484 1.00 89.44 677 VAL A C 1
ATOM 5350 O O . VAL A 1 677 ? 3.887 -10.632 -26.886 1.00 89.44 677 VAL A O 1
ATOM 5353 N N . ILE A 1 678 ? 5.219 -9.021 -27.707 1.00 88.44 678 ILE A N 1
ATOM 5354 C CA . ILE A 1 678 ? 4.413 -7.880 -27.245 1.00 88.44 678 ILE A CA 1
ATOM 5355 C C . ILE A 1 678 ? 2.996 -7.939 -27.822 1.00 88.44 678 ILE A C 1
ATOM 5357 O O . ILE A 1 678 ? 2.031 -7.732 -27.089 1.00 88.44 678 ILE A O 1
ATOM 5361 N N . SER A 1 679 ? 2.834 -8.274 -29.099 1.00 90.62 679 SER A N 1
ATOM 5362 C CA . SER A 1 679 ? 1.508 -8.422 -29.713 1.00 90.62 679 SER A CA 1
ATOM 5363 C C . SER A 1 679 ? 0.695 -9.516 -29.014 1.00 90.62 679 SER A C 1
ATOM 5365 O O . SER A 1 679 ? -0.467 -9.306 -28.670 1.00 90.62 679 SER A O 1
ATOM 5367 N N . ILE A 1 680 ? 1.324 -10.654 -28.701 1.00 93.88 680 ILE A N 1
ATOM 5368 C CA . ILE A 1 680 ? 0.684 -11.738 -27.946 1.00 93.88 680 ILE A CA 1
ATOM 5369 C C . ILE A 1 680 ? 0.331 -11.295 -26.513 1.00 93.88 680 ILE A C 1
ATOM 5371 O O . ILE A 1 680 ? -0.729 -11.678 -26.018 1.00 93.88 680 ILE A O 1
ATOM 5375 N N . ILE A 1 681 ? 1.158 -10.466 -25.852 1.00 91.50 681 ILE A N 1
ATOM 5376 C CA . ILE A 1 681 ? 0.828 -9.870 -24.538 1.00 91.50 681 ILE A CA 1
ATOM 5377 C C . ILE A 1 681 ? -0.511 -9.147 -24.610 1.00 91.50 681 ILE A C 1
ATOM 5379 O O . ILE A 1 681 ? -1.379 -9.399 -23.778 1.00 91.50 681 ILE A O 1
ATOM 5383 N N . HIS A 1 682 ? -0.679 -8.278 -25.605 1.00 91.12 682 HIS A N 1
ATOM 5384 C CA . HIS A 1 682 ? -1.888 -7.477 -25.751 1.00 91.12 682 HIS A CA 1
ATOM 5385 C C . HIS A 1 682 ? -3.105 -8.354 -26.047 1.00 91.12 682 HIS A C 1
ATOM 5387 O O . HIS A 1 682 ? -4.143 -8.165 -25.424 1.00 91.12 682 HIS A O 1
ATOM 5393 N N . VAL A 1 683 ? -2.979 -9.370 -26.910 1.00 94.06 683 VAL A N 1
ATOM 5394 C CA . VAL A 1 683 ? -4.079 -10.315 -27.183 1.00 94.06 683 VAL A CA 1
ATOM 5395 C C . VAL A 1 683 ? -4.504 -11.066 -25.916 1.00 94.06 683 VAL A C 1
ATOM 5397 O O . VAL A 1 683 ? -5.696 -11.156 -25.630 1.00 94.06 683 VAL A O 1
ATOM 5400 N N . ILE A 1 684 ? -3.550 -11.564 -25.122 1.00 94.50 684 ILE A N 1
ATOM 5401 C CA . ILE A 1 684 ? -3.835 -12.198 -23.822 1.00 94.50 684 ILE A CA 1
ATOM 5402 C C . ILE A 1 684 ? -4.503 -11.191 -22.873 1.00 94.50 684 ILE A C 1
ATOM 5404 O O . ILE A 1 684 ? -5.503 -11.521 -22.238 1.00 94.50 684 ILE A O 1
ATOM 5408 N N . GLY A 1 685 ? -3.998 -9.955 -22.824 1.00 93.06 685 GLY A N 1
ATOM 5409 C CA . GLY A 1 685 ? -4.578 -8.859 -22.050 1.00 93.06 685 GLY A CA 1
ATOM 5410 C C . GLY A 1 685 ? -6.034 -8.576 -22.423 1.00 93.06 685 GLY A C 1
ATOM 5411 O O . GLY A 1 685 ? -6.860 -8.421 -21.533 1.00 93.06 685 GLY A O 1
ATOM 5412 N N . MET A 1 686 ? -6.394 -8.612 -23.710 1.00 94.12 686 MET A N 1
ATOM 5413 C CA . MET A 1 686 ? -7.781 -8.428 -24.161 1.00 94.12 686 MET A CA 1
ATOM 5414 C C . MET A 1 686 ? -8.724 -9.520 -23.644 1.00 94.12 686 MET A C 1
ATOM 5416 O O . MET A 1 686 ? -9.875 -9.230 -23.309 1.00 94.12 686 MET A O 1
ATOM 5420 N N . PHE A 1 687 ? -8.252 -10.767 -23.540 1.00 94.88 687 PHE A N 1
ATOM 5421 C CA . PHE A 1 687 ? -9.022 -11.823 -22.882 1.00 94.88 687 PHE A CA 1
ATOM 5422 C C . PHE A 1 687 ? -9.194 -11.533 -21.388 1.00 94.88 687 PHE A C 1
ATOM 5424 O O . PHE A 1 687 ? -10.319 -11.635 -20.903 1.00 94.88 687 PHE A O 1
ATOM 5431 N N . GLU A 1 688 ? -8.126 -11.130 -20.684 1.00 94.06 688 GLU A N 1
ATOM 5432 C CA . GLU A 1 688 ? -8.186 -10.746 -19.260 1.00 94.06 688 GLU A CA 1
ATOM 5433 C C . GLU A 1 688 ? -9.166 -9.604 -19.008 1.00 94.06 688 GLU A C 1
ATOM 5435 O O . GLU A 1 688 ? -10.017 -9.712 -18.129 1.00 94.06 688 GLU A O 1
ATOM 5440 N N . VAL A 1 689 ? -9.118 -8.559 -19.835 1.00 94.19 689 VAL A N 1
ATOM 5441 C CA . VAL A 1 689 ? -10.055 -7.431 -19.794 1.00 94.19 689 VAL A CA 1
ATOM 5442 C C . VAL A 1 689 ? -11.498 -7.920 -19.921 1.00 94.19 689 VAL A C 1
ATOM 5444 O O . VAL A 1 689 ? -12.355 -7.545 -19.119 1.00 94.19 689 VAL A O 1
ATOM 5447 N N . LYS A 1 690 ? -11.756 -8.810 -20.889 1.00 93.38 690 LYS A N 1
ATOM 5448 C CA . LYS A 1 690 ? -13.094 -9.340 -21.159 1.00 93.38 690 LYS A CA 1
ATOM 5449 C C . LYS A 1 690 ? -13.635 -10.188 -20.009 1.00 93.38 690 LYS A C 1
ATOM 5451 O O . LYS A 1 690 ? -14.778 -9.978 -19.615 1.00 93.38 690 LYS A O 1
ATOM 5456 N N . TRP A 1 691 ? -12.864 -11.146 -19.482 1.00 93.31 691 TRP A N 1
ATOM 5457 C CA . TRP A 1 691 ? -13.386 -12.038 -18.439 1.00 93.31 691 TRP A CA 1
ATOM 5458 C C . TRP A 1 691 ? -13.391 -11.428 -17.040 1.00 93.31 691 TRP A C 1
ATOM 5460 O O . TRP A 1 691 ? -14.273 -11.761 -16.250 1.00 93.31 691 TRP A O 1
ATOM 5470 N N . ALA A 1 692 ? -12.472 -10.510 -16.735 1.00 91.31 692 ALA A N 1
ATOM 5471 C CA . ALA A 1 692 ? -12.455 -9.812 -15.451 1.00 91.31 692 ALA A CA 1
ATOM 5472 C C . ALA A 1 692 ? -13.515 -8.697 -15.365 1.00 91.31 692 ALA A C 1
ATOM 5474 O O . ALA A 1 692 ? -13.776 -8.188 -14.277 1.00 91.31 692 ALA A O 1
ATOM 5475 N N . GLY A 1 693 ? -14.128 -8.298 -16.489 1.00 89.81 693 GLY A N 1
ATOM 5476 C CA . GLY A 1 693 ? -15.101 -7.201 -16.516 1.00 89.81 693 GLY A CA 1
ATOM 5477 C C . GLY A 1 693 ? -14.472 -5.851 -16.148 1.00 89.81 693 GLY A C 1
ATOM 5478 O O . GLY A 1 693 ? -15.072 -5.052 -15.424 1.00 89.81 693 GLY A O 1
ATOM 5479 N N . ILE A 1 694 ? -13.236 -5.621 -16.595 1.00 91.56 694 ILE A N 1
ATOM 5480 C CA . ILE A 1 694 ? -12.509 -4.355 -16.418 1.00 91.56 694 ILE A CA 1
ATOM 5481 C C . ILE A 1 694 ? -12.475 -3.587 -17.741 1.00 91.56 694 ILE A C 1
ATOM 5483 O O . ILE A 1 694 ? -12.723 -4.156 -18.803 1.00 91.56 694 ILE A O 1
ATOM 5487 N N . THR A 1 695 ? -12.173 -2.292 -17.704 1.00 92.06 695 THR A N 1
ATOM 5488 C CA . THR A 1 695 ? -12.014 -1.511 -18.936 1.00 92.06 695 THR A CA 1
ATOM 5489 C C . THR A 1 695 ? -10.599 -1.656 -19.501 1.00 92.06 695 THR A C 1
ATOM 5491 O O . THR A 1 695 ? -9.643 -1.943 -18.777 1.00 92.06 695 THR A O 1
ATOM 5494 N N . LEU A 1 696 ? -10.431 -1.407 -20.805 1.00 91.44 696 LEU A N 1
ATOM 5495 C CA . LEU A 1 696 ? -9.093 -1.329 -21.406 1.00 91.44 696 LEU A CA 1
ATOM 5496 C C . LEU A 1 696 ? -8.259 -0.205 -20.769 1.00 91.44 696 LEU A C 1
ATOM 5498 O O . LEU A 1 696 ? -7.047 -0.343 -20.621 1.00 91.44 696 LEU A O 1
ATOM 5502 N N . LEU A 1 697 ? -8.909 0.889 -20.358 1.00 90.81 697 LEU A N 1
ATOM 5503 C CA . LEU A 1 697 ? -8.246 1.983 -19.658 1.00 90.81 697 LEU A CA 1
ATOM 5504 C C . LEU A 1 697 ? -7.688 1.520 -18.306 1.00 90.81 697 LEU A C 1
ATOM 5506 O O . LEU A 1 697 ? -6.537 1.833 -18.022 1.00 90.81 697 LEU A O 1
ATOM 5510 N N . ASP A 1 698 ? -8.439 0.737 -17.522 1.00 91.50 698 ASP A N 1
ATOM 5511 C CA . ASP A 1 698 ? -7.962 0.177 -16.245 1.00 91.50 698 ASP A CA 1
ATOM 5512 C C . ASP A 1 698 ? -6.707 -0.679 -16.445 1.00 91.50 698 ASP A C 1
ATOM 5514 O O . ASP A 1 698 ? -5.740 -0.574 -15.689 1.00 91.50 698 ASP A O 1
ATOM 5518 N N . TRP A 1 699 ? -6.709 -1.509 -17.492 1.00 92.38 699 TRP A N 1
ATOM 5519 C CA . TRP A 1 699 ? -5.569 -2.350 -17.842 1.00 92.38 699 TRP A CA 1
ATOM 5520 C C . TRP A 1 699 ? -4.348 -1.508 -18.239 1.00 92.38 699 TRP A C 1
ATOM 5522 O O . TRP A 1 699 ? -3.271 -1.676 -17.669 1.00 92.38 699 TRP A O 1
ATOM 5532 N N . CYS A 1 700 ? -4.524 -0.527 -19.129 1.00 91.75 700 CYS A N 1
ATOM 5533 C CA . CYS A 1 700 ? -3.453 0.387 -19.530 1.00 91.75 700 CYS A CA 1
ATOM 5534 C C . CYS A 1 700 ? -2.911 1.214 -18.351 1.00 91.75 700 CYS A C 1
ATOM 5536 O O . CYS A 1 700 ? -1.699 1.376 -18.219 1.00 91.75 700 CYS A O 1
ATOM 5538 N N . ARG A 1 701 ? -3.783 1.729 -17.473 1.00 92.06 701 ARG A N 1
ATOM 5539 C CA . ARG A 1 701 ? -3.384 2.487 -16.275 1.00 92.06 701 ARG A CA 1
ATOM 5540 C C . ARG A 1 701 ? -2.602 1.623 -15.298 1.00 92.06 701 ARG A C 1
ATOM 5542 O O . ARG A 1 701 ? -1.627 2.104 -14.728 1.00 92.06 701 ARG A O 1
ATOM 5549 N N . ASN A 1 702 ? -2.977 0.355 -15.148 1.00 92.75 702 ASN A N 1
ATOM 5550 C CA . ASN A 1 702 ? -2.232 -0.594 -14.332 1.00 92.75 702 ASN A CA 1
ATOM 5551 C C . ASN A 1 702 ? -0.813 -0.829 -14.875 1.00 92.75 702 ASN A C 1
ATOM 5553 O O . ASN A 1 702 ? 0.134 -0.781 -14.098 1.00 92.75 702 ASN A O 1
ATOM 5557 N N . GLU A 1 703 ? -0.643 -1.017 -16.188 1.00 91.31 703 GLU A N 1
ATOM 5558 C CA . GLU A 1 703 ? 0.686 -1.166 -16.812 1.00 91.31 703 GLU A CA 1
ATOM 5559 C C . GLU A 1 703 ? 1.543 0.103 -16.662 1.00 91.31 703 GLU A C 1
ATOM 5561 O O . GLU A 1 703 ? 2.723 0.038 -16.308 1.00 91.31 703 GLU A O 1
ATOM 5566 N N . GLN A 1 704 ? 0.943 1.281 -16.860 1.00 94.12 704 GLN A N 1
ATOM 5567 C CA . GLN A 1 704 ? 1.615 2.564 -16.638 1.00 94.12 704 GLN A CA 1
ATOM 5568 C C . GLN A 1 704 ? 2.067 2.713 -15.184 1.00 94.12 704 GLN A C 1
ATOM 5570 O O . GLN A 1 704 ? 3.222 3.037 -14.913 1.00 94.12 704 GLN A O 1
ATOM 5575 N N . PHE A 1 705 ? 1.177 2.438 -14.232 1.00 93.62 705 PHE A N 1
ATOM 5576 C CA . PHE A 1 705 ? 1.487 2.562 -12.815 1.00 93.62 705 PHE A CA 1
ATOM 5577 C C . PHE A 1 705 ? 2.483 1.496 -12.335 1.00 93.62 705 PHE A C 1
ATOM 5579 O O . PHE A 1 705 ? 3.345 1.794 -11.507 1.00 93.62 705 PHE A O 1
ATOM 5586 N N . TYR A 1 706 ? 2.443 0.289 -12.907 1.00 93.44 706 TYR A N 1
ATOM 5587 C CA . TYR A 1 706 ? 3.468 -0.734 -12.709 1.00 93.44 706 TYR A CA 1
ATOM 5588 C C . TYR A 1 706 ? 4.848 -0.225 -13.139 1.00 93.44 706 TYR A C 1
ATOM 5590 O O . TYR A 1 706 ? 5.801 -0.358 -12.373 1.00 93.44 706 TYR A O 1
ATOM 5598 N N . MET A 1 707 ? 4.957 0.430 -14.303 1.00 94.44 707 MET A N 1
ATOM 5599 C CA . MET A 1 707 ? 6.221 1.024 -14.752 1.00 94.44 707 MET A CA 1
ATOM 5600 C C . MET A 1 707 ? 6.713 2.110 -13.782 1.00 94.44 707 MET A C 1
ATOM 5602 O O . MET A 1 707 ? 7.882 2.100 -13.408 1.00 94.44 707 MET A O 1
ATOM 5606 N N . ILE A 1 708 ? 5.823 2.986 -13.299 1.00 94.12 708 ILE A N 1
ATOM 5607 C CA . ILE A 1 708 ? 6.153 4.028 -12.307 1.00 94.12 708 ILE A CA 1
ATOM 5608 C C . ILE A 1 708 ? 6.662 3.411 -10.994 1.00 94.12 708 ILE A C 1
ATOM 5610 O O . ILE A 1 708 ? 7.659 3.865 -10.428 1.00 94.12 708 ILE A O 1
ATOM 5614 N N . GLY A 1 709 ? 5.997 2.360 -10.505 1.00 93.44 709 GLY A N 1
ATOM 5615 C CA . GLY A 1 709 ? 6.423 1.615 -9.320 1.00 93.44 709 GLY A CA 1
ATOM 5616 C C . GLY A 1 709 ? 7.780 0.938 -9.518 1.00 93.44 709 GLY A C 1
ATOM 5617 O O . GLY A 1 709 ? 8.653 1.051 -8.654 1.00 93.44 709 GLY A O 1
ATOM 5618 N N . ALA A 1 710 ? 7.981 0.301 -10.675 1.00 94.56 710 ALA A N 1
ATOM 5619 C CA . ALA A 1 710 ? 9.201 -0.416 -11.026 1.00 94.56 710 ALA A CA 1
ATOM 5620 C C . ALA A 1 710 ? 10.415 0.495 -11.194 1.00 94.56 710 ALA A C 1
ATOM 5622 O O . ALA A 1 710 ? 11.514 0.093 -10.815 1.00 94.56 710 ALA A O 1
ATOM 5623 N N . THR A 1 711 ? 10.243 1.704 -11.726 1.00 94.25 711 THR A N 1
ATOM 5624 C CA . THR A 1 711 ? 11.341 2.665 -11.845 1.00 94.25 711 THR A CA 1
ATOM 5625 C C . THR A 1 711 ? 11.551 3.479 -10.579 1.00 94.25 711 THR A C 1
ATOM 5627 O O . THR A 1 711 ? 12.690 3.812 -10.301 1.00 94.25 711 THR A O 1
ATOM 5630 N N . GLY A 1 712 ? 10.509 3.806 -9.808 1.00 91.62 712 GLY A N 1
ATOM 5631 C CA . GLY A 1 712 ? 10.618 4.723 -8.666 1.00 91.62 712 GLY A CA 1
ATOM 5632 C C . GLY A 1 712 ? 10.712 4.043 -7.303 1.00 91.62 712 GLY A C 1
ATOM 5633 O O . GLY A 1 712 ? 11.642 4.285 -6.541 1.00 91.62 712 GLY A O 1
ATOM 5634 N N . VAL A 1 713 ? 9.741 3.187 -6.982 1.00 92.56 713 VAL A N 1
ATOM 5635 C CA . VAL A 1 713 ? 9.508 2.688 -5.615 1.00 92.56 713 VAL A CA 1
ATOM 5636 C C . VAL A 1 713 ? 10.266 1.400 -5.320 1.00 92.56 713 VAL A C 1
ATOM 5638 O O . VAL A 1 713 ? 10.894 1.259 -4.268 1.00 92.56 713 VAL A O 1
ATOM 5641 N N . TYR A 1 714 ? 10.213 0.446 -6.245 1.00 95.19 714 TYR A N 1
ATOM 5642 C CA . TYR A 1 714 ? 10.835 -0.862 -6.073 1.00 95.19 714 TYR A CA 1
ATOM 5643 C C . TYR A 1 714 ? 12.362 -0.803 -5.875 1.00 95.19 714 TYR A C 1
ATOM 5645 O O . TYR A 1 714 ? 12.841 -1.574 -5.043 1.00 95.19 714 TYR A O 1
ATOM 5653 N N . PRO A 1 715 ? 13.136 0.109 -6.511 1.00 93.50 715 PRO A N 1
ATOM 5654 C CA . PRO A 1 715 ? 14.570 0.230 -6.236 1.00 93.50 715 PRO A CA 1
ATOM 5655 C C . PRO A 1 715 ? 14.843 0.528 -4.761 1.00 93.50 715 PRO A C 1
ATOM 5657 O O . PRO A 1 715 ? 15.718 -0.080 -4.149 1.00 93.50 715 PRO A O 1
ATOM 5660 N N . THR A 1 716 ? 14.056 1.428 -4.163 1.00 91.31 716 THR A N 1
ATOM 5661 C CA . THR A 1 716 ? 14.168 1.766 -2.741 1.00 91.31 716 THR A CA 1
ATOM 5662 C C . THR A 1 716 ? 13.762 0.592 -1.853 1.00 91.31 716 THR A C 1
ATOM 5664 O O . THR A 1 716 ? 14.425 0.348 -0.850 1.00 91.31 716 THR A O 1
ATOM 5667 N N . ALA A 1 717 ? 12.725 -0.169 -2.218 1.00 92.06 717 ALA A N 1
ATOM 5668 C CA . ALA A 1 717 ? 12.322 -1.368 -1.477 1.00 92.06 717 ALA A CA 1
ATOM 5669 C C . ALA 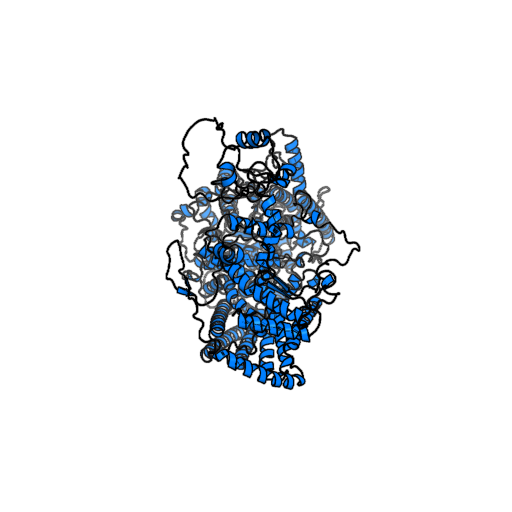A 1 717 ? 13.392 -2.478 -1.519 1.00 92.06 717 ALA A C 1
ATOM 5671 O O . ALA A 1 717 ? 13.674 -3.110 -0.502 1.00 92.06 717 ALA A O 1
ATOM 5672 N N . VAL A 1 718 ? 14.022 -2.695 -2.677 1.00 93.44 718 VAL A N 1
ATOM 5673 C CA . VAL A 1 718 ? 15.114 -3.668 -2.831 1.00 93.44 718 VAL A CA 1
ATOM 5674 C C . VAL A 1 718 ? 16.354 -3.217 -2.060 1.00 93.44 718 VAL A C 1
ATOM 5676 O O . VAL A 1 718 ? 16.942 -4.022 -1.340 1.00 93.44 718 VAL A O 1
ATOM 5679 N N . LEU A 1 719 ? 16.713 -1.930 -2.129 1.00 89.81 719 LEU A N 1
ATOM 5680 C CA . LEU A 1 719 ? 17.809 -1.363 -1.339 1.00 89.81 719 LEU A CA 1
ATOM 5681 C C . LEU A 1 719 ? 17.544 -1.484 0.167 1.00 89.81 719 LEU A C 1
ATOM 5683 O O . LEU A 1 719 ? 18.433 -1.891 0.912 1.00 89.81 719 LEU A O 1
ATOM 5687 N N . TYR A 1 720 ? 16.320 -1.179 0.609 1.00 88.06 720 TYR A N 1
ATOM 5688 C CA . TYR A 1 720 ? 15.876 -1.383 1.988 1.00 88.06 720 TYR A CA 1
ATOM 5689 C C . TYR A 1 720 ? 16.139 -2.817 2.445 1.00 88.06 720 TYR A C 1
ATOM 5691 O O . TYR A 1 720 ? 16.736 -3.029 3.500 1.00 88.06 720 TYR A O 1
ATOM 5699 N N . MET A 1 721 ? 15.715 -3.796 1.641 1.00 90.50 721 MET A N 1
ATOM 5700 C CA . MET A 1 721 ? 15.872 -5.203 1.982 1.00 90.50 721 MET A CA 1
ATOM 5701 C C . MET A 1 721 ? 17.343 -5.619 2.015 1.00 90.50 721 MET A C 1
ATOM 5703 O O . MET A 1 721 ? 17.773 -6.260 2.968 1.00 90.50 721 MET A O 1
ATOM 5707 N N . ALA A 1 722 ? 18.136 -5.200 1.027 1.00 90.00 722 ALA A N 1
ATOM 5708 C CA . ALA A 1 722 ? 19.569 -5.471 0.993 1.00 90.00 722 ALA A CA 1
ATOM 5709 C C . ALA A 1 722 ? 20.284 -4.920 2.241 1.00 90.00 722 ALA A C 1
ATOM 5711 O O . ALA A 1 722 ? 21.051 -5.636 2.881 1.00 90.00 722 ALA A O 1
ATOM 5712 N N . LEU A 1 723 ? 19.979 -3.680 2.642 1.00 87.19 723 LEU A N 1
ATOM 5713 C CA . LEU A 1 723 ? 20.524 -3.075 3.862 1.00 87.19 723 LEU A CA 1
ATOM 5714 C C . LEU A 1 723 ? 20.064 -3.807 5.124 1.00 87.19 723 LEU A C 1
ATOM 5716 O O . LEU A 1 723 ? 20.879 -4.037 6.018 1.00 87.19 723 LEU A O 1
ATOM 5720 N N . LYS A 1 724 ? 18.789 -4.207 5.197 1.00 85.88 724 LYS A N 1
ATOM 5721 C CA . LYS A 1 724 ? 18.244 -4.949 6.340 1.00 85.88 724 LYS A CA 1
ATOM 5722 C C . LYS A 1 724 ? 18.930 -6.306 6.506 1.00 85.88 724 LYS A C 1
ATOM 5724 O O . LYS A 1 724 ? 19.265 -6.668 7.629 1.00 85.88 724 LYS A O 1
ATOM 5729 N N . LEU A 1 725 ? 19.183 -7.018 5.407 1.00 87.19 725 LEU A N 1
ATOM 5730 C CA . LEU A 1 725 ? 19.891 -8.302 5.411 1.00 87.19 725 LEU A CA 1
ATOM 5731 C C . LEU A 1 725 ? 21.357 -8.171 5.854 1.00 87.19 725 LEU A C 1
ATOM 5733 O O . LEU A 1 725 ? 21.859 -9.062 6.529 1.00 87.19 725 LEU A O 1
ATOM 5737 N N . VAL A 1 726 ? 22.033 -7.069 5.507 1.00 85.69 726 VAL A N 1
ATOM 5738 C CA . VAL A 1 726 ? 23.453 -6.852 5.851 1.00 85.69 726 VAL A CA 1
ATOM 5739 C C . VAL A 1 726 ? 23.637 -6.283 7.261 1.00 85.69 726 VAL A C 1
ATOM 5741 O O . VAL A 1 726 ? 24.559 -6.673 7.969 1.00 85.69 726 VAL A O 1
ATOM 5744 N N . THR A 1 727 ? 22.786 -5.345 7.680 1.00 80.81 727 THR A N 1
ATOM 5745 C CA . THR A 1 727 ? 22.995 -4.549 8.907 1.00 80.81 727 THR A CA 1
ATOM 5746 C C . THR A 1 727 ? 22.054 -4.915 10.056 1.00 80.81 727 THR A C 1
ATOM 5748 O O . THR A 1 727 ? 22.186 -4.377 11.155 1.00 80.81 727 THR A O 1
ATOM 5751 N N . GLY A 1 728 ? 21.050 -5.763 9.811 1.00 73.38 728 GLY A N 1
ATOM 5752 C CA . GLY A 1 728 ? 19.970 -6.060 10.759 1.00 73.38 728 GLY A CA 1
ATOM 5753 C C . GLY A 1 728 ? 19.004 -4.892 11.015 1.00 73.38 728 GLY A C 1
ATOM 5754 O O . GLY A 1 728 ? 17.977 -5.081 11.667 1.00 73.38 728 GLY A O 1
ATOM 5755 N N . LYS A 1 729 ? 19.284 -3.689 10.492 1.00 62.66 729 LYS A N 1
ATOM 5756 C CA . LYS A 1 729 ? 18.464 -2.480 10.644 1.00 62.66 729 LYS A CA 1
ATOM 5757 C C . LYS A 1 729 ? 17.927 -2.042 9.279 1.00 62.66 729 LYS A C 1
ATOM 5759 O O . LYS A 1 729 ? 18.674 -1.876 8.323 1.00 62.66 729 LYS A O 1
ATOM 5764 N N . GLY A 1 730 ? 16.610 -1.869 9.176 1.00 56.59 730 GLY A N 1
ATOM 5765 C CA . GLY A 1 730 ? 15.960 -1.348 7.969 1.00 56.59 730 GLY A CA 1
ATOM 5766 C C . GLY A 1 730 ? 15.794 0.181 7.984 1.00 56.59 730 GLY A C 1
ATOM 5767 O O . GLY A 1 730 ? 16.008 0.833 9.002 1.00 56.59 730 GLY A O 1
ATOM 5768 N N . ILE A 1 731 ? 15.346 0.749 6.862 1.00 56.16 731 ILE A N 1
ATOM 5769 C CA . ILE A 1 731 ? 14.854 2.137 6.738 1.00 56.16 731 ILE A CA 1
ATOM 5770 C C . ILE A 1 731 ? 13.456 2.259 7.376 1.00 56.16 731 ILE A C 1
ATOM 5772 O O . ILE A 1 731 ? 12.594 1.402 7.186 1.00 56.16 731 ILE A O 1
ATOM 5776 N N . TYR A 1 732 ? 13.203 3.330 8.126 1.00 52.00 732 TYR A N 1
ATOM 5777 C CA . TYR A 1 732 ? 11.895 3.579 8.736 1.00 52.00 732 TYR A CA 1
ATOM 5778 C C . TYR A 1 732 ? 10.821 3.874 7.670 1.00 52.00 732 TYR A C 1
ATOM 5780 O O . TYR A 1 732 ? 10.964 4.805 6.876 1.00 52.00 732 TYR A O 1
ATOM 5788 N N . PHE A 1 733 ? 9.725 3.105 7.659 1.00 52.19 733 PHE A N 1
ATOM 5789 C CA . PHE A 1 733 ? 8.581 3.361 6.777 1.00 52.19 733 PHE A CA 1
ATOM 5790 C C . PHE A 1 733 ? 7.669 4.445 7.363 1.00 52.19 733 PHE A C 1
ATOM 5792 O O . PHE A 1 733 ? 7.102 4.265 8.443 1.00 52.19 733 PHE A O 1
ATOM 5799 N N . ARG A 1 734 ? 7.483 5.543 6.622 1.00 50.75 734 ARG A N 1
ATOM 5800 C CA . ARG A 1 734 ? 6.522 6.608 6.946 1.00 50.75 734 ARG A CA 1
ATOM 5801 C C . ARG A 1 734 ? 5.080 6.117 6.728 1.00 50.75 734 ARG A C 1
ATOM 5803 O O . ARG A 1 734 ? 4.815 5.434 5.736 1.00 50.75 734 ARG A O 1
ATOM 5810 N N . LEU A 1 735 ? 4.156 6.457 7.636 1.00 43.09 735 LEU A N 1
ATOM 5811 C CA . LEU A 1 735 ? 2.719 6.280 7.392 1.00 43.09 735 LEU A CA 1
ATOM 5812 C C . LEU A 1 735 ? 2.241 7.262 6.315 1.00 43.09 735 LEU A C 1
ATOM 5814 O O . LEU A 1 735 ? 2.725 8.389 6.234 1.00 43.09 735 LEU A O 1
ATOM 5818 N N . THR A 1 736 ? 1.306 6.812 5.484 1.00 43.44 736 THR A N 1
ATOM 5819 C CA . THR A 1 736 ? 0.672 7.653 4.464 1.00 43.44 736 THR A CA 1
ATOM 5820 C C . THR A 1 736 ? -0.413 8.499 5.104 1.00 43.44 736 THR A C 1
ATOM 5822 O O . THR A 1 736 ? -1.316 7.943 5.724 1.00 43.44 736 THR A O 1
ATOM 5825 N N . SER A 1 737 ? -0.332 9.813 4.926 1.00 42.31 737 SER A N 1
ATOM 5826 C CA . SER A 1 737 ? -1.349 10.757 5.389 1.00 42.31 737 SER A CA 1
ATOM 5827 C C . SER A 1 737 ? -2.500 10.786 4.382 1.00 42.31 737 SER A C 1
ATOM 5829 O O . SER A 1 737 ? -2.266 10.876 3.175 1.00 42.31 737 SER A O 1
ATOM 5831 N N . LYS A 1 738 ? -3.743 10.709 4.868 1.00 49.62 738 LYS A N 1
ATOM 5832 C CA . LYS A 1 738 ? -4.962 10.834 4.044 1.00 49.62 738 LYS A CA 1
ATOM 5833 C C . LYS A 1 738 ? -5.675 12.175 4.252 1.00 49.62 738 LYS A C 1
ATOM 5835 O O . LYS A 1 738 ? -6.874 12.282 4.012 1.00 49.62 738 LYS A O 1
ATOM 5840 N N . GLN A 1 739 ? -4.948 13.195 4.711 1.00 41.91 739 GLN A N 1
ATOM 5841 C CA . GLN A 1 739 ? -5.520 14.519 4.938 1.00 41.91 739 GLN A CA 1
ATOM 5842 C C . GLN A 1 739 ? -5.947 15.168 3.617 1.00 41.91 739 GLN A C 1
ATOM 5844 O O . GLN A 1 739 ? -5.169 15.225 2.662 1.00 41.91 739 GLN A O 1
ATOM 5849 N N . THR A 1 740 ? -7.178 15.670 3.602 1.00 43.69 740 THR A N 1
ATOM 5850 C CA . THR A 1 740 ? -7.706 16.584 2.588 1.00 43.69 740 THR A CA 1
ATOM 5851 C C . THR A 1 740 ? -7.586 18.018 3.090 1.00 43.69 740 THR A C 1
ATOM 5853 O O . THR A 1 740 ? -8.032 18.298 4.206 1.00 43.69 740 THR A O 1
ATOM 5856 N N . ASP A 1 741 ? -7.055 18.937 2.284 1.00 41.69 741 ASP A N 1
ATOM 5857 C CA . ASP A 1 741 ? -7.104 20.364 2.611 1.00 41.69 741 ASP A CA 1
ATOM 5858 C C . ASP A 1 741 ? -8.560 20.846 2.466 1.00 41.69 741 ASP A C 1
ATOM 5860 O O . ASP A 1 741 ? -9.050 21.123 1.369 1.00 41.69 741 ASP A O 1
ATOM 5864 N N . ALA A 1 742 ? -9.263 20.985 3.596 1.00 37.50 742 ALA A N 1
ATOM 5865 C CA . ALA A 1 742 ? -10.671 21.402 3.680 1.00 37.50 742 ALA A CA 1
ATOM 5866 C C . ALA A 1 742 ? -10.963 22.827 3.140 1.00 37.50 742 ALA A C 1
ATOM 5868 O O . ALA A 1 742 ? -12.101 23.287 3.179 1.00 37.50 742 ALA A O 1
ATOM 5869 N N . CYS A 1 743 ? -9.953 23.537 2.627 1.00 33.59 743 CYS A N 1
ATOM 5870 C CA . CYS A 1 743 ? -10.029 24.942 2.217 1.00 33.59 743 CYS A CA 1
ATOM 5871 C C . CYS A 1 743 ? -10.228 25.171 0.707 1.00 33.59 743 CYS A C 1
ATOM 5873 O O . CYS A 1 743 ? -10.190 26.321 0.265 1.00 33.59 743 CYS A O 1
ATOM 5875 N N . SER A 1 744 ? -10.411 24.129 -0.115 1.00 39.50 744 SER A N 1
ATOM 5876 C CA . SER A 1 744 ? -10.564 24.304 -1.568 1.00 39.50 744 SER A CA 1
ATOM 5877 C C . SER A 1 744 ? -11.924 23.833 -2.099 1.00 39.50 744 SER A C 1
ATOM 5879 O O . SER A 1 744 ? -12.378 22.733 -1.809 1.00 39.50 744 SER A O 1
ATOM 5881 N N . ASN A 1 745 ? -12.559 24.656 -2.942 1.00 46.81 745 ASN A N 1
ATOM 5882 C CA . ASN A 1 745 ? -13.820 24.328 -3.628 1.00 46.81 745 ASN A CA 1
ATOM 5883 C C . ASN A 1 745 ? -13.662 23.260 -4.740 1.00 46.81 745 ASN A C 1
ATOM 5885 O O . ASN A 1 745 ? -14.638 22.925 -5.411 1.00 46.81 745 ASN A O 1
ATOM 5889 N N . ASP A 1 746 ? -12.447 22.752 -4.984 1.00 59.72 746 ASP A N 1
ATOM 5890 C CA . ASP A 1 746 ? -12.155 21.721 -5.987 1.00 59.72 746 ASP A CA 1
ATOM 5891 C C . ASP A 1 746 ? -11.883 20.383 -5.290 1.00 59.72 746 ASP A C 1
ATOM 5893 O O . ASP A 1 746 ? -10.831 20.189 -4.685 1.00 59.72 746 ASP A O 1
ATOM 5897 N N . LYS A 1 747 ? -12.823 19.439 -5.429 1.00 58.03 747 LYS A N 1
ATOM 5898 C CA . LYS A 1 747 ? -12.780 18.099 -4.819 1.00 58.03 747 LYS A CA 1
ATOM 5899 C C . LYS A 1 747 ? -11.489 17.320 -5.121 1.00 58.03 747 LYS A C 1
ATOM 5901 O O . LYS A 1 747 ? -11.120 16.440 -4.355 1.00 58.03 747 LYS A O 1
ATOM 5906 N N . PHE A 1 748 ? -10.798 17.637 -6.220 1.00 62.28 748 PHE A N 1
ATOM 5907 C CA . PHE A 1 748 ? -9.554 16.976 -6.621 1.00 62.28 748 PHE A CA 1
ATOM 5908 C C . PHE A 1 748 ? -8.322 17.885 -6.498 1.00 62.28 748 PHE A C 1
ATOM 5910 O O . PHE A 1 748 ? -7.301 17.598 -7.119 1.00 62.28 748 PHE A O 1
ATOM 5917 N N . ALA A 1 749 ? -8.367 18.992 -5.749 1.00 58.91 749 ALA A N 1
ATOM 5918 C CA . ALA A 1 749 ? -7.221 19.900 -5.627 1.00 58.91 749 ALA A CA 1
ATOM 5919 C C . ALA A 1 749 ? -5.960 19.189 -5.112 1.00 58.91 749 ALA A C 1
ATOM 5921 O O . ALA A 1 749 ? -4.872 19.370 -5.673 1.00 58.91 749 ALA A O 1
ATOM 5922 N N . ASP A 1 750 ? -6.133 18.321 -4.115 1.00 66.12 750 ASP A N 1
ATOM 5923 C CA . ASP A 1 750 ? -5.042 17.604 -3.459 1.00 66.12 750 ASP A CA 1
ATOM 5924 C C . ASP A 1 750 ? -4.348 16.605 -4.390 1.00 66.12 750 ASP A C 1
ATOM 5926 O O . ASP A 1 750 ? -3.143 16.396 -4.260 1.00 66.12 750 ASP A O 1
ATOM 5930 N N . LEU A 1 751 ? -5.039 16.087 -5.417 1.00 65.56 751 LEU A N 1
ATOM 5931 C CA . LEU A 1 751 ? -4.478 15.201 -6.455 1.00 65.56 751 LEU A CA 1
ATOM 5932 C C . LEU A 1 751 ? -3.294 15.838 -7.195 1.00 65.56 751 LEU A C 1
ATOM 5934 O O . LEU A 1 751 ? -2.382 15.141 -7.649 1.00 65.56 751 LEU A O 1
ATOM 5938 N N . TYR A 1 752 ? -3.321 17.166 -7.323 1.00 73.12 752 TYR A N 1
ATOM 5939 C CA . TYR A 1 752 ? -2.336 17.960 -8.055 1.00 73.12 752 TYR A CA 1
ATOM 5940 C C . TYR A 1 752 ? -1.262 18.572 -7.147 1.00 73.12 752 TYR A C 1
ATOM 5942 O O . TYR A 1 752 ? -0.451 19.379 -7.616 1.00 73.12 752 TYR A O 1
ATOM 5950 N N . THR A 1 753 ? -1.243 18.211 -5.861 1.00 77.06 753 THR A N 1
ATOM 5951 C CA . THR A 1 753 ? -0.164 18.587 -4.945 1.00 77.06 753 THR A CA 1
ATOM 5952 C C . THR A 1 753 ? 1.046 17.688 -5.186 1.00 77.06 753 THR A C 1
ATOM 5954 O O . THR A 1 753 ? 0.955 16.461 -5.180 1.00 77.06 753 THR A O 1
ATOM 5957 N N . VAL A 1 754 ? 2.204 18.303 -5.434 1.00 73.50 754 VAL A N 1
ATOM 5958 C CA . VAL A 1 754 ? 3.459 17.578 -5.665 1.00 73.50 754 VAL A CA 1
ATOM 5959 C C . VAL A 1 754 ? 4.351 17.783 -4.463 1.00 73.50 754 VAL A C 1
ATOM 5961 O O . VAL A 1 754 ? 4.822 18.887 -4.201 1.00 73.50 754 VAL A O 1
ATOM 5964 N N . ARG A 1 755 ? 4.595 16.698 -3.733 1.00 82.06 755 ARG A N 1
ATOM 5965 C CA . ARG A 1 755 ? 5.584 16.664 -2.660 1.00 82.06 755 ARG A CA 1
ATOM 5966 C C . ARG A 1 755 ? 6.838 15.998 -3.211 1.00 82.06 755 ARG A C 1
ATOM 5968 O O . ARG A 1 755 ? 6.831 14.792 -3.465 1.00 82.06 755 ARG A O 1
ATOM 5975 N N . TRP A 1 756 ? 7.892 16.784 -3.419 1.00 81.25 756 TRP A N 1
ATOM 5976 C CA . TRP A 1 756 ? 9.170 16.279 -3.915 1.00 81.25 756 TRP A CA 1
ATOM 5977 C C . TRP A 1 756 ? 9.796 15.327 -2.898 1.00 81.25 756 TRP A C 1
ATOM 5979 O O . TRP A 1 756 ? 10.060 15.704 -1.758 1.00 81.25 756 TRP A O 1
ATOM 5989 N N . VAL A 1 757 ? 10.015 14.080 -3.317 1.00 83.69 757 VAL A N 1
ATOM 5990 C CA . VAL A 1 757 ? 10.614 13.030 -2.488 1.00 83.69 757 VAL A CA 1
ATOM 5991 C C . VAL A 1 757 ? 11.707 12.294 -3.266 1.00 83.69 757 VAL A C 1
ATOM 5993 O O . VAL A 1 757 ? 11.580 12.151 -4.486 1.00 83.69 757 VAL A O 1
ATOM 5996 N N . PRO A 1 758 ? 12.750 11.767 -2.592 1.00 85.19 758 PRO A N 1
ATOM 5997 C CA . PRO A 1 758 ? 13.841 11.049 -3.257 1.00 85.19 758 PRO A CA 1
ATOM 5998 C C . PRO A 1 758 ? 13.386 9.864 -4.124 1.00 85.19 758 PRO A C 1
ATOM 6000 O O . PRO A 1 758 ? 14.045 9.543 -5.108 1.00 85.19 758 PRO A O 1
ATOM 6003 N N . LEU A 1 759 ? 12.232 9.257 -3.815 1.00 86.25 759 LEU A N 1
ATOM 6004 C CA . LEU A 1 759 ? 11.654 8.146 -4.582 1.00 86.25 759 LEU A CA 1
ATOM 6005 C C . LEU A 1 759 ? 11.318 8.507 -6.040 1.00 86.25 759 LEU A C 1
ATOM 6007 O O . LEU A 1 759 ? 11.201 7.623 -6.884 1.00 86.25 759 LEU A O 1
ATOM 6011 N N . LEU A 1 760 ? 11.137 9.795 -6.351 1.00 89.94 760 LEU A N 1
ATOM 6012 C CA . LEU A 1 760 ? 10.825 10.247 -7.711 1.00 89.94 760 LEU A CA 1
ATOM 6013 C C . LEU A 1 760 ? 12.068 10.257 -8.610 1.00 89.94 760 LEU A C 1
ATOM 6015 O O . LEU A 1 760 ? 11.941 10.114 -9.827 1.00 89.94 760 LEU A O 1
ATOM 6019 N N . LEU A 1 761 ? 13.261 10.416 -8.023 1.00 91.12 761 LEU A N 1
ATOM 6020 C CA . LEU A 1 761 ? 14.505 10.678 -8.747 1.00 91.12 761 LEU A CA 1
ATOM 6021 C C . LEU A 1 761 ? 14.826 9.607 -9.804 1.00 91.12 761 LEU A C 1
ATOM 6023 O O . LEU A 1 761 ? 15.064 9.992 -10.950 1.00 91.12 761 LEU A O 1
ATOM 6027 N N . PRO A 1 762 ? 14.775 8.292 -9.511 1.00 93.25 762 PRO A N 1
ATOM 6028 C CA . PRO A 1 762 ? 15.116 7.287 -10.517 1.00 93.25 762 PRO A CA 1
ATOM 6029 C C . PRO A 1 762 ? 14.176 7.309 -11.734 1.00 93.25 762 PRO A C 1
ATOM 6031 O O . PRO A 1 762 ? 14.626 7.180 -12.870 1.00 93.25 762 PRO A O 1
ATOM 6034 N N . THR A 1 763 ? 12.878 7.556 -11.522 1.00 94.88 763 THR A N 1
ATOM 6035 C CA . THR A 1 763 ? 11.898 7.653 -12.620 1.00 94.88 763 THR A CA 1
ATOM 6036 C C . THR A 1 763 ? 12.112 8.914 -13.459 1.00 94.88 763 THR A C 1
ATOM 6038 O O . THR A 1 763 ? 11.983 8.866 -14.680 1.00 94.88 763 THR A O 1
ATOM 6041 N N . ILE A 1 764 ? 12.497 10.033 -12.831 1.00 94.62 764 ILE A N 1
ATOM 6042 C CA . ILE A 1 764 ? 12.863 11.269 -13.542 1.00 94.62 764 ILE A CA 1
ATOM 6043 C C . ILE A 1 764 ? 14.082 11.029 -14.431 1.00 94.62 764 ILE A C 1
ATOM 6045 O O . ILE A 1 764 ? 14.063 11.412 -15.597 1.00 94.62 764 ILE A O 1
ATOM 6049 N N . VAL A 1 765 ? 15.115 10.362 -13.909 1.00 94.81 765 VAL A N 1
ATOM 6050 C CA . VAL A 1 765 ? 16.316 10.024 -14.686 1.00 94.81 765 VAL A CA 1
ATOM 6051 C C . VAL A 1 765 ? 15.949 9.163 -15.892 1.00 94.81 765 VAL A C 1
ATOM 6053 O O . VAL A 1 765 ? 16.353 9.487 -17.006 1.00 94.81 765 VAL A O 1
ATOM 6056 N N . VAL A 1 766 ? 15.126 8.124 -15.706 1.00 95.25 766 VAL A N 1
ATOM 6057 C CA . VAL A 1 766 ? 14.633 7.291 -16.816 1.00 95.25 766 VAL A CA 1
ATOM 6058 C C . VAL A 1 766 ? 13.907 8.136 -17.867 1.00 95.25 766 VAL A C 1
ATOM 6060 O O . VAL A 1 766 ? 14.192 8.000 -19.058 1.00 95.25 766 VAL A O 1
ATOM 6063 N N . LEU A 1 767 ? 13.005 9.029 -17.449 1.00 95.12 767 LEU A N 1
ATOM 6064 C CA . LEU A 1 767 ? 12.258 9.891 -18.365 1.00 95.12 767 LEU A CA 1
ATOM 6065 C C . LEU A 1 767 ? 13.193 10.811 -19.168 1.00 95.12 767 LEU A C 1
ATOM 6067 O O . LEU A 1 767 ? 13.087 10.867 -20.392 1.00 95.12 767 LEU A O 1
ATOM 6071 N N . VAL A 1 768 ? 14.134 11.486 -18.502 1.00 94.38 768 VAL A N 1
ATOM 6072 C CA . VAL A 1 768 ? 15.094 12.406 -19.139 1.00 94.38 768 VAL A CA 1
ATOM 6073 C C . VAL A 1 768 ? 16.003 11.668 -20.120 1.00 94.38 768 VAL A C 1
ATOM 6075 O O . VAL A 1 768 ? 16.174 12.124 -21.250 1.00 94.38 768 VAL A O 1
ATOM 6078 N N . VAL A 1 769 ? 16.543 10.509 -19.728 1.00 93.62 769 VAL A N 1
ATOM 6079 C CA . VAL A 1 769 ? 17.407 9.687 -20.590 1.00 93.62 769 VAL A CA 1
ATOM 6080 C C . VAL A 1 769 ? 16.665 9.250 -21.851 1.00 93.62 769 VAL A C 1
ATOM 6082 O O . VAL A 1 769 ? 17.216 9.357 -22.943 1.00 93.62 769 VAL A O 1
ATOM 6085 N N . ASN A 1 770 ? 15.411 8.807 -21.731 1.00 93.38 770 ASN A N 1
ATOM 6086 C CA . ASN A 1 770 ? 14.630 8.358 -22.885 1.00 93.38 770 ASN A CA 1
ATOM 6087 C C . ASN A 1 770 ? 14.238 9.520 -23.809 1.00 93.38 770 ASN A C 1
ATOM 6089 O O . ASN A 1 770 ? 14.329 9.378 -25.026 1.00 93.38 770 ASN A O 1
ATOM 6093 N N . VAL A 1 771 ? 13.879 10.685 -23.260 1.00 93.81 771 VAL A N 1
ATOM 6094 C CA . VAL A 1 771 ? 13.623 11.904 -24.051 1.00 93.81 771 VAL A CA 1
ATOM 6095 C C . VAL A 1 771 ? 14.879 12.334 -24.816 1.00 93.81 771 VAL A C 1
ATOM 6097 O O . VAL A 1 771 ? 14.811 12.586 -26.020 1.00 93.81 771 VAL A O 1
ATOM 6100 N N . ALA A 1 772 ? 16.035 12.357 -24.149 1.00 92.06 772 ALA A N 1
ATOM 6101 C CA . ALA A 1 772 ? 17.305 12.694 -24.783 1.00 92.06 772 ALA A CA 1
ATOM 6102 C C . ALA A 1 772 ? 17.693 11.669 -25.862 1.00 92.06 772 ALA A C 1
ATOM 6104 O O . ALA A 1 772 ? 18.113 12.054 -26.951 1.00 92.06 772 ALA A O 1
ATOM 6105 N N . ALA A 1 773 ? 17.507 10.372 -25.596 1.00 89.75 773 ALA A N 1
ATOM 6106 C CA . ALA A 1 773 ? 17.797 9.310 -26.555 1.00 89.75 773 ALA A CA 1
ATOM 6107 C C . ALA A 1 773 ? 16.932 9.419 -27.821 1.00 89.75 773 ALA A C 1
ATOM 6109 O O . ALA A 1 773 ? 17.447 9.231 -28.921 1.00 89.75 773 ALA A O 1
ATOM 6110 N N . VAL A 1 774 ? 15.645 9.772 -27.692 1.00 90.94 774 VAL A N 1
ATOM 6111 C CA . VAL A 1 774 ? 14.769 10.050 -28.846 1.00 90.94 774 VAL A CA 1
ATOM 6112 C C . VAL A 1 774 ? 15.277 11.257 -29.640 1.00 90.94 774 VAL A C 1
ATOM 6114 O O . VAL A 1 774 ? 15.384 11.174 -30.862 1.00 90.94 774 VAL A O 1
ATOM 6117 N N . GLY A 1 775 ? 15.653 12.349 -28.967 1.00 90.44 775 GLY A N 1
ATOM 6118 C CA . GLY A 1 775 ? 16.236 13.523 -29.625 1.00 90.44 775 GLY A CA 1
ATOM 6119 C C . GLY A 1 775 ? 17.523 13.199 -30.388 1.00 90.44 775 GLY A C 1
ATOM 6120 O O . GLY A 1 775 ? 17.644 13.528 -31.566 1.00 90.44 775 GLY A O 1
ATOM 6121 N N . ALA A 1 776 ? 18.456 12.479 -29.763 1.00 87.31 776 ALA A N 1
ATOM 6122 C CA . ALA A 1 776 ? 19.698 12.058 -30.409 1.00 87.31 776 ALA A CA 1
ATOM 6123 C C . ALA A 1 776 ? 19.458 11.092 -31.580 1.00 87.31 776 ALA A C 1
ATOM 6125 O O . ALA A 1 776 ? 20.128 11.198 -32.602 1.00 87.31 776 ALA A O 1
ATOM 6126 N N . ALA A 1 777 ? 18.485 10.181 -31.469 1.00 85.56 777 ALA A N 1
ATOM 6127 C CA . ALA A 1 777 ? 18.104 9.277 -32.553 1.00 85.56 777 ALA A CA 1
ATOM 6128 C C . ALA A 1 777 ? 17.581 10.042 -33.782 1.00 85.56 777 ALA A C 1
ATOM 6130 O O . ALA A 1 777 ? 17.984 9.750 -34.909 1.00 85.56 777 ALA A O 1
ATOM 6131 N N . ILE A 1 778 ? 16.738 11.057 -33.568 1.00 87.44 778 ILE A N 1
ATOM 6132 C CA . ILE A 1 778 ? 16.244 11.939 -34.636 1.00 87.44 778 ILE A CA 1
ATOM 6133 C C . ILE A 1 778 ? 17.394 12.756 -35.235 1.00 87.44 778 ILE A C 1
ATOM 6135 O O . ILE A 1 778 ? 17.508 12.835 -36.456 1.00 87.44 778 ILE A O 1
ATOM 6139 N N . GLY A 1 779 ? 18.273 13.312 -34.396 1.00 87.31 779 GLY A N 1
ATOM 6140 C CA . GLY A 1 779 ? 19.456 14.046 -34.850 1.00 87.31 779 GLY A CA 1
ATOM 6141 C C . GLY A 1 779 ? 20.380 13.189 -35.723 1.00 87.31 779 GLY A C 1
ATOM 6142 O O . GLY A 1 779 ? 20.812 13.636 -36.782 1.00 87.31 779 GLY A O 1
ATOM 6143 N N . LYS A 1 780 ? 20.618 11.931 -35.331 1.00 83.75 780 LYS A N 1
ATOM 6144 C CA . LYS A 1 780 ? 21.373 10.937 -36.112 1.00 83.75 780 LYS A CA 1
ATOM 6145 C C . LYS A 1 780 ? 20.722 10.632 -37.450 1.00 83.75 780 LYS A C 1
ATOM 6147 O O . LYS A 1 780 ? 21.392 10.669 -38.475 1.00 83.75 780 LYS A O 1
ATOM 6152 N N . ALA A 1 781 ? 19.417 10.369 -37.454 1.00 83.25 781 ALA A N 1
ATOM 6153 C CA . ALA A 1 781 ? 18.679 10.108 -38.686 1.00 83.25 781 ALA A CA 1
ATOM 6154 C C . ALA A 1 781 ? 18.701 11.317 -39.641 1.00 83.25 781 ALA A C 1
ATOM 6156 O O . ALA A 1 781 ? 18.792 11.135 -40.854 1.00 83.25 781 ALA A O 1
ATOM 6157 N N . ALA A 1 782 ? 18.682 12.541 -39.101 1.00 83.31 782 ALA A N 1
ATOM 6158 C CA . ALA A 1 782 ? 18.820 13.766 -39.882 1.00 83.31 782 ALA A CA 1
ATOM 6159 C C . ALA A 1 782 ? 20.237 13.945 -40.459 1.00 83.31 782 ALA A C 1
ATOM 6161 O O . ALA A 1 782 ? 20.365 14.319 -41.621 1.00 83.31 782 ALA A O 1
ATOM 6162 N N . ALA A 1 783 ? 21.288 13.642 -39.688 1.00 80.69 783 ALA A N 1
ATOM 6163 C CA . ALA A 1 783 ? 22.683 13.744 -40.134 1.00 80.69 783 ALA A CA 1
ATOM 6164 C C . ALA A 1 783 ? 23.088 12.651 -41.144 1.00 80.69 783 ALA A C 1
ATOM 6166 O O . ALA A 1 783 ? 23.783 12.943 -42.113 1.00 80.69 783 ALA A O 1
ATOM 6167 N N . TRP A 1 784 ? 22.658 11.400 -40.945 1.00 77.94 784 TRP A N 1
ATOM 6168 C CA . TRP A 1 784 ? 23.006 10.262 -41.814 1.00 77.94 784 TRP A CA 1
ATOM 6169 C C . TRP A 1 784 ? 22.068 10.089 -43.016 1.00 77.94 784 TRP A C 1
ATOM 6171 O O . TRP A 1 784 ? 22.345 9.292 -43.910 1.00 77.94 784 TRP A O 1
ATOM 6181 N N . GLY A 1 785 ? 20.946 10.809 -43.035 1.00 74.06 785 GLY A N 1
ATOM 6182 C CA . GLY A 1 785 ? 19.870 10.630 -44.002 1.00 74.06 785 GLY A CA 1
ATOM 6183 C C . GLY A 1 785 ? 18.899 9.514 -43.598 1.00 74.06 785 GLY A C 1
ATOM 6184 O O . GLY A 1 785 ? 19.285 8.375 -43.325 1.00 74.06 785 GLY A O 1
ATOM 6185 N N . PHE A 1 786 ? 17.602 9.834 -43.623 1.00 69.00 786 PHE A N 1
ATOM 6186 C CA . PHE A 1 786 ? 16.514 8.981 -43.119 1.00 69.00 786 PHE A CA 1
ATOM 6187 C C . PHE A 1 786 ? 16.349 7.629 -43.836 1.00 69.00 786 PHE A C 1
ATOM 6189 O O . PHE A 1 786 ? 15.721 6.723 -43.290 1.00 69.00 786 PHE A O 1
ATOM 6196 N N . PHE A 1 787 ? 16.896 7.475 -45.044 1.00 71.00 787 PHE A N 1
ATOM 6197 C CA . PHE A 1 787 ? 16.716 6.279 -45.876 1.00 71.00 787 PHE A CA 1
ATOM 6198 C C . PHE A 1 787 ? 17.872 5.273 -45.801 1.00 71.00 787 PHE A C 1
ATOM 6200 O O . PHE A 1 787 ? 17.824 4.249 -46.479 1.00 71.00 787 PHE A O 1
ATOM 6207 N N . THR A 1 788 ? 18.889 5.527 -44.974 1.00 75.38 788 THR A N 1
ATOM 6208 C CA . THR A 1 788 ? 19.994 4.582 -44.759 1.00 75.38 788 THR A CA 1
ATOM 6209 C C . THR A 1 788 ? 19.573 3.412 -43.860 1.00 75.38 788 THR A C 1
ATOM 6211 O O . THR A 1 788 ? 18.730 3.561 -42.972 1.00 75.38 788 THR A O 1
ATOM 6214 N N . ASP A 1 789 ? 20.174 2.231 -44.042 1.00 70.69 789 ASP A N 1
ATOM 6215 C CA . ASP A 1 789 ? 19.880 1.065 -43.190 1.00 70.69 789 ASP A CA 1
ATOM 6216 C C . ASP A 1 789 ? 20.260 1.305 -41.716 1.00 70.69 789 ASP A C 1
ATOM 6218 O O . ASP A 1 789 ? 19.565 0.852 -40.805 1.00 70.69 789 ASP A O 1
ATOM 6222 N N . GLN A 1 790 ? 21.297 2.110 -41.463 1.00 70.88 790 GLN A N 1
ATOM 6223 C CA . GLN A 1 790 ? 21.653 2.567 -40.116 1.00 70.88 790 GLN A CA 1
ATOM 6224 C C . GLN A 1 790 ? 20.554 3.447 -39.500 1.00 70.88 790 GLN A C 1
ATOM 6226 O O . GLN A 1 790 ? 20.158 3.208 -38.357 1.00 70.88 790 GLN A O 1
ATOM 6231 N N . ALA A 1 791 ? 19.994 4.401 -40.253 1.00 71.12 791 ALA A N 1
ATOM 6232 C CA . ALA A 1 791 ? 18.874 5.217 -39.783 1.00 71.12 791 ALA A CA 1
ATOM 6233 C C . ALA A 1 791 ? 17.617 4.374 -39.504 1.00 71.12 791 ALA A C 1
ATOM 6235 O O . ALA A 1 791 ? 16.935 4.609 -38.508 1.00 71.12 791 ALA A O 1
ATOM 6236 N N . ARG A 1 792 ? 17.338 3.334 -40.305 1.00 73.00 792 ARG A N 1
ATOM 6237 C CA . ARG A 1 792 ? 16.220 2.402 -40.048 1.00 73.00 792 ARG A CA 1
ATOM 6238 C C . ARG A 1 792 ? 16.363 1.678 -38.709 1.00 73.00 792 ARG A C 1
ATOM 6240 O O . ARG A 1 792 ? 15.388 1.575 -37.966 1.00 73.00 792 ARG A O 1
ATOM 6247 N N . HIS A 1 793 ? 17.561 1.205 -38.364 1.00 73.38 793 HIS A N 1
ATOM 6248 C CA . HIS A 1 793 ? 17.810 0.560 -37.070 1.00 73.38 793 HIS A CA 1
ATOM 6249 C C . HIS A 1 793 ? 17.674 1.530 -35.886 1.00 73.38 793 HIS A C 1
ATOM 6251 O O . HIS A 1 793 ? 17.106 1.157 -34.859 1.00 73.38 793 HIS A O 1
ATOM 6257 N N . VAL A 1 794 ? 18.124 2.778 -36.047 1.00 73.50 794 VAL A N 1
ATOM 6258 C CA . VAL A 1 794 ? 17.961 3.856 -35.053 1.00 73.50 794 VAL A CA 1
ATOM 6259 C C . VAL A 1 794 ? 16.481 4.188 -34.833 1.00 73.50 794 VAL A C 1
ATOM 6261 O O . VAL A 1 794 ? 16.019 4.250 -33.694 1.00 73.50 794 VAL A O 1
ATOM 6264 N N . LEU A 1 795 ? 15.713 4.341 -35.916 1.00 72.56 795 LEU A N 1
ATOM 6265 C CA . LEU A 1 795 ? 14.277 4.636 -35.867 1.00 72.56 795 LEU A CA 1
ATOM 6266 C C . LEU A 1 795 ? 13.469 3.485 -35.246 1.00 72.56 795 LEU A C 1
ATOM 6268 O O . LEU A 1 795 ? 12.546 3.731 -34.474 1.00 72.56 795 LEU A O 1
ATOM 6272 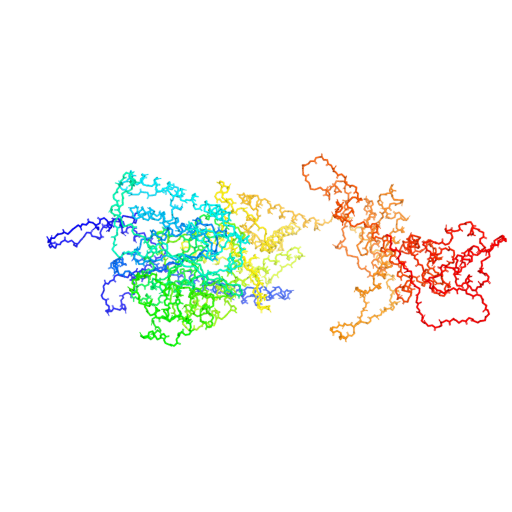N N . LEU A 1 796 ? 13.836 2.228 -35.512 1.00 71.75 796 LEU A N 1
ATOM 6273 C CA . LEU A 1 796 ? 13.228 1.068 -34.849 1.00 71.75 796 LEU A CA 1
ATOM 6274 C C . LEU A 1 796 ? 13.541 1.032 -33.345 1.00 71.75 796 LEU A C 1
ATOM 6276 O O . LEU A 1 796 ? 12.660 0.721 -32.545 1.00 71.75 796 LEU A O 1
ATOM 6280 N N . GLY A 1 797 ? 14.765 1.389 -32.941 1.00 71.88 797 GLY A N 1
ATOM 6281 C CA . GLY A 1 797 ? 15.137 1.535 -31.530 1.00 71.88 797 GLY A CA 1
ATOM 6282 C C . GLY A 1 797 ? 14.365 2.654 -30.816 1.00 71.88 797 GLY A C 1
ATOM 6283 O O . GLY A 1 797 ? 13.992 2.503 -29.653 1.00 71.88 797 GLY A O 1
ATOM 6284 N N . MET A 1 798 ? 14.048 3.742 -31.527 1.00 78.94 798 MET A N 1
ATOM 6285 C CA . MET A 1 798 ? 13.261 4.869 -31.014 1.00 78.94 798 MET A CA 1
ATOM 6286 C C . MET A 1 798 ? 11.846 4.463 -30.570 1.00 78.94 798 MET A C 1
ATOM 6288 O O . MET A 1 798 ? 11.348 5.018 -29.591 1.00 78.94 798 MET A O 1
ATOM 6292 N N . LEU A 1 799 ? 11.214 3.480 -31.225 1.00 79.50 799 LEU A N 1
ATOM 6293 C CA . LEU A 1 799 ? 9.867 3.010 -30.865 1.00 79.50 799 LEU A CA 1
ATOM 6294 C C . LEU A 1 799 ? 9.781 2.549 -29.402 1.00 79.50 799 LEU A C 1
ATOM 6296 O O . LEU A 1 799 ? 8.807 2.858 -28.718 1.00 79.50 799 LEU A O 1
ATOM 6300 N N . PHE A 1 800 ? 10.817 1.870 -28.900 1.00 80.88 800 PHE A N 1
ATOM 6301 C CA . PHE A 1 800 ? 10.871 1.420 -27.505 1.00 80.88 800 PHE A CA 1
ATOM 6302 C C . PHE A 1 800 ? 10.993 2.592 -26.526 1.00 80.88 800 PHE A C 1
ATOM 6304 O O . PHE A 1 800 ? 10.302 2.613 -25.510 1.00 80.88 800 PHE A O 1
ATOM 6311 N N . ASN A 1 801 ? 11.807 3.598 -26.853 1.00 88.06 801 ASN A N 1
ATOM 6312 C CA . ASN A 1 801 ? 11.963 4.793 -26.017 1.00 88.06 801 ASN A CA 1
ATOM 6313 C C . ASN A 1 801 ? 10.655 5.594 -25.951 1.00 88.06 801 ASN A C 1
ATOM 6315 O O . ASN A 1 801 ? 10.240 6.035 -24.880 1.00 88.06 801 ASN A O 1
ATOM 6319 N N . VAL A 1 802 ? 9.966 5.739 -27.089 1.00 89.81 802 VAL A N 1
ATOM 6320 C CA . VAL A 1 802 ? 8.644 6.380 -27.154 1.00 89.81 802 VAL A CA 1
ATOM 6321 C C . VAL A 1 802 ? 7.629 5.597 -26.324 1.00 89.81 802 VAL A C 1
ATOM 6323 O O . VAL A 1 802 ? 6.878 6.200 -25.561 1.00 89.81 802 VAL A O 1
ATOM 6326 N N . TRP A 1 803 ? 7.639 4.264 -26.400 1.00 89.31 803 TRP A N 1
ATOM 6327 C CA . TRP A 1 803 ? 6.779 3.421 -25.572 1.00 89.31 803 TRP A CA 1
ATOM 6328 C C . TRP A 1 803 ? 7.028 3.625 -24.069 1.00 89.31 803 TRP A C 1
ATOM 6330 O O . TRP A 1 803 ? 6.073 3.781 -23.310 1.00 89.31 803 TRP A O 1
ATOM 6340 N N . ILE A 1 804 ? 8.289 3.721 -23.629 1.00 91.94 804 ILE A N 1
ATOM 6341 C CA . ILE A 1 804 ? 8.634 4.029 -22.228 1.00 91.94 804 ILE A CA 1
ATOM 6342 C C . ILE A 1 804 ? 8.084 5.402 -21.815 1.00 91.94 804 ILE A C 1
ATOM 6344 O O . ILE A 1 804 ? 7.493 5.528 -20.742 1.00 91.94 804 ILE A O 1
ATOM 6348 N N . ILE A 1 805 ? 8.216 6.424 -22.667 1.00 93.19 805 ILE A N 1
ATOM 6349 C CA . ILE A 1 805 ? 7.660 7.763 -22.405 1.00 93.19 805 ILE A CA 1
ATOM 6350 C C . ILE A 1 805 ? 6.126 7.706 -22.292 1.00 93.19 805 ILE A C 1
ATOM 6352 O O . ILE A 1 805 ? 5.558 8.336 -21.401 1.00 93.19 805 ILE A O 1
ATOM 6356 N N . VAL A 1 806 ? 5.449 6.915 -23.132 1.00 92.94 806 VAL A N 1
ATOM 6357 C CA . VAL A 1 806 ? 3.993 6.684 -23.049 1.00 92.94 806 VAL A CA 1
ATOM 6358 C C . VAL A 1 806 ? 3.608 5.976 -21.747 1.00 92.94 806 VAL A C 1
ATOM 6360 O O . VAL A 1 806 ? 2.588 6.317 -21.142 1.00 92.94 806 VAL A O 1
ATOM 6363 N N . LEU A 1 807 ? 4.418 5.027 -21.273 1.00 93.25 807 LEU A N 1
ATOM 6364 C CA . LEU A 1 807 ? 4.181 4.362 -19.991 1.00 93.25 807 LEU A CA 1
ATOM 6365 C C . LEU A 1 807 ? 4.374 5.310 -18.796 1.00 93.25 807 LEU A C 1
ATOM 6367 O O . LEU A 1 807 ? 3.613 5.251 -17.832 1.00 93.25 807 LEU A O 1
ATOM 6371 N N . LEU A 1 808 ? 5.341 6.226 -18.881 1.00 94.69 808 LEU A N 1
ATOM 6372 C CA . LEU A 1 808 ? 5.640 7.224 -17.846 1.00 94.69 808 LEU A CA 1
ATOM 6373 C C . LEU A 1 808 ? 4.836 8.529 -17.979 1.00 94.69 808 LEU A C 1
ATOM 6375 O O . LEU A 1 808 ? 4.983 9.434 -17.156 1.00 94.69 808 LEU A O 1
ATOM 6379 N N . TYR A 1 809 ? 3.945 8.635 -18.963 1.00 92.62 809 TYR A N 1
ATOM 6380 C CA . TYR A 1 809 ? 3.101 9.813 -19.168 1.00 92.62 809 TYR A CA 1
ATOM 6381 C C . TYR A 1 809 ? 2.298 10.231 -17.915 1.00 92.62 809 TYR A C 1
ATOM 6383 O O . TYR A 1 809 ? 2.317 11.419 -17.575 1.00 92.62 809 TYR A O 1
ATOM 6391 N N . PRO A 1 810 ? 1.637 9.317 -17.167 1.00 91.56 810 PRO A N 1
ATOM 6392 C CA . PRO A 1 810 ? 0.904 9.703 -15.957 1.00 91.56 810 PRO A CA 1
ATOM 6393 C C . PRO A 1 810 ? 1.816 10.246 -14.855 1.00 91.56 810 PRO A C 1
ATOM 6395 O O . PRO A 1 810 ? 1.415 11.145 -14.116 1.00 91.56 810 PRO A O 1
ATOM 6398 N N . PHE A 1 811 ? 3.051 9.743 -14.770 1.00 92.88 811 PHE A N 1
ATOM 6399 C CA . PHE A 1 811 ? 4.063 10.249 -13.846 1.00 92.88 811 PHE A CA 1
ATOM 6400 C C . PHE A 1 811 ? 4.501 11.661 -14.218 1.00 92.88 811 PHE A C 1
ATOM 6402 O O . PHE A 1 811 ? 4.516 12.536 -13.355 1.00 92.88 811 PHE A O 1
ATOM 6409 N N . ALA A 1 812 ? 4.785 11.902 -15.500 1.00 92.50 812 ALA A N 1
ATOM 6410 C CA . ALA A 1 812 ? 5.147 13.223 -16.002 1.00 92.50 812 ALA A CA 1
ATOM 6411 C C . ALA A 1 812 ? 4.037 14.259 -15.730 1.00 92.50 812 ALA A C 1
ATOM 6413 O O . ALA A 1 812 ? 4.314 15.361 -15.261 1.00 92.50 812 ALA A O 1
ATOM 6414 N N . LEU A 1 813 ? 2.765 13.886 -15.923 1.00 90.06 813 LEU A N 1
ATOM 6415 C CA . LEU A 1 813 ? 1.634 14.729 -15.522 1.00 90.06 813 LEU A CA 1
ATOM 6416 C C . LEU A 1 813 ? 1.537 14.927 -14.006 1.00 90.06 813 LEU A C 1
ATOM 6418 O O . LEU A 1 813 ? 1.141 16.004 -13.561 1.00 90.06 813 LEU A O 1
ATOM 6422 N N . GLY A 1 814 ? 1.857 13.898 -13.221 1.00 87.62 814 GLY A N 1
ATOM 6423 C CA . GLY A 1 814 ? 1.857 13.958 -11.764 1.00 87.62 814 GLY A CA 1
ATOM 6424 C C . GLY A 1 814 ? 2.865 14.973 -11.229 1.00 87.62 814 GLY A C 1
ATOM 6425 O O . GLY A 1 814 ? 2.486 15.842 -10.451 1.00 87.62 814 GLY A O 1
ATOM 6426 N N . ILE A 1 815 ? 4.116 14.943 -11.702 1.00 90.62 815 ILE A N 1
ATOM 6427 C CA . ILE A 1 815 ? 5.172 15.873 -11.252 1.00 90.62 815 ILE A CA 1
ATOM 6428 C C . ILE A 1 815 ? 4.958 17.323 -11.718 1.00 90.62 815 ILE A C 1
ATOM 6430 O O . ILE A 1 815 ? 5.478 18.247 -11.100 1.00 90.62 815 ILE A O 1
ATOM 6434 N N . MET A 1 816 ? 4.157 17.547 -12.767 1.00 88.44 816 MET A N 1
ATOM 6435 C CA . MET A 1 816 ? 3.740 18.889 -13.203 1.00 88.44 816 MET A CA 1
ATOM 6436 C C . MET A 1 816 ? 2.711 19.547 -12.264 1.00 88.44 816 MET A C 1
ATOM 6438 O O . MET A 1 816 ? 2.380 20.727 -12.433 1.00 88.44 816 MET A O 1
ATOM 6442 N N . GLY A 1 817 ? 2.160 18.804 -11.300 1.00 85.31 817 GLY A N 1
ATOM 6443 C CA . GLY A 1 817 ? 1.183 19.306 -10.336 1.00 85.31 817 GLY A CA 1
ATOM 6444 C C . GLY A 1 817 ? -0.024 19.950 -11.011 1.00 85.31 817 GLY A C 1
ATOM 6445 O O . GLY A 1 817 ? -0.638 19.363 -11.903 1.00 85.31 817 GLY A O 1
ATOM 6446 N N . LYS A 1 818 ? -0.354 21.193 -10.634 1.00 82.69 818 LYS A N 1
ATOM 6447 C CA . LYS A 1 818 ? -1.504 21.935 -11.191 1.00 82.69 818 LYS A CA 1
ATOM 6448 C C . LYS A 1 818 ? -1.453 22.087 -12.720 1.00 82.69 818 LYS A C 1
ATOM 6450 O O . LYS A 1 818 ? -2.505 22.105 -13.357 1.00 82.69 818 LYS A O 1
ATOM 6455 N N . TRP A 1 819 ? -0.262 22.139 -13.323 1.00 82.38 819 TRP A N 1
ATOM 6456 C CA . TRP A 1 819 ? -0.092 22.229 -14.781 1.00 82.38 819 TRP A CA 1
ATOM 6457 C C . TRP A 1 819 ? -0.474 20.915 -15.478 1.00 82.38 819 TRP A C 1
ATOM 6459 O O . TRP A 1 819 ? -0.912 20.923 -16.627 1.00 82.38 819 TRP A O 1
ATOM 6469 N N . GLY A 1 820 ? -0.423 19.794 -14.752 1.00 80.44 820 GLY A N 1
ATOM 6470 C CA . GLY A 1 820 ? -0.888 18.480 -15.194 1.00 80.44 820 GLY A CA 1
ATOM 6471 C C . GLY A 1 820 ? -2.406 18.373 -15.399 1.00 80.44 820 GLY A C 1
ATOM 6472 O O . GLY A 1 820 ? -2.881 17.327 -15.844 1.00 80.44 820 GLY A O 1
ATOM 6473 N N . LYS A 1 821 ? -3.185 19.430 -15.108 1.00 81.38 821 LYS A N 1
ATOM 6474 C CA . LYS A 1 821 ? -4.592 19.554 -15.536 1.00 81.38 821 LYS A CA 1
ATOM 6475 C C . LYS A 1 821 ? -4.730 19.768 -17.047 1.00 81.38 821 LYS A C 1
ATOM 6477 O O . LYS A 1 821 ? -5.788 19.491 -17.602 1.00 81.38 821 LYS A O 1
ATOM 6482 N N . ARG A 1 822 ? -3.684 20.270 -17.717 1.00 86.25 822 ARG A N 1
ATOM 6483 C CA . ARG A 1 822 ? -3.670 20.553 -19.161 1.00 86.25 822 ARG A CA 1
ATOM 6484 C C . ARG A 1 822 ? -2.594 19.705 -19.849 1.00 86.25 822 ARG A C 1
ATOM 6486 O O . ARG A 1 822 ? -1.481 20.190 -20.051 1.00 86.25 822 ARG A O 1
ATOM 6493 N N . PRO A 1 823 ? -2.908 18.459 -20.251 1.00 86.44 823 PRO A N 1
ATOM 6494 C CA . PRO A 1 823 ? -1.922 17.544 -20.828 1.00 86.44 823 PRO A CA 1
ATOM 6495 C C . PRO A 1 823 ? -1.195 18.060 -22.072 1.00 86.44 823 PRO A C 1
ATOM 6497 O O . PRO A 1 823 ? -0.067 17.655 -22.334 1.00 86.44 823 PRO A O 1
ATOM 6500 N N . VAL A 1 824 ? -1.813 18.982 -22.814 1.00 89.88 824 VAL A N 1
ATOM 6501 C CA . VAL A 1 824 ? -1.213 19.626 -23.993 1.00 89.88 824 VAL A CA 1
ATOM 6502 C C . VAL A 1 824 ? 0.112 20.311 -23.649 1.00 89.88 824 VAL A C 1
ATOM 6504 O O . VAL A 1 824 ? 1.047 20.253 -24.439 1.00 89.88 824 VAL A O 1
ATOM 6507 N N . ILE A 1 825 ? 0.232 20.897 -22.451 1.00 90.62 825 ILE A N 1
ATOM 6508 C CA . ILE A 1 825 ? 1.473 21.549 -22.013 1.00 90.62 825 ILE A CA 1
ATOM 6509 C C . ILE A 1 825 ? 2.616 20.530 -21.946 1.00 90.62 825 ILE A C 1
ATOM 6511 O O . ILE A 1 825 ? 3.707 20.808 -22.438 1.00 90.62 825 ILE A O 1
ATOM 6515 N N . LEU A 1 826 ? 2.365 19.336 -21.395 1.00 91.56 826 LEU A N 1
ATOM 6516 C CA . LEU A 1 826 ? 3.364 18.266 -21.341 1.00 91.56 826 LEU A CA 1
ATOM 6517 C C . LEU A 1 826 ? 3.816 17.858 -22.745 1.00 91.56 826 LEU A C 1
ATOM 6519 O O . LEU A 1 826 ? 5.011 17.720 -22.986 1.00 91.56 826 LEU A O 1
ATOM 6523 N N . PHE A 1 827 ? 2.869 17.695 -23.670 1.00 91.12 827 PHE A N 1
ATOM 6524 C CA . PHE A 1 827 ? 3.178 17.329 -25.049 1.00 91.12 827 PHE A CA 1
ATOM 6525 C C . PHE A 1 827 ? 4.078 18.371 -25.728 1.00 91.12 827 PHE A C 1
ATOM 6527 O O . PHE A 1 827 ? 5.110 18.009 -26.289 1.00 91.12 827 PHE A O 1
ATOM 6534 N N . VAL A 1 828 ? 3.742 19.662 -25.609 1.00 92.50 828 VAL A N 1
ATOM 6535 C CA . VAL A 1 828 ? 4.562 20.755 -26.155 1.00 92.50 828 VAL A CA 1
ATOM 6536 C C . VAL A 1 828 ? 5.965 20.742 -25.546 1.00 92.50 828 VAL A C 1
ATOM 6538 O O . VAL A 1 828 ? 6.945 20.809 -26.282 1.00 92.50 828 VAL A O 1
ATOM 6541 N N . MET A 1 829 ? 6.089 20.589 -24.223 1.00 91.75 829 MET A N 1
ATOM 6542 C CA . MET A 1 829 ? 7.397 20.522 -23.559 1.00 91.75 829 MET A CA 1
ATOM 6543 C C . MET A 1 829 ? 8.239 19.330 -24.029 1.00 91.75 829 MET A C 1
ATOM 6545 O O . MET A 1 829 ? 9.432 19.496 -24.270 1.00 91.75 829 MET A O 1
ATOM 6549 N N . LEU A 1 830 ? 7.637 18.146 -24.194 1.00 93.00 830 LEU A N 1
ATOM 6550 C CA . LEU A 1 830 ? 8.342 16.957 -24.683 1.00 93.00 830 LEU A CA 1
ATOM 6551 C C . LEU A 1 830 ? 8.838 17.147 -26.120 1.00 93.00 830 LEU A C 1
ATOM 6553 O O . LEU A 1 830 ? 10.000 16.864 -26.396 1.00 93.00 830 LEU A O 1
ATOM 6557 N N . VAL A 1 831 ? 7.998 17.670 -27.018 1.00 93.06 831 VAL A N 1
ATOM 6558 C CA . VAL A 1 831 ? 8.388 17.949 -28.411 1.00 93.06 831 VAL A CA 1
ATOM 6559 C C . VAL A 1 831 ? 9.521 18.976 -28.466 1.00 93.06 831 VAL A C 1
ATOM 6561 O O . VAL A 1 831 ? 10.506 18.759 -29.170 1.00 93.06 831 VAL A O 1
ATOM 6564 N N . MET A 1 832 ? 9.425 20.055 -27.684 1.00 94.06 832 MET A N 1
ATOM 6565 C CA . MET A 1 832 ? 10.471 21.078 -27.602 1.00 94.06 832 MET A CA 1
ATOM 6566 C C . MET A 1 832 ? 11.791 20.511 -27.065 1.00 94.06 832 MET A C 1
ATOM 6568 O O . MET A 1 832 ? 12.847 20.799 -27.623 1.00 94.06 832 MET A O 1
ATOM 6572 N N . ALA A 1 833 ? 11.748 19.679 -26.021 1.00 93.75 833 ALA A N 1
ATOM 6573 C CA . ALA A 1 833 ? 12.939 19.050 -25.452 1.00 93.75 833 ALA A CA 1
ATOM 6574 C C . ALA A 1 833 ? 13.608 18.078 -26.438 1.00 93.75 833 ALA A C 1
ATOM 6576 O O . ALA A 1 833 ? 14.822 18.136 -26.629 1.00 93.75 833 ALA A O 1
ATOM 6577 N N . ILE A 1 834 ? 12.822 17.225 -27.105 1.00 94.06 834 ILE A N 1
ATOM 6578 C CA . ILE A 1 834 ? 13.313 16.307 -28.143 1.00 94.06 834 ILE A CA 1
ATOM 6579 C C . ILE A 1 834 ? 13.951 17.098 -29.292 1.00 94.06 834 ILE A C 1
ATOM 6581 O O . ILE A 1 834 ? 15.068 16.784 -29.705 1.00 94.06 834 ILE A O 1
ATOM 6585 N N . GLY A 1 835 ? 13.271 18.143 -29.776 1.00 93.44 835 GLY A N 1
ATOM 6586 C CA . GLY A 1 835 ? 13.762 19.004 -30.851 1.00 93.44 835 GLY A CA 1
ATOM 6587 C C . GLY A 1 835 ? 15.055 19.733 -30.485 1.00 93.44 835 GLY A C 1
ATOM 6588 O O . GLY A 1 835 ? 15.973 19.789 -31.299 1.00 93.44 835 GLY A O 1
ATOM 6589 N N . ALA A 1 836 ? 15.170 20.223 -29.248 1.00 93.69 836 ALA A N 1
ATOM 6590 C CA . ALA A 1 836 ? 16.385 20.867 -28.757 1.00 93.69 836 ALA A CA 1
ATOM 6591 C C . ALA A 1 836 ? 17.579 19.900 -28.746 1.00 93.69 836 ALA A C 1
ATOM 6593 O O . ALA A 1 836 ? 18.645 20.242 -29.252 1.00 93.69 836 ALA A O 1
ATOM 6594 N N . VAL A 1 837 ? 17.402 18.676 -28.233 1.00 91.31 837 VAL A N 1
ATOM 6595 C CA . VAL A 1 837 ? 18.471 17.662 -28.225 1.00 91.31 837 VAL A CA 1
ATOM 6596 C C . VAL A 1 837 ? 18.854 17.243 -29.647 1.00 91.31 837 VAL A C 1
ATOM 6598 O O . VAL A 1 837 ? 20.041 17.123 -29.949 1.00 91.31 837 VAL A O 1
ATOM 6601 N N . ALA A 1 838 ? 17.872 17.065 -30.536 1.00 90.19 838 ALA A N 1
ATOM 6602 C CA . ALA A 1 838 ? 18.124 16.744 -31.940 1.00 90.19 838 ALA A CA 1
ATOM 6603 C C . ALA A 1 838 ? 18.927 17.849 -32.643 1.00 90.19 838 ALA A C 1
ATOM 6605 O O . ALA A 1 838 ? 19.901 17.553 -33.333 1.00 90.19 838 ALA A O 1
ATOM 6606 N N . LEU A 1 839 ? 18.559 19.118 -32.426 1.00 90.62 839 LEU A N 1
ATOM 6607 C CA . LEU A 1 839 ? 19.264 20.269 -32.988 1.00 90.62 839 LEU A CA 1
ATOM 6608 C C . LEU A 1 839 ? 20.710 20.325 -32.493 1.00 90.62 839 LEU A C 1
ATOM 6610 O O . LEU A 1 839 ? 21.621 20.441 -33.307 1.00 90.62 839 LEU A O 1
ATOM 6614 N N . VAL A 1 840 ? 20.920 20.178 -31.181 1.00 89.19 840 VAL A N 1
ATOM 6615 C CA . VAL A 1 840 ? 22.261 20.123 -30.584 1.00 89.19 840 VAL A CA 1
ATOM 6616 C C . VAL A 1 840 ? 23.093 19.024 -31.249 1.00 89.19 840 VAL A C 1
ATOM 6618 O O . VAL A 1 840 ? 24.206 19.288 -31.703 1.00 89.19 840 VAL A O 1
ATOM 6621 N N . TYR A 1 841 ? 22.542 17.817 -31.398 1.00 85.25 841 TYR A N 1
ATOM 6622 C CA . TYR A 1 841 ? 23.247 16.715 -32.052 1.00 85.25 841 TYR A CA 1
ATOM 6623 C C . TYR A 1 841 ? 23.679 17.065 -33.484 1.00 85.25 841 TYR A C 1
ATOM 6625 O O . TYR A 1 841 ? 24.853 16.904 -33.822 1.00 85.25 841 TYR A O 1
ATOM 6633 N N . VAL A 1 842 ? 22.755 17.591 -34.300 1.00 85.75 842 VAL A N 1
ATOM 6634 C CA . VAL A 1 842 ? 23.026 17.990 -35.691 1.00 85.75 842 VAL A CA 1
ATOM 6635 C C . VAL A 1 842 ? 24.085 19.090 -35.753 1.00 85.75 842 VAL A C 1
ATOM 6637 O O . VAL A 1 842 ? 25.000 18.998 -36.565 1.00 85.75 842 VAL A O 1
ATOM 6640 N N . THR A 1 843 ? 24.021 20.096 -34.874 1.00 82.88 843 THR A N 1
ATOM 6641 C CA . THR A 1 843 ? 25.004 21.193 -34.865 1.00 82.88 843 THR A CA 1
ATOM 6642 C C . THR A 1 843 ? 26.428 20.724 -34.575 1.00 82.88 843 THR A C 1
ATOM 6644 O O . THR A 1 843 ? 27.367 21.282 -35.133 1.00 82.88 843 THR A O 1
ATOM 6647 N N . PHE A 1 844 ? 26.603 19.681 -33.757 1.00 78.62 844 PHE A N 1
ATOM 6648 C CA . PHE A 1 844 ? 27.923 19.120 -33.457 1.00 78.62 844 PHE A CA 1
ATOM 6649 C C . PHE A 1 844 ? 28.458 18.166 -34.541 1.00 78.62 844 PHE A C 1
ATOM 6651 O O . PHE A 1 844 ? 29.661 17.925 -34.568 1.00 78.62 844 PHE A O 1
ATOM 6658 N N . HIS A 1 845 ? 27.600 17.627 -35.419 1.00 70.25 845 HIS A N 1
ATOM 6659 C CA . HIS A 1 845 ? 27.962 16.573 -36.387 1.00 70.25 845 HIS A CA 1
ATOM 6660 C C . HIS A 1 845 ? 27.726 16.956 -37.862 1.00 70.25 845 HIS A C 1
ATOM 6662 O O . HIS A 1 845 ? 27.840 16.102 -38.741 1.00 70.25 845 HIS A O 1
ATOM 6668 N N . ALA A 1 846 ? 27.399 18.215 -38.167 1.00 58.56 846 ALA A N 1
ATOM 6669 C CA . ALA A 1 846 ? 27.294 18.689 -39.547 1.00 58.56 846 ALA A CA 1
ATOM 6670 C C . ALA A 1 846 ? 28.691 18.755 -40.216 1.00 58.56 846 ALA A C 1
ATOM 6672 O O . ALA A 1 846 ? 29.622 19.289 -39.607 1.00 58.56 846 ALA A O 1
ATOM 6673 N N . PRO A 1 847 ? 28.872 18.247 -41.454 1.00 49.03 847 PRO A N 1
ATOM 6674 C CA . PRO A 1 847 ? 30.149 18.340 -42.159 1.00 49.03 847 PRO A CA 1
ATOM 6675 C C . PRO A 1 847 ? 30.474 19.803 -42.504 1.00 49.03 847 PRO A C 1
ATOM 6677 O O . PRO A 1 847 ? 29.648 20.517 -43.074 1.00 49.03 847 PRO A O 1
ATOM 6680 N N . TYR A 1 848 ? 31.683 20.251 -42.156 1.00 34.75 848 TYR A N 1
ATOM 6681 C CA . TYR A 1 848 ? 32.191 21.576 -42.525 1.00 34.75 848 TYR A CA 1
ATOM 6682 C C . TYR A 1 848 ? 32.391 21.686 -44.056 1.00 34.75 848 TYR A C 1
ATOM 6684 O O . TYR A 1 848 ? 32.768 20.692 -44.681 1.00 34.75 848 TYR A O 1
ATOM 6692 N N . PRO A 1 849 ? 32.180 22.866 -44.677 1.00 37.44 849 PRO A N 1
ATOM 6693 C CA . PRO A 1 849 ? 32.385 23.067 -46.116 1.00 37.44 849 PRO A CA 1
ATOM 6694 C C . PRO A 1 849 ? 33.843 22.841 -46.555 1.00 37.44 849 PRO A C 1
ATOM 6696 O O . PRO A 1 849 ? 34.778 23.046 -45.781 1.00 37.44 849 PRO A O 1
ATOM 6699 N N . ALA A 1 850 ? 34.016 22.453 -47.822 1.00 36.88 850 ALA A N 1
ATOM 6700 C CA . ALA A 1 850 ? 35.240 21.932 -48.445 1.00 36.88 850 ALA A CA 1
ATOM 6701 C C . ALA A 1 850 ? 36.480 22.861 -48.471 1.00 36.88 850 ALA A C 1
ATOM 6703 O O . ALA A 1 850 ? 37.563 22.407 -48.837 1.00 36.88 850 ALA A O 1
ATOM 6704 N N . ASP A 1 851 ? 36.384 24.111 -48.016 1.00 35.88 851 ASP A N 1
ATOM 6705 C CA . ASP A 1 851 ? 37.477 25.097 -48.102 1.00 35.88 851 ASP A CA 1
ATOM 6706 C C . ASP A 1 851 ? 38.596 24.906 -47.053 1.00 35.88 851 ASP A C 1
ATOM 6708 O O . ASP A 1 851 ? 39.603 25.610 -47.061 1.00 35.88 851 ASP A O 1
ATOM 6712 N N . PHE A 1 852 ? 38.470 23.932 -46.144 1.00 37.75 852 PHE A N 1
ATOM 6713 C CA . PHE A 1 852 ? 39.480 23.648 -45.109 1.00 37.75 852 PHE A CA 1
ATOM 6714 C C . PHE A 1 852 ? 40.541 22.603 -45.508 1.00 37.75 852 PHE A C 1
ATOM 6716 O O . PHE A 1 852 ? 41.500 22.390 -44.760 1.00 37.75 852 PHE A O 1
ATOM 6723 N N . SER A 1 853 ? 40.412 21.974 -46.682 1.00 37.59 853 SER A N 1
ATOM 6724 C CA . SER A 1 853 ? 41.344 20.942 -47.172 1.00 37.59 853 SER A CA 1
ATOM 6725 C C . SER A 1 853 ? 42.743 21.496 -47.486 1.00 37.59 853 SER A C 1
ATOM 6727 O O . SER A 1 853 ? 43.749 20.854 -47.184 1.00 37.59 853 SER A O 1
ATOM 6729 N N . GLU A 1 854 ? 42.844 22.719 -48.015 1.00 34.88 854 GLU A N 1
ATOM 6730 C CA . GLU A 1 854 ? 44.140 23.351 -48.323 1.00 34.88 854 GLU A CA 1
ATOM 6731 C C . GLU A 1 854 ? 44.898 23.796 -47.060 1.00 34.88 854 GLU A C 1
ATOM 6733 O O . GLU A 1 854 ? 46.128 23.723 -46.987 1.00 34.88 854 GLU A O 1
ATOM 6738 N N . ALA A 1 855 ? 44.174 24.160 -45.997 1.00 35.28 855 ALA A N 1
ATOM 6739 C CA . ALA A 1 855 ? 44.776 24.484 -44.706 1.00 35.28 855 ALA A CA 1
ATOM 6740 C C . ALA A 1 855 ? 45.339 23.239 -43.989 1.00 35.28 855 ALA A C 1
ATOM 6742 O O . ALA A 1 855 ? 46.286 23.356 -43.213 1.00 35.28 855 ALA A O 1
ATOM 6743 N N . ALA A 1 856 ? 44.789 22.050 -44.256 1.00 34.16 856 ALA A N 1
ATOM 6744 C CA . ALA A 1 856 ? 45.292 20.786 -43.719 1.00 34.16 856 ALA A CA 1
ATOM 6745 C C . ALA A 1 856 ? 46.558 20.298 -44.450 1.00 34.16 856 ALA A C 1
ATOM 6747 O O . ALA A 1 856 ? 47.449 19.739 -43.810 1.00 34.16 856 ALA A O 1
ATOM 6748 N N . ALA A 1 857 ? 46.684 20.572 -45.754 1.00 37.34 857 ALA A N 1
ATOM 6749 C CA . ALA A 1 857 ? 47.876 20.235 -46.537 1.00 37.34 857 ALA A CA 1
ATOM 6750 C C . ALA A 1 857 ? 49.124 21.017 -46.076 1.00 37.34 857 ALA A C 1
ATOM 6752 O O . ALA A 1 857 ? 50.196 20.434 -45.929 1.00 37.34 857 ALA A O 1
ATOM 6753 N N . SER A 1 858 ? 48.971 22.300 -45.725 1.00 36.03 858 SER A N 1
ATOM 6754 C CA . SER A 1 858 ? 50.069 23.124 -45.177 1.00 36.03 858 SER A CA 1
ATOM 6755 C C . SER A 1 858 ? 50.487 22.751 -43.742 1.00 36.03 858 SER A C 1
ATOM 6757 O O . SER A 1 858 ? 51.587 23.082 -43.303 1.00 36.03 858 SER A O 1
ATOM 6759 N N . LEU A 1 859 ? 49.648 22.015 -43.002 1.00 38.56 859 LEU A N 1
ATOM 6760 C CA . LEU A 1 859 ? 49.967 21.484 -41.668 1.00 38.56 859 LEU A CA 1
ATOM 6761 C C . LEU A 1 859 ? 50.759 20.162 -41.717 1.00 38.56 859 LEU A C 1
ATOM 6763 O O . LEU A 1 859 ? 51.420 19.813 -40.735 1.00 38.56 859 LEU A O 1
ATOM 6767 N N . GLY A 1 860 ? 50.736 19.450 -42.849 1.00 41.88 860 GLY A N 1
ATOM 6768 C CA . GLY A 1 860 ? 51.501 18.215 -43.057 1.00 41.88 860 GLY A CA 1
ATOM 6769 C C . GLY A 1 860 ? 53.019 18.434 -43.073 1.00 41.88 860 GLY A C 1
ATOM 6770 O O . GLY A 1 860 ? 53.762 17.630 -42.510 1.00 41.88 860 GLY A O 1
ATOM 6771 N N . GLU A 1 861 ? 53.489 19.561 -43.616 1.00 38.00 861 GLU A N 1
ATOM 6772 C CA . GLU A 1 861 ? 54.921 19.901 -43.668 1.00 38.00 861 GLU A CA 1
ATOM 6773 C C . GLU A 1 861 ? 55.498 20.281 -42.293 1.00 38.00 861 GLU A C 1
ATOM 6775 O O . GLU A 1 861 ? 56.628 19.912 -41.967 1.00 38.00 861 GLU A O 1
ATOM 6780 N N . ALA A 1 862 ? 54.709 20.919 -41.422 1.00 36.91 862 ALA A N 1
ATOM 6781 C CA . ALA A 1 862 ? 55.132 21.242 -40.055 1.00 36.91 862 ALA A CA 1
ATOM 6782 C C . ALA A 1 862 ? 55.280 19.987 -39.168 1.00 36.91 862 ALA A C 1
ATOM 6784 O O . ALA A 1 862 ? 56.154 19.927 -38.298 1.00 36.91 862 ALA A O 1
ATOM 6785 N N . SER A 1 863 ? 54.466 18.952 -39.413 1.00 35.25 863 SER A N 1
ATOM 6786 C CA . SER A 1 863 ? 54.541 17.669 -38.700 1.00 35.25 863 SER A CA 1
ATOM 6787 C C . SER A 1 863 ? 55.817 16.881 -39.030 1.00 35.25 863 SER A C 1
ATOM 6789 O O . SER A 1 863 ? 56.320 16.141 -38.179 1.00 35.25 863 SER A O 1
ATOM 6791 N N . LEU A 1 864 ? 56.371 17.043 -40.236 1.00 41.16 864 LEU A N 1
ATOM 6792 C CA . LEU A 1 864 ? 57.614 16.385 -40.649 1.00 41.16 864 LEU A CA 1
ATOM 6793 C C . LEU A 1 864 ? 58.837 16.968 -39.926 1.00 41.16 864 LEU A C 1
ATOM 6795 O O . LEU A 1 864 ? 59.673 16.200 -39.441 1.00 41.16 864 LEU A O 1
ATOM 6799 N N . VAL A 1 865 ? 58.882 18.291 -39.732 1.00 43.16 865 VAL A N 1
ATOM 6800 C CA . VAL A 1 865 ? 59.942 18.981 -38.966 1.00 43.16 865 VAL A CA 1
ATOM 6801 C C . VAL A 1 865 ? 59.912 18.588 -37.480 1.00 43.16 865 VAL A C 1
ATOM 6803 O O . VAL A 1 865 ? 60.956 18.342 -36.877 1.00 43.16 865 VAL A O 1
ATOM 6806 N N . LEU A 1 866 ? 58.719 18.426 -36.899 1.00 41.69 866 LEU A N 1
ATOM 6807 C CA . LEU A 1 866 ? 58.533 17.982 -35.509 1.00 41.69 866 LEU A CA 1
ATOM 6808 C C . LEU A 1 866 ? 58.876 16.498 -35.284 1.00 41.69 866 LEU A C 1
ATOM 6810 O O . LEU A 1 866 ? 59.331 16.134 -34.196 1.00 41.69 866 LEU A O 1
ATOM 6814 N N . SER A 1 867 ? 58.723 15.637 -36.299 1.00 39.28 867 SER A N 1
ATOM 6815 C CA . SER A 1 867 ? 59.130 14.225 -36.203 1.00 39.28 867 SER A CA 1
ATOM 6816 C C . SER A 1 867 ? 60.655 14.061 -36.101 1.00 39.28 867 SER A C 1
ATOM 6818 O O . SER A 1 867 ? 61.135 13.200 -35.362 1.00 39.28 867 SER A O 1
ATOM 6820 N N . SER A 1 868 ? 61.421 14.958 -36.736 1.00 35.09 868 SER A N 1
ATOM 6821 C CA . SER A 1 868 ? 62.888 14.947 -36.701 1.00 35.09 868 SER A CA 1
ATOM 6822 C C . SER A 1 868 ? 63.462 15.314 -35.324 1.00 35.09 868 SER A C 1
ATOM 6824 O O . SER A 1 868 ? 64.566 14.887 -34.993 1.00 35.09 868 SER A O 1
ATOM 6826 N N . CYS A 1 869 ? 62.723 16.050 -34.484 1.00 38.62 869 CYS A N 1
ATOM 6827 C CA . CYS A 1 869 ? 63.148 16.387 -33.119 1.00 38.62 869 CYS A CA 1
ATOM 6828 C C . CYS A 1 869 ? 62.875 15.270 -32.097 1.00 38.62 869 CYS A C 1
ATOM 6830 O O . CYS A 1 869 ? 63.516 15.230 -31.047 1.00 38.62 869 CYS A O 1
ATOM 6832 N N . LYS A 1 870 ? 61.965 14.330 -32.394 1.00 39.16 870 LYS A N 1
ATOM 6833 C CA . LYS A 1 870 ? 61.629 13.211 -31.494 1.00 39.16 870 LYS A CA 1
ATOM 6834 C C . LYS A 1 870 ? 62.732 12.151 -31.417 1.00 39.16 870 LYS A C 1
ATOM 6836 O O . LYS A 1 870 ? 62.907 11.539 -30.365 1.00 39.16 870 LYS A O 1
ATOM 6841 N N . ASN A 1 871 ? 63.518 11.983 -32.482 1.00 37.97 871 ASN A N 1
ATOM 6842 C CA . ASN A 1 871 ? 64.573 10.965 -32.542 1.00 37.97 871 ASN A CA 1
ATOM 6843 C C . ASN A 1 871 ? 65.806 11.265 -31.668 1.00 37.97 871 ASN A C 1
ATOM 6845 O O . ASN A 1 871 ? 66.600 10.359 -31.445 1.00 37.97 871 ASN A O 1
ATOM 6849 N N . ASN A 1 872 ? 65.945 12.475 -31.110 1.00 40.34 872 ASN A N 1
ATOM 6850 C CA . ASN A 1 872 ? 67.062 12.829 -30.219 1.00 40.34 872 ASN A CA 1
ATOM 6851 C C . ASN A 1 872 ? 66.703 12.883 -28.720 1.00 40.34 872 ASN A C 1
ATOM 6853 O O . ASN A 1 872 ? 67.574 13.168 -27.903 1.00 40.34 872 ASN A O 1
ATOM 6857 N N . SER A 1 873 ? 65.457 12.584 -28.325 1.00 40.12 873 SER A N 1
ATOM 6858 C CA . SER A 1 873 ? 65.012 12.658 -26.918 1.00 40.12 873 SER A CA 1
ATOM 6859 C C . SER A 1 873 ? 64.889 11.297 -26.211 1.00 40.12 873 SER A C 1
ATOM 6861 O O . SER A 1 873 ? 64.294 11.213 -25.138 1.00 40.12 873 SER A O 1
ATOM 6863 N N . SER A 1 874 ? 65.447 10.214 -26.758 1.00 36.66 874 SER A N 1
ATOM 6864 C CA . SER A 1 874 ? 65.389 8.870 -26.155 1.00 36.66 874 SER A CA 1
ATOM 6865 C C . SER A 1 874 ? 66.451 8.603 -25.071 1.00 36.66 874 SER A C 1
ATOM 6867 O O . SER A 1 874 ? 66.712 7.451 -24.733 1.00 36.66 874 SER A O 1
ATOM 6869 N N . LYS A 1 875 ? 67.059 9.648 -24.495 1.00 42.09 875 LYS A N 1
ATOM 6870 C CA . LYS A 1 875 ? 67.964 9.553 -23.336 1.00 42.09 875 LYS A CA 1
ATOM 6871 C C . LYS A 1 875 ? 67.606 10.593 -22.272 1.00 42.09 875 LYS A C 1
ATOM 6873 O O . LYS A 1 875 ? 68.309 11.579 -22.093 1.00 42.09 875 LYS A O 1
ATOM 6878 N N . LEU A 1 876 ? 66.506 10.368 -21.563 1.00 43.88 876 LEU A N 1
ATOM 6879 C CA . LEU A 1 876 ? 66.248 10.977 -20.257 1.00 43.88 876 LEU A CA 1
ATOM 6880 C C . LEU A 1 876 ? 65.911 9.831 -19.301 1.00 43.88 876 LEU A C 1
ATOM 6882 O O . LEU A 1 876 ? 64.837 9.236 -19.389 1.00 43.88 876 LEU A O 1
ATOM 6886 N N . GLU A 1 877 ? 66.871 9.468 -18.447 1.00 44.34 877 GLU A N 1
ATOM 6887 C CA . GLU A 1 877 ? 66.675 8.475 -17.389 1.00 44.34 877 GLU A CA 1
ATOM 6888 C C . GLU A 1 877 ? 65.507 8.914 -16.502 1.00 44.34 877 GLU A C 1
ATOM 6890 O O . GLU A 1 877 ? 65.516 9.983 -15.893 1.00 44.34 877 GLU A O 1
ATOM 6895 N N . THR A 1 878 ? 64.455 8.101 -16.474 1.00 47.62 878 THR A N 1
ATOM 6896 C CA . THR A 1 878 ? 63.277 8.367 -15.651 1.00 47.62 878 THR A CA 1
ATOM 6897 C C . THR A 1 878 ? 63.596 7.933 -14.223 1.00 47.62 878 THR A C 1
ATOM 6899 O O . THR A 1 878 ? 63.801 6.745 -13.979 1.00 47.62 878 THR A O 1
ATOM 6902 N N . ILE A 1 879 ? 63.646 8.876 -13.276 1.00 50.41 879 ILE A N 1
ATOM 6903 C CA . ILE A 1 879 ? 63.799 8.564 -11.848 1.00 50.41 879 ILE A CA 1
ATOM 6904 C C . ILE A 1 879 ? 62.578 7.753 -11.418 1.00 50.41 879 ILE A C 1
ATOM 6906 O O . ILE A 1 879 ? 61.457 8.260 -11.393 1.00 50.41 879 ILE A O 1
ATOM 6910 N N . SER A 1 880 ? 62.783 6.480 -11.103 1.00 50.34 880 SER A N 1
ATOM 6911 C CA . SER A 1 880 ? 61.706 5.601 -10.676 1.00 50.34 880 SER A CA 1
ATOM 6912 C C . SER A 1 880 ? 61.567 5.597 -9.160 1.00 50.34 880 SER A C 1
ATOM 6914 O O . SER A 1 880 ? 62.526 5.276 -8.457 1.00 50.34 880 SER A O 1
ATOM 6916 N N . ILE A 1 881 ? 60.375 5.914 -8.658 1.00 57.78 881 ILE A N 1
ATOM 6917 C CA . ILE A 1 881 ? 60.083 5.954 -7.221 1.00 57.78 881 ILE A CA 1
ATOM 6918 C C . ILE A 1 881 ? 59.321 4.685 -6.840 1.00 57.78 881 ILE A C 1
ATOM 6920 O O . ILE A 1 881 ? 58.341 4.325 -7.493 1.00 57.78 881 ILE A O 1
ATOM 6924 N N . ILE A 1 882 ? 59.765 4.007 -5.784 1.00 64.38 882 ILE A N 1
ATOM 6925 C CA . ILE A 1 882 ? 59.156 2.775 -5.277 1.00 64.38 882 ILE A CA 1
ATOM 6926 C C . ILE A 1 882 ? 58.242 3.119 -4.091 1.00 64.38 882 ILE A C 1
ATOM 6928 O O . ILE A 1 882 ? 58.668 3.787 -3.151 1.00 64.38 882 ILE A O 1
ATOM 6932 N N . VAL A 1 883 ? 56.984 2.675 -4.129 1.00 67.94 883 VAL A N 1
ATOM 6933 C CA . VAL A 1 883 ? 55.935 3.023 -3.155 1.00 67.94 883 VAL A CA 1
ATOM 6934 C C . VAL A 1 883 ? 55.313 1.750 -2.579 1.00 67.94 883 VAL A C 1
ATOM 6936 O O . VAL A 1 883 ? 54.966 0.846 -3.328 1.00 67.94 883 VAL A O 1
ATOM 6939 N N . GLY A 1 884 ? 55.168 1.665 -1.254 1.00 71.19 884 GLY A N 1
ATOM 6940 C CA . GLY A 1 884 ? 54.495 0.559 -0.558 1.00 71.19 884 GLY A CA 1
ATOM 6941 C C . GLY A 1 884 ? 53.175 1.016 0.064 1.00 71.19 884 GLY A C 1
ATOM 6942 O O . GLY A 1 884 ? 53.066 2.157 0.519 1.00 71.19 884 GLY A O 1
ATOM 6943 N N . ILE A 1 885 ? 52.162 0.146 0.074 1.00 69.12 885 ILE A N 1
ATOM 6944 C CA . ILE A 1 885 ? 50.839 0.450 0.648 1.00 69.12 885 ILE A CA 1
ATOM 6945 C C . ILE A 1 885 ? 50.803 -0.037 2.093 1.00 69.12 885 ILE A C 1
ATOM 6947 O O . ILE A 1 885 ? 50.967 -1.226 2.334 1.00 69.12 885 ILE A O 1
ATOM 6951 N N . LYS A 1 886 ? 50.551 0.862 3.047 1.00 61.94 886 LYS A N 1
ATOM 6952 C CA . LYS A 1 886 ? 50.354 0.502 4.457 1.00 61.94 886 LYS A CA 1
ATOM 6953 C C . LYS A 1 886 ? 48.870 0.217 4.711 1.00 61.94 886 LYS A C 1
ATOM 6955 O O . LYS A 1 886 ? 48.052 1.116 4.519 1.00 61.94 886 LYS A O 1
ATOM 6960 N N . VAL A 1 887 ? 48.519 -1.000 5.126 1.00 56.09 887 VAL A N 1
ATOM 6961 C CA . VAL A 1 887 ? 47.147 -1.400 5.490 1.00 56.09 887 VAL A CA 1
ATOM 6962 C C . VAL A 1 887 ? 47.168 -1.893 6.933 1.00 56.09 887 VAL A C 1
ATOM 6964 O O . VAL A 1 887 ? 47.894 -2.828 7.238 1.00 56.09 887 VAL A O 1
ATOM 6967 N N . ASN A 1 888 ? 46.388 -1.267 7.820 1.00 57.44 888 ASN A N 1
ATOM 6968 C CA . ASN A 1 888 ? 46.350 -1.584 9.260 1.00 57.44 888 ASN A CA 1
ATOM 6969 C C . ASN A 1 888 ? 47.739 -1.603 9.926 1.00 57.44 888 ASN A C 1
ATOM 6971 O O . ASN A 1 888 ? 48.056 -2.502 10.690 1.00 57.44 888 ASN A O 1
ATOM 6975 N N . ASP A 1 889 ? 48.564 -0.607 9.601 1.00 65.88 889 ASP A N 1
ATOM 6976 C CA . ASP A 1 889 ? 49.958 -0.471 10.040 1.00 65.88 889 ASP A CA 1
ATOM 6977 C C . ASP A 1 889 ? 50.970 -1.513 9.528 1.00 65.88 889 ASP A C 1
ATOM 6979 O O . ASP A 1 889 ? 52.170 -1.325 9.740 1.00 65.88 889 ASP A O 1
ATOM 6983 N N . ASP A 1 890 ? 50.544 -2.473 8.707 1.00 57.00 890 ASP A N 1
ATOM 6984 C CA . ASP A 1 890 ? 51.445 -3.374 7.989 1.00 57.00 890 ASP A CA 1
ATOM 6985 C C . ASP A 1 890 ? 51.762 -2.839 6.590 1.00 57.00 890 ASP A C 1
ATOM 6987 O O . ASP A 1 890 ? 50.876 -2.497 5.799 1.00 57.00 890 ASP A O 1
ATOM 6991 N N . ILE A 1 891 ? 53.055 -2.732 6.274 1.00 73.50 891 ILE A N 1
ATOM 6992 C CA . ILE A 1 891 ? 53.524 -2.281 4.961 1.00 73.50 891 ILE A CA 1
ATOM 6993 C C . ILE A 1 891 ? 53.468 -3.467 3.994 1.00 73.50 891 ILE A C 1
ATOM 6995 O O . ILE A 1 891 ? 54.242 -4.414 4.104 1.00 73.50 891 ILE A O 1
ATOM 6999 N N . GLY A 1 892 ? 52.546 -3.401 3.035 1.00 71.75 892 GLY A N 1
ATOM 7000 C CA . GLY A 1 892 ? 52.433 -4.347 1.931 1.00 71.75 892 GLY A CA 1
ATOM 7001 C C . GLY A 1 892 ? 53.533 -4.177 0.880 1.00 71.75 892 GLY A C 1
ATOM 7002 O O . GLY A 1 892 ? 54.435 -3.348 1.001 1.00 71.75 892 GLY A O 1
ATOM 7003 N N . HIS A 1 893 ? 53.450 -4.964 -0.193 1.00 73.31 893 HIS A N 1
ATOM 7004 C CA . HIS A 1 893 ? 54.483 -4.993 -1.227 1.00 73.31 893 HIS A CA 1
ATOM 7005 C C . HIS A 1 893 ? 54.699 -3.636 -1.904 1.00 73.31 893 HIS A C 1
ATOM 7007 O O . HIS A 1 893 ? 53.761 -2.925 -2.274 1.00 73.31 893 HIS A O 1
ATOM 7013 N N . TYR A 1 894 ? 55.973 -3.315 -2.092 1.00 77.88 894 TYR A N 1
ATOM 7014 C CA . TYR A 1 894 ? 56.415 -2.132 -2.802 1.00 77.88 894 TYR A CA 1
ATOM 7015 C C . TYR A 1 894 ? 56.255 -2.310 -4.317 1.00 77.88 894 TYR A C 1
ATOM 7017 O O . TYR A 1 894 ? 56.639 -3.339 -4.870 1.00 77.88 894 TYR A O 1
ATOM 7025 N N . PHE A 1 895 ? 55.725 -1.293 -4.994 1.00 77.06 895 PHE A N 1
ATOM 7026 C CA . PHE A 1 895 ? 55.591 -1.241 -6.448 1.00 77.06 895 PHE A CA 1
ATOM 7027 C C . PHE A 1 895 ? 56.168 0.062 -7.005 1.00 77.06 895 PHE A C 1
ATOM 7029 O O . PHE A 1 895 ? 56.214 1.096 -6.339 1.00 77.06 895 PHE A O 1
ATOM 7036 N N . GLN A 1 896 ? 56.652 0.006 -8.241 1.00 74.38 896 GLN A N 1
ATOM 7037 C CA . GLN A 1 896 ? 57.337 1.121 -8.885 1.00 74.38 896 GLN A CA 1
ATOM 7038 C C . GLN A 1 896 ? 56.323 2.047 -9.562 1.00 74.38 896 GLN A C 1
ATOM 7040 O O . GLN A 1 896 ? 55.437 1.607 -10.295 1.00 74.38 896 GLN A O 1
ATOM 7045 N N . THR A 1 897 ? 56.456 3.346 -9.320 1.00 61.50 897 THR A N 1
ATOM 7046 C CA . THR A 1 897 ? 55.649 4.386 -9.958 1.00 61.50 897 THR A CA 1
ATOM 7047 C C . THR A 1 897 ? 56.484 5.076 -11.030 1.00 61.50 897 THR A C 1
ATOM 7049 O O . THR A 1 897 ? 57.559 5.609 -10.759 1.00 61.50 897 THR A O 1
ATOM 7052 N N . HIS A 1 898 ? 56.006 5.018 -12.275 1.00 61.78 898 HIS A N 1
ATOM 7053 C CA . HIS A 1 898 ? 56.720 5.568 -13.433 1.00 61.78 898 HIS A CA 1
ATOM 7054 C C . HIS A 1 898 ? 56.286 6.999 -13.788 1.00 61.78 898 HIS A C 1
ATOM 7056 O O . HIS A 1 898 ? 57.050 7.720 -14.423 1.00 61.78 898 HIS A O 1
ATOM 7062 N N . LYS A 1 899 ? 55.064 7.412 -13.415 1.00 66.38 899 LYS A N 1
ATOM 7063 C CA . LYS A 1 899 ? 54.503 8.751 -13.666 1.00 66.38 899 LYS A CA 1
ATOM 7064 C C . LYS A 1 899 ? 53.531 9.153 -12.552 1.00 66.38 899 LYS A C 1
ATOM 7066 O O . LYS A 1 899 ? 52.797 8.305 -12.052 1.00 66.38 899 LYS A O 1
ATOM 7071 N N . GLY A 1 900 ? 53.474 10.452 -12.253 1.00 65.25 900 GLY A N 1
ATOM 7072 C CA . GLY A 1 900 ? 52.531 11.049 -11.301 1.00 65.25 900 GLY A CA 1
ATOM 7073 C C . GLY A 1 900 ? 53.133 11.310 -9.919 1.00 65.25 900 GLY A C 1
ATOM 7074 O O . GLY A 1 900 ? 53.973 10.558 -9.436 1.00 65.25 900 GLY A O 1
ATOM 7075 N N . LEU A 1 901 ? 52.698 12.404 -9.291 1.00 70.00 901 LEU A N 1
ATOM 7076 C CA . LEU A 1 901 ? 53.070 12.774 -7.926 1.00 70.00 901 LEU A CA 1
ATOM 7077 C C . LEU A 1 901 ? 52.007 12.264 -6.943 1.00 70.00 901 LEU A C 1
ATOM 7079 O O . LEU A 1 901 ? 50.812 12.297 -7.244 1.00 70.00 901 LEU A O 1
ATOM 7083 N N . ARG A 1 902 ? 52.419 11.808 -5.755 1.00 67.94 902 ARG A N 1
ATOM 7084 C CA . ARG A 1 902 ? 51.485 11.308 -4.734 1.00 67.94 902 ARG A CA 1
ATOM 7085 C C . ARG A 1 902 ? 50.653 12.461 -4.170 1.00 67.94 902 ARG A C 1
ATOM 7087 O O . ARG A 1 902 ? 51.186 13.370 -3.536 1.00 67.94 902 ARG A O 1
ATOM 7094 N N . GLN A 1 903 ? 49.336 12.411 -4.342 1.00 63.06 903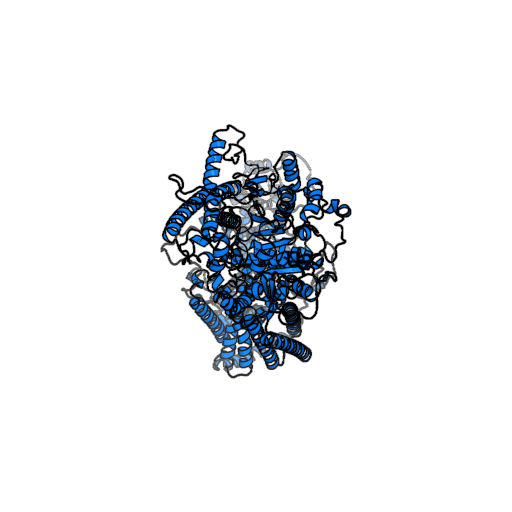 GLN A N 1
ATOM 7095 C CA . GLN A 1 903 ? 48.426 13.355 -3.692 1.00 63.06 903 GLN A CA 1
ATOM 7096 C C . GLN A 1 903 ? 48.443 13.142 -2.169 1.00 63.06 903 GLN A C 1
ATOM 7098 O O . GLN A 1 903 ? 48.377 12.008 -1.695 1.00 63.06 903 GLN A O 1
ATOM 7103 N N . GLY A 1 904 ? 48.573 14.230 -1.406 1.00 58.56 904 GLY A N 1
ATOM 7104 C CA . GLY A 1 904 ? 48.747 14.195 0.053 1.00 58.56 904 GLY A CA 1
ATOM 7105 C C . GLY A 1 904 ? 50.205 14.225 0.529 1.00 58.56 904 GLY A C 1
ATOM 7106 O O . GLY A 1 904 ? 50.438 14.399 1.721 1.00 58.56 904 GLY A O 1
ATOM 7107 N N . ASP A 1 905 ? 51.181 14.112 -0.377 1.00 64.81 905 ASP A N 1
ATOM 7108 C CA . ASP A 1 905 ? 52.576 14.455 -0.084 1.00 64.81 905 ASP A CA 1
ATOM 7109 C C . ASP A 1 905 ? 52.727 15.986 -0.016 1.00 64.81 905 ASP A C 1
ATOM 7111 O O . ASP A 1 905 ? 52.189 16.713 -0.858 1.00 64.81 905 ASP A O 1
ATOM 7115 N N . SER A 1 906 ? 53.448 16.481 0.991 1.00 63.16 906 SER A N 1
ATOM 7116 C CA . SER A 1 906 ? 53.693 17.909 1.198 1.00 63.16 906 SER A CA 1
ATOM 7117 C C . SER A 1 906 ? 54.502 18.544 0.059 1.00 63.16 906 SER A C 1
ATOM 7119 O O . SER A 1 906 ? 54.380 19.750 -0.162 1.00 63.16 906 SER A O 1
ATOM 7121 N N . MET A 1 907 ? 55.265 17.749 -0.703 1.00 61.09 907 MET A N 1
ATOM 7122 C CA . MET A 1 907 ? 56.051 18.200 -1.859 1.00 61.09 907 MET A CA 1
ATOM 7123 C C . MET A 1 907 ? 55.251 18.310 -3.159 1.00 61.09 907 MET A C 1
ATOM 7125 O O . MET A 1 907 ? 55.579 19.127 -4.025 1.00 61.09 907 MET A O 1
ATOM 7129 N N . SER A 1 908 ? 54.201 17.505 -3.317 1.00 74.25 908 SER A N 1
ATOM 7130 C CA . SER A 1 908 ? 53.476 17.378 -4.587 1.00 74.25 908 SER A CA 1
ATOM 7131 C C . SER A 1 908 ? 52.868 18.691 -5.100 1.00 74.25 908 SER A C 1
ATOM 7133 O O . SER A 1 908 ? 53.035 18.977 -6.288 1.00 74.25 908 SER A O 1
ATOM 7135 N N . PRO A 1 909 ? 52.229 19.540 -4.266 1.00 71.06 909 PRO A N 1
ATOM 7136 C CA . PRO A 1 909 ? 51.684 20.816 -4.733 1.00 71.06 909 PRO A CA 1
ATOM 7137 C C . PRO A 1 909 ? 52.764 21.783 -5.231 1.00 71.06 909 PRO A C 1
ATOM 7139 O O . PRO A 1 909 ? 52.548 22.513 -6.196 1.00 71.06 909 PRO A O 1
ATOM 7142 N N . LEU A 1 910 ? 53.942 21.781 -4.596 1.00 71.62 910 LEU A N 1
ATOM 7143 C CA . LEU A 1 910 ? 55.056 22.646 -4.986 1.00 71.62 910 LEU A CA 1
ATOM 7144 C C . LEU A 1 910 ? 55.641 22.211 -6.335 1.00 71.62 910 LEU A C 1
ATOM 7146 O O . LEU A 1 910 ? 55.841 23.047 -7.213 1.00 71.62 910 LEU A O 1
ATOM 7150 N N . LEU A 1 911 ? 55.872 20.908 -6.513 1.00 73.81 911 LEU A N 1
ATOM 7151 C CA . LEU A 1 911 ? 56.390 20.347 -7.763 1.00 73.81 911 LEU A CA 1
ATOM 7152 C C . LEU A 1 911 ? 55.417 2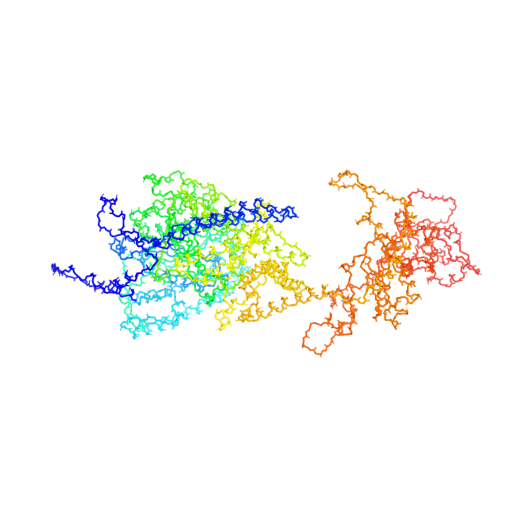0.558 -8.930 1.00 73.81 911 LEU A C 1
ATOM 7154 O O . LEU A 1 911 ? 55.848 20.926 -10.021 1.00 73.81 911 LEU A O 1
ATOM 7158 N N . PHE A 1 912 ? 54.111 20.405 -8.690 1.00 79.44 912 PHE A N 1
ATOM 7159 C CA . PHE A 1 912 ? 53.087 20.717 -9.686 1.00 79.44 912 PHE A CA 1
ATOM 7160 C C . PHE A 1 912 ? 53.125 22.197 -10.092 1.00 79.44 912 PHE A C 1
ATOM 7162 O O . PHE A 1 912 ? 53.199 22.503 -11.280 1.00 79.44 912 PHE A O 1
ATOM 7169 N N . ASN A 1 913 ? 53.158 23.116 -9.120 1.00 75.50 913 ASN A N 1
ATOM 7170 C CA . ASN A 1 913 ? 53.188 24.553 -9.399 1.00 75.50 913 ASN A CA 1
ATOM 7171 C C . ASN A 1 913 ? 54.453 24.990 -10.156 1.00 75.50 913 ASN A C 1
ATOM 7173 O O . ASN A 1 913 ? 54.370 25.882 -10.992 1.00 75.50 913 ASN A O 1
ATOM 7177 N N . ILE A 1 914 ? 55.608 24.351 -9.929 1.00 75.06 914 ILE A N 1
ATOM 7178 C CA . ILE A 1 914 ? 56.842 24.633 -10.689 1.00 75.06 914 ILE A CA 1
ATOM 7179 C C . ILE A 1 914 ? 56.673 24.291 -12.176 1.00 75.06 914 ILE A C 1
ATOM 7181 O O . ILE A 1 914 ? 57.122 25.051 -13.035 1.00 75.06 914 ILE A O 1
ATOM 7185 N N . VAL A 1 915 ? 56.035 23.159 -12.486 1.00 76.88 915 VAL A N 1
ATOM 7186 C CA . VAL A 1 915 ? 55.771 22.750 -13.874 1.00 76.88 915 VAL A CA 1
ATOM 7187 C C . VAL A 1 915 ? 54.687 23.636 -14.491 1.00 76.88 915 VAL A C 1
ATOM 7189 O O . VAL A 1 915 ? 54.844 24.104 -15.617 1.00 76.88 915 VAL A O 1
ATOM 7192 N N . ALA A 1 916 ? 53.625 23.929 -13.739 1.00 77.81 916 ALA A N 1
ATOM 7193 C CA . ALA A 1 916 ? 52.523 24.787 -14.161 1.00 77.81 916 ALA A CA 1
ATOM 7194 C C . ALA A 1 916 ? 52.959 26.245 -14.431 1.00 77.81 916 ALA A C 1
ATOM 7196 O O . ALA A 1 916 ? 52.495 26.844 -15.398 1.00 77.81 916 ALA A O 1
ATOM 7197 N N . ASP A 1 917 ? 53.921 26.787 -13.671 1.00 77.00 917 ASP A N 1
ATOM 7198 C CA . ASP A 1 917 ? 54.487 28.135 -13.865 1.00 77.00 917 ASP A CA 1
ATOM 7199 C C . ASP A 1 917 ? 55.091 28.327 -15.270 1.00 77.00 917 ASP A C 1
ATOM 7201 O O . ASP A 1 917 ? 55.102 29.442 -15.803 1.00 77.00 917 ASP A O 1
ATOM 7205 N N . MET A 1 918 ? 55.571 27.255 -15.915 1.00 78.38 918 MET A N 1
ATOM 7206 C CA . MET A 1 918 ? 56.084 27.335 -17.287 1.00 78.38 918 MET A CA 1
ATOM 7207 C C . MET A 1 918 ? 54.999 27.748 -18.284 1.00 78.38 918 MET A C 1
ATOM 7209 O O . MET A 1 918 ? 55.300 28.479 -19.229 1.00 78.38 918 MET A O 1
ATOM 7213 N N . LEU A 1 919 ? 53.738 27.367 -18.056 1.00 81.19 919 LEU A N 1
ATOM 7214 C CA . LEU A 1 919 ? 52.620 27.791 -18.897 1.00 81.19 919 LEU A CA 1
ATOM 7215 C C . LEU A 1 919 ? 52.438 29.315 -18.846 1.00 81.19 919 LEU A C 1
ATOM 7217 O O . LEU A 1 919 ? 52.332 29.964 -19.890 1.00 81.19 919 LEU A O 1
ATOM 7221 N N . ALA A 1 920 ? 52.488 29.902 -17.647 1.00 79.12 920 ALA A N 1
ATOM 7222 C CA . ALA A 1 920 ? 52.393 31.347 -17.461 1.00 79.12 920 ALA A CA 1
ATOM 7223 C C . ALA A 1 920 ? 53.553 32.099 -18.143 1.00 79.12 920 ALA A C 1
ATOM 7225 O O . ALA A 1 920 ? 53.343 33.155 -18.747 1.00 79.12 920 ALA A O 1
ATOM 7226 N N . VAL A 1 921 ? 54.770 31.539 -18.117 1.00 77.31 921 VAL A N 1
ATOM 7227 C CA . VAL A 1 921 ? 55.942 32.111 -18.805 1.00 77.31 921 VAL A CA 1
ATOM 7228 C C . VAL A 1 921 ? 55.790 32.057 -20.329 1.00 77.31 921 VAL A C 1
ATOM 7230 O O . VAL A 1 921 ? 56.070 33.054 -21.001 1.00 77.31 921 VAL A O 1
ATOM 7233 N N . ILE A 1 922 ? 55.334 30.931 -20.887 1.00 80.06 922 ILE A N 1
ATOM 7234 C CA . ILE A 1 922 ? 55.139 30.770 -22.338 1.00 80.06 922 ILE A CA 1
ATOM 7235 C C . ILE A 1 922 ? 54.060 31.740 -22.840 1.00 80.06 922 ILE A C 1
ATOM 7237 O O . ILE A 1 922 ? 54.275 32.434 -23.836 1.00 80.06 922 ILE A O 1
ATOM 7241 N N . ILE A 1 923 ? 52.944 31.866 -22.116 1.00 80.19 923 ILE A N 1
ATOM 7242 C CA . ILE A 1 923 ? 51.873 32.819 -22.443 1.00 80.19 923 ILE A CA 1
ATOM 7243 C C . ILE A 1 923 ? 52.367 34.267 -22.316 1.00 80.19 923 ILE A C 1
ATOM 7245 O O . ILE A 1 923 ? 52.064 35.099 -23.172 1.00 80.19 923 ILE A O 1
ATOM 7249 N N . GLY A 1 924 ? 53.181 34.574 -21.301 1.00 76.38 924 GLY A N 1
ATOM 7250 C CA . GLY A 1 924 ? 53.799 35.891 -21.136 1.00 76.38 924 GLY A CA 1
ATOM 7251 C C . GLY A 1 924 ? 54.696 36.288 -22.315 1.00 76.38 924 GLY A C 1
ATOM 7252 O O . GLY A 1 924 ? 54.605 37.415 -22.802 1.00 76.38 924 GLY A O 1
ATOM 7253 N N . ARG A 1 925 ? 55.507 35.357 -22.832 1.00 77.31 925 ARG A N 1
ATOM 7254 C CA . ARG A 1 925 ? 56.343 35.578 -24.029 1.00 77.31 925 ARG A CA 1
ATOM 7255 C C . ARG A 1 925 ? 55.508 35.708 -25.301 1.00 77.31 925 ARG A C 1
ATOM 7257 O O . ARG A 1 925 ? 55.753 36.598 -26.108 1.00 77.31 925 ARG A O 1
ATOM 7264 N N . ALA A 1 926 ? 54.484 34.870 -25.458 1.00 78.50 926 ALA A N 1
ATOM 7265 C CA . ALA A 1 926 ? 53.558 34.958 -26.585 1.00 78.50 926 ALA A CA 1
ATOM 7266 C C . ALA A 1 926 ? 52.818 36.303 -26.622 1.00 78.50 926 ALA A C 1
ATOM 7268 O O . ALA A 1 926 ? 52.584 36.851 -27.698 1.00 78.50 926 ALA A O 1
ATOM 7269 N N . LYS A 1 927 ? 52.505 36.862 -25.450 1.00 77.88 927 LYS A N 1
ATOM 7270 C CA . LYS A 1 927 ? 51.931 38.200 -25.312 1.00 77.88 927 LYS A CA 1
ATOM 7271 C C . LYS A 1 927 ? 52.913 39.308 -25.703 1.00 77.88 927 LYS A C 1
ATOM 7273 O O . LYS A 1 927 ? 52.526 40.219 -26.425 1.00 77.88 927 LYS A O 1
ATOM 7278 N N . GLN A 1 928 ? 54.174 39.224 -25.273 1.00 74.69 928 GLN A N 1
ATOM 7279 C CA . GLN A 1 928 ? 55.217 40.189 -25.659 1.00 74.69 928 GLN A CA 1
ATOM 7280 C C . GLN A 1 928 ? 55.455 40.217 -27.176 1.00 74.69 928 GLN A C 1
ATOM 7282 O O . GLN A 1 928 ? 55.676 41.282 -27.740 1.00 74.69 928 GLN A O 1
ATOM 7287 N N . ASN A 1 929 ? 55.325 39.065 -27.836 1.00 76.12 929 ASN A N 1
ATOM 7288 C CA . ASN A 1 929 ? 55.469 38.930 -29.286 1.00 76.12 929 ASN A CA 1
ATOM 7289 C C . ASN A 1 929 ? 54.165 39.206 -30.068 1.00 76.12 929 ASN A C 1
ATOM 7291 O O . ASN A 1 929 ? 54.111 38.979 -31.274 1.00 76.12 929 ASN A O 1
ATOM 7295 N N . GLY A 1 930 ? 53.092 39.654 -29.403 1.00 75.50 930 GLY A N 1
ATOM 7296 C CA . GLY A 1 930 ? 51.816 40.001 -30.043 1.00 75.50 930 GLY A CA 1
ATOM 7297 C C . GLY A 1 930 ? 50.963 38.814 -30.513 1.00 75.50 930 GLY A C 1
ATOM 7298 O O . GLY A 1 930 ? 49.924 39.018 -31.141 1.00 75.50 930 GLY A O 1
ATOM 7299 N N . HIS A 1 931 ? 51.347 37.573 -30.200 1.00 76.06 931 HIS A N 1
ATOM 7300 C CA . HIS A 1 931 ? 50.611 36.369 -30.606 1.00 76.06 931 HIS A CA 1
ATOM 7301 C C . HIS A 1 931 ? 49.321 36.141 -29.801 1.00 76.06 931 HIS A C 1
ATOM 7303 O O . HIS A 1 931 ? 48.418 35.454 -30.283 1.00 76.06 931 HIS A O 1
ATOM 7309 N N . VAL A 1 932 ? 49.234 36.713 -28.593 1.00 78.25 932 VAL A N 1
ATOM 7310 C CA . VAL A 1 932 ? 48.070 36.687 -27.689 1.00 78.25 932 VAL A CA 1
ATOM 7311 C C . VAL A 1 932 ? 47.915 38.066 -27.034 1.00 78.25 932 VAL A C 1
ATOM 7313 O O . VAL A 1 932 ? 48.905 38.715 -26.718 1.00 78.25 932 VAL A O 1
ATOM 7316 N N . GLU A 1 933 ? 46.683 38.518 -26.788 1.00 78.19 933 GLU A N 1
ATOM 7317 C CA . GLU A 1 933 ? 46.390 39.803 -26.131 1.00 78.19 933 GLU A CA 1
ATOM 7318 C C . GLU A 1 933 ? 45.395 39.588 -24.982 1.00 78.19 933 GLU A C 1
ATOM 7320 O O . GLU A 1 933 ? 44.357 38.956 -25.186 1.00 78.19 933 GLU A O 1
ATOM 7325 N N . GLY A 1 934 ? 45.718 40.088 -23.783 1.00 72.56 934 GLY A N 1
ATOM 7326 C CA . GLY A 1 934 ? 44.875 39.959 -22.587 1.00 72.56 934 GLY A CA 1
ATOM 7327 C C . GLY A 1 934 ? 43.715 40.961 -22.549 1.00 72.56 934 GLY A C 1
ATOM 7328 O O . GLY A 1 934 ? 43.654 41.894 -23.347 1.00 72.56 934 GLY A O 1
ATOM 7329 N N . LEU A 1 935 ? 42.794 40.789 -21.599 1.00 69.38 935 LEU A N 1
ATOM 7330 C CA . LEU A 1 935 ? 41.636 41.677 -21.428 1.00 69.38 935 LEU A CA 1
ATOM 7331 C C . LEU A 1 935 ? 41.893 42.771 -20.376 1.00 69.38 935 LEU A C 1
ATOM 7333 O O . LEU A 1 935 ? 42.741 42.627 -19.498 1.00 69.38 935 LEU A O 1
ATOM 7337 N N . VAL A 1 936 ? 41.111 43.853 -20.452 1.00 65.75 936 VAL A N 1
ATOM 7338 C CA . VAL A 1 936 ? 41.068 44.957 -19.468 1.00 65.75 936 VAL A CA 1
ATOM 7339 C C . VAL A 1 936 ? 42.385 45.764 -19.321 1.00 65.75 936 VAL A C 1
ATOM 7341 O O . VAL A 1 936 ? 42.856 45.995 -18.205 1.00 65.75 936 VAL A O 1
ATOM 7344 N N . PRO A 1 937 ? 42.981 46.264 -20.425 1.00 60.12 937 PRO A N 1
ATOM 7345 C CA . PRO A 1 937 ? 44.257 46.995 -20.386 1.00 60.12 937 PRO A CA 1
ATOM 7346 C C . PRO A 1 937 ? 44.191 48.348 -19.653 1.00 60.12 937 PRO A C 1
ATOM 7348 O O . PRO A 1 937 ? 45.222 48.909 -19.314 1.00 60.12 937 PRO A O 1
ATOM 7351 N N . HIS A 1 938 ? 42.987 48.875 -19.407 1.00 54.22 938 HIS A N 1
ATOM 7352 C CA . HIS A 1 938 ? 42.760 50.152 -18.721 1.00 54.22 938 HIS A CA 1
ATOM 7353 C C . HIS A 1 938 ? 42.749 50.038 -17.185 1.00 54.22 938 HIS A C 1
ATOM 7355 O O . HIS A 1 938 ? 42.807 51.057 -16.507 1.00 54.22 938 HIS A O 1
ATOM 7361 N N . LEU A 1 939 ? 42.649 48.820 -16.633 1.00 49.50 939 LEU A N 1
ATOM 7362 C CA . LEU A 1 939 ? 42.705 48.557 -15.183 1.00 49.50 939 LEU A CA 1
ATOM 7363 C C . LEU A 1 939 ? 43.981 47.811 -14.776 1.00 49.50 939 LEU A C 1
ATOM 7365 O O . LEU A 1 939 ? 44.409 47.914 -13.630 1.00 49.50 939 LEU A O 1
ATOM 7369 N N . VAL A 1 940 ? 44.584 47.058 -15.700 1.00 57.50 940 VAL A N 1
ATOM 7370 C CA . VAL A 1 940 ? 45.843 46.340 -15.490 1.00 57.50 940 VAL A CA 1
ATOM 7371 C C . VAL A 1 940 ? 46.750 46.612 -16.676 1.00 57.50 940 VAL A C 1
ATOM 7373 O O . VAL A 1 940 ? 46.386 46.305 -17.811 1.00 57.50 940 VAL A O 1
ATOM 7376 N N . ASP A 1 941 ? 47.934 47.154 -16.407 1.00 48.69 941 ASP A N 1
ATOM 7377 C CA . ASP A 1 941 ? 48.870 47.561 -17.450 1.00 48.69 941 ASP A CA 1
ATOM 7378 C C . ASP A 1 941 ? 49.264 46.357 -18.331 1.00 48.69 941 ASP A C 1
ATOM 7380 O O . ASP A 1 941 ? 49.722 45.313 -17.855 1.00 48.69 941 ASP A O 1
ATOM 7384 N N . GLY A 1 942 ? 48.980 46.461 -19.632 1.00 62.16 942 GLY A N 1
ATOM 7385 C CA . GLY A 1 942 ? 49.131 45.381 -20.612 1.00 62.16 942 GLY A CA 1
ATOM 7386 C C . GLY A 1 942 ? 48.028 44.304 -20.627 1.00 62.16 942 GLY A C 1
ATOM 7387 O O . GLY A 1 942 ? 48.115 43.398 -21.451 1.00 62.16 942 GLY A O 1
ATOM 7388 N N . GLY A 1 943 ? 47.011 44.344 -19.762 1.00 67.25 943 GLY A N 1
ATOM 7389 C CA . GLY A 1 943 ? 45.878 43.398 -19.723 1.00 67.25 943 GLY A CA 1
ATOM 7390 C C . GLY A 1 943 ? 46.184 42.021 -19.106 1.00 67.25 943 GLY A C 1
ATOM 7391 O O . GLY A 1 943 ? 47.328 41.558 -19.102 1.00 67.25 943 GLY A O 1
ATOM 7392 N N . VAL A 1 944 ? 45.160 41.331 -18.593 1.00 70.94 944 VAL A N 1
ATOM 7393 C CA . VAL A 1 944 ? 45.281 40.018 -17.924 1.00 70.94 944 VAL A CA 1
ATOM 7394 C C . VAL A 1 944 ? 45.041 38.888 -18.935 1.00 70.94 944 VAL A C 1
ATOM 7396 O O . VAL A 1 944 ? 43.963 38.867 -19.528 1.00 70.94 944 VAL A O 1
ATOM 7399 N N . PRO A 1 945 ? 46.005 37.969 -19.168 1.00 68.75 945 PRO A N 1
ATOM 7400 C CA . PRO A 1 945 ? 45.836 36.858 -20.111 1.00 68.75 945 PRO A CA 1
ATOM 7401 C C . PRO A 1 945 ? 45.576 35.491 -19.449 1.00 68.75 945 PRO A C 1
ATOM 7403 O O . PRO A 1 945 ? 45.066 34.587 -20.104 1.00 68.75 945 PRO A O 1
ATOM 7406 N N . ILE A 1 946 ? 45.933 35.322 -18.171 1.00 79.81 946 ILE A N 1
ATOM 7407 C CA . ILE A 1 946 ? 45.845 34.052 -17.438 1.00 79.81 946 ILE A CA 1
ATOM 7408 C C . ILE A 1 946 ? 45.546 34.302 -15.956 1.00 79.81 946 ILE A C 1
ATOM 7410 O O . ILE A 1 946 ? 46.150 35.175 -15.333 1.00 79.81 946 ILE A O 1
ATOM 7414 N N . LEU A 1 947 ? 44.626 33.516 -15.405 1.00 74.62 947 LEU A N 1
ATOM 7415 C CA . LEU A 1 947 ? 44.349 33.355 -13.981 1.00 74.62 947 LEU A CA 1
ATOM 7416 C C . LEU A 1 947 ? 44.398 31.859 -13.682 1.00 74.62 947 LEU A C 1
ATOM 7418 O O . LEU A 1 947 ? 43.589 31.100 -14.203 1.00 74.62 947 LEU A O 1
ATOM 7422 N N . GLN A 1 948 ? 45.361 31.435 -12.874 1.00 73.88 948 GLN A N 1
ATOM 7423 C CA . GLN A 1 948 ? 45.634 30.022 -12.637 1.00 73.88 948 GLN A CA 1
ATOM 7424 C C . GLN A 1 948 ? 45.539 29.701 -11.149 1.00 73.88 948 GLN A C 1
ATOM 7426 O O . GLN A 1 948 ? 46.145 30.386 -10.323 1.00 73.88 948 GLN A O 1
ATOM 7431 N N . TYR A 1 949 ? 44.789 28.652 -10.819 1.00 72.12 949 TYR A N 1
ATOM 7432 C CA . TYR A 1 949 ? 44.719 28.071 -9.487 1.00 72.12 949 TYR A CA 1
ATOM 7433 C C . TYR A 1 949 ? 44.912 26.559 -9.603 1.00 72.12 949 TYR A C 1
ATOM 7435 O O . TYR A 1 949 ? 43.994 25.836 -9.969 1.00 72.12 949 TYR A O 1
ATOM 7443 N N . ALA A 1 950 ? 46.127 26.088 -9.309 1.00 72.81 950 ALA A N 1
ATOM 7444 C CA . ALA A 1 950 ? 46.532 24.708 -9.574 1.00 72.81 950 ALA A CA 1
ATOM 7445 C C . ALA A 1 950 ? 46.272 24.309 -11.048 1.00 72.81 950 ALA A C 1
ATOM 7447 O O . ALA A 1 950 ? 46.821 24.944 -11.954 1.00 72.81 950 ALA A O 1
ATOM 7448 N N . ASP A 1 951 ? 45.507 23.246 -11.293 1.00 73.00 951 ASP A N 1
ATOM 7449 C CA . ASP A 1 951 ? 45.139 22.762 -12.626 1.00 73.00 951 ASP A CA 1
ATOM 7450 C C . ASP A 1 951 ? 44.002 23.571 -13.274 1.00 73.00 951 ASP A C 1
ATOM 7452 O O . ASP A 1 951 ? 43.937 23.651 -14.504 1.00 73.00 951 ASP A O 1
ATOM 7456 N N . ASP A 1 952 ? 43.184 24.266 -12.480 1.00 76.81 952 ASP A N 1
ATOM 7457 C CA . ASP A 1 952 ? 42.117 25.135 -12.975 1.00 76.81 952 ASP A CA 1
ATOM 7458 C C . ASP A 1 952 ? 42.691 26.462 -13.496 1.00 76.81 952 ASP A C 1
ATOM 7460 O O . ASP A 1 952 ? 43.062 27.373 -12.746 1.00 76.81 952 ASP A O 1
ATOM 7464 N N . THR A 1 953 ? 42.774 26.576 -14.823 1.00 76.06 953 THR A N 1
ATOM 7465 C CA . THR A 1 953 ? 43.345 27.741 -15.510 1.00 76.06 953 THR A CA 1
ATOM 7466 C C . THR A 1 953 ? 42.293 28.451 -16.353 1.00 76.06 953 THR A C 1
ATOM 7468 O O . THR A 1 953 ? 41.768 27.890 -17.312 1.00 76.06 953 THR A O 1
ATOM 7471 N N . ILE A 1 954 ? 42.025 29.718 -16.037 1.00 79.00 954 ILE A N 1
ATOM 7472 C CA . ILE A 1 954 ? 41.153 30.601 -16.813 1.00 79.00 954 ILE A CA 1
ATOM 7473 C C . ILE A 1 954 ? 42.022 31.503 -17.690 1.00 79.00 954 ILE A C 1
ATOM 7475 O O . ILE A 1 954 ? 42.855 32.267 -17.198 1.00 79.00 954 ILE A O 1
ATOM 7479 N N . LEU A 1 955 ? 41.814 31.431 -19.002 1.00 78.00 955 LEU A N 1
ATOM 7480 C CA . LEU A 1 955 ? 42.537 32.229 -19.988 1.00 78.00 955 LEU A CA 1
ATOM 7481 C C . LEU A 1 955 ? 41.641 33.340 -20.524 1.00 78.00 955 LEU A C 1
ATOM 7483 O O . LEU A 1 955 ? 40.502 33.105 -20.922 1.00 78.00 955 LEU A O 1
ATOM 7487 N N . PHE A 1 956 ? 42.175 34.554 -20.560 1.00 74.94 956 PHE A N 1
ATOM 7488 C CA . PHE A 1 956 ? 41.466 35.738 -21.026 1.00 74.94 956 PHE A CA 1
ATOM 7489 C C . PHE A 1 956 ? 42.115 36.243 -22.304 1.00 74.94 956 PHE A C 1
ATOM 7491 O O . PHE A 1 956 ? 43.318 36.495 -22.351 1.00 74.94 956 PHE A O 1
ATOM 7498 N N . MET A 1 957 ? 41.310 36.415 -23.346 1.00 73.38 957 MET A N 1
ATOM 7499 C CA . MET A 1 957 ? 41.786 36.940 -24.616 1.00 73.38 957 MET A CA 1
ATOM 7500 C C . MET A 1 957 ? 40.734 37.785 -25.314 1.00 73.38 957 MET A C 1
ATOM 7502 O O . MET A 1 957 ? 39.531 37.576 -25.157 1.00 73.38 957 MET A O 1
ATOM 7506 N N . LYS A 1 958 ? 41.204 38.756 -26.095 1.00 69.19 958 LYS A N 1
ATOM 7507 C CA . LYS A 1 958 ? 40.350 39.548 -26.982 1.00 69.19 958 LYS A CA 1
ATOM 7508 C C . LYS A 1 958 ? 39.716 38.643 -28.043 1.00 69.19 958 LYS A C 1
ATOM 7510 O O . LYS A 1 958 ? 40.336 37.675 -28.475 1.00 69.19 958 LYS A O 1
ATOM 7515 N N . HIS A 1 959 ? 38.488 38.960 -28.453 1.00 70.44 959 HIS A N 1
ATOM 7516 C CA . HIS A 1 959 ? 37.739 38.182 -29.441 1.00 70.44 959 HIS A CA 1
ATOM 7517 C C . HIS A 1 959 ? 38.410 38.247 -30.825 1.00 70.44 959 HIS A C 1
ATOM 7519 O O . HIS A 1 959 ? 38.144 39.149 -31.615 1.00 70.44 959 HIS A O 1
ATOM 7525 N N . ASP A 1 960 ? 39.325 37.311 -31.073 1.00 74.75 960 ASP A N 1
ATOM 7526 C CA . ASP A 1 960 ? 40.137 37.202 -32.282 1.00 74.75 960 ASP A CA 1
ATOM 7527 C C . ASP A 1 960 ? 40.501 35.724 -32.507 1.00 74.75 960 ASP A C 1
ATOM 7529 O O . ASP A 1 960 ? 41.176 35.087 -31.690 1.00 74.75 960 ASP A O 1
ATOM 7533 N N . MET A 1 961 ? 40.033 35.165 -33.623 1.00 70.50 961 MET A N 1
ATOM 7534 C CA . MET A 1 961 ? 40.196 33.744 -33.944 1.00 70.50 961 MET A CA 1
ATOM 7535 C C . MET A 1 961 ? 41.653 33.353 -34.223 1.00 70.50 961 MET A C 1
ATOM 7537 O O . MET A 1 961 ? 42.044 32.220 -33.931 1.00 70.50 961 MET A O 1
ATOM 7541 N N . ALA A 1 962 ? 42.481 34.271 -34.734 1.00 71.06 962 ALA A N 1
ATOM 7542 C CA . ALA A 1 962 ? 43.898 34.004 -34.963 1.00 71.06 962 ALA A CA 1
ATOM 7543 C C . ALA A 1 962 ? 44.644 33.869 -33.626 1.00 71.06 962 ALA A C 1
ATOM 7545 O O . ALA A 1 962 ? 45.428 32.937 -33.431 1.00 71.06 962 ALA A O 1
ATOM 7546 N N . LYS A 1 963 ? 44.322 34.732 -32.655 1.00 75.31 963 LYS A N 1
ATOM 7547 C CA . LYS A 1 963 ? 44.884 34.674 -31.294 1.00 75.31 963 LYS A CA 1
ATOM 7548 C C . LYS A 1 963 ? 44.402 33.444 -30.518 1.00 75.31 963 LYS A C 1
ATOM 7550 O O . LYS A 1 963 ? 45.190 32.835 -29.795 1.00 75.31 963 LYS A O 1
ATOM 7555 N N . ALA A 1 964 ? 43.151 33.020 -30.715 1.00 71.69 964 ALA A N 1
ATOM 7556 C CA . ALA A 1 964 ? 42.624 31.774 -30.149 1.00 71.69 964 ALA A CA 1
ATOM 7557 C C . ALA A 1 964 ? 43.355 30.530 -30.687 1.00 71.69 964 ALA A C 1
ATOM 7559 O O . ALA A 1 964 ? 43.720 29.636 -29.919 1.00 71.69 964 ALA A O 1
ATOM 7560 N N . ARG A 1 965 ? 43.649 30.494 -31.996 1.00 75.25 965 ARG A N 1
ATOM 7561 C CA . ARG A 1 965 ? 44.446 29.420 -32.612 1.00 75.25 965 ARG A CA 1
ATOM 7562 C C . ARG A 1 965 ? 45.874 29.386 -32.061 1.00 75.25 965 ARG A C 1
ATOM 7564 O O . ARG A 1 965 ? 46.362 28.306 -31.727 1.00 75.25 965 ARG A O 1
ATOM 7571 N N . ASN A 1 966 ? 46.509 30.547 -31.896 1.00 78.81 966 ASN A N 1
ATOM 7572 C CA . ASN A 1 966 ? 47.836 30.656 -31.280 1.00 78.81 966 ASN A CA 1
ATOM 7573 C C . ASN A 1 966 ? 47.840 30.146 -29.832 1.00 78.81 966 ASN A C 1
ATOM 7575 O O . ASN A 1 966 ? 48.757 29.433 -29.437 1.00 78.81 966 ASN A O 1
ATOM 7579 N N . MET A 1 967 ? 46.797 30.442 -29.052 1.00 79.75 967 MET A N 1
ATOM 7580 C CA . MET A 1 967 ? 46.670 29.932 -27.683 1.00 79.75 967 MET A CA 1
ATOM 7581 C C . MET A 1 967 ? 46.512 28.411 -27.635 1.00 79.75 967 MET A C 1
ATOM 7583 O O . MET A 1 967 ? 47.150 27.758 -26.812 1.00 79.75 967 MET A O 1
ATOM 7587 N N . LYS A 1 968 ? 45.733 27.819 -28.547 1.00 79.06 968 LYS A N 1
ATOM 7588 C CA . LYS A 1 968 ? 45.634 26.355 -28.651 1.00 79.06 968 LYS A CA 1
ATOM 7589 C C . LYS A 1 968 ? 46.993 25.717 -28.963 1.00 79.06 968 LYS A C 1
ATOM 7591 O O . LYS A 1 968 ? 47.347 24.718 -28.346 1.00 79.06 968 LYS A O 1
ATOM 7596 N N . LEU A 1 969 ? 47.776 26.316 -29.865 1.00 76.62 969 LEU A N 1
ATOM 7597 C CA . LEU A 1 969 ? 49.138 25.864 -30.177 1.00 76.62 969 LEU A CA 1
ATOM 7598 C C . LEU A 1 969 ? 50.072 25.959 -28.963 1.00 76.62 969 LEU A C 1
ATOM 7600 O O . LEU A 1 969 ? 50.842 25.036 -28.715 1.00 76.62 969 LEU A O 1
ATOM 7604 N N . ILE A 1 970 ? 49.970 27.034 -28.178 1.00 80.44 970 ILE A N 1
ATOM 7605 C CA . ILE A 1 970 ? 50.733 27.215 -26.935 1.00 80.44 970 ILE A CA 1
ATOM 7606 C C . ILE A 1 970 ? 50.392 26.130 -25.903 1.00 80.44 970 ILE A C 1
ATOM 7608 O O . ILE A 1 970 ? 51.300 25.590 -25.272 1.00 80.44 970 ILE A O 1
ATOM 7612 N N . LEU A 1 971 ? 49.113 25.771 -25.756 1.00 80.31 971 LEU A N 1
ATOM 7613 C CA . LEU A 1 971 ? 48.679 24.702 -24.849 1.00 80.31 971 LEU A CA 1
ATOM 7614 C C . LEU A 1 971 ? 49.192 23.325 -25.291 1.00 80.31 971 LEU A C 1
ATOM 7616 O O . LEU A 1 971 ? 49.701 22.575 -24.462 1.00 80.31 971 LEU A O 1
ATOM 7620 N N . CYS A 1 972 ? 49.145 23.018 -26.591 1.00 75.31 972 CYS A N 1
ATOM 7621 C CA . CYS A 1 972 ? 49.723 21.781 -27.127 1.00 75.31 972 CYS A CA 1
ATOM 7622 C C . CYS A 1 972 ? 51.254 21.738 -26.981 1.00 75.31 972 CYS A C 1
ATOM 7624 O O . CYS A 1 972 ? 51.822 20.684 -26.704 1.00 75.31 972 CYS A O 1
ATOM 7626 N N . LEU A 1 973 ? 51.935 22.878 -27.137 1.00 76.75 973 LEU A N 1
ATOM 7627 C CA . LEU A 1 973 ? 53.375 22.982 -26.901 1.00 76.75 973 LEU A CA 1
ATOM 7628 C C . LEU A 1 973 ? 53.706 22.725 -25.424 1.00 76.75 973 LEU A C 1
ATOM 7630 O O . LEU A 1 973 ? 54.644 21.993 -25.121 1.00 76.75 973 LEU A O 1
ATOM 7634 N N . PHE A 1 974 ? 52.924 23.288 -24.502 1.00 80.88 974 PHE A N 1
ATOM 7635 C CA . PHE A 1 974 ? 53.079 23.034 -23.073 1.00 80.88 974 PHE A CA 1
ATOM 7636 C C . PHE A 1 974 ? 52.839 21.559 -22.719 1.00 80.88 974 PHE A C 1
ATOM 7638 O O . PHE A 1 974 ? 53.623 20.991 -21.963 1.00 80.88 974 PHE A O 1
ATOM 7645 N N . GLU A 1 975 ? 51.820 20.920 -23.295 1.00 77.38 975 GLU A N 1
ATOM 7646 C CA . GLU A 1 975 ? 51.548 19.483 -23.137 1.00 77.38 975 GLU A CA 1
ATOM 7647 C C . GLU A 1 975 ? 52.743 18.623 -23.573 1.00 77.38 975 GLU A C 1
ATOM 7649 O O . GLU A 1 975 ? 53.179 17.732 -22.843 1.00 77.38 975 GLU A O 1
ATOM 7654 N N . GLN A 1 976 ? 53.344 18.947 -24.722 1.00 71.75 976 GLN A N 1
ATOM 7655 C CA . GLN A 1 976 ? 54.521 18.238 -25.232 1.00 71.75 976 GLN A CA 1
ATOM 7656 C C . GLN A 1 976 ? 55.786 18.473 -24.395 1.00 71.75 976 GLN A C 1
ATOM 7658 O O . GLN A 1 976 ? 56.580 17.549 -24.234 1.00 71.75 976 GLN A O 1
ATOM 7663 N N . LEU A 1 977 ? 55.982 19.684 -23.862 1.00 70.19 977 LEU A N 1
ATOM 7664 C CA . LEU A 1 977 ? 57.166 20.040 -23.071 1.00 70.19 977 LEU A CA 1
ATOM 7665 C C . LEU A 1 977 ? 57.087 19.562 -21.614 1.00 70.19 977 LEU A C 1
ATOM 7667 O O . LEU A 1 977 ? 58.107 19.204 -21.033 1.00 70.19 977 LEU A O 1
ATOM 7671 N N . SER A 1 978 ? 55.895 19.579 -21.013 1.00 74.62 978 SER A N 1
ATOM 7672 C CA . SER A 1 978 ? 55.683 19.217 -19.603 1.00 74.62 978 SER A CA 1
ATOM 7673 C C . SER A 1 978 ? 55.338 17.741 -19.399 1.00 74.62 978 SER A C 1
ATOM 7675 O O . SER A 1 978 ? 55.515 17.217 -18.300 1.00 74.62 978 SER A O 1
ATOM 7677 N N . GLY A 1 979 ? 54.815 17.072 -20.432 1.00 68.94 979 GLY A N 1
ATOM 7678 C CA . GLY A 1 979 ? 54.251 15.728 -20.322 1.00 68.94 979 GLY A CA 1
ATOM 7679 C C . GLY A 1 979 ? 52.908 15.668 -19.579 1.00 68.94 979 GLY A C 1
ATOM 7680 O O . GLY A 1 979 ? 52.436 14.565 -19.295 1.00 68.94 979 GLY A O 1
ATOM 7681 N N . LEU A 1 980 ? 52.302 16.819 -19.249 1.00 76.75 980 LEU A N 1
ATOM 7682 C CA . LEU A 1 980 ? 50.955 16.922 -18.685 1.00 76.75 980 LEU A CA 1
ATOM 7683 C C . LEU A 1 980 ? 49.927 17.030 -19.813 1.00 76.75 980 LEU A C 1
ATOM 7685 O O . LEU A 1 980 ? 49.989 17.956 -20.616 1.00 76.75 980 LEU A O 1
ATOM 7689 N N . ASN A 1 981 ? 48.951 16.124 -19.841 1.00 76.88 981 ASN A N 1
ATOM 7690 C CA . ASN A 1 981 ? 47.896 16.160 -20.853 1.00 76.88 981 ASN A CA 1
ATOM 7691 C C . ASN A 1 981 ? 46.889 17.280 -20.572 1.00 76.88 981 ASN A C 1
ATOM 7693 O O . ASN A 1 981 ? 46.348 17.374 -19.466 1.00 76.88 981 ASN A O 1
ATOM 7697 N N . ILE A 1 982 ? 46.575 18.075 -21.595 1.00 79.06 982 ILE A N 1
ATOM 7698 C CA . ILE A 1 982 ? 45.532 19.099 -21.511 1.00 79.06 982 ILE A CA 1
ATOM 7699 C C . ILE A 1 982 ? 44.178 18.450 -21.793 1.00 79.06 982 ILE A C 1
ATOM 7701 O O . ILE A 1 982 ? 43.949 17.845 -22.840 1.00 79.06 982 ILE A O 1
ATOM 7705 N N . ASN A 1 983 ? 43.241 18.581 -20.854 1.00 75.44 983 ASN A N 1
ATOM 7706 C CA . ASN A 1 983 ? 41.911 18.002 -21.001 1.00 75.44 983 ASN A CA 1
ATOM 7707 C C . ASN A 1 983 ? 40.980 18.927 -21.798 1.00 75.44 983 ASN A C 1
ATOM 7709 O O . ASN A 1 983 ? 40.107 19.584 -21.232 1.00 75.44 983 ASN A O 1
ATOM 7713 N N . PHE A 1 984 ? 41.128 18.926 -23.124 1.00 72.19 984 PHE A N 1
ATOM 7714 C CA . PHE A 1 984 ? 40.285 19.723 -24.022 1.00 72.19 984 PHE A CA 1
ATOM 7715 C C . PHE A 1 984 ? 38.789 19.369 -23.960 1.00 72.19 984 PHE A C 1
ATOM 7717 O O . PHE A 1 984 ? 37.971 20.178 -24.377 1.00 72.19 984 PHE A O 1
ATOM 7724 N N . HIS A 1 985 ? 38.410 18.205 -23.415 1.00 67.19 985 HIS A N 1
ATOM 7725 C CA . HIS A 1 985 ? 37.002 17.850 -23.194 1.00 67.19 985 HIS A CA 1
ATOM 7726 C C . HIS A 1 985 ? 36.375 18.581 -22.001 1.00 67.19 985 HIS A C 1
ATOM 7728 O O . HIS A 1 985 ? 35.156 18.706 -21.945 1.00 67.19 985 HIS A O 1
ATOM 7734 N N . LYS A 1 986 ? 37.190 19.043 -21.044 1.00 58.62 986 LYS A N 1
ATOM 7735 C CA . LYS A 1 986 ? 36.757 19.868 -19.904 1.00 58.62 986 LYS A CA 1
ATOM 7736 C C . LYS A 1 986 ? 37.040 21.361 -20.104 1.00 58.62 986 LYS A C 1
ATOM 7738 O O . LYS A 1 986 ? 36.593 22.170 -19.299 1.00 58.62 986 LYS A O 1
ATOM 7743 N N . SER A 1 987 ? 37.806 21.728 -21.131 1.00 68.06 987 SER A N 1
ATOM 7744 C CA . SER A 1 987 ? 38.119 23.122 -21.450 1.00 68.06 987 SER A CA 1
ATOM 7745 C C . SER A 1 987 ? 37.034 23.731 -22.336 1.00 68.06 987 SER A C 1
ATOM 7747 O O . SER A 1 987 ? 36.834 23.297 -23.466 1.00 68.06 987 SER A O 1
ATOM 7749 N N . GLU A 1 988 ? 36.377 24.779 -21.850 1.00 66.94 988 GLU A N 1
ATOM 7750 C CA . GLU A 1 988 ? 35.364 25.524 -22.599 1.00 66.94 988 GLU A CA 1
ATOM 7751 C C . GLU A 1 988 ? 35.877 26.928 -22.947 1.00 66.94 988 GLU A C 1
ATOM 7753 O O . GLU A 1 988 ? 36.569 27.565 -22.152 1.00 66.94 988 GLU A O 1
ATOM 7758 N N . VAL A 1 989 ? 35.527 27.432 -24.136 1.00 63.25 989 VAL A N 1
ATOM 7759 C CA . VAL A 1 989 ? 35.826 28.811 -24.563 1.00 63.25 989 VAL A CA 1
ATOM 7760 C C . VAL A 1 989 ? 34.507 29.577 -24.707 1.00 63.25 989 VAL A C 1
ATOM 7762 O O . VAL A 1 989 ? 33.913 29.584 -25.786 1.00 63.25 989 VAL A O 1
ATOM 7765 N N . PRO A 1 990 ? 33.998 30.194 -23.629 1.00 58.78 990 PRO A N 1
ATOM 7766 C CA . PRO A 1 990 ? 32.774 30.983 -23.686 1.00 58.78 990 PRO A CA 1
ATOM 7767 C C . PRO A 1 990 ? 33.033 32.390 -24.253 1.00 58.78 990 PRO A C 1
ATOM 7769 O O . PRO A 1 990 ? 33.980 33.075 -23.867 1.00 58.78 990 PRO A O 1
ATOM 7772 N N . TYR A 1 991 ? 32.153 32.864 -25.140 1.00 54.72 991 TYR A N 1
ATOM 7773 C CA . TYR A 1 991 ? 32.163 34.251 -25.614 1.00 54.72 991 TYR A CA 1
ATOM 7774 C C . TYR A 1 991 ? 31.468 35.169 -24.599 1.00 54.72 991 TYR A C 1
ATOM 7776 O O . TYR A 1 991 ? 30.264 35.049 -24.368 1.00 54.72 991 TYR A O 1
ATOM 7784 N N . LEU A 1 992 ? 32.188 36.141 -24.033 1.00 46.69 992 LEU A N 1
ATOM 7785 C CA . LEU A 1 992 ? 31.560 37.225 -23.275 1.00 46.69 992 LEU A CA 1
ATOM 7786 C C . LEU A 1 992 ? 30.959 38.265 -24.237 1.00 46.69 992 LEU A C 1
ATOM 7788 O O . LEU A 1 992 ? 31.599 39.252 -24.591 1.00 46.69 992 LEU A O 1
ATOM 7792 N N . SER A 1 993 ? 29.703 38.071 -24.645 1.00 37.75 993 SER A N 1
ATOM 7793 C CA . SER A 1 993 ? 28.862 39.202 -25.059 1.00 37.75 993 SER A CA 1
ATOM 7794 C C . SER A 1 993 ? 28.471 39.990 -23.808 1.00 37.75 993 SER A C 1
ATOM 7796 O O . SER A 1 993 ? 28.113 39.394 -22.790 1.00 37.75 993 SER A O 1
ATOM 7798 N N . VAL A 1 994 ? 28.479 41.324 -23.879 1.00 42.06 994 VAL A N 1
ATOM 7799 C CA . VAL A 1 994 ? 28.076 42.226 -22.777 1.00 42.06 994 VAL A CA 1
ATOM 7800 C C . VAL A 1 994 ? 26.661 41.901 -22.251 1.00 42.06 994 VAL A C 1
ATOM 7802 O O . VAL A 1 994 ? 26.334 42.205 -21.107 1.00 42.06 994 VAL A O 1
ATOM 7805 N N . THR A 1 995 ? 25.838 41.190 -23.030 1.00 36.84 995 THR A N 1
ATOM 7806 C CA . THR A 1 995 ? 24.518 40.690 -22.612 1.00 36.84 995 THR A CA 1
ATOM 7807 C C . THR A 1 995 ? 24.540 39.459 -21.695 1.00 36.84 995 THR A C 1
ATOM 7809 O O . THR A 1 995 ? 23.594 39.269 -20.934 1.00 36.84 995 THR A O 1
ATOM 7812 N N . TRP A 1 996 ? 25.587 38.628 -21.716 1.00 28.31 996 TRP A N 1
ATOM 7813 C CA . TRP A 1 996 ? 25.651 37.384 -20.930 1.00 28.31 996 TRP A CA 1
ATOM 7814 C C . TRP A 1 996 ? 26.309 37.552 -19.556 1.00 28.31 996 TRP A C 1
ATOM 7816 O O . TRP A 1 996 ? 25.960 36.825 -18.628 1.00 28.31 996 TRP A O 1
ATOM 7826 N N . ALA A 1 997 ? 27.160 38.567 -19.376 1.00 30.38 997 ALA A N 1
ATOM 7827 C CA . ALA A 1 997 ? 27.703 38.918 -18.059 1.00 30.38 997 ALA A CA 1
ATOM 7828 C C . ALA A 1 997 ? 26.609 39.368 -17.063 1.00 30.38 997 ALA A C 1
ATOM 7830 O O . ALA A 1 997 ? 26.772 39.219 -15.856 1.00 30.38 997 ALA A O 1
ATOM 7831 N N . PHE A 1 998 ? 25.462 39.849 -17.558 1.00 30.64 998 PHE A N 1
ATOM 7832 C CA . PHE A 1 998 ? 24.337 40.293 -16.725 1.00 30.64 998 PHE A CA 1
ATOM 7833 C C . PHE A 1 998 ? 23.379 39.176 -16.275 1.00 30.64 998 PHE A C 1
ATOM 7835 O O . PHE A 1 998 ? 22.557 39.409 -15.389 1.00 30.64 998 PHE A O 1
ATOM 7842 N N . ARG A 1 999 ? 23.472 37.957 -16.828 1.00 32.03 999 ARG A N 1
ATOM 7843 C CA . ARG A 1 999 ? 22.558 36.849 -16.475 1.00 32.03 999 ARG A CA 1
ATOM 7844 C C . ARG A 1 999 ? 23.032 35.964 -15.324 1.00 32.03 999 ARG A C 1
ATOM 7846 O O . ARG A 1 999 ? 22.217 35.242 -14.764 1.00 32.03 999 ARG A O 1
ATOM 7853 N N . PHE A 1 1000 ? 24.300 36.048 -14.922 1.00 30.47 1000 PHE A N 1
ATOM 7854 C CA . PHE A 1 1000 ? 24.796 35.322 -13.743 1.00 30.47 1000 PHE A CA 1
ATOM 7855 C C . PHE A 1 1000 ? 24.421 35.991 -12.408 1.00 30.47 1000 PHE A C 1
ATOM 7857 O O . PHE A 1 1000 ? 24.612 35.401 -11.349 1.00 30.47 1000 PHE A O 1
ATOM 7864 N N . ILE A 1 1001 ? 23.843 37.198 -12.449 1.00 32.69 1001 ILE A N 1
ATOM 7865 C CA . ILE A 1 1001 ? 23.350 37.931 -11.277 1.00 32.69 1001 ILE A CA 1
ATOM 7866 C C . ILE A 1 1001 ? 21.972 38.519 -11.605 1.00 32.69 1001 ILE A C 1
ATOM 7868 O O . ILE A 1 1001 ? 21.834 39.727 -11.700 1.00 32.69 1001 ILE A O 1
ATOM 7872 N N . THR A 1 1002 ? 20.943 37.701 -11.839 1.00 29.77 1002 THR A N 1
ATOM 7873 C CA . THR A 1 1002 ? 19.536 38.118 -11.652 1.00 29.77 1002 THR A CA 1
ATOM 7874 C C . THR A 1 1002 ? 18.597 36.907 -11.619 1.00 29.77 1002 THR A C 1
ATOM 7876 O O . THR A 1 1002 ? 18.383 36.239 -12.624 1.00 29.77 1002 THR A O 1
ATOM 7879 N N . SER A 1 1003 ? 17.967 36.671 -10.466 1.00 34.03 1003 SER A N 1
ATOM 7880 C CA . SER A 1 1003 ? 16.595 36.161 -10.404 1.00 34.03 1003 SER A CA 1
ATOM 7881 C C . SER A 1 1003 ? 15.733 37.288 -9.838 1.00 34.03 1003 SER A C 1
ATOM 7883 O O . SER A 1 1003 ? 15.910 37.647 -8.678 1.00 34.03 1003 SER A O 1
ATOM 7885 N N . ASP A 1 1004 ? 14.928 37.927 -10.682 1.00 34.50 1004 ASP A N 1
ATOM 7886 C CA . ASP A 1 1004 ? 13.477 38.115 -10.520 1.00 34.50 1004 ASP A CA 1
ATOM 7887 C C . ASP A 1 1004 ? 12.974 39.302 -11.352 1.00 34.50 1004 ASP A C 1
ATOM 7889 O O . ASP A 1 1004 ? 13.554 40.389 -11.361 1.00 34.50 1004 ASP A O 1
ATOM 7893 N N . GLU A 1 1005 ? 11.844 39.097 -12.024 1.00 43.09 1005 GLU A N 1
ATOM 7894 C CA . GLU A 1 1005 ? 11.221 40.025 -12.978 1.00 43.09 1005 GLU A CA 1
ATOM 7895 C C . GLU A 1 1005 ? 10.494 41.225 -12.338 1.00 43.09 1005 GLU A C 1
ATOM 7897 O O . GLU A 1 1005 ? 9.842 41.998 -13.038 1.00 43.09 1005 GLU A O 1
ATOM 7902 N N . ALA A 1 1006 ? 10.603 41.465 -11.028 1.00 45.22 1006 ALA A N 1
ATOM 7903 C CA . ALA A 1 1006 ? 9.813 42.518 -10.387 1.00 45.22 1006 ALA A CA 1
ATOM 7904 C C . ALA A 1 1006 ? 10.519 43.208 -9.210 1.00 45.22 1006 ALA A C 1
ATOM 7906 O O . ALA A 1 1006 ? 10.279 42.862 -8.057 1.00 45.22 1006 ALA A O 1
ATOM 7907 N N . LYS A 1 1007 ? 11.336 44.238 -9.504 1.00 37.09 1007 LYS A N 1
ATOM 7908 C CA . LYS A 1 1007 ? 11.448 45.541 -8.789 1.00 37.09 1007 LYS A CA 1
ATOM 7909 C C . LYS A 1 1007 ? 12.772 46.245 -9.129 1.00 37.09 1007 LYS A C 1
ATOM 7911 O O . LYS A 1 1007 ? 13.858 45.796 -8.782 1.00 37.09 1007 LYS A O 1
ATOM 7916 N N . ARG A 1 1008 ? 12.679 47.418 -9.764 1.00 42.66 1008 ARG A N 1
ATOM 7917 C CA . ARG A 1 1008 ? 13.808 48.325 -10.035 1.00 42.66 1008 ARG A CA 1
ATOM 7918 C C . ARG A 1 1008 ? 14.298 49.004 -8.743 1.00 42.66 1008 ARG A C 1
ATOM 7920 O O . ARG A 1 1008 ? 13.736 50.025 -8.362 1.00 42.66 1008 ARG A O 1
ATOM 7927 N N . LYS A 1 1009 ? 15.342 48.463 -8.099 1.00 36.06 1009 LYS A N 1
ATOM 7928 C CA . LYS A 1 1009 ? 16.454 49.196 -7.434 1.00 36.06 1009 LYS A CA 1
ATOM 7929 C C . LYS A 1 1009 ? 17.374 48.214 -6.695 1.00 36.06 1009 LYS A C 1
ATOM 7931 O O . LYS A 1 1009 ? 16.935 47.529 -5.777 1.00 36.06 1009 LYS A O 1
ATOM 7936 N N . TYR A 1 1010 ? 18.659 48.204 -7.053 1.00 34.19 1010 TYR A N 1
ATOM 7937 C CA . TYR A 1 1010 ? 19.702 47.499 -6.305 1.00 34.19 1010 TYR A CA 1
ATOM 7938 C C . TYR A 1 1010 ? 19.929 48.169 -4.943 1.00 34.19 1010 TYR A C 1
ATOM 7940 O O . TYR A 1 1010 ? 20.035 49.394 -4.866 1.00 34.19 1010 TYR A O 1
ATOM 7948 N N . ARG A 1 1011 ? 20.052 47.375 -3.875 1.00 39.88 1011 ARG A N 1
ATOM 7949 C CA . ARG A 1 1011 ? 20.688 47.810 -2.625 1.00 39.88 1011 ARG A CA 1
ATOM 7950 C C . ARG A 1 1011 ? 22.098 47.227 -2.609 1.00 39.88 1011 ARG A C 1
ATOM 7952 O O . ARG A 1 1011 ? 22.267 46.043 -2.347 1.00 39.88 1011 ARG A O 1
ATOM 7959 N N . LEU A 1 1012 ? 23.091 48.040 -2.956 1.00 42.47 1012 LEU A N 1
ATOM 7960 C CA . LEU A 1 1012 ? 24.499 47.669 -2.822 1.00 42.47 1012 LEU A CA 1
ATOM 7961 C C . LEU A 1 1012 ? 24.863 47.697 -1.333 1.00 42.47 1012 LEU A C 1
ATOM 7963 O O . LEU A 1 1012 ? 24.763 48.744 -0.697 1.00 42.47 1012 LEU A O 1
ATOM 7967 N N . ALA A 1 1013 ? 25.257 46.551 -0.781 1.00 49.62 1013 ALA A N 1
ATOM 7968 C CA . ALA A 1 1013 ? 25.900 46.471 0.526 1.00 49.62 1013 ALA A CA 1
ATOM 7969 C C . ALA A 1 1013 ? 27.421 46.452 0.320 1.00 49.62 1013 ALA A C 1
ATOM 7971 O O . ALA A 1 1013 ? 27.914 45.759 -0.570 1.00 49.62 1013 ALA A O 1
ATOM 7972 N N . GLN A 1 1014 ? 28.164 47.224 1.117 1.00 53.81 1014 GLN A N 1
ATOM 7973 C CA . GLN A 1 1014 ? 29.629 47.242 1.060 1.00 53.81 1014 GLN A CA 1
ATOM 7974 C C . GLN A 1 1014 ? 30.203 45.843 1.329 1.00 53.81 1014 GLN A C 1
ATOM 7976 O O . GLN A 1 1014 ? 29.732 45.134 2.219 1.00 53.81 1014 GLN A O 1
ATOM 7981 N N . TRP A 1 1015 ? 31.244 45.463 0.582 1.00 57.06 1015 TRP A N 1
ATOM 7982 C CA . TRP A 1 1015 ? 31.916 44.161 0.697 1.00 57.06 1015 TRP A CA 1
ATOM 7983 C C . TRP A 1 1015 ? 32.388 43.870 2.128 1.00 57.06 1015 TRP A C 1
ATOM 7985 O O . TRP A 1 1015 ? 32.268 42.752 2.625 1.00 57.06 1015 TRP A O 1
ATOM 7995 N N . ASP A 1 1016 ? 32.793 44.921 2.833 1.00 59.53 1016 ASP A N 1
ATOM 7996 C CA . ASP A 1 1016 ? 33.259 44.864 4.215 1.00 59.53 1016 ASP A CA 1
ATOM 7997 C C . ASP A 1 1016 ? 32.135 44.532 5.204 1.00 59.53 1016 ASP A C 1
ATOM 7999 O O . ASP A 1 1016 ? 32.409 44.023 6.283 1.00 59.53 1016 ASP A O 1
ATOM 8003 N N . ILE A 1 1017 ? 30.870 44.798 4.848 1.00 63.44 1017 ILE A N 1
ATOM 8004 C CA . ILE A 1 1017 ? 29.680 44.419 5.627 1.00 63.44 1017 ILE A CA 1
ATOM 8005 C C . ILE A 1 1017 ? 29.361 42.940 5.384 1.00 63.44 1017 ILE A C 1
ATOM 8007 O O . ILE A 1 1017 ? 29.069 42.212 6.326 1.00 63.44 1017 ILE A O 1
ATOM 8011 N N . LEU A 1 1018 ? 29.482 42.473 4.136 1.00 58.72 1018 LEU A N 1
ATOM 8012 C CA . LEU A 1 1018 ? 29.262 41.068 3.765 1.00 58.72 1018 LEU A CA 1
ATOM 8013 C C . LEU A 1 1018 ? 30.293 40.131 4.411 1.00 58.72 1018 LEU A C 1
ATOM 8015 O O . LEU A 1 1018 ? 29.939 39.023 4.818 1.00 58.72 1018 LEU A O 1
ATOM 8019 N N . CYS A 1 1019 ? 31.537 40.600 4.547 1.00 60.41 1019 CYS A N 1
ATOM 8020 C CA . CYS A 1 1019 ? 32.625 39.858 5.181 1.00 60.41 1019 CYS A CA 1
ATOM 8021 C C . CYS A 1 1019 ? 32.559 39.832 6.718 1.00 60.41 1019 CYS A C 1
ATOM 8023 O O . CYS A 1 1019 ? 33.396 39.182 7.345 1.00 60.41 1019 CYS A O 1
ATOM 8025 N N . ARG A 1 1020 ? 31.599 40.529 7.353 1.00 69.12 1020 ARG A N 1
ATOM 8026 C CA . ARG A 1 1020 ? 31.442 40.462 8.814 1.00 69.12 1020 ARG A CA 1
ATOM 8027 C C . ARG A 1 1020 ? 30.915 39.089 9.243 1.00 69.12 1020 ARG A C 1
ATOM 8029 O O . ARG A 1 1020 ? 30.151 38.463 8.498 1.00 69.12 1020 ARG A O 1
ATOM 8036 N N . PRO A 1 1021 ? 31.276 38.630 10.450 1.00 62.22 1021 PRO A N 1
ATOM 8037 C CA . PRO A 1 1021 ? 30.650 37.474 11.078 1.00 62.22 1021 PRO A CA 1
ATOM 8038 C C . PRO A 1 1021 ? 29.117 37.596 11.111 1.00 62.22 1021 PRO A C 1
ATOM 8040 O O . PRO A 1 1021 ? 28.570 38.704 11.172 1.00 62.22 1021 PRO A O 1
ATOM 8043 N N . LYS A 1 1022 ? 28.409 36.460 11.046 1.00 61.38 1022 LYS A N 1
ATOM 8044 C CA . LYS A 1 1022 ? 26.934 36.437 10.957 1.00 61.38 1022 LYS A CA 1
ATOM 8045 C C . LYS A 1 1022 ? 26.254 37.067 12.176 1.00 61.38 1022 LYS A C 1
ATOM 8047 O O . LYS A 1 1022 ? 25.223 37.715 12.041 1.00 61.38 1022 LYS A O 1
ATOM 8052 N N . ASP A 1 1023 ? 26.867 36.924 13.342 1.00 60.03 1023 ASP A N 1
ATOM 8053 C CA . ASP A 1 1023 ? 26.485 37.520 14.625 1.00 60.03 1023 ASP A CA 1
ATOM 8054 C C . ASP A 1 1023 ? 26.639 39.050 14.665 1.00 60.03 1023 ASP A C 1
ATOM 8056 O O . ASP A 1 1023 ? 25.976 39.712 15.457 1.00 60.03 1023 ASP A O 1
ATOM 8060 N N . GLN A 1 1024 ? 27.438 39.629 13.764 1.00 60.06 1024 GLN A N 1
ATOM 8061 C CA . GLN A 1 1024 ? 27.620 41.080 13.619 1.00 60.06 1024 GLN A CA 1
ATOM 8062 C C . GLN A 1 1024 ? 26.875 41.654 12.400 1.00 60.06 1024 GLN A C 1
ATOM 8064 O O . GLN A 1 1024 ? 27.152 42.773 11.957 1.00 60.06 1024 GLN A O 1
ATOM 8069 N N . GLY A 1 1025 ? 25.934 40.886 11.837 1.00 50.03 1025 GLY A N 1
ATOM 8070 C CA . GLY A 1 1025 ? 25.081 41.303 10.722 1.00 50.03 1025 GLY A CA 1
ATOM 8071 C C . GLY A 1 1025 ? 25.707 41.175 9.329 1.00 50.03 1025 GLY A C 1
ATOM 8072 O O . GLY A 1 1025 ? 25.139 41.700 8.371 1.00 50.03 1025 GLY A O 1
ATOM 8073 N N . GLY A 1 1026 ? 26.853 40.496 9.193 1.00 63.22 1026 GLY A N 1
ATOM 8074 C CA . GLY A 1 1026 ? 27.412 40.121 7.890 1.00 63.22 1026 GLY A CA 1
ATOM 8075 C C . GLY A 1 1026 ? 26.954 38.745 7.411 1.00 63.22 1026 GLY A C 1
ATOM 8076 O O . GLY A 1 1026 ? 26.199 38.048 8.083 1.00 63.22 1026 GLY A O 1
ATOM 8077 N N . LEU A 1 1027 ? 27.403 38.321 6.229 1.00 59.69 1027 LEU A N 1
ATOM 8078 C CA . LEU A 1 1027 ? 27.069 36.997 5.682 1.00 59.69 1027 LEU A CA 1
ATOM 8079 C C . LEU A 1 1027 ? 28.078 35.908 6.076 1.00 59.69 1027 LEU A C 1
ATOM 8081 O O . LEU A 1 1027 ? 27.867 34.738 5.749 1.00 59.69 1027 LEU A O 1
ATOM 8085 N N . GLY A 1 1028 ? 29.145 36.265 6.800 1.00 53.62 1028 GLY A N 1
ATOM 8086 C CA . GLY A 1 1028 ? 30.228 35.348 7.153 1.00 53.62 1028 GLY A CA 1
ATOM 8087 C C . GLY A 1 1028 ? 31.044 34.895 5.941 1.00 53.62 1028 GLY A C 1
ATOM 8088 O O . GLY A 1 1028 ? 31.581 33.790 5.948 1.00 53.62 1028 GLY A O 1
ATOM 8089 N N . VAL A 1 1029 ? 31.096 35.709 4.881 1.00 62.09 1029 VAL A N 1
ATOM 8090 C CA . VAL A 1 1029 ? 31.916 35.432 3.694 1.00 62.09 1029 VAL A CA 1
ATOM 8091 C C . VAL A 1 1029 ? 33.374 35.746 4.025 1.00 62.09 1029 VAL A C 1
ATOM 8093 O O . VAL A 1 1029 ? 33.694 36.854 4.444 1.00 62.09 1029 VAL A O 1
ATOM 8096 N N . GLU A 1 1030 ? 34.273 34.779 3.852 1.00 55.34 1030 GLU A N 1
ATOM 8097 C CA . GLU A 1 1030 ? 35.690 34.987 4.152 1.00 55.34 1030 GLU A CA 1
ATOM 8098 C C . GLU A 1 1030 ? 36.327 35.979 3.171 1.00 55.34 1030 GLU A C 1
ATOM 8100 O O . GLU A 1 1030 ? 36.222 35.833 1.950 1.00 55.34 1030 GLU A O 1
ATOM 8105 N N . ASN A 1 1031 ? 37.052 36.968 3.698 1.00 66.75 1031 ASN A N 1
ATOM 8106 C CA . ASN A 1 1031 ? 37.809 37.894 2.867 1.00 66.75 1031 ASN A CA 1
ATOM 8107 C C . ASN A 1 1031 ? 39.020 37.165 2.253 1.00 66.75 1031 ASN A C 1
ATOM 8109 O O . ASN A 1 1031 ? 40.046 36.954 2.906 1.00 66.75 1031 ASN A O 1
ATOM 8113 N N . LEU A 1 1032 ? 38.885 36.781 0.981 1.00 62.19 1032 LEU A N 1
ATOM 8114 C CA . LEU A 1 1032 ? 39.890 36.026 0.228 1.00 62.19 1032 LEU A CA 1
ATOM 8115 C C . LEU A 1 1032 ? 41.236 36.754 0.123 1.00 62.19 1032 LEU A C 1
ATOM 8117 O O . LEU A 1 1032 ? 42.273 36.095 0.070 1.00 62.19 1032 LEU A O 1
ATOM 8121 N N . GLU A 1 1033 ? 41.249 38.089 0.143 1.00 67.81 1033 GLU A N 1
ATOM 8122 C CA . GLU A 1 1033 ? 42.489 38.867 0.123 1.00 67.81 1033 GLU A CA 1
ATOM 8123 C C . GLU A 1 1033 ? 43.263 38.696 1.436 1.00 67.81 1033 GLU A C 1
ATOM 8125 O O . GLU A 1 1033 ? 44.462 38.407 1.422 1.00 67.81 1033 GLU A O 1
ATOM 8130 N N . ILE A 1 1034 ? 42.572 38.804 2.576 1.00 69.62 1034 ILE A N 1
ATOM 8131 C CA . ILE A 1 1034 ? 43.164 38.580 3.903 1.00 69.62 1034 ILE A CA 1
ATOM 8132 C C . ILE A 1 1034 ? 43.605 37.121 4.036 1.00 69.62 1034 ILE A C 1
ATOM 8134 O O . ILE A 1 1034 ? 44.736 36.854 4.438 1.00 69.62 1034 ILE A O 1
ATOM 8138 N N . LYS A 1 1035 ? 42.755 36.174 3.622 1.00 71.38 1035 LYS A N 1
ATOM 8139 C CA . LYS A 1 1035 ? 43.067 34.741 3.656 1.00 71.38 1035 LYS A CA 1
ATOM 8140 C C . LYS A 1 1035 ? 44.318 34.413 2.842 1.00 71.38 1035 LYS A C 1
ATOM 8142 O O . LYS A 1 1035 ? 45.187 33.694 3.331 1.00 71.38 1035 LYS A O 1
ATOM 8147 N N . ASN A 1 1036 ? 44.451 34.974 1.640 1.00 73.19 1036 ASN A N 1
ATOM 8148 C CA . ASN A 1 1036 ? 45.635 34.779 0.808 1.00 73.19 1036 ASN A CA 1
ATOM 8149 C C . ASN A 1 1036 ? 46.896 35.365 1.470 1.00 73.19 1036 ASN A C 1
ATOM 8151 O O . ASN A 1 1036 ? 47.908 34.673 1.574 1.00 73.19 1036 ASN A O 1
ATOM 8155 N N . LYS A 1 1037 ? 46.824 36.588 2.020 1.00 74.56 1037 LYS A N 1
ATOM 8156 C CA . LYS A 1 1037 ? 47.935 37.199 2.777 1.00 74.56 1037 LYS A CA 1
ATOM 8157 C C . LYS A 1 1037 ? 48.370 36.317 3.955 1.00 74.56 1037 LYS A C 1
ATOM 8159 O O . LYS A 1 1037 ? 49.563 36.069 4.112 1.00 74.56 1037 LYS A O 1
ATOM 8164 N N . CYS A 1 1038 ? 47.423 35.782 4.729 1.00 73.88 1038 CYS A N 1
ATOM 8165 C CA . CYS A 1 1038 ? 47.702 34.866 5.839 1.00 73.88 1038 CYS A CA 1
ATOM 8166 C C . CYS A 1 1038 ? 48.359 33.557 5.375 1.00 73.88 1038 CYS A C 1
ATOM 8168 O O . CYS A 1 1038 ? 49.326 33.108 5.990 1.00 73.88 1038 CYS A O 1
ATOM 8170 N N . LEU A 1 1039 ? 47.874 32.952 4.285 1.00 73.81 1039 LEU A N 1
ATOM 8171 C CA . LEU A 1 1039 ? 48.457 31.728 3.728 1.00 73.81 1039 LEU A CA 1
ATOM 8172 C C . LEU A 1 1039 ? 49.901 31.953 3.265 1.00 73.81 1039 LEU A C 1
ATOM 8174 O O . LEU A 1 1039 ? 50.768 31.140 3.577 1.00 73.81 1039 LEU A O 1
ATOM 8178 N N . MET A 1 1040 ? 50.190 33.068 2.592 1.00 77.06 1040 MET A N 1
ATOM 8179 C CA . MET A 1 1040 ? 51.559 33.410 2.186 1.00 77.06 1040 MET A CA 1
ATOM 8180 C C . MET A 1 1040 ? 52.469 33.698 3.389 1.00 77.06 1040 MET A C 1
ATOM 8182 O O . MET A 1 1040 ? 53.610 33.241 3.416 1.00 77.06 1040 MET A O 1
ATOM 8186 N N . SER A 1 1041 ? 51.969 34.381 4.423 1.00 78.44 1041 SER A N 1
ATOM 8187 C CA . SER A 1 1041 ? 52.713 34.574 5.675 1.00 78.44 1041 SER A CA 1
ATOM 8188 C C . SER A 1 1041 ? 52.992 33.256 6.404 1.00 78.44 1041 SER A C 1
ATOM 8190 O O . SER A 1 1041 ? 54.061 33.102 6.989 1.00 78.44 1041 SER A O 1
ATOM 8192 N N . LYS A 1 1042 ? 52.087 32.272 6.325 1.00 78.56 1042 LYS A N 1
ATOM 8193 C CA . LYS A 1 1042 ? 52.327 30.922 6.855 1.00 78.56 1042 LYS A CA 1
ATOM 8194 C C . LYS A 1 1042 ? 53.489 30.233 6.136 1.00 78.56 1042 LYS A C 1
ATOM 8196 O O . LYS A 1 1042 ? 54.278 29.562 6.786 1.00 78.56 1042 LYS A O 1
ATOM 8201 N N . TRP A 1 1043 ? 53.635 30.414 4.826 1.00 77.94 1043 TRP A N 1
ATOM 8202 C CA . TRP A 1 1043 ? 54.789 29.887 4.091 1.00 77.94 1043 TRP A CA 1
ATOM 8203 C C . TRP A 1 1043 ? 56.110 30.542 4.521 1.00 77.94 1043 TRP A C 1
ATOM 8205 O O . TRP A 1 1043 ? 57.083 29.818 4.708 1.00 77.94 1043 TRP A O 1
ATOM 8215 N N . LEU A 1 1044 ? 56.142 31.864 4.751 1.00 79.94 1044 LEU A N 1
ATOM 8216 C CA . LEU A 1 1044 ? 57.322 32.550 5.313 1.00 79.94 1044 LEU A CA 1
ATOM 8217 C C . LEU A 1 1044 ? 57.667 32.025 6.714 1.00 79.94 1044 LEU A C 1
ATOM 8219 O O . LEU A 1 1044 ? 58.827 31.757 7.002 1.00 79.94 1044 LEU A O 1
ATOM 8223 N N . TYR A 1 1045 ? 56.648 31.809 7.550 1.00 79.06 1045 TYR A N 1
ATOM 8224 C CA . TYR A 1 1045 ? 56.812 31.216 8.876 1.00 79.06 1045 TYR A CA 1
ATOM 8225 C C . TYR A 1 1045 ? 57.430 29.818 8.818 1.00 79.06 1045 TYR A C 1
ATOM 8227 O O . TYR A 1 1045 ? 58.397 29.544 9.524 1.00 79.06 1045 TYR A O 1
ATOM 8235 N N . ARG A 1 1046 ? 56.895 28.933 7.968 1.00 73.38 1046 ARG A N 1
ATOM 8236 C CA . ARG A 1 1046 ? 57.415 27.564 7.828 1.00 73.38 1046 ARG A CA 1
ATOM 8237 C C . ARG A 1 1046 ? 58.827 27.540 7.252 1.00 73.38 1046 ARG A C 1
ATOM 8239 O O . ARG A 1 1046 ? 59.600 26.673 7.625 1.00 73.38 1046 ARG A O 1
ATOM 8246 N N . LEU A 1 1047 ? 59.179 28.498 6.395 1.00 75.75 1047 LEU A N 1
ATOM 8247 C CA . LEU A 1 1047 ? 60.540 28.621 5.878 1.00 75.75 1047 LEU A CA 1
ATOM 8248 C C . LEU A 1 1047 ? 61.560 28.938 6.987 1.00 75.75 1047 LEU A C 1
ATOM 8250 O O . LEU A 1 1047 ? 62.656 28.400 6.969 1.00 75.75 1047 LEU A O 1
ATOM 8254 N N . GLU A 1 1048 ? 61.187 29.782 7.952 1.00 70.69 1048 GLU A N 1
ATOM 8255 C CA . GLU A 1 1048 ? 62.036 30.141 9.101 1.00 70.69 1048 GLU A CA 1
ATOM 8256 C C . GLU A 1 1048 ? 62.057 29.066 10.202 1.00 70.69 1048 GLU A C 1
ATOM 8258 O O . GLU A 1 1048 ? 63.046 28.928 10.912 1.00 70.69 1048 GLU A O 1
ATOM 8263 N N . THR A 1 1049 ? 60.970 28.303 10.364 1.00 67.44 1049 THR A N 1
ATOM 8264 C CA . THR A 1 1049 ? 60.810 27.332 11.469 1.00 67.44 1049 THR A CA 1
ATOM 8265 C C . THR A 1 1049 ? 61.121 25.885 11.105 1.00 67.44 1049 THR A C 1
ATOM 8267 O O . THR A 1 1049 ? 61.440 25.098 11.992 1.00 67.44 1049 THR A O 1
ATOM 8270 N N . GLU A 1 1050 ? 61.039 25.518 9.825 1.00 72.56 1050 GLU A N 1
ATOM 8271 C CA . GLU A 1 1050 ? 61.285 24.160 9.325 1.00 72.56 1050 GLU A CA 1
ATOM 8272 C C . GLU A 1 1050 ? 62.468 24.143 8.319 1.00 72.56 1050 GLU A C 1
ATOM 8274 O O . GLU A 1 1050 ? 62.285 23.725 7.169 1.00 72.56 1050 GLU A O 1
ATOM 8279 N N . PRO A 1 1051 ? 63.691 24.589 8.685 1.00 60.88 1051 PRO A N 1
ATOM 8280 C CA . PRO A 1 1051 ? 64.816 24.684 7.742 1.00 60.88 1051 PRO A CA 1
ATOM 8281 C C . PRO A 1 1051 ? 65.289 23.318 7.214 1.00 60.88 1051 PRO A C 1
ATOM 8283 O O . PRO A 1 1051 ? 65.781 23.231 6.091 1.00 60.88 1051 PRO A O 1
ATOM 8286 N N . ASP A 1 1052 ? 65.075 22.243 7.980 1.00 61.19 1052 ASP A N 1
ATOM 8287 C CA . ASP A 1 1052 ? 65.476 20.875 7.613 1.00 61.19 1052 ASP A CA 1
ATOM 8288 C C . ASP A 1 1052 ? 64.422 20.128 6.773 1.00 61.19 1052 ASP A C 1
ATOM 8290 O O . ASP A 1 1052 ? 64.635 18.989 6.348 1.00 61.19 1052 ASP A O 1
ATOM 8294 N N . GLY A 1 1053 ? 63.267 20.749 6.511 1.00 64.81 1053 GLY A N 1
ATOM 8295 C CA . GLY A 1 1053 ? 62.229 20.166 5.667 1.00 64.81 1053 GLY A CA 1
ATOM 8296 C C . GLY A 1 1053 ? 62.708 19.971 4.224 1.00 64.81 1053 GLY A C 1
ATOM 8297 O O . GLY A 1 1053 ? 63.238 20.885 3.601 1.00 64.81 1053 GLY A O 1
ATOM 8298 N N . MET A 1 1054 ? 62.454 18.802 3.621 1.00 63.84 1054 MET A N 1
ATOM 8299 C CA . MET A 1 1054 ? 62.835 18.547 2.215 1.00 63.84 1054 MET A CA 1
ATOM 8300 C C . MET A 1 1054 ? 62.313 19.619 1.236 1.00 63.84 1054 MET A C 1
ATOM 8302 O O . MET A 1 1054 ? 62.965 19.921 0.238 1.00 63.84 1054 MET A O 1
ATOM 8306 N N . TRP A 1 1055 ? 61.162 20.235 1.530 1.00 73.88 1055 TRP A N 1
ATOM 8307 C CA . TRP A 1 1055 ? 60.590 21.305 0.712 1.00 73.88 1055 TRP A CA 1
ATOM 8308 C C . TRP A 1 1055 ? 61.323 22.640 0.859 1.00 73.88 1055 TRP A C 1
ATOM 8310 O O . TRP A 1 1055 ? 61.436 23.366 -0.128 1.00 73.88 1055 TRP A O 1
ATOM 8320 N N . SER A 1 1056 ? 61.815 22.971 2.059 1.00 68.31 1056 SER A N 1
ATOM 8321 C CA . SER A 1 1056 ? 62.476 24.246 2.356 1.00 68.31 1056 SER A CA 1
ATOM 8322 C C . SER A 1 1056 ? 63.910 24.267 1.821 1.00 68.31 1056 SER A C 1
ATOM 8324 O O . SER A 1 1056 ? 64.391 25.334 1.437 1.00 68.31 1056 SER A O 1
ATOM 8326 N N . GLN A 1 1057 ? 64.538 23.099 1.627 1.00 73.44 1057 GLN A N 1
ATOM 8327 C CA . GLN A 1 1057 ? 65.841 22.963 0.963 1.00 73.44 1057 GLN A CA 1
ATOM 8328 C C . GLN A 1 1057 ? 65.866 23.556 -0.456 1.00 73.44 1057 GLN A C 1
ATOM 8330 O O . GLN A 1 1057 ? 66.874 24.134 -0.858 1.00 73.44 1057 GLN A O 1
ATOM 8335 N N . ILE A 1 1058 ? 64.772 23.460 -1.226 1.00 74.50 1058 ILE A N 1
ATOM 8336 C CA . ILE A 1 1058 ? 64.725 23.993 -2.600 1.00 74.50 1058 ILE A CA 1
ATOM 8337 C C . ILE A 1 1058 ? 64.772 25.533 -2.595 1.00 74.50 1058 ILE A C 1
ATOM 8339 O O . ILE A 1 1058 ? 65.668 26.091 -3.238 1.00 74.50 1058 ILE A O 1
ATOM 8343 N N . PRO A 1 1059 ? 63.880 26.258 -1.884 1.00 73.69 1059 PRO A N 1
ATOM 8344 C CA . PRO A 1 1059 ? 64.015 27.699 -1.735 1.00 73.69 1059 PRO A CA 1
ATOM 8345 C C . PRO A 1 1059 ? 65.320 28.115 -1.054 1.00 73.69 1059 PRO A C 1
ATOM 8347 O O . PRO A 1 1059 ? 65.921 29.094 -1.495 1.00 73.69 1059 PRO A O 1
ATOM 8350 N N . HIS A 1 1060 ? 65.792 27.375 -0.041 1.00 74.94 1060 HIS A N 1
ATOM 8351 C CA . HIS A 1 1060 ? 67.066 27.665 0.618 1.00 74.94 1060 HIS A CA 1
ATOM 8352 C C . HIS A 1 1060 ? 68.228 27.618 -0.368 1.00 74.94 1060 HIS A C 1
ATOM 8354 O O . HIS A 1 1060 ? 68.949 28.599 -0.497 1.00 74.94 1060 HIS A O 1
ATOM 8360 N N . ASN A 1 1061 ? 68.363 26.550 -1.149 1.00 77.06 1061 ASN A N 1
ATOM 8361 C CA . ASN A 1 1061 ? 69.465 26.410 -2.097 1.00 77.06 1061 ASN A CA 1
ATOM 8362 C C . ASN A 1 1061 ? 69.344 27.328 -3.317 1.00 77.06 1061 ASN A C 1
ATOM 8364 O O . ASN A 1 1061 ? 70.362 27.671 -3.912 1.00 77.06 1061 ASN A O 1
ATOM 8368 N N . LYS A 1 1062 ? 68.124 27.716 -3.709 1.00 76.56 1062 LYS A N 1
ATOM 8369 C CA . LYS A 1 1062 ? 67.883 28.519 -4.917 1.00 76.56 1062 LYS A CA 1
ATOM 8370 C C . LYS A 1 1062 ? 67.848 30.028 -4.667 1.00 76.56 1062 LYS A C 1
ATOM 8372 O O . LYS A 1 1062 ? 68.270 30.780 -5.542 1.00 76.56 1062 LYS A O 1
ATOM 8377 N N . TYR A 1 1063 ? 67.311 30.471 -3.529 1.00 79.81 1063 TYR A N 1
ATOM 8378 C CA . TYR A 1 1063 ? 67.035 31.888 -3.264 1.00 79.81 1063 TYR A CA 1
ATOM 8379 C C . TYR A 1 1063 ? 67.765 32.441 -2.033 1.00 79.81 1063 TYR A C 1
ATOM 8381 O O . TYR A 1 1063 ? 68.232 33.580 -2.085 1.00 79.81 1063 TYR A O 1
ATOM 8389 N N . LEU A 1 1064 ? 67.879 31.675 -0.938 1.00 74.38 1064 LEU A N 1
ATOM 8390 C CA . LEU A 1 1064 ? 68.527 32.157 0.294 1.00 74.38 1064 LEU A CA 1
ATOM 8391 C C . LEU A 1 1064 ? 70.046 31.943 0.295 1.00 74.38 1064 LEU A C 1
ATOM 8393 O O . LEU A 1 1064 ? 70.801 32.833 0.682 1.00 74.38 1064 LEU A O 1
ATOM 8397 N N . HIS A 1 1065 ? 70.511 30.794 -0.184 1.00 77.06 1065 HIS A N 1
ATOM 8398 C CA . HIS A 1 1065 ? 71.879 30.306 -0.028 1.00 77.06 1065 HIS A CA 1
ATOM 8399 C C . HIS A 1 1065 ? 72.343 30.422 1.440 1.00 77.06 1065 HIS A C 1
ATOM 8401 O O . HIS A 1 1065 ? 71.727 29.835 2.322 1.00 77.06 1065 HIS A O 1
ATOM 8407 N N . LEU A 1 1066 ? 73.399 31.201 1.708 1.00 64.12 1066 LEU A N 1
ATOM 8408 C CA . LEU A 1 1066 ? 73.930 31.483 3.051 1.00 64.12 1066 LEU A CA 1
ATOM 8409 C C . LEU A 1 1066 ? 73.272 32.701 3.734 1.00 64.12 1066 LEU A C 1
ATOM 8411 O O . LEU A 1 1066 ? 73.684 33.081 4.827 1.00 64.12 1066 LEU A O 1
ATOM 8415 N N . LYS A 1 1067 ? 72.309 33.363 3.082 1.00 65.75 1067 LYS A N 1
ATOM 8416 C CA . LYS A 1 1067 ? 71.649 34.576 3.589 1.00 65.75 1067 LYS A CA 1
ATOM 8417 C C . LYS A 1 1067 ? 70.377 34.226 4.357 1.00 65.75 1067 LYS A C 1
ATOM 8419 O O . LYS A 1 1067 ? 69.691 33.267 4.020 1.00 65.75 1067 LYS A O 1
ATOM 8424 N N . THR A 1 1068 ? 70.016 35.045 5.341 1.00 69.62 1068 THR A N 1
ATOM 8425 C CA . THR A 1 1068 ? 68.730 34.914 6.049 1.00 69.62 1068 THR A CA 1
ATOM 8426 C C . THR A 1 1068 ? 67.577 35.467 5.207 1.00 69.62 1068 THR A C 1
ATOM 8428 O O . THR A 1 1068 ? 67.792 36.285 4.307 1.00 69.62 1068 THR A O 1
ATOM 8431 N N . LEU A 1 1069 ? 66.329 35.077 5.496 1.00 72.88 1069 LEU A N 1
ATOM 8432 C CA . LEU A 1 1069 ? 65.150 35.552 4.755 1.00 72.88 1069 LEU A CA 1
ATOM 8433 C C . LEU A 1 1069 ? 65.039 37.084 4.771 1.00 72.88 1069 LEU A C 1
ATOM 8435 O O . LEU A 1 1069 ? 64.637 37.689 3.775 1.00 72.88 1069 LEU A O 1
ATOM 8439 N N . ALA A 1 1070 ? 65.467 37.721 5.867 1.00 67.25 1070 ALA A N 1
ATOM 8440 C CA . ALA A 1 1070 ? 65.558 39.172 6.019 1.00 67.25 1070 ALA A CA 1
ATOM 8441 C C . ALA A 1 1070 ? 66.521 39.833 5.010 1.00 67.25 1070 ALA A C 1
ATOM 8443 O O . ALA A 1 1070 ? 66.244 40.930 4.529 1.00 67.25 1070 ALA A O 1
ATOM 8444 N N . GLN A 1 1071 ? 67.584 39.148 4.588 1.00 67.00 1071 GLN A N 1
ATOM 8445 C CA . GLN A 1 1071 ? 68.621 39.682 3.692 1.00 67.00 1071 GLN A CA 1
ATOM 8446 C C . GLN A 1 1071 ? 68.343 39.445 2.199 1.00 67.00 1071 GLN A C 1
ATOM 8448 O O . GLN A 1 1071 ? 69.010 40.027 1.339 1.00 67.00 1071 GLN A O 1
ATOM 8453 N N . VAL A 1 1072 ? 67.385 38.578 1.861 1.00 75.31 1072 VAL A N 1
ATOM 8454 C CA . VAL A 1 1072 ? 67.082 38.257 0.460 1.00 75.31 1072 VAL A CA 1
ATOM 8455 C C . VAL A 1 1072 ? 66.217 39.340 -0.180 1.00 75.31 1072 VAL A C 1
ATOM 8457 O O . VAL A 1 1072 ? 65.207 39.768 0.382 1.00 75.31 1072 VAL A O 1
ATOM 8460 N N . THR A 1 1073 ? 66.608 39.766 -1.380 1.00 74.25 1073 THR A N 1
ATOM 8461 C CA . THR A 1 1073 ? 65.882 40.731 -2.211 1.00 74.25 1073 THR A CA 1
ATOM 8462 C C . THR A 1 1073 ? 65.397 40.075 -3.500 1.00 74.25 1073 THR A C 1
ATOM 8464 O O . THR A 1 1073 ? 66.000 39.124 -4.000 1.00 74.25 1073 THR A O 1
ATOM 8467 N N . ILE A 1 1074 ? 64.283 40.582 -4.032 1.00 79.00 1074 ILE A N 1
ATOM 8468 C CA . ILE A 1 1074 ? 63.672 40.075 -5.265 1.00 79.00 1074 ILE A CA 1
ATOM 8469 C C . ILE A 1 1074 ? 64.579 40.370 -6.463 1.00 79.00 1074 ILE A C 1
ATOM 8471 O O . ILE A 1 1074 ? 64.966 41.518 -6.681 1.00 79.00 1074 ILE A O 1
ATOM 8475 N N . ARG A 1 1075 ? 64.830 39.360 -7.300 1.00 77.00 1075 ARG A N 1
ATOM 8476 C CA . ARG A 1 1075 ? 65.471 39.509 -8.612 1.00 77.00 1075 ARG A CA 1
ATOM 8477 C C . ARG A 1 1075 ? 64.439 39.459 -9.748 1.00 77.00 1075 ARG A C 1
ATOM 8479 O O . ARG A 1 1075 ? 63.421 38.767 -9.646 1.00 77.00 1075 ARG A O 1
ATOM 8486 N N . PRO A 1 1076 ? 64.694 40.130 -10.888 1.00 68.06 1076 PRO A N 1
ATOM 8487 C CA . PRO A 1 1076 ? 63.792 40.106 -12.044 1.00 68.06 1076 PRO A CA 1
ATOM 8488 C C . PRO A 1 1076 ? 63.541 38.699 -12.601 1.00 68.06 1076 PRO A C 1
ATOM 8490 O O . PRO A 1 1076 ? 62.452 38.425 -13.103 1.00 68.06 1076 PRO A O 1
ATOM 8493 N N . THR A 1 1077 ? 64.510 37.796 -12.463 1.00 67.12 1077 THR A N 1
ATOM 8494 C CA . THR A 1 1077 ? 64.453 36.405 -12.933 1.00 67.12 1077 THR A CA 1
ATOM 8495 C C . THR A 1 1077 ? 63.814 35.433 -11.936 1.00 67.12 1077 THR A C 1
ATOM 8497 O O . THR A 1 1077 ? 63.658 34.258 -12.261 1.00 67.12 1077 THR A O 1
ATOM 8500 N N . ASP A 1 1078 ? 63.414 35.897 -10.747 1.00 76.00 1078 ASP A N 1
ATOM 8501 C CA . ASP A 1 1078 ? 62.799 35.031 -9.739 1.00 76.00 1078 ASP A CA 1
ATOM 8502 C C . ASP A 1 1078 ? 61.401 34.562 -10.156 1.00 76.00 1078 ASP A C 1
ATOM 8504 O O . ASP A 1 1078 ? 60.695 35.233 -10.925 1.00 76.00 1078 ASP A O 1
ATOM 8508 N N . SER A 1 1079 ? 60.982 33.415 -9.611 1.00 72.75 1079 SER A N 1
ATOM 8509 C CA . SER A 1 1079 ? 59.665 32.849 -9.902 1.00 72.75 1079 SER A CA 1
ATOM 8510 C C . SER A 1 1079 ? 58.546 33.757 -9.373 1.00 72.75 1079 SER A C 1
ATOM 8512 O O . SER A 1 1079 ? 58.724 34.432 -8.349 1.00 72.75 1079 SER A O 1
ATOM 8514 N N . PRO A 1 1080 ? 57.375 33.780 -10.034 1.00 70.00 1080 PRO A N 1
ATOM 8515 C CA . PRO A 1 1080 ? 56.196 34.499 -9.552 1.00 70.00 1080 PRO A CA 1
ATOM 8516 C C . PRO A 1 1080 ? 55.828 34.151 -8.103 1.00 70.00 1080 PRO A C 1
ATOM 8518 O O . PRO A 1 1080 ? 55.534 35.051 -7.316 1.00 70.00 1080 PRO A O 1
ATOM 8521 N N . PHE A 1 1081 ? 55.934 32.872 -7.726 1.00 74.19 1081 PHE A N 1
ATOM 8522 C CA . PHE A 1 1081 ? 55.717 32.408 -6.353 1.00 74.19 1081 PHE A CA 1
ATOM 8523 C C . PHE A 1 1081 ? 56.669 33.072 -5.340 1.00 74.19 1081 PHE A C 1
ATOM 8525 O O . PHE A 1 1081 ? 56.210 33.624 -4.338 1.00 74.19 1081 PHE A O 1
ATOM 8532 N N . TRP A 1 1082 ? 57.982 33.096 -5.617 1.00 81.06 1082 TRP A N 1
ATOM 8533 C CA . TRP A 1 1082 ? 58.974 33.722 -4.730 1.00 81.06 1082 TRP A CA 1
ATOM 8534 C C . TRP A 1 1082 ? 58.757 35.233 -4.613 1.00 81.06 1082 TRP A C 1
ATOM 8536 O O . TRP A 1 1082 ? 58.770 35.794 -3.519 1.00 81.06 1082 TRP A O 1
ATOM 8546 N N . LYS A 1 1083 ? 58.453 35.895 -5.735 1.00 78.44 1083 LYS A N 1
ATOM 8547 C CA . LYS A 1 1083 ? 58.098 37.321 -5.760 1.00 78.44 1083 LYS A CA 1
ATOM 8548 C C . LYS A 1 1083 ? 56.864 37.617 -4.909 1.00 78.44 1083 LYS A C 1
ATOM 8550 O O . LYS A 1 1083 ? 56.842 38.622 -4.204 1.00 78.44 1083 LYS A O 1
ATOM 8555 N N . GLY A 1 1084 ? 55.853 36.748 -4.957 1.00 77.38 1084 GLY A N 1
ATOM 8556 C CA . GLY A 1 1084 ? 54.657 36.856 -4.126 1.00 77.38 1084 GLY A CA 1
ATOM 8557 C C . GLY A 1 1084 ? 54.964 36.728 -2.630 1.00 77.38 1084 GLY A C 1
ATOM 8558 O O . GLY A 1 1084 ? 54.499 37.549 -1.844 1.00 77.38 1084 GLY A O 1
ATOM 8559 N N . LEU A 1 1085 ? 55.807 35.766 -2.239 1.00 78.62 1085 LEU A N 1
ATOM 8560 C CA . LEU A 1 1085 ? 56.273 35.607 -0.854 1.00 78.62 1085 LEU A CA 1
ATOM 8561 C C . LEU A 1 1085 ? 57.040 36.836 -0.359 1.00 78.62 1085 LEU A C 1
ATOM 8563 O O . LEU A 1 1085 ? 56.748 37.362 0.713 1.00 78.62 1085 LEU A O 1
ATOM 8567 N N . MET A 1 1086 ? 57.978 37.340 -1.163 1.00 84.38 1086 MET A N 1
ATOM 8568 C CA . MET A 1 1086 ? 58.790 38.502 -0.800 1.00 84.38 1086 MET A CA 1
ATOM 8569 C C . MET A 1 1086 ? 57.967 39.791 -0.659 1.00 84.38 1086 MET A C 1
ATOM 8571 O O . MET A 1 1086 ? 58.325 40.642 0.147 1.00 84.38 1086 MET A O 1
ATOM 8575 N N . ARG A 1 1087 ? 56.831 39.934 -1.361 1.00 81.81 1087 ARG A N 1
ATOM 8576 C CA . ARG A 1 1087 ? 55.903 41.068 -1.158 1.00 81.81 1087 ARG A CA 1
ATOM 8577 C C . ARG A 1 1087 ? 55.242 41.064 0.224 1.00 81.81 1087 ARG A C 1
ATOM 8579 O O . ARG A 1 1087 ? 54.872 42.124 0.716 1.00 81.81 1087 ARG A O 1
ATOM 8586 N N . MET A 1 1088 ? 55.100 39.895 0.850 1.00 81.75 1088 MET A N 1
ATOM 8587 C CA . MET A 1 1088 ? 54.506 39.751 2.186 1.00 81.75 1088 MET A CA 1
ATOM 8588 C C . MET A 1 1088 ? 55.534 39.847 3.321 1.00 81.75 1088 MET A C 1
ATOM 8590 O O . MET A 1 1088 ? 55.147 39.910 4.489 1.00 81.75 1088 MET A O 1
ATOM 8594 N N . LYS A 1 1089 ? 56.828 39.877 2.983 1.00 80.94 1089 LYS A N 1
ATOM 8595 C CA . LYS A 1 1089 ? 57.964 39.815 3.910 1.00 80.94 1089 LYS A CA 1
ATOM 8596 C C . LYS A 1 1089 ? 57.939 40.913 4.978 1.00 80.94 1089 LYS A C 1
ATOM 8598 O O . LYS A 1 1089 ? 58.011 40.603 6.163 1.00 80.94 1089 LYS A O 1
ATOM 8603 N N . ASP A 1 1090 ? 57.768 42.174 4.583 1.00 77.19 1090 ASP A N 1
ATOM 8604 C CA . ASP A 1 1090 ? 57.790 43.303 5.527 1.00 77.19 1090 ASP A CA 1
ATOM 8605 C C . ASP A 1 1090 ? 56.596 43.275 6.490 1.00 77.19 1090 ASP A C 1
ATOM 8607 O O . ASP A 1 1090 ? 56.728 43.569 7.676 1.00 77.19 1090 ASP A O 1
ATOM 8611 N N . MET A 1 1091 ? 55.415 42.889 5.993 1.00 77.88 1091 MET A N 1
ATOM 8612 C CA . MET A 1 1091 ? 54.215 42.741 6.822 1.00 77.88 1091 MET A CA 1
ATOM 8613 C C . MET A 1 1091 ? 54.362 41.583 7.816 1.00 77.88 1091 MET A C 1
ATOM 8615 O O . MET A 1 1091 ? 53.882 41.683 8.943 1.00 77.88 1091 MET A O 1
ATOM 8619 N N . PHE A 1 1092 ? 55.020 40.499 7.398 1.00 80.69 1092 PHE A N 1
ATOM 8620 C CA . PHE A 1 1092 ? 55.297 39.338 8.234 1.00 80.69 1092 PHE A CA 1
ATOM 8621 C C . PHE A 1 1092 ? 56.247 39.688 9.388 1.00 80.69 1092 PHE A C 1
ATOM 8623 O O . PHE A 1 1092 ? 55.873 39.500 10.542 1.00 80.69 1092 PHE A O 1
ATOM 8630 N N . PHE A 1 1093 ? 57.411 40.291 9.114 1.00 74.38 1093 PHE A N 1
ATOM 8631 C CA . PHE A 1 1093 ? 58.380 40.629 10.168 1.00 74.38 1093 PHE A CA 1
ATOM 8632 C C . PHE A 1 1093 ? 57.882 41.695 11.159 1.00 74.38 1093 PHE A C 1
ATOM 8634 O O . PHE A 1 1093 ? 58.315 41.705 12.305 1.00 74.38 1093 PHE A O 1
ATOM 8641 N N . ARG A 1 1094 ? 56.913 42.543 10.782 1.00 70.56 1094 ARG A N 1
ATOM 8642 C CA . ARG A 1 1094 ? 56.256 43.477 11.721 1.00 70.56 1094 ARG A CA 1
ATOM 8643 C C . ARG A 1 1094 ? 55.355 42.802 12.761 1.00 70.56 1094 ARG A C 1
ATOM 8645 O O . ARG A 1 1094 ? 54.991 43.453 13.731 1.00 70.56 1094 ARG A O 1
ATOM 8652 N N . ARG A 1 1095 ? 54.935 41.551 12.542 1.00 73.69 1095 ARG A N 1
ATOM 8653 C CA . ARG A 1 1095 ? 53.977 40.823 13.403 1.00 73.69 1095 ARG A CA 1
ATOM 8654 C C . ARG A 1 1095 ? 54.612 39.651 14.153 1.00 73.69 1095 ARG A C 1
ATOM 8656 O O . ARG A 1 1095 ? 53.909 38.830 14.741 1.00 73.69 1095 ARG A O 1
ATOM 8663 N N . VAL A 1 1096 ? 55.936 39.560 14.093 1.00 72.00 1096 VAL A N 1
ATOM 8664 C CA . VAL A 1 1096 ? 56.719 38.439 14.597 1.00 72.00 1096 VAL A CA 1
ATOM 8665 C C . VAL A 1 1096 ? 57.795 38.962 15.540 1.00 72.00 1096 VAL A C 1
ATOM 8667 O O . VAL A 1 1096 ? 58.452 39.961 15.248 1.00 72.00 1096 VAL A O 1
ATOM 8670 N N . LYS A 1 1097 ? 57.983 38.260 16.659 1.00 72.06 1097 LYS A N 1
ATOM 8671 C CA . LYS A 1 1097 ? 59.063 38.505 17.616 1.00 72.06 1097 LYS A CA 1
ATOM 8672 C C . LYS A 1 1097 ? 60.032 37.327 17.622 1.00 72.06 1097 LYS A C 1
ATOM 8674 O O . LYS A 1 1097 ? 59.618 36.171 17.521 1.00 72.06 1097 LYS A O 1
ATOM 8679 N N . PHE A 1 1098 ? 61.320 37.625 17.739 1.00 71.06 1098 PHE A N 1
ATOM 8680 C CA . PHE A 1 1098 ? 62.381 36.631 17.835 1.00 71.06 1098 PHE A CA 1
ATOM 8681 C C . PHE A 1 1098 ? 62.734 36.364 19.297 1.00 71.06 1098 PHE A C 1
ATOM 8683 O O . PHE A 1 1098 ? 63.040 37.286 20.052 1.00 71.06 1098 PHE A O 1
ATOM 8690 N N . LEU A 1 1099 ? 62.730 35.091 19.689 1.00 68.94 1099 LEU A N 1
ATOM 8691 C CA . LEU A 1 1099 ? 63.300 34.642 20.957 1.00 68.94 1099 LEU A CA 1
ATOM 8692 C C . LEU A 1 1099 ? 64.804 34.417 20.764 1.00 68.94 1099 LEU A C 1
ATOM 8694 O O . LEU A 1 1099 ? 65.216 33.571 19.969 1.00 68.94 1099 LEU A O 1
ATOM 8698 N N . VAL A 1 1100 ? 65.631 35.202 21.456 1.00 65.38 1100 VAL A N 1
ATOM 8699 C CA . VAL A 1 1100 ? 67.086 35.187 21.252 1.00 65.38 1100 VAL A CA 1
ATOM 8700 C C . VAL A 1 1100 ? 67.729 34.010 21.983 1.00 65.38 1100 VAL A C 1
ATOM 8702 O O . VAL A 1 1100 ? 67.763 33.984 23.208 1.00 65.38 1100 VAL A O 1
ATOM 8705 N N . GLY A 1 1101 ? 68.265 33.057 21.214 1.00 65.88 1101 GLY A N 1
ATOM 8706 C CA . GLY A 1 1101 ? 69.194 32.019 21.677 1.00 65.88 1101 GLY A CA 1
ATOM 8707 C C . GLY A 1 1101 ? 70.645 32.524 21.719 1.00 65.88 1101 GLY A C 1
ATOM 8708 O O . GLY A 1 1101 ? 70.974 33.419 22.487 1.00 65.88 1101 GLY A O 1
ATOM 8709 N N . ASN A 1 1102 ? 71.527 32.003 20.853 1.00 63.00 1102 ASN A N 1
ATOM 8710 C CA . ASN A 1 1102 ? 72.937 32.445 20.779 1.00 63.00 1102 ASN A CA 1
ATOM 8711 C C . ASN A 1 1102 ? 73.141 33.849 20.156 1.00 63.00 1102 ASN A C 1
ATOM 8713 O O . ASN A 1 1102 ? 74.260 34.355 20.111 1.00 63.00 1102 ASN A O 1
ATOM 8717 N N . GLY A 1 1103 ? 72.067 34.453 19.636 1.00 66.69 1103 GLY A N 1
ATOM 8718 C CA . GLY A 1 1103 ? 72.035 35.805 19.086 1.00 66.69 1103 GLY A CA 1
ATOM 8719 C C . GLY A 1 1103 ? 72.754 36.023 17.751 1.00 66.69 1103 GLY A C 1
ATOM 8720 O O . GLY A 1 1103 ? 72.797 37.163 17.307 1.00 66.69 1103 GLY A O 1
ATOM 8721 N N . MET A 1 1104 ? 73.293 34.996 17.087 1.00 68.19 1104 MET A N 1
ATOM 8722 C CA . MET A 1 1104 ? 74.133 35.155 15.882 1.00 68.19 1104 MET A CA 1
ATOM 8723 C C . MET A 1 1104 ? 73.362 35.304 14.558 1.00 68.19 1104 MET A C 1
ATOM 8725 O O . MET A 1 1104 ? 73.978 35.525 13.519 1.00 68.19 1104 MET A O 1
ATOM 8729 N N . SER A 1 1105 ? 72.034 35.189 14.579 1.00 63.88 1105 SER A N 1
ATOM 8730 C CA . SER A 1 1105 ? 71.149 35.302 13.406 1.00 63.88 1105 SER A CA 1
ATOM 8731 C C . SER A 1 1105 ? 70.071 36.385 13.544 1.00 63.88 1105 SER A C 1
ATOM 8733 O O . SER A 1 1105 ? 69.335 36.637 12.593 1.00 63.88 1105 SER A O 1
ATOM 8735 N N . THR A 1 1106 ? 69.984 37.042 14.706 1.00 71.88 1106 THR A N 1
ATOM 8736 C CA . THR A 1 1106 ? 69.018 38.112 15.006 1.00 71.88 1106 THR A CA 1
ATOM 8737 C C . THR A 1 1106 ? 69.742 39.449 15.026 1.00 71.88 1106 THR A C 1
ATOM 8739 O O . THR A 1 1106 ? 70.742 39.593 15.730 1.00 71.88 1106 THR A O 1
ATOM 8742 N N . ARG A 1 1107 ? 69.266 40.436 14.268 1.00 75.88 1107 ARG A N 1
ATOM 8743 C CA . ARG A 1 1107 ? 69.899 41.757 14.170 1.00 75.88 1107 ARG A CA 1
ATOM 8744 C C . ARG A 1 1107 ? 69.523 42.621 15.361 1.00 75.88 1107 ARG A C 1
ATOM 8746 O O . ARG A 1 1107 ? 68.350 42.743 15.706 1.00 75.88 1107 ARG A O 1
ATOM 8753 N N . PHE A 1 1108 ? 70.523 43.254 15.971 1.00 79.44 1108 PHE A N 1
ATOM 8754 C CA . PHE A 1 1108 ? 70.356 43.987 17.223 1.00 79.44 1108 PHE A CA 1
ATOM 8755 C C . PHE A 1 1108 ? 69.389 45.169 17.088 1.00 79.44 1108 PHE A C 1
ATOM 8757 O O . PHE A 1 1108 ? 68.571 45.391 17.977 1.00 79.44 1108 PHE A O 1
ATOM 8764 N N . TRP A 1 1109 ? 69.445 45.910 15.979 1.00 79.56 1109 TRP A N 1
ATOM 8765 C CA . TRP A 1 1109 ? 68.632 47.115 15.800 1.00 79.56 1109 TRP A CA 1
ATOM 8766 C C . TRP A 1 1109 ? 67.297 46.880 15.088 1.00 79.56 1109 TRP A C 1
ATOM 8768 O O . TRP A 1 1109 ? 66.308 47.532 15.419 1.00 79.56 1109 TRP A O 1
ATOM 8778 N N . GLU A 1 1110 ? 67.268 45.992 14.099 1.00 76.31 1110 GLU A N 1
ATOM 8779 C CA . GLU A 1 1110 ? 66.187 45.953 13.104 1.00 76.31 1110 GLU A CA 1
ATOM 8780 C C . GLU A 1 1110 ? 65.151 44.857 13.335 1.00 76.31 1110 GLU A C 1
ATOM 8782 O O . GLU A 1 1110 ? 64.021 44.992 12.867 1.00 76.31 1110 GLU A O 1
ATOM 8787 N N . ASP A 1 1111 ? 65.501 43.811 14.082 1.00 74.75 1111 ASP A N 1
ATOM 8788 C CA . ASP A 1 1111 ? 64.575 42.726 14.387 1.00 74.75 1111 ASP A CA 1
ATOM 8789 C C . ASP A 1 1111 ? 63.916 42.967 15.759 1.00 74.75 1111 ASP A C 1
ATOM 8791 O O . ASP A 1 1111 ? 64.535 43.491 16.689 1.00 74.75 1111 ASP A O 1
ATOM 8795 N N . THR A 1 1112 ? 62.643 42.593 15.916 1.00 76.44 1112 THR A N 1
ATOM 8796 C CA . THR A 1 1112 ? 61.947 42.691 17.209 1.00 76.44 1112 THR A CA 1
ATOM 8797 C C . THR A 1 1112 ? 62.352 41.514 18.085 1.00 76.44 1112 THR A C 1
ATOM 8799 O O . THR A 1 1112 ? 61.812 40.418 17.944 1.00 76.44 1112 THR A O 1
ATOM 8802 N N . TRP A 1 1113 ? 63.312 41.719 18.981 1.00 75.81 1113 TRP A N 1
ATOM 8803 C CA . TRP A 1 1113 ? 63.788 40.677 19.900 1.00 75.81 1113 TRP A CA 1
ATOM 8804 C C . TRP A 1 1113 ? 63.745 41.100 21.377 1.00 75.81 1113 TRP A C 1
ATOM 8806 O O . TRP A 1 1113 ? 63.620 40.257 22.264 1.00 75.81 1113 TRP A O 1
ATOM 8816 N N . LEU A 1 1114 ? 63.753 42.410 21.639 1.00 70.56 1114 LEU A N 1
ATOM 8817 C CA . LEU A 1 1114 ? 63.590 43.030 22.954 1.00 70.56 1114 LEU A CA 1
ATOM 8818 C C . LEU A 1 1114 ? 62.416 44.022 22.890 1.00 70.56 1114 LEU A C 1
ATOM 8820 O O . LEU A 1 1114 ? 62.397 44.886 22.019 1.00 70.56 1114 LEU A O 1
ATOM 8824 N N . GLY A 1 1115 ? 61.432 43.897 23.787 1.00 68.56 1115 GLY A N 1
ATOM 8825 C CA . GLY A 1 1115 ? 60.201 44.706 23.750 1.00 68.56 1115 GLY A CA 1
ATOM 8826 C C . GLY A 1 1115 ? 59.215 44.307 22.637 1.00 68.56 1115 GLY A C 1
ATOM 8827 O O . GLY A 1 1115 ? 59.233 43.165 22.175 1.00 68.56 1115 GLY A O 1
ATOM 8828 N N . GLU A 1 1116 ? 58.332 45.232 22.249 1.00 67.88 1116 GLU A N 1
ATOM 8829 C CA . GLU A 1 1116 ? 57.257 45.017 21.254 1.00 67.88 1116 GLU A CA 1
ATOM 8830 C C . GLU A 1 1116 ? 57.580 45.596 19.864 1.00 67.88 1116 GLU A C 1
ATOM 8832 O O . GLU A 1 1116 ? 56.895 45.310 18.885 1.00 67.88 1116 GLU A O 1
ATOM 8837 N N . THR A 1 1117 ? 58.637 46.402 19.750 1.00 68.69 1117 THR A N 1
ATOM 8838 C CA . THR A 1 1117 ? 59.071 47.029 18.493 1.00 68.69 1117 THR A CA 1
ATOM 8839 C C . THR A 1 1117 ? 60.592 46.969 18.354 1.00 68.69 1117 THR A C 1
ATOM 8841 O O . THR A 1 1117 ? 61.275 47.021 19.375 1.00 68.69 1117 THR A O 1
ATOM 8844 N N . PRO A 1 1118 ? 61.151 46.935 17.130 1.00 77.19 1118 PRO A N 1
ATOM 8845 C CA . PRO A 1 1118 ? 62.596 46.981 16.914 1.00 77.19 1118 PRO A CA 1
ATOM 8846 C C . PRO A 1 1118 ? 63.259 48.203 17.563 1.00 77.19 1118 PRO A C 1
ATOM 8848 O O . PRO A 1 1118 ? 62.718 49.314 17.515 1.00 77.19 1118 PRO A O 1
ATOM 8851 N N . LEU A 1 1119 ? 64.476 48.033 18.089 1.00 76.81 1119 LEU A N 1
ATOM 8852 C CA . LEU A 1 1119 ? 65.228 49.113 18.743 1.00 76.81 1119 LEU A CA 1
ATOM 8853 C C . LEU A 1 1119 ? 65.511 50.295 17.800 1.00 76.81 1119 LEU A C 1
ATOM 8855 O O . LEU A 1 1119 ? 65.590 51.435 18.255 1.00 76.81 1119 LEU A O 1
ATOM 8859 N N . ALA A 1 1120 ? 65.613 50.056 16.487 1.00 77.19 1120 ALA A N 1
ATOM 8860 C CA . ALA A 1 1120 ? 65.767 51.097 15.471 1.00 77.19 1120 ALA A CA 1
ATOM 8861 C C . ALA A 1 1120 ? 64.573 52.062 15.413 1.00 77.19 1120 ALA A C 1
ATOM 8863 O O . ALA A 1 1120 ? 64.756 53.250 15.151 1.00 77.19 1120 ALA A O 1
ATOM 8864 N N . LEU A 1 1121 ? 63.360 51.562 15.668 1.00 76.88 1121 LEU A N 1
ATOM 8865 C CA . LEU A 1 1121 ? 62.140 52.370 15.702 1.00 76.88 1121 LEU A CA 1
ATOM 8866 C C . LEU A 1 1121 ? 61.927 53.022 17.069 1.00 76.88 1121 LEU A C 1
ATOM 8868 O O . LEU A 1 1121 ? 61.422 54.139 17.134 1.00 76.88 1121 LEU A O 1
ATOM 8872 N N . GLN A 1 1122 ? 62.337 52.351 18.147 1.00 74.81 1122 GLN A N 1
ATOM 8873 C CA . GLN A 1 1122 ? 62.218 52.877 19.506 1.00 74.81 1122 GLN A CA 1
ATOM 8874 C C . GLN A 1 1122 ? 63.247 53.985 19.796 1.00 74.81 1122 GLN A C 1
ATOM 8876 O O . GLN A 1 1122 ? 62.943 54.949 20.496 1.00 74.81 1122 GLN A O 1
ATOM 8881 N N . TYR A 1 1123 ? 64.448 53.887 19.213 1.00 77.44 1123 TYR A N 1
ATOM 8882 C CA . TYR A 1 1123 ? 65.544 54.843 19.390 1.00 77.44 1123 TYR A CA 1
ATOM 8883 C C . TYR A 1 1123 ? 66.129 55.320 18.043 1.00 77.44 1123 TYR A C 1
ATOM 8885 O O . TYR A 1 1123 ? 67.318 55.117 17.765 1.00 77.44 1123 TYR A O 1
ATOM 8893 N N . PRO A 1 1124 ? 65.336 56.006 17.198 1.00 77.94 1124 PRO A N 1
ATOM 8894 C CA . PRO A 1 1124 ? 65.724 56.352 15.827 1.00 77.94 1124 PRO A CA 1
ATOM 8895 C C . PRO A 1 1124 ? 66.941 57.284 15.768 1.00 77.94 1124 PRO A C 1
ATOM 8897 O O . PRO A 1 1124 ? 67.788 57.164 14.881 1.00 77.94 1124 PRO A O 1
ATOM 8900 N N . THR A 1 1125 ? 67.085 58.181 16.747 1.00 76.19 1125 THR A N 1
ATOM 8901 C CA . THR A 1 1125 ? 68.224 59.105 16.845 1.00 76.19 1125 THR A CA 1
ATOM 8902 C C . THR A 1 1125 ? 69.538 58.370 17.105 1.00 76.19 1125 THR A C 1
ATOM 8904 O O . THR A 1 1125 ? 70.553 58.722 16.509 1.00 76.19 1125 THR A O 1
ATOM 8907 N N . LEU A 1 1126 ? 69.517 57.331 17.951 1.00 74.06 1126 LEU A N 1
ATOM 8908 C CA . LEU A 1 1126 ? 70.675 56.478 18.234 1.00 74.06 1126 LEU A CA 1
ATOM 8909 C C . LEU A 1 1126 ? 70.996 55.598 17.026 1.00 74.06 1126 LEU A C 1
ATOM 8911 O O . LEU A 1 1126 ? 72.133 55.596 16.565 1.00 74.06 1126 LEU A O 1
ATOM 8915 N N . TYR A 1 1127 ? 69.992 54.938 16.446 1.00 80.50 1127 TYR A N 1
ATOM 8916 C CA . TYR A 1 1127 ? 70.160 54.101 15.258 1.00 80.50 1127 TYR A CA 1
ATOM 8917 C C . TYR A 1 1127 ? 70.762 54.866 14.067 1.00 80.50 1127 TYR A C 1
ATOM 8919 O O . TYR A 1 1127 ? 71.615 54.340 13.355 1.00 80.50 1127 TYR A O 1
ATOM 8927 N N . ASN A 1 1128 ? 70.403 56.138 13.865 1.00 80.62 1128 ASN A N 1
ATOM 8928 C CA . ASN A 1 1128 ? 70.949 56.951 12.773 1.00 80.62 1128 ASN A CA 1
ATOM 8929 C C . ASN A 1 1128 ? 72.455 57.218 12.871 1.00 80.62 1128 ASN A C 1
ATOM 8931 O O . ASN A 1 1128 ? 73.114 57.379 11.842 1.00 80.62 1128 ASN A O 1
ATOM 8935 N N . ILE A 1 1129 ? 73.006 57.239 14.082 1.00 76.81 1129 ILE A N 1
ATOM 8936 C CA . ILE A 1 1129 ? 74.433 57.475 14.319 1.00 76.81 1129 ILE A CA 1
ATOM 8937 C C . ILE A 1 1129 ? 75.216 56.184 14.563 1.00 76.81 1129 ILE A C 1
ATOM 8939 O O . ILE A 1 1129 ? 76.432 56.256 14.699 1.00 76.81 1129 ILE A O 1
ATOM 8943 N N . VAL A 1 1130 ? 74.580 55.011 14.569 1.00 79.50 1130 VAL A N 1
ATOM 8944 C CA . VAL A 1 1130 ? 75.274 53.713 14.610 1.00 79.50 1130 VAL A CA 1
ATOM 8945 C C . VAL A 1 1130 ? 76.079 53.511 13.321 1.00 79.50 1130 VAL A C 1
ATOM 8947 O O . VAL A 1 1130 ? 75.599 53.767 12.213 1.00 79.50 1130 VAL A O 1
ATOM 8950 N N . GLN A 1 1131 ? 77.328 53.066 13.455 1.00 78.19 1131 GLN A N 1
ATOM 8951 C CA . GLN A 1 1131 ? 78.183 52.703 12.322 1.00 78.19 1131 GLN A CA 1
ATOM 8952 C C . GLN A 1 1131 ? 77.816 51.330 11.755 1.00 78.19 1131 GLN A C 1
ATOM 8954 O O . GLN A 1 1131 ? 77.757 51.175 10.538 1.00 78.19 1131 GLN A O 1
ATOM 8959 N N . ARG A 1 1132 ? 77.529 50.358 12.628 1.00 79.56 1132 ARG A N 1
ATOM 8960 C CA . ARG A 1 1132 ? 77.224 48.970 12.263 1.00 79.56 1132 ARG A CA 1
ATOM 8961 C C . ARG A 1 1132 ? 75.779 48.618 12.614 1.00 79.56 1132 ARG A C 1
ATOM 8963 O O . ARG A 1 1132 ? 75.472 48.169 13.712 1.00 79.56 1132 ARG A O 1
ATOM 8970 N N . LYS A 1 1133 ? 74.865 48.923 11.693 1.00 79.06 1133 LYS A N 1
ATOM 8971 C CA . LYS A 1 1133 ? 73.411 48.762 11.897 1.00 79.06 1133 LYS A CA 1
ATOM 8972 C C . LYS A 1 1133 ? 72.949 47.302 11.833 1.00 79.06 1133 LYS A C 1
ATOM 8974 O O . LYS A 1 1133 ? 71.966 46.950 12.474 1.00 79.06 1133 LYS A O 1
ATOM 8979 N N . GLU A 1 1134 ? 73.705 46.475 11.117 1.00 75.31 1134 GLU A N 1
ATOM 8980 C CA . GLU A 1 1134 ? 73.401 45.066 10.841 1.00 75.31 1134 GLU A CA 1
ATOM 8981 C C . GLU A 1 1134 ? 74.055 44.094 11.837 1.00 75.31 1134 GLU A C 1
ATOM 8983 O O . GLU A 1 1134 ? 74.021 42.883 11.620 1.00 75.31 1134 GLU A O 1
ATOM 8988 N N . ASP A 1 1135 ? 74.684 44.596 12.906 1.00 79.44 1135 ASP A N 1
ATOM 8989 C CA . ASP A 1 1135 ? 75.330 43.727 13.892 1.00 79.44 1135 ASP A CA 1
ATOM 8990 C C . ASP A 1 1135 ? 74.294 42.846 14.606 1.00 79.44 1135 ASP A C 1
ATOM 8992 O O . ASP A 1 1135 ? 73.182 43.273 14.942 1.00 79.44 1135 ASP A O 1
ATOM 8996 N N . TYR A 1 1136 ? 74.671 41.591 14.844 1.00 79.81 1136 TYR A N 1
ATOM 8997 C CA . TYR A 1 1136 ? 73.809 40.603 15.481 1.00 79.81 1136 TYR A CA 1
ATOM 8998 C C . TYR A 1 1136 ? 73.815 40.743 17.005 1.00 79.81 1136 TYR A C 1
ATOM 9000 O O . TYR A 1 1136 ? 74.822 41.126 17.605 1.00 79.81 1136 TYR A O 1
ATOM 9008 N N . VAL A 1 1137 ? 72.710 40.368 17.650 1.00 77.94 1137 VAL A N 1
ATOM 9009 C CA . VAL A 1 1137 ? 72.547 40.429 19.112 1.00 77.94 1137 VAL A CA 1
ATOM 9010 C C . VAL A 1 1137 ? 73.686 39.704 19.839 1.00 77.94 1137 VAL A C 1
ATOM 9012 O O . VAL A 1 1137 ? 74.239 40.225 20.803 1.00 77.94 1137 VAL A O 1
ATOM 9015 N N . GLY A 1 1138 ? 74.102 38.547 19.327 1.00 71.81 1138 GLY A N 1
ATOM 9016 C CA . GLY A 1 1138 ? 75.174 37.724 19.884 1.00 71.81 1138 GLY A CA 1
ATOM 9017 C C . GLY A 1 1138 ? 76.556 38.369 19.798 1.00 71.81 1138 GLY A C 1
ATOM 9018 O O . GLY A 1 1138 ? 77.407 38.049 20.616 1.00 71.81 1138 GLY A O 1
ATOM 9019 N N . ILE A 1 1139 ? 76.782 39.300 18.864 1.00 73.69 1139 ILE A N 1
ATOM 9020 C CA . ILE A 1 1139 ? 78.038 40.062 18.739 1.00 73.69 1139 ILE A CA 1
ATOM 9021 C C . ILE A 1 1139 ? 77.999 41.304 19.638 1.00 73.69 1139 ILE A C 1
ATOM 9023 O O . ILE A 1 1139 ? 78.987 41.638 20.290 1.00 73.69 1139 ILE A O 1
ATOM 9027 N N . VAL A 1 1140 ? 76.850 41.981 19.705 1.00 73.69 1140 VAL A N 1
ATOM 9028 C CA . VAL A 1 1140 ? 76.688 43.217 20.485 1.00 73.69 1140 VAL A CA 1
ATOM 9029 C C . VAL A 1 1140 ? 76.716 42.954 21.996 1.00 73.69 1140 VAL A C 1
ATOM 9031 O O . VAL A 1 1140 ? 77.263 43.764 22.746 1.00 73.69 1140 VAL A O 1
ATOM 9034 N N . LEU A 1 1141 ? 76.170 41.815 22.441 1.00 71.12 1141 LEU A N 1
ATOM 9035 C CA . LEU A 1 1141 ? 76.102 41.419 23.855 1.00 71.12 1141 LEU A CA 1
ATOM 9036 C C . LEU A 1 1141 ? 77.373 40.713 24.378 1.00 71.12 1141 LEU A C 1
ATOM 9038 O O . LEU A 1 1141 ? 77.425 40.368 25.555 1.00 71.12 1141 LEU A O 1
ATOM 9042 N N . GLN A 1 1142 ? 78.401 40.498 23.545 1.00 67.56 1142 GLN A N 1
ATOM 9043 C CA . GLN A 1 1142 ? 79.639 39.801 23.944 1.00 67.56 1142 GLN A CA 1
ATOM 9044 C C . GLN A 1 1142 ? 80.549 40.604 24.888 1.00 67.56 1142 GLN A C 1
ATOM 9046 O O . GLN A 1 1142 ? 81.428 40.021 25.518 1.00 67.56 1142 GLN A O 1
ATOM 9051 N N . THR A 1 1143 ? 80.382 41.926 24.990 1.00 58.09 1143 THR A N 1
ATOM 9052 C CA . THR A 1 1143 ? 81.219 42.795 25.837 1.00 58.09 1143 THR A CA 1
ATOM 9053 C C . THR A 1 1143 ? 80.371 43.734 26.692 1.00 58.09 1143 THR A C 1
ATOM 9055 O O . THR A 1 1143 ? 79.256 44.094 26.314 1.00 58.09 1143 THR A O 1
ATOM 9058 N N . ILE A 1 1144 ? 80.918 44.181 27.829 1.00 61.53 1144 ILE A N 1
ATOM 9059 C CA . ILE A 1 1144 ? 80.360 45.277 28.634 1.00 61.53 1144 ILE A CA 1
ATOM 9060 C C . ILE A 1 1144 ? 81.422 46.389 28.729 1.00 61.53 1144 ILE A C 1
ATOM 9062 O O . ILE A 1 1144 ? 82.517 46.114 29.222 1.00 61.53 1144 ILE A O 1
ATOM 9066 N N . PRO A 1 1145 ? 81.130 47.632 28.291 1.00 62.56 1145 PRO A N 1
ATOM 9067 C CA . PRO A 1 1145 ? 79.871 48.089 27.690 1.00 62.56 1145 PRO A CA 1
ATOM 9068 C C . PRO A 1 1145 ? 79.584 47.428 26.327 1.00 62.56 1145 PRO A C 1
ATOM 9070 O O . PRO A 1 1145 ? 80.487 46.874 25.695 1.00 62.56 1145 PRO A O 1
ATOM 9073 N N . LEU A 1 1146 ? 78.309 47.460 25.913 1.00 69.44 1146 LEU A N 1
ATOM 9074 C CA . LEU A 1 1146 ? 77.817 46.849 24.670 1.00 69.44 1146 LEU A CA 1
ATOM 9075 C C . LEU A 1 1146 ? 78.708 47.220 23.478 1.00 69.44 1146 LEU A C 1
ATOM 9077 O O . LEU A 1 1146 ? 79.065 48.391 23.322 1.00 69.44 1146 LEU A O 1
ATOM 9081 N N . ASN A 1 1147 ? 79.020 46.248 22.617 1.00 70.31 1147 ASN A N 1
ATOM 9082 C CA . ASN A 1 1147 ? 79.868 46.447 21.439 1.00 70.31 1147 ASN A CA 1
ATOM 9083 C C . ASN A 1 1147 ? 79.104 47.177 20.317 1.00 70.31 1147 ASN A C 1
ATOM 9085 O O . ASN A 1 1147 ? 78.809 46.605 19.271 1.00 70.31 1147 ASN A O 1
ATOM 9089 N N . VAL A 1 1148 ? 78.731 48.437 20.555 1.00 72.94 1148 VAL A N 1
ATOM 9090 C CA . VAL A 1 1148 ? 78.033 49.290 19.586 1.00 72.94 1148 VAL A CA 1
ATOM 9091 C C . VAL A 1 1148 ? 78.901 50.494 19.251 1.00 72.94 1148 VAL A C 1
ATOM 9093 O O . VAL A 1 1148 ? 79.211 51.324 20.105 1.00 72.94 1148 VAL A O 1
ATOM 9096 N N . GLN A 1 1149 ? 79.265 50.615 17.976 1.00 72.31 1149 GLN A N 1
ATOM 9097 C CA . GLN A 1 1149 ? 80.048 51.740 17.472 1.00 72.31 1149 GLN A CA 1
ATOM 9098 C C . GLN A 1 1149 ? 79.126 52.840 16.944 1.00 72.31 1149 GLN A C 1
ATOM 9100 O O . GLN A 1 1149 ? 78.308 52.606 16.051 1.00 72.31 1149 GLN A O 1
ATOM 9105 N N . PHE A 1 1150 ? 79.287 54.058 17.458 1.00 76.44 1150 PHE A N 1
ATOM 9106 C CA . PHE A 1 1150 ? 78.567 55.242 16.995 1.00 76.44 1150 PHE A CA 1
ATOM 9107 C C . PHE A 1 1150 ? 79.520 56.207 16.280 1.00 76.44 1150 PHE A C 1
ATOM 9109 O O . PHE A 1 1150 ? 80.691 56.324 16.623 1.00 76.44 1150 PHE A O 1
ATOM 9116 N N . ARG A 1 1151 ? 79.010 56.954 15.297 1.00 71.31 1151 ARG A N 1
ATOM 9117 C CA . ARG A 1 1151 ? 79.746 57.984 14.543 1.00 71.31 1151 ARG A CA 1
ATOM 9118 C C . ARG A 1 1151 ? 80.162 59.187 15.409 1.00 71.31 1151 ARG A C 1
ATOM 9120 O O . ARG A 1 1151 ? 80.873 60.054 14.912 1.00 71.31 1151 ARG A O 1
ATOM 9127 N N . ARG A 1 1152 ? 79.692 59.278 16.661 1.00 66.94 1152 ARG A N 1
ATOM 9128 C CA . ARG A 1 1152 ? 79.977 60.350 17.634 1.00 66.94 1152 ARG A CA 1
ATOM 9129 C C . ARG A 1 1152 ? 80.175 59.751 19.033 1.00 66.94 1152 ARG A C 1
ATOM 9131 O O . ARG A 1 1152 ? 79.524 58.763 19.358 1.00 66.94 1152 ARG A O 1
ATOM 9138 N N . TYR A 1 1153 ? 81.035 60.361 19.852 1.00 58.25 1153 TYR A N 1
ATOM 9139 C CA . TYR A 1 1153 ? 81.287 59.929 21.233 1.00 58.25 1153 TYR A CA 1
ATOM 9140 C C . TYR A 1 1153 ? 80.059 60.210 22.116 1.00 58.25 1153 TYR A C 1
ATOM 9142 O O . TYR A 1 1153 ? 79.581 61.343 22.161 1.00 58.25 1153 TYR A O 1
ATOM 9150 N N . LEU A 1 1154 ? 79.533 59.187 22.795 1.00 59.34 1154 LEU A N 1
ATOM 9151 C CA . LEU A 1 1154 ? 78.348 59.270 23.656 1.00 59.34 1154 LEU A CA 1
ATOM 9152 C C . LEU A 1 1154 ? 78.649 58.666 25.034 1.00 59.34 1154 LEU A C 1
ATOM 9154 O O . LEU A 1 1154 ? 79.170 57.558 25.124 1.00 59.34 1154 LEU A O 1
ATOM 9158 N N . LEU A 1 1155 ? 78.268 59.365 26.108 1.00 53.91 1155 LEU A N 1
ATOM 9159 C CA . LEU A 1 1155 ? 78.267 58.833 27.477 1.00 53.91 1155 LEU A CA 1
ATOM 9160 C C . LEU A 1 1155 ? 77.064 57.888 27.651 1.00 53.91 1155 LEU A C 1
ATOM 9162 O O . LEU A 1 1155 ? 75.938 58.317 27.898 1.00 53.91 1155 LEU A O 1
ATOM 9166 N N . LEU A 1 1156 ? 77.294 56.589 27.452 1.00 54.78 1156 LEU A N 1
ATOM 9167 C CA . LEU A 1 1156 ? 76.251 55.566 27.342 1.00 54.78 1156 LEU A CA 1
ATOM 9168 C C . LEU A 1 1156 ? 75.897 54.948 28.711 1.00 54.78 1156 LEU A C 1
ATOM 9170 O O . LEU A 1 1156 ? 76.297 53.830 29.021 1.00 54.78 1156 LEU A O 1
ATOM 9174 N N . TYR A 1 1157 ? 75.134 55.665 29.540 1.00 52.69 1157 TYR A N 1
ATOM 9175 C CA . TYR A 1 1157 ? 74.585 55.094 30.785 1.00 52.69 1157 TYR A CA 1
ATOM 9176 C C . TYR A 1 1157 ? 73.146 54.574 30.618 1.00 52.69 1157 TYR A C 1
ATOM 9178 O O . TYR A 1 1157 ? 72.803 53.532 31.169 1.00 52.69 1157 TYR A O 1
ATOM 9186 N N . ALA A 1 1158 ? 72.306 55.222 29.805 1.00 52.09 1158 ALA A N 1
ATOM 9187 C CA . ALA A 1 1158 ? 70.873 54.905 29.731 1.00 52.09 1158 ALA A CA 1
ATOM 9188 C C . ALA A 1 1158 ? 70.534 53.611 28.957 1.00 52.09 1158 ALA A C 1
ATOM 9190 O O . ALA A 1 1158 ? 69.727 52.814 29.430 1.00 52.09 1158 ALA A O 1
ATOM 9191 N N . LEU A 1 1159 ? 71.158 53.365 27.795 1.00 57.28 1159 LEU A N 1
ATOM 9192 C CA . LEU A 1 1159 ? 70.865 52.183 26.961 1.00 57.28 1159 LEU A CA 1
ATOM 9193 C C . LEU A 1 1159 ? 71.383 50.888 27.607 1.00 57.28 1159 LEU A C 1
ATOM 9195 O O . LEU A 1 1159 ? 70.701 49.869 27.621 1.00 57.28 1159 LEU A O 1
ATOM 9199 N N . THR A 1 1160 ? 72.577 50.959 28.194 1.00 57.56 1160 THR A N 1
ATOM 9200 C CA . THR A 1 1160 ? 73.235 49.867 28.920 1.00 57.56 1160 THR A CA 1
ATOM 9201 C C . THR A 1 1160 ? 72.415 49.467 30.144 1.00 57.56 1160 THR A C 1
ATOM 9203 O O . THR A 1 1160 ? 72.185 48.284 30.361 1.00 57.56 1160 THR A O 1
ATOM 9206 N N . SER A 1 1161 ? 71.882 50.445 30.884 1.00 53.78 1161 SER A N 1
ATOM 9207 C CA . SER A 1 1161 ? 70.965 50.190 32.002 1.00 53.78 1161 SER A CA 1
ATOM 9208 C C . SER A 1 1161 ? 69.666 49.532 31.528 1.00 53.78 1161 SER A C 1
ATOM 9210 O O . SER A 1 1161 ? 69.227 48.539 32.097 1.00 53.78 1161 SER A O 1
ATOM 9212 N N . TYR A 1 1162 ? 69.066 50.035 30.447 1.00 56.06 1162 TYR A N 1
ATOM 9213 C CA . TYR A 1 1162 ? 67.799 49.510 29.936 1.00 56.06 1162 TYR A CA 1
ATOM 9214 C C . TYR A 1 1162 ? 67.907 48.052 29.458 1.00 56.06 1162 TYR A C 1
ATOM 9216 O O . TYR A 1 1162 ? 67.045 47.237 29.784 1.00 56.06 1162 TYR A O 1
ATOM 9224 N N . VAL A 1 1163 ? 68.985 47.696 28.749 1.00 58.06 1163 VAL A N 1
ATOM 9225 C CA . VAL A 1 1163 ? 69.229 46.323 28.266 1.00 58.06 1163 VAL A CA 1
ATOM 9226 C C . VAL A 1 1163 ? 69.575 45.365 29.415 1.00 58.06 1163 VAL A C 1
ATOM 9228 O O . VAL A 1 1163 ? 69.126 44.223 29.400 1.00 58.06 1163 VAL A O 1
ATOM 9231 N N . VAL A 1 1164 ? 70.314 45.824 30.433 1.00 55.41 1164 VAL A N 1
ATOM 9232 C CA . VAL A 1 1164 ? 70.702 45.004 31.599 1.00 55.41 1164 VAL A CA 1
ATOM 9233 C C . VAL A 1 1164 ? 69.514 44.690 32.520 1.00 55.41 1164 VAL A C 1
ATOM 9235 O O . VAL A 1 1164 ? 69.427 43.577 33.029 1.00 55.41 1164 VAL A O 1
ATOM 9238 N N . TYR A 1 1165 ? 68.581 45.628 32.717 1.00 48.94 1165 TYR A N 1
ATOM 9239 C CA . TYR A 1 1165 ? 67.438 45.442 33.627 1.00 48.94 1165 TYR A CA 1
ATOM 9240 C C . TYR A 1 1165 ? 66.194 44.806 32.980 1.00 48.94 1165 TYR A C 1
ATOM 9242 O O . TYR A 1 1165 ? 65.320 44.333 33.701 1.00 48.94 1165 TYR A O 1
ATOM 9250 N N . SER A 1 1166 ? 66.102 44.766 31.646 1.00 50.03 1166 SER A N 1
ATOM 9251 C CA . SER A 1 1166 ? 64.898 44.301 30.927 1.00 50.03 1166 SER A CA 1
ATOM 9252 C C . SER A 1 1166 ? 65.014 42.876 30.359 1.00 50.03 1166 SER A C 1
ATOM 9254 O O . SER A 1 1166 ? 64.184 42.467 29.547 1.00 50.03 1166 SER A O 1
ATOM 9256 N N . ALA A 1 1167 ? 66.048 42.116 30.741 1.00 49.03 1167 ALA A N 1
ATOM 9257 C CA . ALA A 1 1167 ? 66.265 40.760 30.242 1.00 49.03 1167 ALA A CA 1
ATOM 9258 C C . ALA A 1 1167 ? 65.256 39.755 30.856 1.00 49.03 1167 ALA A C 1
ATOM 9260 O O . ALA A 1 1167 ? 64.981 39.827 32.055 1.00 49.03 1167 ALA A O 1
ATOM 9261 N N . PRO A 1 1168 ? 64.718 38.781 30.095 1.00 39.91 1168 PRO A N 1
ATOM 9262 C CA . PRO A 1 1168 ? 63.452 38.120 30.438 1.00 39.91 1168 PRO A CA 1
ATOM 9263 C C . PRO A 1 1168 ? 63.486 37.077 31.573 1.00 39.91 1168 PRO A C 1
ATOM 9265 O O . PRO A 1 1168 ? 62.482 36.400 31.751 1.00 39.91 1168 PRO A O 1
ATOM 9268 N N . ASN A 1 1169 ? 64.583 36.923 32.333 1.00 42.19 1169 ASN A N 1
ATOM 9269 C CA . ASN A 1 1169 ? 64.774 35.786 33.258 1.00 42.19 1169 ASN A CA 1
ATOM 9270 C C . ASN A 1 1169 ? 65.338 36.128 34.664 1.00 42.19 1169 ASN A C 1
ATOM 9272 O O . ASN A 1 1169 ? 65.941 35.271 35.300 1.00 42.19 1169 ASN A O 1
ATOM 9276 N N . GLY A 1 1170 ? 65.144 37.343 35.190 1.00 38.53 1170 GLY A N 1
ATOM 9277 C CA . GLY A 1 1170 ? 65.211 37.585 36.646 1.00 38.53 1170 GLY A CA 1
ATOM 9278 C C . GLY A 1 1170 ? 66.518 37.245 37.394 1.00 38.53 1170 GLY A C 1
ATOM 9279 O O . GLY A 1 1170 ? 66.448 36.822 38.545 1.00 38.53 1170 GLY A O 1
ATOM 9280 N N . VAL A 1 1171 ? 67.702 37.469 36.808 1.00 35.06 1171 VAL A N 1
ATOM 9281 C CA . VAL A 1 1171 ? 68.983 37.473 37.549 1.00 35.06 1171 VAL A CA 1
ATOM 9282 C C . VAL A 1 1171 ? 69.685 38.820 37.325 1.00 35.06 1171 VAL A C 1
ATOM 9284 O O . VAL A 1 1171 ? 69.894 39.190 36.168 1.00 35.06 1171 VAL A O 1
ATOM 9287 N N . PRO A 1 1172 ? 70.049 39.580 38.378 1.00 35.84 1172 PRO A N 1
ATOM 9288 C CA . PRO A 1 1172 ? 70.779 40.832 38.215 1.00 35.84 1172 PRO A CA 1
ATOM 9289 C C . PRO A 1 1172 ? 72.220 40.554 37.774 1.00 35.84 1172 PRO A C 1
ATOM 9291 O O . PRO A 1 1172 ? 72.914 39.730 38.369 1.00 35.84 1172 PRO A O 1
ATOM 9294 N N . ILE A 1 1173 ? 72.691 41.277 36.757 1.00 37.31 1173 ILE A N 1
ATOM 9295 C CA . ILE A 1 1173 ? 74.088 41.237 36.313 1.00 37.31 1173 ILE A CA 1
ATOM 9296 C C . ILE A 1 1173 ? 74.935 42.008 37.337 1.00 37.31 1173 ILE A C 1
ATOM 9298 O O . ILE A 1 1173 ? 75.096 43.224 37.239 1.00 37.31 1173 ILE A O 1
ATOM 9302 N N . ALA A 1 1174 ? 75.444 41.309 38.353 1.00 30.73 1174 ALA A N 1
ATOM 9303 C CA . ALA A 1 1174 ? 76.449 41.837 39.268 1.00 30.73 1174 ALA A CA 1
ATOM 9304 C C . ALA A 1 1174 ? 77.856 41.679 38.668 1.00 30.73 1174 ALA A C 1
ATOM 9306 O O . ALA A 1 1174 ? 78.255 40.614 38.198 1.00 30.73 1174 ALA A O 1
ATOM 9307 N N . VAL A 1 1175 ? 78.594 42.784 38.689 1.00 36.00 1175 VAL A N 1
ATOM 9308 C CA . VAL A 1 1175 ? 79.971 42.948 38.221 1.00 36.00 1175 VAL A CA 1
ATOM 9309 C C . VAL A 1 1175 ? 80.937 42.313 39.226 1.00 36.00 1175 VAL A C 1
ATOM 9311 O O . VAL A 1 1175 ? 81.016 42.814 40.340 1.00 36.00 1175 VAL A O 1
ATOM 9314 N N . GLN A 1 1176 ? 81.690 41.276 38.835 1.00 26.30 1176 GLN A N 1
ATOM 9315 C CA . GLN A 1 1176 ? 83.139 41.114 39.092 1.00 26.30 1176 GLN A CA 1
ATOM 9316 C C . GLN A 1 1176 ? 83.642 39.696 38.746 1.00 26.30 1176 GLN A C 1
ATOM 9318 O O . GLN A 1 1176 ? 83.212 38.713 39.331 1.00 26.30 1176 GLN A O 1
ATOM 9323 N N . GLY A 1 1177 ? 84.636 39.636 37.852 1.00 29.52 1177 GLY A N 1
ATOM 9324 C CA . GLY A 1 1177 ? 85.744 38.674 37.915 1.00 29.52 1177 GLY A CA 1
ATOM 9325 C C . GLY A 1 1177 ? 85.489 37.206 37.548 1.00 29.52 1177 GLY A C 1
ATOM 9326 O O . GLY A 1 1177 ? 85.363 36.371 38.431 1.00 29.52 1177 GLY A O 1
ATOM 9327 N N . GLY A 1 1178 ? 85.638 36.872 36.260 1.00 27.97 1178 GLY A N 1
ATOM 9328 C CA . GLY A 1 1178 ? 86.199 35.576 35.844 1.00 27.97 1178 GLY A CA 1
ATOM 9329 C C . GLY A 1 1178 ? 85.235 34.518 35.285 1.00 27.97 1178 GLY A C 1
ATOM 9330 O O . GLY A 1 1178 ? 84.480 33.900 36.017 1.00 27.97 1178 GLY A O 1
ATOM 9331 N N . VAL A 1 1179 ? 85.432 34.230 33.990 1.00 26.69 1179 VAL A N 1
ATOM 9332 C CA . VAL A 1 1179 ? 85.089 33.004 33.233 1.00 26.69 1179 VAL A CA 1
ATOM 9333 C C . VAL A 1 1179 ? 83.616 32.773 32.846 1.00 26.69 1179 VAL A C 1
ATOM 9335 O O . VAL A 1 1179 ? 82.728 32.547 33.659 1.00 26.69 1179 VAL A O 1
ATOM 9338 N N . TYR A 1 1180 ? 83.411 32.758 31.523 1.00 28.05 1180 TYR A N 1
ATOM 9339 C CA . TYR A 1 1180 ? 82.206 32.353 30.801 1.00 28.05 1180 TYR A CA 1
ATOM 9340 C C . TYR A 1 1180 ? 81.888 30.865 31.000 1.00 28.05 1180 TYR A C 1
ATOM 9342 O O . TYR A 1 1180 ? 82.754 30.018 30.789 1.00 28.05 1180 TYR A O 1
ATOM 9350 N N . ALA A 1 1181 ? 80.621 30.541 31.261 1.00 27.81 1181 ALA A N 1
ATOM 9351 C CA . ALA A 1 1181 ? 80.082 29.199 31.068 1.00 27.81 1181 ALA A CA 1
ATOM 9352 C C . ALA A 1 1181 ? 78.954 29.251 30.030 1.00 27.81 1181 ALA A C 1
ATOM 9354 O O . ALA A 1 1181 ? 77.809 29.594 30.318 1.00 27.81 1181 ALA A O 1
ATOM 9355 N N . VAL A 1 1182 ? 79.324 28.918 28.794 1.00 29.19 1182 VAL A N 1
ATOM 9356 C CA . VAL A 1 1182 ? 78.412 28.524 27.722 1.00 29.19 1182 VAL A CA 1
ATOM 9357 C C . VAL A 1 1182 ? 77.787 27.193 28.134 1.00 29.19 1182 VAL A C 1
ATOM 9359 O O . VAL A 1 1182 ? 78.467 26.169 28.179 1.00 29.19 1182 VAL A O 1
ATOM 9362 N N . GLY A 1 1183 ? 76.494 27.205 28.455 1.00 27.25 1183 GLY A N 1
ATOM 9363 C CA . GLY A 1 1183 ? 75.713 25.988 28.638 1.00 27.25 1183 GLY A CA 1
ATOM 9364 C C . GLY A 1 1183 ? 75.490 25.304 27.292 1.00 27.25 1183 GLY A C 1
ATOM 9365 O O . GLY A 1 1183 ? 74.579 25.661 26.550 1.00 27.25 1183 GLY A O 1
ATOM 9366 N N . ALA A 1 1184 ? 76.338 24.329 26.974 1.00 34.59 1184 ALA A N 1
ATOM 9367 C CA . ALA A 1 1184 ? 76.081 23.340 25.941 1.00 34.59 1184 ALA A CA 1
ATOM 9368 C C . ALA A 1 1184 ? 74.933 22.428 26.407 1.00 34.59 1184 ALA A C 1
ATOM 9370 O O . ALA A 1 1184 ? 75.088 21.668 27.359 1.00 34.59 1184 ALA A O 1
ATOM 9371 N N . GLY A 1 1185 ? 73.773 22.515 25.754 1.00 27.08 1185 GLY A N 1
ATOM 9372 C CA . GLY A 1 1185 ? 72.619 21.681 26.088 1.00 27.08 1185 GLY A CA 1
ATOM 9373 C C . GLY A 1 1185 ? 71.408 21.975 25.211 1.00 27.08 1185 GLY A C 1
ATOM 9374 O O . GLY A 1 1185 ? 70.512 22.701 25.620 1.00 27.08 1185 GLY A O 1
ATOM 9375 N N . GLY A 1 1186 ? 71.392 21.391 24.010 1.00 28.95 1186 GLY A N 1
ATOM 9376 C CA . GLY A 1 1186 ? 70.247 21.379 23.096 1.00 28.95 1186 GLY A CA 1
ATOM 9377 C C . GLY A 1 1186 ? 70.439 22.253 21.857 1.00 28.95 1186 GLY A C 1
ATOM 9378 O O . GLY A 1 1186 ? 70.437 23.477 21.941 1.00 28.95 1186 GLY A O 1
ATOM 9379 N N . GLN A 1 1187 ? 70.539 21.618 20.685 1.00 32.47 1187 GLN A N 1
ATOM 9380 C CA . GLN A 1 1187 ? 70.283 22.243 19.381 1.00 32.47 1187 GLN A CA 1
ATOM 9381 C C . GLN A 1 1187 ? 68.787 22.610 19.269 1.00 32.47 1187 GLN A C 1
ATOM 9383 O O . GLN A 1 1187 ? 68.040 22.034 18.485 1.00 32.47 1187 GLN A O 1
ATOM 9388 N N . GLY A 1 1188 ? 68.319 23.522 20.123 1.00 31.02 1188 GLY A N 1
ATOM 9389 C CA . GLY A 1 1188 ? 66.975 24.084 20.068 1.00 31.02 1188 GLY A CA 1
ATOM 9390 C C . GLY A 1 1188 ? 66.946 25.213 19.046 1.00 31.02 1188 GLY A C 1
ATOM 9391 O O . GLY A 1 1188 ? 67.554 26.258 19.270 1.00 31.02 1188 GLY A O 1
ATOM 9392 N N . GLY A 1 1189 ? 66.283 24.975 17.914 1.00 36.22 1189 GLY A N 1
ATOM 9393 C CA . GLY A 1 1189 ? 66.099 25.953 16.844 1.00 36.22 1189 GLY A CA 1
ATOM 9394 C C . GLY A 1 1189 ? 65.429 27.248 17.312 1.00 36.22 1189 GLY A C 1
ATOM 9395 O O . GLY A 1 1189 ? 64.723 27.291 18.320 1.00 36.22 1189 GLY A O 1
ATOM 9396 N N . PHE A 1 1190 ? 65.671 28.321 16.564 1.00 41.53 1190 PHE A N 1
ATOM 9397 C CA . PHE A 1 1190 ? 64.980 29.593 16.739 1.00 41.53 1190 PHE A CA 1
ATOM 9398 C C . PHE A 1 1190 ? 63.550 29.460 16.218 1.00 41.53 1190 PHE A C 1
ATOM 9400 O O . PHE A 1 1190 ? 63.341 28.933 15.128 1.00 41.53 1190 PHE A O 1
ATOM 9407 N N . TYR A 1 1191 ? 62.573 29.988 16.953 1.00 45.00 1191 TYR A N 1
ATOM 9408 C CA . TYR A 1 1191 ? 61.197 30.055 16.471 1.00 45.00 1191 TYR A CA 1
ATOM 9409 C C . TYR A 1 1191 ? 60.720 31.504 16.528 1.00 45.00 1191 TYR A C 1
ATOM 9411 O O . TYR A 1 1191 ? 60.627 32.064 17.624 1.00 45.00 1191 TYR A O 1
ATOM 9419 N N . PRO A 1 1192 ? 60.408 32.142 15.387 1.00 44.19 1192 PRO A N 1
ATOM 9420 C CA . PRO A 1 1192 ? 59.513 33.287 15.403 1.00 44.19 1192 PRO A CA 1
ATOM 9421 C C . PRO A 1 1192 ? 58.223 32.920 16.149 1.00 44.19 1192 PRO A C 1
ATOM 9423 O O . PRO A 1 1192 ? 57.631 31.866 15.901 1.00 44.19 1192 PRO A O 1
ATOM 9426 N N . THR A 1 1193 ? 57.764 33.776 17.057 1.00 46.41 1193 THR A N 1
ATOM 9427 C CA . THR A 1 1193 ? 56.443 33.640 17.683 1.00 46.41 1193 THR A CA 1
ATOM 9428 C C . THR A 1 1193 ? 55.514 34.725 17.158 1.00 46.41 1193 THR A C 1
ATOM 9430 O O . THR A 1 1193 ? 55.897 35.885 16.990 1.00 46.41 1193 THR A O 1
ATOM 9433 N N . TRP A 1 1194 ? 54.283 34.324 16.836 1.00 44.66 1194 TRP A N 1
ATOM 9434 C CA . TRP A 1 1194 ? 53.234 35.253 16.432 1.00 44.66 1194 TRP A CA 1
ATOM 9435 C C . TRP A 1 1194 ? 52.750 36.017 17.659 1.00 44.66 1194 TRP A C 1
ATOM 9437 O O . TRP A 1 1194 ? 52.323 35.403 18.637 1.00 44.66 1194 TRP A O 1
ATOM 9447 N N . VAL A 1 1195 ? 52.788 37.345 17.599 1.00 43.00 1195 VAL A N 1
ATOM 9448 C CA . VAL A 1 1195 ? 52.140 38.182 18.612 1.00 43.00 1195 VAL A CA 1
ATOM 9449 C C . VAL A 1 1195 ? 50.664 38.275 18.231 1.00 43.00 1195 VAL A C 1
ATOM 9451 O O . VAL A 1 1195 ? 50.334 38.707 17.125 1.00 43.00 1195 VAL A O 1
ATOM 9454 N N . ALA A 1 1196 ? 49.775 37.803 19.105 1.00 32.22 1196 ALA A N 1
ATOM 9455 C CA . ALA A 1 1196 ? 48.339 37.938 18.893 1.00 32.22 1196 ALA A CA 1
ATOM 9456 C C . ALA A 1 1196 ? 47.958 39.425 18.993 1.00 32.22 1196 ALA A C 1
ATOM 9458 O O . ALA A 1 1196 ? 48.128 40.029 20.050 1.00 32.22 1196 ALA A O 1
ATOM 9459 N N . ALA A 1 1197 ? 47.473 39.993 17.888 1.00 30.50 1197 ALA A N 1
ATOM 9460 C CA . ALA A 1 1197 ? 46.841 41.308 17.820 1.00 30.50 1197 ALA A CA 1
ATOM 9461 C C . ALA A 1 1197 ? 45.412 41.152 17.307 1.00 30.50 1197 ALA A C 1
ATOM 9463 O O . ALA A 1 1197 ? 45.242 40.411 16.305 1.00 30.50 1197 ALA A O 1
#

Secondary structure (DSSP, 8-state):
-THHHHHHHHTTS-------------SSSS--HHHHHHH-S--SSEEEGGGSSTTSS--SS--PPPSEEEEEE-HHHHHHHHHHHHHHHHHHHHHHHHHHHT--STTHHHHHHHHHHHHHHHHHHHHHHGGGGS-EEEEE-HHHHHHHS-GGGPPPEEEEEEE--TTTTTHHHHHHHHHHHHT-SS-GGGEEEEEEESS-BHHHHHHHHHHHHHHHHHHHHHHHHT-SSS-HHHHHH-SS-----S-HHHHHHHHHHHHHHHHHHHHHHHHHHHHHHHHHHHHHHHS--SS----B-TTSPBPSSB-SS--TTSBTTBB--EEEEEEPPPPSS--B-PPP-SS-----TTSB----EEEEEE--B-TT----HHHHHHHHHHHHHHHHT--SEEEEEETTEEESSGGGGTTTHHHHS-TTTGGGEEEEEPPP-EES--TT-TT-TT-HIIIIIIHHHHHTTT-PPP-SSSEEEEHHHHTTPPPGGGS-SS--GGGSHHHH-S-HHHHHHTTGGG-TTPPPPP----HHHHHHHHHHT-GGGGTTS-BTTTBSSPPS-S-HHHHHHHHHHHHT-EEEE---SS-SEEEEPP-SHHHHHHHHHHHHHHHHHHHTSTT-GGG--TTS-HHHHHHHHHHHHGGGGHHHHHHHHHGGGHHHH-S---SSSSHHHHHHHHHHHHHHHHHHHHHHHHHHT--HHHHHHHHHHHHHIIIIIHHHHHHHHHHHHHHS-PPPPPPPP----TT-S-TTGGGG-----GGGHHHHHHHHHHHHHHHHHHHHHHHH-TTSHHHHHHHHHHHHHHHHHHHHHHHHHHHTGGGGG-HHHHHHHHHHHHHHHHHHHHHHHPPPPGGGHHHHHHHHHHHHHHHHHHTT-------PEEEEEEETTEEEEEEEE-S-PPTT-TTHHHHHHHHHHHHHHHHHHHHHTTS---B-TTTSTT-B-EEEETTEEEE---S-HHHHHHHHHHHHHHHHHH-PPP-TTT-------TTTTTTTT---SS-----PPPHHHHTS-GGGTS-----HHHHHHHHHHHHHHHHHH-TTSTTTHHHIIIIITTS-GGG----TTS-HHHHHHHHHHHHHHTTEEE--SSSSSSBTTTS--SSSS-HHHHSHHHHHHBS-TT-BHHHHTTSSS----BSS----SHHHHHHHH--TT----------------------EEEPP-

Organism: Triticum urartu (NCBI:txid4572)

Sequence (1197 aa):
MAAAVTRRANALRVEAPDGNAESGRASLAADSPAAKRAADAKDDVWVAADEGDTSGAIAGDGNRPPLFRTFKVKGSILHPYRFMILVRLVAIVAFFAWRVKHKNHDGVWLWATSMVADVWFGFSWLLNQLPKLNPVKRVPDLAALADHSGDANLPGIDIFVTTVDPVDEPLLYTVNTILSILATDYPVDKYACYLSDDGGTLVHYEAMIEVANFAVLWVPFCRKYCVEPRSPENYFGMKTQQYAGSMAGEFMRDHRRVRREYDEFKVRVDSLSTTIRQRSDAYNSSKKGDGVRATWMADGTQWPGTWIEQVDNHRRGQHAGIVQVILGHPSCKPQLGSPASADNPLDFSNVDTRLPMLVYMSREKRPGYNHQKKAGAMNVMLRVSALLSNAPFVVNFDGDHYINNSQALRAPMCFMLDPRDGQNTAFVQFPQRFDDVDPTDRYANHNRVFFDGTMLSLNGLQGPSYLGTGTMFRRVALYGMEPARYRAENIKLAGKVNEFGSSTSFINSMPDGAIQERSITPVLVDEALSNDLATLMTCAYEDGSSWGRDVGWVYNIATEDVVTGFRMHRQGWRSMYCSMEPAAFRGTAPINLTERLYQVLRWSGGSLEMFFSHSNALMAGRRLHPLQRIAYLNMSTYPIVTVFILAYNLFPVLWLFSEQFYIQRPFGTYIMYLVAVISIIHVIGMFEVKWAGITLLDWCRNEQFYMIGATGVYPTAVLYMALKLVTGKGIYFRLTSKQTDACSNDKFADLYTVRWVPLLLPTIVVLVVNVAAVGAAIGKAAAWGFFTDQARHVLLGMLFNVWIIVLLYPFALGIMGKWGKRPVILFVMLVMAIGAVALVYVTFHAPYPADFSEAAASLGEASLVLSSCKNNSSKLETISIIVGIKVNDDIGHYFQTHKGLRQGDSMSPLLFNIVADMLAVIIGRAKQNGHVEGLVPHLVDGGVPILQYADDTILFMKHDMAKARNMKLILCLFEQLSGLNINFHKSEVPYLSVTWAFRFITSDEAKRKYRLAQWDILCRPKDQGGLGVENLEIKNKCLMSKWLYRLETEPDGMWSQIPHNKYLHLKTLAQVTIRPTDSPFWKGLMRMKDMFFRRVKFLVGNGMSTRFWEDTWLGETPLALQYPTLYNIVQRKEDYVGIVLQTIPLNVQFRRYLLLYALTSYVVYSAPNGVPIAVQGGVYAVGAGGQGGFYPTWVAA